Protein AF-A0A803NX91-F1 (afdb_monomer_lite)

Foldseek 3Di:
DDDDDDPDDDDPDPDPQQFLLALLLCCCLCVQLVVPDDPPDLAAEEEEEEPQVVQSDVLRDDPVSVVVSRHDYYYYLPDDDAQDAVHEYEYEYAQDPVSLVSVCVQQADDRHSYNAYAYEHCFDHDVVSVVVCVVRPRRVVRYPYHYYSLHRWHRAARPDIDNPDPCLCCLQLNDDPCPVSVVVSLLSLLSNVLSSCLSVLAAAFEKEFDQDPDPADPSVSSNSCSRVSSSVSNVVSNVVCVVVPPPRDPDHDYYHYRYACLQDLQVVLAQDQALQSLLVPVAPAPSQKHWDFDQDPVRDGTDIDIDGQGPVQPLSVVRRGPGLVVNLVVLVVVVVCLCVVDPVNVCVVCVDDDDPDDPVVVVVCVVCVVVSVVVVVSSVVSNVSSVSSVVSCVVQVVVVLLLLLVCLQQLVDDPVVLLVCLQPCLVHDLSSNLSSVLSNCSQCVVCCDDPNVVVSCVSNVDDPVSVVVSVSVCSRNPPPPPPPPPDDDDDDPDPDDPRSRNDHFDPDDDPPDSSPRDDRVVVVVVVCVVVVVPDCVRMPTPPDDPDDDPDDDDDDDDDDDDDDDDDDDDDDDDDDDDDDDDDDDDDDDDDDDDDDDDDDDDDDDDDDDDDDDDDDDDPPPVVVVVVVVVVVVVVVVVVVVVVVVVVVVVVPDDDDDDDDDDDDDDDDDDDDDDDDDDDDDDDDDDPPDDDDDPFFQDWDFDFPFFWQEWEAAPVLQWIWIFHQVQKIWIWGHQASNDPDTDIAIDGHPPQWGWHYKYDWNPRFKIKTWTAHPQGIKIWIWGFDDDDDDDDDDDDDDGGHIDTQDMDPCPPGHWGFQDKEWEQQQPDLAPRFIWIWTDTQAQKIWIAGRNPRDTQAIDRNPDGGWQDWYAQRNRFKIWTFGFDQKIWMWGQDADNVNGGPYIGTQAIQHDGPGGWQEKDAALVNQWIWTWGPSQKIWIWGPPDPSVVVDHIDTPDIDGQPDADPVRHRDTWNDWDAFLVRQWIWTDDWQKIWIAGPVPRDTLDIDDRVDPTGWNYKDWRNAFHHYPVGTFTWMWTTGSNNMITITGDGDDDD

InterPro domains:
  IPR001619 Sec1-like protein [PF00995] (45-575)
  IPR001680 WD40 repeat [PF00400] (697-731)
  IPR001680 WD40 repeat [PF00400] (905-940)
  IPR001680 WD40 repeat [PF00400] (1007-1045)
  IPR001680 WD40 repeat [PS50082] (700-741)
  IPR001680 WD40 repeat [PS50082] (908-942)
  IPR001680 WD40 repeat [PS50082] (1006-1045)
  IPR001680 WD40 repeat [SM00320] (693-732)
  IPR001680 WD40 repeat [SM00320] (803-848)
  IPR001680 WD40 repeat [SM00320] (851-890)
  IPR001680 WD40 repeat [SM00320] (901-940)
  IPR001680 WD40 repeat [SM00320] (998-1046)
  IPR015943 WD40/YVTN repeat-like-containing domain superfamily [G3DSA:2.130.10.10] (682-812)
  IPR015943 WD40/YVTN repeat-like-containing domain superfamily [G3DSA:2.130.10.10] (813-949)
  IPR015943 WD40/YVTN repeat-like-containing domain superfamily [G3DSA:2.130.10.10] (953-1048)
  IPR019775 WD40 repeat, conserved site [PS00678] (927-941)
  IPR027482 Sec1-like, domain 2 [G3DSA:3.40.50.1910] (159-544)
  IPR036045 Sec1-like superfamily [SSF56815] (21-549)
  IPR036322 WD40-repeat-containing domain superfamily [SSF50978] (697-1044)
  IPR043127 Sec1-like, domain 3a [G3DSA:3.90.830.10] (272-395)

pLDDT: mean 72.67, std 22.29, range [22.08, 95.31]

Radius of gyration: 39.75 Å; chains: 1; bounding box: 137×109×106 Å

Organism: Cannabis sativa (NCBI:txid3483)

Sequence (1052 aa):
MSFSDSDSSSHGGANEYKIFRQTSRDRLLHEMLGSTKTGDSKAWKVLIMDKVTVKVMSHSCKMADITDQGISLVEDLFRRREPLPSMDAIYFMQPLKENVVMFLSDMSGREPLYRKAFVFFSSPIPKEFVNHIKSDTSVLPRIGALREMNLEYFPIDRQAFITDHERALEDLFGDVENSRKYNACLNTMATRIATVFASLKELPCVRYRAAREDDLSAAEKLRDSIPTKLASAVWNCISNYKSTVPNFPKTETCELLILDRSIDQIAPVIHEWTYDAMCHDLLEMDGNKYVFEVPSKTGGQPEKKEVLLEDHDAIWLELRHAHIADASERLHDKMTNFVSKNKAAQIQQRGRDSSEISTRDLQKMVQALPQYTEQVEKISLHVEIAGKINKIIRDMGLRELGQLEQDLVFGDAGAKDVINFLRTKQNTSPENKLRLLMIYASVYPDKFEGDKASKLMQLAKLSHEDMNVVKNMKLLGGSSTKKISTGGFSLKFDGQKKNQAARKDRSGEEETWQLFRFYPMLEELIENICKRELPKSEYSCMNEPSATTVDQGSKKVTQSSSAQTTQSTAPHSMRSRRTANWAKAGLSDDGNSSAVSRIRRRFRHRLHPLGSKPMDPAIPIAALSLILGAFIVLLFFANYFRNRRADVQSLAKPELQPDPKPRSSKPHQTISKKSHSKPHSHASDKDQNKKHHPLDVNTLKGHGDAVTGLCFSSDGRSLATVCADGMIRVFKMDDASSKSFKFLRINLPAGGHPVAVEFCDDASSVVVASQTMTGCSLYMYGEEKTKSSDGANQQTKPPLPEMKWERHKIHDKNGVLTLSGTAATYGTADGSTIIASCSEGTDIILWHGKSGKIVGNVDTNQLKNTMAAISPNGRFIAAAAFTADVKVWEIVYAKDGSVKEVSRVMQLKGHKSAVTWLCFSPNSEQIITASKDNSIRIWNINVRYHMDEDPKTLKVFPIPLHDSNGVTLHYDRLSVSPDGNILAATHGSTLQWLCVETGKVLDTAEKAHDGDITCISWAPKNISTGDGEASLLATASVDKKVKLWAAPPLSS

Secondary structure (DSSP, 8-state):
-------------TT----HHHHHHHIIIIIIIGGG--TT----EEEEE-HHHHHHHHHH--HHHHHHTTEEEEEETTS----BTTSEEEEEE-S-HHHHHHHHHHHSSSS-SBS-EEEEESSPPPHHHHHHHHH-TTTGGGEEEEEE-----EE-SSS-EE---TTHHHHHHS-TT-HHHHHHHHHHHHHHHHHHHHHHT--EEEEEEPPP-SS--HHHHHHHTHHHHHHHHHHHHHHHHHHHSTT--SS--EEEEE--GGG-SSTTTS---BHHHHHHHHS--BTTEEEEEEPPTTSSSPEEEEEE--TT-HHHHHHTTSBHHHHHHHHHHHHHHHHHH-HHHHHHH-TT---PPPHHHHHHHHHHHHHHHHHHHHHHHHHHHHHHHHHHHHHTTHHHHHHHHHHHHHTSS-HHHHHHHHHH-TTS-HHHHHHHHHHHHHH-GGGGSTHHHHHHHHHHT--HHHHHHHHHHHHHH--------S---------------SS---TTS--S-TT-----HHHHHHHHHHTT---TTTEEETTSPPPP----------------------------------------------------------------------TTHHHHHHHHHHHHHHHHHHHHHHHHHHHHHHHS----PPPPPPPP-PPP-------------------------TTEEEEE---SS-EEEEEE-TTSSEEEEEETTSEEEEEE-SBTT-SS--EEEEEPPTT-EEEEEEE-SSTT-EEEEEEETTEEEEEEEE--------------PPPPPEEEEEEE-TTTTSPEEEEEEEE--STT--SPEEEEEEESSSEEEEEETTTTEEEEEEE--SSSEEEEEE-TTSSEEEEEESSSPEEEEEEEEPTTSSEEEEEEEEEE---SS-EEEEEE-TTSSEEEEEETTSEEEEEE--S-GGGTPPPPEEEEEE---B-TTSPBP--SEEEE-TTSSEEEEEETTEEEEEETTT--EEEEETTSSSS-EEEEEE-SS-EEETTEEE-EEEEEETTS-EEEEEPPPP--

Structure (mmCIF, N/CA/C/O backbone):
data_AF-A0A803NX91-F1
#
_entry.id   AF-A0A803NX91-F1
#
loop_
_atom_site.group_PDB
_atom_site.id
_atom_site.type_symbol
_atom_site.label_atom_id
_atom_site.label_alt_id
_atom_site.label_comp_id
_atom_site.label_asym_id
_atom_site.label_entity_id
_atom_site.label_seq_id
_atom_site.pdbx_PDB_ins_code
_atom_site.Cartn_x
_atom_site.Cartn_y
_atom_site.Cartn_z
_atom_site.occupancy
_atom_site.B_iso_or_equiv
_atom_site.auth_seq_id
_atom_site.auth_comp_id
_atom_site.auth_asym_id
_atom_site.auth_atom_id
_atom_site.pdbx_PDB_model_num
ATOM 1 N N . MET A 1 1 ? 12.594 -27.834 -4.982 1.00 29.41 1 MET A N 1
ATOM 2 C CA . MET A 1 1 ? 12.784 -27.356 -6.371 1.00 29.41 1 MET A CA 1
ATOM 3 C C . MET A 1 1 ? 13.597 -26.078 -6.294 1.00 29.41 1 MET A C 1
ATOM 5 O O . MET A 1 1 ? 13.508 -25.404 -5.277 1.00 29.41 1 MET A O 1
ATOM 9 N N . SER A 1 2 ? 14.457 -25.814 -7.274 1.00 22.25 2 SER A N 1
ATOM 10 C CA . SER A 1 2 ? 15.416 -24.706 -7.227 1.00 22.25 2 SER A CA 1
ATOM 11 C C . SER A 1 2 ? 14.726 -23.357 -7.409 1.00 22.25 2 SER A C 1
ATOM 13 O O . SER A 1 2 ? 14.193 -23.090 -8.484 1.00 22.25 2 SER A O 1
ATOM 15 N N . PHE A 1 3 ? 14.794 -22.505 -6.389 1.00 25.12 3 PHE A N 1
ATOM 16 C CA . PHE A 1 3 ? 14.664 -21.066 -6.583 1.00 25.12 3 PHE A CA 1
ATOM 17 C C . PHE A 1 3 ? 15.932 -20.586 -7.296 1.00 25.12 3 PHE A C 1
ATOM 19 O O . PHE A 1 3 ? 17.034 -20.840 -6.811 1.00 25.12 3 PHE A O 1
ATOM 26 N N . SER A 1 4 ? 15.781 -19.959 -8.461 1.00 23.95 4 SER A N 1
ATOM 27 C CA . SER A 1 4 ? 16.843 -19.174 -9.087 1.00 23.95 4 SER A CA 1
ATOM 28 C C . SER A 1 4 ? 16.454 -17.709 -8.999 1.00 23.95 4 SER A C 1
ATOM 30 O O . SER A 1 4 ? 15.436 -17.318 -9.573 1.00 23.95 4 SER A O 1
ATOM 32 N N . ASP A 1 5 ? 17.263 -16.919 -8.304 1.00 30.50 5 ASP A N 1
ATOM 33 C CA . ASP A 1 5 ? 17.120 -15.470 -8.264 1.00 30.50 5 ASP A CA 1
ATOM 34 C C . ASP A 1 5 ? 17.275 -14.892 -9.677 1.00 30.50 5 ASP A C 1
ATOM 36 O O . ASP A 1 5 ? 18.306 -15.071 -10.331 1.00 30.50 5 ASP A O 1
ATOM 40 N N . SER A 1 6 ? 16.243 -14.203 -10.166 1.00 24.83 6 SER A N 1
ATOM 41 C CA . SER A 1 6 ? 16.300 -13.483 -11.441 1.00 24.83 6 SER A CA 1
ATOM 42 C C . SER A 1 6 ? 15.308 -12.317 -11.492 1.00 24.83 6 SER A C 1
ATOM 44 O O . SER A 1 6 ? 14.574 -12.164 -12.471 1.00 24.83 6 SER A O 1
ATOM 46 N N . ASP A 1 7 ? 15.301 -11.471 -10.459 1.00 28.81 7 ASP A N 1
ATOM 47 C CA . ASP A 1 7 ? 14.599 -10.183 -10.494 1.00 28.81 7 ASP A CA 1
ATOM 48 C C . ASP A 1 7 ? 15.347 -9.198 -11.404 1.00 28.81 7 ASP A C 1
ATOM 50 O O . ASP A 1 7 ? 16.153 -8.370 -10.981 1.00 28.81 7 ASP A O 1
ATOM 54 N N . SER A 1 8 ? 15.079 -9.312 -12.706 1.00 28.81 8 SER A N 1
ATOM 55 C CA . SER A 1 8 ? 15.458 -8.315 -13.706 1.00 28.81 8 SER A CA 1
ATOM 56 C C . SER A 1 8 ? 14.468 -8.308 -14.875 1.00 28.81 8 SER A C 1
ATOM 58 O O . SER A 1 8 ? 14.558 -9.134 -15.778 1.00 28.81 8 SER A O 1
ATOM 60 N N . SER A 1 9 ? 13.499 -7.382 -14.863 1.00 28.05 9 SER A N 1
ATOM 61 C CA . SER A 1 9 ? 13.040 -6.615 -16.047 1.00 28.05 9 SER A CA 1
ATOM 62 C C . SER A 1 9 ? 11.730 -5.842 -15.814 1.00 28.05 9 SER A C 1
ATOM 64 O O . SER A 1 9 ? 10.623 -6.357 -15.956 1.00 28.05 9 SER A O 1
ATOM 66 N N . SER A 1 10 ? 11.882 -4.538 -15.567 1.00 33.12 10 SER A N 1
ATOM 67 C CA . SER A 1 10 ? 11.127 -3.475 -16.253 1.00 33.12 10 SER A CA 1
ATOM 68 C C . SER A 1 10 ? 9.697 -3.803 -16.731 1.00 33.12 10 SER A C 1
ATOM 70 O O . SER A 1 10 ? 9.485 -4.005 -17.927 1.00 33.12 10 SER A O 1
ATOM 72 N N . HIS A 1 11 ? 8.709 -3.752 -15.836 1.00 29.22 11 HIS A N 1
ATOM 73 C CA . HIS A 1 11 ? 7.296 -3.632 -16.213 1.00 29.22 11 HIS A CA 1
ATOM 74 C C . HIS A 1 11 ? 6.673 -2.423 -15.514 1.00 29.22 11 HIS A C 1
ATOM 76 O O . HIS A 1 11 ? 6.247 -2.489 -14.367 1.00 29.22 11 HIS A O 1
ATOM 82 N N . GLY A 1 12 ? 6.634 -1.294 -16.226 1.00 30.38 12 GLY A N 1
ATOM 83 C CA . GLY A 1 12 ? 5.899 -0.106 -15.799 1.00 30.38 12 GLY A CA 1
ATOM 84 C C . GLY A 1 12 ? 4.396 -0.293 -16.000 1.00 30.38 12 GLY A C 1
ATOM 85 O O . GLY A 1 12 ? 3.852 0.191 -16.989 1.00 30.38 12 GLY A O 1
ATOM 86 N N . GLY A 1 13 ? 3.746 -0.999 -15.075 1.00 24.89 13 GLY A N 1
ATOM 87 C CA . GLY A 1 13 ? 2.299 -0.926 -14.861 1.00 24.89 13 GLY A CA 1
ATOM 88 C C . GLY A 1 13 ? 1.963 0.239 -13.926 1.00 24.89 13 GLY A C 1
ATOM 89 O O . GLY A 1 13 ? 2.761 0.584 -13.055 1.00 24.89 13 GLY A O 1
ATOM 90 N N . ALA A 1 14 ? 0.814 0.888 -14.118 1.00 31.52 14 ALA A N 1
ATOM 91 C CA . ALA A 1 14 ? 0.446 2.060 -13.326 1.00 31.52 14 ALA A CA 1
ATOM 92 C C . ALA A 1 14 ? 0.240 1.724 -11.831 1.00 31.52 14 ALA A C 1
ATOM 94 O O . ALA A 1 14 ? -0.374 0.716 -11.496 1.00 31.52 14 ALA A O 1
ATOM 95 N N . ASN A 1 15 ? 0.702 2.625 -10.956 1.00 32.53 15 ASN A N 1
ATOM 96 C CA . ASN A 1 15 ? 0.484 2.646 -9.501 1.00 32.53 15 ASN A CA 1
ATOM 97 C C . ASN A 1 15 ? 1.096 1.524 -8.630 1.00 32.53 15 ASN A C 1
ATOM 99 O O . ASN A 1 15 ? 0.620 1.290 -7.520 1.00 32.53 15 ASN A O 1
ATOM 103 N N . GLU A 1 16 ? 2.242 0.945 -9.006 1.00 40.91 16 GLU A N 1
ATOM 104 C CA . GLU A 1 16 ? 3.169 0.482 -7.959 1.00 40.91 16 GLU A CA 1
ATOM 105 C C . GLU A 1 16 ? 3.895 1.686 -7.331 1.00 40.91 16 GLU A C 1
ATOM 107 O O . GLU A 1 16 ? 4.635 2.408 -8.004 1.00 40.91 16 GLU A O 1
ATOM 112 N N . TYR A 1 17 ? 3.693 1.911 -6.027 1.00 48.94 17 TYR A N 1
ATOM 113 C CA . TYR A 1 17 ? 4.442 2.918 -5.270 1.00 48.94 17 TYR A CA 1
ATOM 114 C C . TYR A 1 17 ? 5.945 2.602 -5.321 1.00 48.94 17 TYR A C 1
ATOM 116 O O . TYR A 1 17 ? 6.381 1.555 -4.838 1.00 48.94 17 TYR A O 1
ATOM 124 N N . LYS A 1 18 ? 6.752 3.521 -5.868 1.00 57.25 18 LYS A N 1
ATOM 125 C CA . LYS A 1 18 ? 8.214 3.377 -5.917 1.00 57.25 18 LYS A CA 1
ATOM 126 C C . LYS A 1 18 ? 8.787 3.332 -4.500 1.00 57.25 18 LYS A C 1
ATOM 128 O O . LYS A 1 18 ? 8.848 4.343 -3.806 1.00 57.25 18 LYS A O 1
ATOM 133 N N . ILE A 1 19 ? 9.254 2.160 -4.089 1.00 81.50 19 ILE A N 1
ATOM 134 C CA . ILE A 1 19 ? 9.899 1.942 -2.793 1.00 81.50 19 ILE A CA 1
ATOM 135 C C . ILE A 1 19 ? 11.223 2.726 -2.760 1.00 81.50 19 ILE A C 1
ATOM 137 O O . ILE A 1 19 ? 12.080 2.528 -3.629 1.00 81.50 19 ILE A O 1
ATOM 141 N N . PHE A 1 20 ? 11.429 3.585 -1.750 1.00 86.06 20 PHE A N 1
ATOM 142 C CA . PHE A 1 20 ? 12.649 4.408 -1.624 1.00 86.06 20 PHE A CA 1
ATOM 143 C C . PHE A 1 20 ? 13.930 3.560 -1.621 1.00 86.06 20 PHE A C 1
ATOM 145 O O . PHE A 1 20 ? 14.893 3.859 -2.334 1.00 86.06 20 PHE A O 1
ATOM 152 N N . ARG A 1 21 ? 13.918 2.461 -0.851 1.00 84.69 21 ARG A N 1
ATOM 153 C CA . ARG A 1 21 ? 15.032 1.509 -0.734 1.00 84.69 21 ARG A CA 1
ATOM 154 C C . ARG A 1 21 ? 15.362 0.834 -2.068 1.00 84.69 21 ARG A C 1
ATOM 156 O O . ARG A 1 21 ? 16.527 0.792 -2.449 1.00 84.69 21 ARG A O 1
ATOM 163 N N . GLN A 1 22 ? 14.349 0.367 -2.802 1.00 85.31 22 GLN A N 1
ATOM 164 C CA . GLN A 1 22 ? 14.527 -0.280 -4.107 1.00 85.31 22 GLN A CA 1
ATOM 165 C C . GLN A 1 22 ? 15.026 0.712 -5.163 1.00 85.31 22 GLN A C 1
ATOM 167 O O . GLN A 1 22 ? 16.005 0.437 -5.845 1.00 85.31 22 GLN A O 1
ATOM 172 N N . THR A 1 23 ? 14.434 1.909 -5.225 1.00 87.38 23 THR A N 1
ATOM 173 C CA . THR A 1 23 ? 14.872 2.964 -6.155 1.00 87.38 23 THR A CA 1
ATOM 174 C C . THR A 1 23 ? 16.330 3.358 -5.900 1.00 87.38 23 THR A C 1
ATOM 176 O O . THR A 1 23 ? 17.111 3.501 -6.840 1.00 87.38 23 THR A O 1
ATOM 179 N N . SER A 1 24 ? 16.729 3.482 -4.629 1.00 88.62 24 SER A N 1
ATOM 180 C CA . SER A 1 24 ? 18.116 3.783 -4.255 1.00 88.62 24 SER A CA 1
ATOM 181 C C . SER A 1 24 ? 19.071 2.648 -4.630 1.00 88.62 24 SER A C 1
ATOM 183 O O . SER A 1 24 ? 20.094 2.889 -5.272 1.00 88.62 24 SER A O 1
ATOM 185 N N . ARG A 1 25 ? 18.706 1.404 -4.294 1.00 89.25 25 ARG A N 1
ATOM 186 C CA . ARG A 1 25 ? 19.434 0.178 -4.650 1.00 89.25 25 ARG A CA 1
ATOM 187 C C . ARG A 1 25 ? 19.669 0.078 -6.155 1.00 89.25 25 ARG A C 1
ATOM 189 O O . ARG A 1 25 ? 20.808 -0.095 -6.578 1.00 89.25 25 ARG A O 1
ATOM 196 N N . ASP A 1 26 ? 18.626 0.230 -6.966 1.00 88.94 26 ASP A N 1
ATOM 197 C CA . ASP A 1 26 ? 18.719 0.051 -8.415 1.00 88.94 26 ASP A CA 1
ATOM 198 C C . ASP A 1 26 ? 19.633 1.095 -9.061 1.00 88.94 26 ASP A C 1
ATOM 200 O O . ASP A 1 26 ? 20.439 0.748 -9.928 1.00 88.94 26 ASP A O 1
ATOM 204 N N . ARG A 1 27 ? 19.589 2.351 -8.594 1.00 89.69 27 ARG A N 1
ATOM 205 C CA . ARG A 1 27 ? 20.515 3.401 -9.043 1.00 89.69 27 ARG A CA 1
ATOM 206 C C . ARG A 1 27 ? 21.953 3.131 -8.593 1.00 89.69 27 ARG A C 1
ATOM 208 O O . ARG A 1 27 ? 22.877 3.255 -9.394 1.00 89.69 27 ARG A O 1
ATOM 215 N N . LEU A 1 28 ? 22.175 2.712 -7.350 1.00 91.44 28 LEU A N 1
ATOM 216 C CA . LEU A 1 28 ? 23.524 2.400 -6.864 1.00 91.44 28 LEU A CA 1
ATOM 217 C C . LEU A 1 28 ? 24.131 1.193 -7.605 1.00 91.44 28 LEU A C 1
ATOM 219 O O . LEU A 1 28 ? 25.271 1.265 -8.061 1.00 91.44 28 LEU A O 1
ATOM 223 N N . LEU A 1 29 ? 23.377 0.110 -7.802 1.00 89.50 29 LEU A N 1
ATOM 224 C CA . LEU A 1 29 ? 23.884 -1.098 -8.460 1.00 89.50 29 LEU A CA 1
ATOM 225 C C . LEU A 1 29 ? 24.022 -0.939 -9.985 1.00 89.50 29 LEU A C 1
ATOM 227 O O . LEU A 1 29 ? 25.050 -1.329 -10.538 1.00 89.50 29 LEU A O 1
ATOM 231 N N . HIS A 1 30 ? 23.043 -0.346 -10.677 1.00 86.88 30 HIS A N 1
ATOM 232 C CA . HIS A 1 30 ? 23.041 -0.282 -12.147 1.00 86.88 30 HIS A CA 1
ATOM 233 C C . HIS A 1 30 ? 23.609 1.033 -12.706 1.00 86.88 30 HIS A C 1
ATOM 235 O O . HIS A 1 30 ? 24.439 1.003 -13.616 1.00 86.88 30 HIS A O 1
ATOM 241 N N . GLU A 1 31 ? 23.196 2.187 -12.172 1.00 86.88 31 GLU A N 1
ATOM 242 C CA . GLU A 1 31 ? 23.585 3.510 -12.692 1.00 86.88 31 GLU A CA 1
ATOM 243 C C . GLU A 1 31 ? 24.994 3.917 -12.229 1.00 86.88 31 GLU A C 1
ATOM 245 O O . GLU A 1 31 ? 25.790 4.383 -13.047 1.00 86.88 31 GLU A O 1
ATOM 250 N N . MET A 1 32 ? 25.342 3.680 -10.958 1.00 90.06 32 MET A N 1
ATOM 251 C CA . MET A 1 32 ? 26.701 3.894 -10.448 1.00 90.06 32 MET A CA 1
ATOM 252 C C . MET A 1 32 ? 27.615 2.713 -10.798 1.00 90.06 32 MET A C 1
ATOM 254 O O . MET A 1 32 ? 28.428 2.825 -11.719 1.00 90.06 32 MET A O 1
ATOM 258 N N . LEU A 1 33 ? 27.477 1.572 -10.110 1.00 87.69 33 LEU A N 1
ATOM 259 C CA . LEU A 1 33 ? 28.439 0.466 -10.211 1.00 87.69 33 LEU A CA 1
ATOM 260 C C . LEU A 1 33 ? 28.448 -0.192 -11.596 1.00 87.69 33 LEU A C 1
ATOM 262 O O . LEU A 1 33 ? 29.521 -0.369 -12.183 1.00 87.69 33 LEU A O 1
ATOM 266 N N . GLY A 1 34 ? 27.268 -0.472 -12.153 1.00 82.81 34 GLY A N 1
ATOM 267 C CA . GLY A 1 34 ? 27.101 -1.026 -13.496 1.00 82.81 34 GLY A CA 1
ATOM 268 C C . GLY A 1 34 ? 27.754 -0.175 -14.589 1.00 82.81 34 GLY A C 1
ATOM 269 O O . GLY A 1 34 ? 28.389 -0.725 -15.486 1.00 82.81 34 GLY A O 1
ATOM 270 N N . SER A 1 35 ? 27.726 1.159 -14.474 1.00 82.19 35 SER A N 1
ATOM 271 C CA . SER A 1 35 ? 28.369 2.049 -15.455 1.00 82.19 35 SER A CA 1
ATOM 272 C C . SER A 1 35 ? 29.903 1.971 -15.488 1.00 82.19 35 SER A C 1
ATOM 274 O O . SER A 1 35 ? 30.515 2.413 -16.459 1.00 82.19 35 SER A O 1
ATOM 276 N N . THR A 1 36 ? 30.535 1.369 -14.473 1.00 80.69 36 THR A N 1
ATOM 277 C CA . THR A 1 36 ? 31.992 1.130 -14.435 1.00 80.69 36 THR A CA 1
ATOM 278 C C . THR A 1 36 ? 32.413 -0.186 -15.107 1.00 80.69 36 THR A C 1
ATOM 280 O O . THR A 1 36 ? 33.601 -0.527 -15.131 1.00 80.69 36 THR A O 1
ATOM 283 N N . LYS A 1 37 ? 31.461 -0.966 -15.640 1.00 74.94 37 LYS A N 1
ATOM 284 C CA . LYS A 1 37 ? 31.723 -2.219 -16.362 1.00 74.94 37 LYS A CA 1
ATOM 285 C C . LYS A 1 37 ? 32.015 -1.934 -17.839 1.00 74.94 37 LYS A C 1
ATOM 287 O O . LYS A 1 37 ? 31.123 -1.925 -18.680 1.00 74.94 37 LYS A O 1
ATOM 292 N N . THR A 1 38 ? 33.289 -1.722 -18.166 1.00 59.12 38 THR A N 1
ATOM 293 C CA . THR A 1 38 ? 33.786 -1.796 -19.552 1.00 59.12 38 THR A CA 1
ATOM 294 C C . THR A 1 38 ? 33.896 -3.258 -20.003 1.00 59.12 38 THR A C 1
ATOM 296 O O . THR A 1 38 ? 34.342 -4.089 -19.215 1.00 59.12 38 THR A O 1
ATOM 299 N N . GLY A 1 39 ? 33.506 -3.550 -21.251 1.00 51.12 39 GLY A N 1
ATOM 300 C CA . GLY A 1 39 ? 33.263 -4.904 -21.783 1.00 51.12 39 GLY A CA 1
ATOM 301 C C . GLY A 1 39 ? 34.321 -5.979 -21.481 1.00 51.12 39 GLY A C 1
ATOM 302 O O . GLY A 1 39 ? 35.516 -5.690 -21.418 1.00 51.12 39 GLY A O 1
ATOM 303 N N . ASP A 1 40 ? 33.835 -7.211 -21.285 1.00 46.25 40 ASP A N 1
ATOM 304 C CA . ASP A 1 40 ? 34.519 -8.489 -20.986 1.00 46.25 40 ASP A CA 1
ATOM 305 C C . ASP A 1 40 ? 35.529 -8.542 -19.825 1.00 46.25 40 ASP A C 1
ATOM 307 O O . ASP A 1 40 ? 35.894 -9.624 -19.358 1.00 46.25 40 ASP A O 1
ATOM 311 N N . SER A 1 41 ? 35.928 -7.406 -19.259 1.00 53.69 41 SER A N 1
ATOM 312 C CA . SER A 1 41 ? 36.819 -7.372 -18.107 1.00 53.69 41 SER A CA 1
ATOM 313 C C . SER A 1 41 ? 36.052 -7.562 -16.794 1.00 53.69 41 SER A C 1
ATOM 315 O O . SER A 1 41 ? 35.553 -6.604 -16.199 1.00 53.69 41 SER A O 1
ATOM 317 N N . LYS A 1 42 ? 36.053 -8.794 -16.262 1.00 61.53 42 LYS A N 1
ATOM 318 C CA . LYS A 1 42 ? 35.771 -9.083 -14.837 1.00 61.53 42 LYS A CA 1
ATOM 319 C C . LYS A 1 42 ? 36.903 -8.581 -13.912 1.00 61.53 42 LYS A C 1
ATOM 321 O O . LYS A 1 42 ? 37.330 -9.287 -13.002 1.00 61.53 42 LYS A O 1
ATOM 326 N N . ALA A 1 43 ? 37.434 -7.383 -14.160 1.00 73.12 43 ALA A N 1
ATOM 327 C CA . ALA A 1 43 ? 38.414 -6.759 -13.283 1.00 73.12 43 ALA A CA 1
ATOM 328 C C . ALA A 1 43 ? 37.726 -6.282 -12.000 1.00 73.12 43 ALA A C 1
ATOM 330 O O . ALA A 1 43 ? 36.854 -5.406 -12.037 1.00 73.12 43 ALA A O 1
ATOM 331 N N . TRP A 1 44 ? 38.148 -6.867 -10.879 1.00 86.12 44 TRP A N 1
ATOM 332 C CA . TRP A 1 44 ? 37.776 -6.431 -9.541 1.00 86.12 44 TRP A CA 1
ATOM 333 C C . TRP A 1 44 ? 38.144 -4.961 -9.320 1.00 86.12 44 TRP A C 1
ATOM 335 O O . TRP A 1 44 ? 39.201 -4.501 -9.758 1.00 86.12 44 TRP A O 1
ATOM 345 N N . LYS A 1 45 ? 37.275 -4.239 -8.611 1.00 90.69 45 LYS A N 1
ATOM 346 C CA . LYS A 1 45 ? 37.472 -2.832 -8.242 1.00 90.69 45 LYS A CA 1
ATOM 347 C C . LYS A 1 45 ? 37.462 -2.639 -6.728 1.00 90.69 45 LYS A C 1
ATOM 349 O O . LYS A 1 45 ? 36.945 -3.481 -5.990 1.00 90.69 45 LYS A O 1
ATOM 354 N N . VAL A 1 46 ? 38.019 -1.515 -6.288 1.00 92.56 46 VAL A N 1
ATOM 355 C CA . VAL A 1 46 ? 37.943 -1.038 -4.898 1.00 92.56 46 VAL A CA 1
ATOM 356 C C . VAL A 1 46 ? 36.872 0.050 -4.819 1.00 92.56 46 VAL A C 1
ATOM 358 O O . VAL A 1 46 ? 36.874 0.958 -5.648 1.00 92.56 46 VAL A O 1
ATOM 361 N N . LEU A 1 47 ? 35.953 -0.040 -3.857 1.00 94.38 47 LEU A N 1
ATOM 362 C CA . LEU A 1 47 ? 34.958 0.997 -3.574 1.00 94.38 47 LEU A CA 1
ATOM 363 C C . LEU A 1 47 ? 35.419 1.820 -2.368 1.00 94.38 47 LEU A C 1
ATOM 365 O O . LEU A 1 47 ? 35.582 1.283 -1.278 1.00 94.38 47 LEU A O 1
ATOM 369 N N . ILE A 1 48 ? 35.610 3.118 -2.564 1.00 95.06 48 ILE A N 1
ATOM 370 C CA . ILE A 1 48 ? 36.084 4.069 -1.558 1.00 95.06 48 ILE A CA 1
ATOM 371 C C . ILE A 1 48 ? 34.928 5.009 -1.234 1.00 95.06 48 ILE A C 1
ATOM 373 O O . ILE A 1 48 ? 34.349 5.616 -2.140 1.00 95.06 48 ILE A O 1
ATOM 377 N N . MET A 1 49 ? 34.586 5.112 0.047 1.00 95.25 49 MET A N 1
ATOM 378 C CA . MET A 1 49 ? 33.448 5.900 0.523 1.00 95.25 49 MET A CA 1
ATOM 379 C C . MET A 1 49 ? 33.817 6.789 1.710 1.00 95.25 49 MET A C 1
ATOM 381 O O . MET A 1 49 ? 34.755 6.507 2.454 1.00 95.25 49 MET A O 1
ATOM 385 N N . ASP A 1 50 ? 33.054 7.863 1.898 1.00 93.44 50 ASP A N 1
ATOM 386 C CA . ASP A 1 50 ? 33.072 8.664 3.124 1.00 93.44 50 ASP A CA 1
ATOM 387 C C . ASP A 1 50 ? 32.011 8.191 4.137 1.00 93.44 50 ASP A C 1
ATOM 389 O O . ASP A 1 50 ? 31.166 7.341 3.850 1.00 93.44 50 ASP A O 1
ATOM 393 N N . LYS A 1 51 ? 32.020 8.765 5.347 1.00 90.44 51 LYS A N 1
ATOM 394 C CA . LYS A 1 51 ? 31.111 8.371 6.439 1.00 90.44 51 LYS A CA 1
ATOM 395 C C . LYS A 1 51 ? 29.618 8.434 6.061 1.00 90.44 51 LYS A C 1
ATOM 397 O O . LYS A 1 51 ? 28.832 7.637 6.571 1.00 90.44 51 LYS A O 1
ATOM 402 N N . VAL A 1 52 ? 29.219 9.371 5.200 1.00 90.06 52 VAL A N 1
ATOM 403 C CA . VAL A 1 52 ? 27.820 9.573 4.789 1.00 90.06 52 VAL A CA 1
ATOM 404 C C . VAL A 1 52 ? 27.433 8.593 3.687 1.00 90.06 52 VAL A C 1
ATOM 406 O O . VAL A 1 52 ? 26.403 7.932 3.774 1.00 90.06 52 VAL A O 1
ATOM 409 N N . THR A 1 53 ? 28.276 8.442 2.676 1.00 92.19 53 THR A N 1
ATOM 410 C CA . THR A 1 53 ? 28.056 7.524 1.553 1.00 92.19 53 THR A CA 1
ATOM 411 C C . THR A 1 53 ? 28.124 6.054 1.965 1.00 92.19 53 THR A C 1
ATOM 413 O O . THR A 1 53 ? 27.326 5.264 1.461 1.00 92.19 53 THR A O 1
ATOM 416 N N . VAL A 1 54 ? 28.943 5.695 2.967 1.00 92.12 54 VAL A N 1
ATOM 417 C CA . VAL A 1 54 ? 28.868 4.387 3.651 1.00 92.12 54 VAL A CA 1
ATOM 418 C C . VAL A 1 54 ? 27.458 4.140 4.196 1.00 92.12 54 VAL A C 1
ATOM 420 O O . VAL A 1 54 ? 26.878 3.096 3.902 1.00 92.12 54 VAL A O 1
ATOM 423 N N . LYS A 1 55 ? 26.879 5.101 4.940 1.00 89.31 55 LYS A N 1
ATOM 424 C CA . LYS A 1 55 ? 25.502 4.995 5.456 1.00 89.31 55 LYS A CA 1
ATOM 425 C C . LYS A 1 55 ? 24.484 4.881 4.308 1.00 89.31 55 LYS A C 1
ATOM 427 O O . LYS A 1 55 ? 23.609 4.024 4.366 1.00 89.31 55 LYS A O 1
ATOM 432 N N . VAL A 1 56 ? 24.591 5.690 3.249 1.00 90.38 56 VAL A N 1
ATOM 433 C CA . VAL A 1 56 ? 23.683 5.619 2.079 1.00 90.38 56 VAL A CA 1
ATOM 434 C C . VAL A 1 56 ? 23.708 4.223 1.438 1.00 90.38 56 VAL A C 1
ATOM 436 O O . VAL A 1 56 ? 22.657 3.644 1.139 1.00 90.38 56 VAL A O 1
ATOM 439 N N . MET A 1 57 ? 24.907 3.660 1.262 1.00 89.56 57 MET A N 1
ATOM 440 C CA . MET A 1 57 ? 25.088 2.340 0.667 1.00 89.56 57 MET A CA 1
ATOM 441 C C . MET A 1 57 ? 24.569 1.223 1.583 1.00 89.56 57 MET A C 1
ATOM 443 O O . MET A 1 57 ? 23.896 0.319 1.092 1.00 89.56 57 MET A O 1
ATOM 447 N N . SER A 1 58 ? 24.808 1.300 2.900 1.00 88.06 58 SER A N 1
ATOM 448 C CA . SER A 1 58 ? 24.409 0.255 3.857 1.00 88.06 58 SER A CA 1
ATOM 449 C C . SER A 1 58 ? 22.894 0.122 4.028 1.00 88.06 58 SER A C 1
ATOM 451 O O . SER A 1 58 ? 22.401 -0.985 4.221 1.00 88.06 58 SER A O 1
ATOM 453 N N . HIS A 1 59 ? 22.141 1.223 3.930 1.00 84.94 59 HIS A N 1
ATOM 454 C CA . HIS A 1 59 ? 20.675 1.175 3.985 1.00 84.94 59 HIS A CA 1
ATOM 455 C C . HIS A 1 59 ? 20.078 0.563 2.701 1.00 84.94 59 HIS A C 1
ATOM 457 O O . HIS A 1 59 ? 19.050 -0.114 2.743 1.00 84.94 59 HIS A O 1
ATOM 463 N N . SER A 1 60 ? 20.736 0.750 1.552 1.00 86.19 60 SER A N 1
ATOM 464 C CA . SER A 1 60 ? 20.207 0.361 0.234 1.00 86.19 60 SER A CA 1
ATOM 465 C C . SER A 1 60 ? 20.638 -1.039 -0.234 1.00 86.19 60 SER A C 1
ATOM 467 O O . SER A 1 60 ? 19.866 -1.733 -0.899 1.00 86.19 60 SER A O 1
ATOM 469 N N . CYS A 1 61 ? 21.862 -1.464 0.091 1.00 87.00 61 CYS A N 1
ATOM 470 C CA . CYS A 1 61 ? 22.533 -2.619 -0.516 1.00 87.00 61 CYS A CA 1
ATOM 471 C C . CYS A 1 61 ? 23.219 -3.502 0.540 1.00 87.00 61 CYS A C 1
ATOM 473 O O . CYS A 1 61 ? 23.884 -3.001 1.446 1.00 87.00 61 CYS A O 1
ATOM 475 N N . LYS A 1 62 ? 23.131 -4.828 0.388 1.00 86.50 62 LYS A N 1
ATOM 476 C CA . LYS A 1 62 ? 23.897 -5.802 1.181 1.00 86.50 62 LYS A CA 1
ATOM 477 C C . LYS A 1 62 ? 25.279 -5.997 0.561 1.00 86.50 62 LYS A C 1
ATOM 479 O O . LYS A 1 62 ? 25.472 -5.785 -0.633 1.00 86.50 62 LYS A O 1
ATOM 484 N N . MET A 1 63 ? 26.236 -6.487 1.352 1.00 85.69 63 MET A N 1
ATOM 485 C CA . MET A 1 63 ? 27.600 -6.735 0.862 1.00 85.69 63 MET A CA 1
ATOM 486 C C . MET A 1 63 ? 27.639 -7.711 -0.328 1.00 85.69 63 MET A C 1
ATOM 488 O O . MET A 1 63 ? 28.417 -7.491 -1.248 1.00 85.69 63 MET A O 1
ATOM 492 N N . ALA A 1 64 ? 26.761 -8.724 -0.352 1.00 86.50 64 ALA A N 1
ATOM 493 C CA . ALA A 1 64 ? 26.628 -9.656 -1.477 1.00 86.50 64 ALA A CA 1
ATOM 494 C C . ALA A 1 64 ? 26.334 -8.927 -2.804 1.00 86.50 64 ALA A C 1
ATOM 496 O O . ALA A 1 64 ? 27.061 -9.098 -3.781 1.00 86.50 64 ALA A O 1
ATOM 497 N N . ASP A 1 65 ? 25.358 -8.012 -2.797 1.00 87.69 65 ASP A N 1
ATOM 498 C CA . ASP A 1 65 ? 24.973 -7.225 -3.976 1.00 87.69 65 ASP A CA 1
ATOM 499 C C . ASP A 1 65 ? 26.138 -6.370 -4.503 1.00 87.69 65 ASP A C 1
ATOM 501 O O . ASP A 1 65 ? 26.295 -6.166 -5.706 1.00 87.69 65 ASP A O 1
ATOM 505 N N . ILE A 1 66 ? 26.962 -5.856 -3.584 1.00 89.81 66 ILE A N 1
ATOM 506 C CA . ILE A 1 66 ? 28.142 -5.036 -3.876 1.00 89.81 66 ILE A CA 1
ATOM 507 C C . ILE A 1 66 ? 29.237 -5.903 -4.516 1.00 89.81 66 ILE A C 1
ATOM 509 O O . ILE A 1 66 ? 29.814 -5.514 -5.537 1.00 89.81 66 ILE A O 1
ATOM 513 N N . THR A 1 67 ? 29.489 -7.096 -3.968 1.00 89.00 67 THR A N 1
ATOM 514 C CA . THR A 1 67 ? 30.472 -8.040 -4.519 1.00 89.00 67 THR A CA 1
ATOM 515 C C . THR A 1 67 ? 30.063 -8.581 -5.890 1.00 89.00 67 THR A C 1
ATOM 517 O O . THR A 1 67 ? 30.909 -8.662 -6.782 1.00 89.00 67 THR A O 1
ATOM 520 N N . ASP A 1 68 ? 28.771 -8.829 -6.124 1.00 86.81 68 ASP A N 1
ATOM 521 C CA . ASP A 1 68 ? 28.244 -9.303 -7.413 1.00 86.81 68 ASP A CA 1
ATOM 522 C C . ASP A 1 68 ? 28.398 -8.262 -8.542 1.00 86.81 68 ASP A C 1
ATOM 524 O O . ASP A 1 68 ? 28.503 -8.600 -9.728 1.00 86.81 68 ASP A O 1
ATOM 528 N N . GLN A 1 69 ? 28.501 -6.972 -8.198 1.00 84.62 69 GLN A N 1
ATOM 529 C CA . GLN A 1 69 ? 28.842 -5.922 -9.164 1.00 84.62 69 GLN A CA 1
ATOM 530 C C . GLN A 1 69 ? 30.346 -5.840 -9.498 1.00 84.62 69 GLN A C 1
ATOM 532 O O . GLN A 1 69 ? 30.726 -5.049 -10.366 1.00 84.62 69 GLN A O 1
ATOM 537 N N . GLY A 1 70 ? 31.194 -6.692 -8.911 1.00 85.44 70 GLY A N 1
ATOM 538 C CA . GLY A 1 70 ? 32.630 -6.767 -9.203 1.00 85.44 70 GLY A CA 1
ATOM 539 C C . GLY A 1 70 ? 33.505 -5.896 -8.299 1.00 85.44 70 GLY A C 1
ATOM 540 O O . GLY A 1 70 ? 34.595 -5.486 -8.705 1.00 85.44 70 GLY A O 1
ATOM 541 N N . ILE A 1 71 ? 33.049 -5.598 -7.082 1.00 89.88 71 ILE A N 1
ATOM 542 C CA . ILE A 1 71 ? 33.860 -4.951 -6.042 1.00 89.88 71 ILE A CA 1
ATOM 543 C C . ILE A 1 71 ? 34.469 -6.028 -5.146 1.00 89.88 71 ILE A C 1
ATOM 545 O O . ILE A 1 71 ? 33.757 -6.899 -4.660 1.00 89.88 71 ILE A O 1
ATOM 549 N N . SER A 1 72 ? 35.780 -5.957 -4.911 1.00 88.56 72 SER A N 1
ATOM 550 C CA . SER A 1 72 ? 36.476 -6.894 -4.015 1.00 88.56 72 SER A CA 1
ATOM 551 C C . SER A 1 72 ? 36.725 -6.325 -2.621 1.00 88.56 72 SER A C 1
ATOM 553 O O . SER A 1 72 ? 36.956 -7.096 -1.692 1.00 88.56 72 SER A O 1
ATOM 555 N N . LEU A 1 73 ? 36.750 -4.999 -2.475 1.00 90.75 73 LEU A N 1
ATOM 556 C CA . LEU A 1 73 ? 37.113 -4.328 -1.231 1.00 90.75 73 LEU A CA 1
ATOM 557 C C . LEU A 1 73 ? 36.335 -3.020 -1.088 1.00 90.75 73 LEU A C 1
ATOM 559 O O . LEU A 1 73 ? 36.155 -2.294 -2.068 1.00 90.75 73 LEU A O 1
ATOM 563 N N . VAL A 1 74 ? 35.900 -2.734 0.138 1.00 92.88 74 VAL A N 1
ATOM 564 C CA . VAL A 1 74 ? 35.248 -1.481 0.523 1.00 92.88 74 VAL A CA 1
ATOM 565 C C . VAL A 1 74 ? 36.137 -0.776 1.545 1.00 92.88 74 VAL A C 1
ATOM 567 O O . VAL A 1 74 ? 36.439 -1.353 2.589 1.00 92.88 74 VAL A O 1
ATOM 570 N N . GLU A 1 75 ? 36.558 0.453 1.251 1.00 92.50 75 GLU A N 1
ATOM 571 C CA . GLU A 1 75 ? 37.475 1.236 2.084 1.00 92.50 75 GLU A CA 1
ATOM 572 C C . GLU A 1 75 ? 36.907 2.616 2.461 1.00 92.50 75 GLU A C 1
ATOM 574 O O . GLU A 1 75 ? 36.076 3.197 1.762 1.00 92.50 75 GLU A O 1
ATOM 579 N N . ASP A 1 76 ? 37.392 3.148 3.583 1.00 92.44 76 ASP A N 1
ATOM 580 C CA . ASP A 1 76 ? 37.074 4.482 4.106 1.00 92.44 76 ASP A CA 1
ATOM 581 C C . ASP A 1 76 ? 38.092 5.506 3.576 1.00 92.44 76 ASP A C 1
ATOM 583 O O . ASP A 1 76 ? 39.302 5.341 3.762 1.00 92.44 76 ASP A O 1
ATOM 587 N N . LEU A 1 77 ? 37.597 6.571 2.939 1.00 92.69 77 LEU A N 1
ATOM 588 C CA . LEU A 1 77 ? 38.385 7.649 2.332 1.00 92.69 77 LEU A CA 1
ATOM 589 C C . LEU A 1 77 ? 39.403 8.272 3.305 1.00 92.69 77 LEU A C 1
ATOM 591 O O . LEU A 1 77 ? 40.510 8.627 2.894 1.00 92.69 77 LEU A O 1
ATOM 595 N N . PHE A 1 78 ? 39.059 8.377 4.592 1.00 91.06 78 PHE A N 1
ATOM 596 C CA . PHE A 1 78 ? 39.905 9.013 5.609 1.00 91.06 78 PHE A CA 1
ATOM 597 C C . PHE A 1 78 ? 40.908 8.058 6.269 1.00 91.06 78 PHE A C 1
ATOM 599 O O . PHE A 1 78 ? 41.786 8.503 7.016 1.00 91.06 78 PHE A O 1
ATOM 606 N N . ARG A 1 79 ? 40.823 6.749 6.004 1.00 89.06 79 ARG A N 1
ATOM 607 C CA . ARG A 1 79 ? 41.815 5.779 6.484 1.00 89.06 79 ARG A CA 1
ATOM 608 C C . ARG A 1 79 ? 43.010 5.710 5.540 1.00 89.06 79 ARG A C 1
ATOM 610 O O . ARG A 1 79 ? 42.897 5.918 4.333 1.00 89.06 79 ARG A O 1
ATOM 617 N N . ARG A 1 80 ? 44.174 5.378 6.108 1.00 84.75 80 ARG A N 1
ATOM 618 C CA . ARG A 1 80 ? 45.357 5.000 5.325 1.00 84.75 80 ARG A CA 1
ATOM 619 C C . ARG A 1 80 ? 45.103 3.637 4.688 1.00 84.75 80 ARG A C 1
ATOM 621 O O . ARG A 1 80 ? 44.725 2.707 5.397 1.00 84.75 80 ARG A O 1
ATOM 628 N N . ARG A 1 81 ? 45.310 3.561 3.378 1.00 87.62 81 ARG A N 1
ATOM 629 C CA . ARG A 1 81 ? 44.988 2.424 2.508 1.00 87.62 81 ARG A CA 1
ATOM 630 C C . ARG A 1 81 ? 46.261 1.914 1.833 1.00 87.62 81 ARG A C 1
ATOM 632 O O . ARG A 1 81 ? 47.245 2.652 1.737 1.00 87.62 81 ARG A O 1
ATOM 639 N N . GLU A 1 82 ? 46.266 0.654 1.416 1.00 85.38 82 GLU A N 1
ATOM 640 C CA . GLU A 1 82 ? 47.411 0.066 0.712 1.00 85.38 82 GLU A CA 1
ATOM 641 C C . GLU A 1 82 ? 47.373 0.447 -0.781 1.00 85.38 82 GLU A C 1
ATOM 643 O O . GLU A 1 82 ? 46.296 0.459 -1.380 1.00 85.38 82 GLU A O 1
ATOM 648 N N . PRO A 1 83 ? 48.514 0.782 -1.414 1.00 85.88 83 PRO A N 1
ATOM 649 C CA . PRO A 1 83 ? 48.536 1.133 -2.829 1.00 85.88 83 PRO A CA 1
ATOM 650 C C . PRO A 1 83 ? 48.304 -0.111 -3.700 1.00 85.88 83 PRO A C 1
ATOM 652 O O . PRO A 1 83 ? 49.105 -1.046 -3.709 1.00 85.88 83 PRO A O 1
ATOM 655 N N . LEU A 1 84 ? 47.229 -0.088 -4.489 1.00 89.44 84 LEU A N 1
ATOM 656 C CA . LEU A 1 84 ? 46.805 -1.137 -5.420 1.00 89.44 84 LEU A CA 1
ATOM 657 C C . LEU A 1 84 ? 46.795 -0.604 -6.873 1.00 89.44 84 LEU A C 1
ATOM 659 O O . LEU A 1 84 ? 45.742 -0.564 -7.519 1.00 89.44 84 LEU A O 1
ATOM 663 N N . PRO A 1 85 ? 47.958 -0.220 -7.445 1.00 85.19 85 PRO A N 1
ATOM 664 C CA . PRO A 1 85 ? 48.052 0.465 -8.742 1.00 85.19 85 PRO A CA 1
ATOM 665 C C . PRO A 1 85 ? 47.653 -0.398 -9.954 1.00 85.19 85 PRO A C 1
ATOM 667 O O . PRO A 1 85 ? 47.623 0.096 -11.081 1.00 85.19 85 PRO A O 1
ATOM 670 N N . SER A 1 86 ? 47.358 -1.685 -9.751 1.00 86.25 86 SER A N 1
ATOM 671 C CA . SER A 1 86 ? 46.800 -2.593 -10.759 1.00 86.25 86 SER A CA 1
ATOM 672 C C . SER A 1 86 ? 45.269 -2.540 -10.849 1.00 86.25 86 SER A C 1
ATOM 674 O O . SER A 1 86 ? 44.718 -2.909 -11.888 1.00 86.25 86 SER A O 1
ATOM 676 N N . MET A 1 87 ? 44.585 -2.083 -9.794 1.00 89.12 87 MET A N 1
ATOM 677 C CA . MET A 1 87 ? 43.124 -2.054 -9.695 1.00 89.12 87 MET A CA 1
ATOM 678 C C . MET A 1 87 ? 42.558 -0.677 -10.058 1.00 89.12 87 MET A C 1
ATOM 680 O O . MET A 1 87 ? 43.197 0.356 -9.851 1.00 89.12 87 MET A O 1
ATOM 684 N N . ASP A 1 88 ? 41.333 -0.661 -10.583 1.00 90.81 88 ASP A N 1
ATOM 685 C CA . ASP A 1 88 ? 40.563 0.571 -10.756 1.00 90.81 88 ASP A CA 1
ATOM 686 C C . ASP A 1 88 ? 39.732 0.842 -9.483 1.00 90.81 88 ASP A C 1
ATOM 688 O O . ASP A 1 88 ? 39.185 -0.085 -8.877 1.00 90.81 88 ASP A O 1
ATOM 692 N N . ALA A 1 89 ? 39.617 2.111 -9.092 1.00 92.31 89 ALA A N 1
ATOM 693 C CA . ALA A 1 89 ? 38.890 2.548 -7.902 1.00 92.31 89 ALA A CA 1
ATOM 694 C C . ALA A 1 89 ? 37.599 3.298 -8.255 1.00 92.31 89 ALA A C 1
ATOM 696 O O . ALA A 1 89 ? 37.550 4.081 -9.207 1.00 92.31 89 ALA A O 1
ATOM 697 N N . ILE A 1 90 ? 36.559 3.084 -7.454 1.00 94.44 90 ILE A N 1
ATOM 698 C CA . ILE A 1 90 ? 35.295 3.818 -7.481 1.00 94.44 90 ILE A CA 1
ATOM 699 C C . ILE A 1 90 ? 35.249 4.680 -6.224 1.00 94.44 90 ILE A C 1
ATOM 701 O O . ILE A 1 90 ? 35.239 4.143 -5.124 1.00 94.44 90 ILE A O 1
ATOM 705 N N . TYR A 1 91 ? 35.197 5.998 -6.380 1.00 94.81 91 TYR A N 1
ATOM 706 C CA . TYR A 1 91 ? 34.968 6.936 -5.286 1.00 94.81 91 TYR A CA 1
ATOM 707 C C . TYR A 1 91 ? 33.491 7.314 -5.283 1.00 94.81 91 TYR A C 1
ATOM 709 O O . TYR A 1 91 ? 33.017 7.899 -6.257 1.00 94.81 91 TYR A O 1
ATOM 717 N N . PHE A 1 92 ? 32.775 7.013 -4.204 1.00 95.25 92 PHE A N 1
ATOM 718 C CA . PHE A 1 92 ? 31.438 7.548 -3.949 1.00 95.25 92 PHE A CA 1
ATOM 719 C C . PHE A 1 92 ? 31.527 8.430 -2.703 1.00 95.25 92 PHE A C 1
ATOM 721 O O . PHE A 1 92 ? 31.803 7.924 -1.624 1.00 95.25 92 PHE A O 1
ATOM 728 N N . MET A 1 93 ? 31.391 9.752 -2.850 1.00 94.50 93 MET A N 1
ATOM 729 C CA . MET A 1 93 ? 31.664 10.697 -1.754 1.00 94.50 93 MET A CA 1
ATOM 730 C C . MET A 1 93 ? 30.835 11.983 -1.845 1.00 94.50 93 MET A C 1
ATOM 732 O O . MET A 1 93 ? 30.388 12.379 -2.922 1.00 94.50 93 MET A O 1
ATOM 736 N N . GLN A 1 94 ? 30.658 12.682 -0.726 1.00 92.56 94 GLN A N 1
ATOM 737 C CA . GLN A 1 94 ? 30.067 14.019 -0.703 1.00 92.56 94 GLN A CA 1
ATOM 738 C C . GLN A 1 94 ? 30.988 15.050 -1.385 1.00 92.56 94 GLN A C 1
ATOM 740 O O . GLN A 1 94 ? 32.219 14.924 -1.309 1.00 92.56 94 GLN A O 1
ATOM 745 N N . PRO A 1 95 ? 30.439 16.111 -2.008 1.00 90.69 95 PRO A N 1
ATOM 746 C CA . PRO A 1 95 ? 31.206 17.211 -2.594 1.00 90.69 95 PRO A CA 1
ATOM 747 C C . PRO A 1 95 ? 31.745 18.165 -1.508 1.00 90.69 95 PRO A C 1
ATOM 749 O O . PRO A 1 95 ? 31.439 19.355 -1.488 1.00 90.69 95 PRO A O 1
ATOM 752 N N . LEU A 1 96 ? 32.554 17.642 -0.583 1.00 90.12 96 LEU A N 1
ATOM 753 C CA . LEU A 1 96 ? 33.233 18.405 0.467 1.00 90.12 96 LEU A CA 1
ATOM 754 C C . LEU A 1 96 ? 34.678 18.720 0.071 1.00 90.12 96 LEU A C 1
ATOM 756 O O . LEU A 1 96 ? 35.358 17.912 -0.564 1.00 90.12 96 LEU A O 1
ATOM 760 N N . LYS A 1 97 ? 35.184 19.878 0.515 1.00 89.69 97 LYS A N 1
ATOM 761 C CA . LYS A 1 97 ? 36.573 20.298 0.265 1.00 89.69 97 LYS A CA 1
ATOM 762 C C . LYS A 1 97 ? 37.588 19.262 0.765 1.00 89.69 97 LYS A C 1
ATOM 764 O O . LYS A 1 97 ? 38.569 18.998 0.080 1.00 89.69 97 LYS A O 1
ATOM 769 N N . GLU A 1 98 ? 37.337 18.681 1.935 1.00 92.06 98 GLU A N 1
ATOM 770 C CA . GLU A 1 98 ? 38.183 17.655 2.559 1.00 92.06 98 GLU A CA 1
ATOM 771 C C . GLU A 1 98 ? 38.226 16.378 1.709 1.00 92.06 98 GLU A C 1
ATOM 773 O O . GLU A 1 98 ? 39.310 15.934 1.338 1.00 92.06 98 GLU A O 1
ATOM 778 N N . ASN A 1 99 ? 37.062 15.866 1.293 1.00 93.31 99 ASN A N 1
ATOM 779 C CA . ASN A 1 99 ? 36.952 14.700 0.412 1.00 93.31 99 ASN A CA 1
ATOM 780 C C . ASN A 1 99 ? 37.707 14.896 -0.912 1.00 93.31 99 ASN A C 1
ATOM 782 O O . ASN A 1 99 ? 38.444 14.016 -1.349 1.00 93.31 99 ASN A O 1
ATOM 786 N N . VAL A 1 100 ? 37.556 16.067 -1.546 1.00 91.12 100 VAL A N 1
ATOM 787 C CA . VAL A 1 100 ? 38.243 16.391 -2.808 1.00 91.12 100 VAL A CA 1
ATOM 788 C C . VAL A 1 100 ? 39.761 16.472 -2.616 1.00 91.12 100 VAL A C 1
ATOM 790 O O . VAL A 1 100 ? 40.498 16.003 -3.478 1.00 91.12 100 VAL A O 1
ATOM 793 N N . VAL A 1 101 ? 40.245 17.011 -1.491 1.00 91.62 101 VAL A N 1
ATOM 794 C CA . VAL A 1 101 ? 41.684 17.030 -1.172 1.00 91.62 101 VAL A CA 1
ATOM 795 C C . VAL A 1 101 ? 42.227 15.616 -0.939 1.00 91.62 101 VAL A C 1
ATOM 797 O O . VAL A 1 101 ? 43.294 15.301 -1.460 1.00 91.62 101 VAL A O 1
ATOM 800 N N . MET A 1 102 ? 41.494 14.748 -0.232 1.00 91.00 102 MET A N 1
ATOM 801 C CA . MET A 1 102 ? 41.886 13.342 -0.048 1.00 91.00 102 MET A CA 1
ATOM 802 C C . MET A 1 102 ? 41.947 12.593 -1.388 1.00 91.00 102 MET A C 1
ATOM 804 O O . MET A 1 102 ? 42.961 11.975 -1.695 1.00 91.00 102 MET A O 1
ATOM 808 N N . PHE A 1 103 ? 40.923 12.734 -2.235 1.00 92.00 103 PHE A N 1
ATOM 809 C CA . PHE A 1 103 ? 40.901 12.160 -3.585 1.00 92.00 103 PHE A CA 1
ATOM 810 C C . PHE A 1 103 ? 42.090 12.618 -4.451 1.00 92.00 103 PHE A C 1
ATOM 812 O O . PHE A 1 103 ? 42.736 11.802 -5.113 1.00 92.00 103 PHE A O 1
ATOM 819 N N . LEU A 1 104 ? 42.410 13.918 -4.442 1.00 90.44 104 LEU A N 1
ATOM 820 C CA . LEU A 1 104 ? 43.576 14.436 -5.161 1.00 90.44 104 LEU A CA 1
ATOM 821 C C . LEU A 1 104 ? 44.887 13.898 -4.560 1.00 90.44 104 LEU A C 1
ATOM 823 O O . LEU A 1 104 ? 45.799 13.566 -5.314 1.00 90.44 104 LEU A O 1
ATOM 827 N N . SER A 1 105 ? 44.982 13.725 -3.237 1.00 89.06 105 SER A N 1
ATOM 828 C CA . SER A 1 105 ? 46.157 13.115 -2.593 1.00 89.06 105 SER A CA 1
ATOM 829 C C . SER A 1 105 ? 46.357 11.640 -2.957 1.00 89.06 105 SER A C 1
ATOM 831 O O . SER A 1 105 ? 47.500 11.194 -2.988 1.00 89.06 105 SER A O 1
ATOM 833 N N . ASP A 1 106 ? 45.288 10.887 -3.231 1.00 89.88 106 ASP A N 1
ATOM 834 C CA . ASP A 1 106 ? 45.382 9.469 -3.610 1.00 89.88 106 ASP A CA 1
ATOM 835 C C . ASP A 1 106 ? 45.862 9.274 -5.063 1.00 89.88 106 ASP A C 1
ATOM 837 O O . ASP A 1 106 ? 46.475 8.256 -5.403 1.00 89.88 106 ASP A O 1
ATOM 841 N N . MET A 1 107 ? 45.533 10.230 -5.941 1.00 88.12 107 MET A N 1
ATOM 842 C CA . MET A 1 107 ? 45.681 10.098 -7.399 1.00 88.12 107 MET A CA 1
ATOM 843 C C . MET A 1 107 ? 46.768 10.994 -8.015 1.00 88.12 107 MET A C 1
ATOM 845 O O . MET A 1 107 ? 47.143 10.783 -9.175 1.00 88.12 107 MET A O 1
ATOM 849 N N . SER A 1 108 ? 47.251 12.004 -7.287 1.00 85.75 108 SER A N 1
ATOM 850 C CA . SER A 1 108 ? 48.302 12.917 -7.749 1.00 85.75 108 SER A CA 1
ATOM 851 C C . SER A 1 108 ? 49.700 12.293 -7.664 1.00 85.75 108 SER A C 1
ATOM 853 O O . SER A 1 108 ? 49.964 11.351 -6.921 1.00 85.75 108 SER A O 1
ATOM 855 N N . GLY A 1 109 ? 50.628 12.825 -8.461 1.00 78.56 109 GLY A N 1
ATOM 856 C CA . GLY A 1 109 ? 52.025 12.387 -8.456 1.00 78.56 109 GLY A CA 1
ATOM 857 C C . GLY A 1 109 ? 52.327 11.185 -9.362 1.00 78.56 109 GLY A C 1
ATOM 858 O O . GLY A 1 109 ? 51.602 10.884 -10.318 1.00 78.56 109 GLY A O 1
ATOM 859 N N . ARG A 1 110 ? 53.486 10.555 -9.117 1.00 72.94 110 ARG A N 1
ATOM 860 C CA . ARG A 1 110 ? 54.055 9.496 -9.975 1.00 72.94 110 ARG A CA 1
ATOM 861 C C . ARG A 1 110 ? 53.535 8.101 -9.624 1.00 72.94 110 ARG A C 1
ATOM 863 O O . ARG A 1 110 ? 53.235 7.338 -10.538 1.00 72.94 110 ARG A O 1
ATOM 870 N N . GLU A 1 111 ? 53.388 7.814 -8.335 1.00 78.88 111 GLU A N 1
ATOM 871 C CA . GLU A 1 111 ? 52.907 6.543 -7.784 1.00 78.88 111 GLU A CA 1
ATOM 872 C C . GLU A 1 111 ? 51.507 6.759 -7.178 1.00 78.88 111 GLU A C 1
ATOM 874 O O . GLU A 1 111 ? 51.408 7.128 -6.010 1.00 78.88 111 GLU A O 1
ATOM 879 N N . PRO A 1 112 ? 50.421 6.618 -7.963 1.00 85.12 112 PRO A N 1
ATOM 880 C CA . PRO A 1 112 ? 49.062 6.720 -7.436 1.00 85.12 112 PRO A CA 1
ATOM 881 C C . PRO A 1 112 ? 48.713 5.473 -6.615 1.00 85.12 112 PRO A C 1
ATOM 883 O O . PRO A 1 112 ? 49.264 4.393 -6.850 1.00 85.12 112 PRO A O 1
ATOM 886 N N . LEU A 1 113 ? 47.711 5.576 -5.741 1.00 88.25 113 LEU A N 1
ATOM 887 C CA . LEU A 1 113 ? 47.176 4.398 -5.051 1.00 88.25 113 LEU A CA 1
ATOM 888 C C . LEU A 1 113 ? 46.440 3.444 -6.006 1.00 88.25 113 LEU A C 1
ATOM 890 O O . LEU A 1 113 ? 46.424 2.245 -5.755 1.00 88.25 113 LEU A O 1
ATOM 894 N N . TYR A 1 114 ? 45.852 3.942 -7.100 1.00 91.00 114 TYR A N 1
ATOM 895 C CA . TYR A 1 114 ? 45.011 3.149 -8.007 1.00 91.00 114 TYR A CA 1
ATOM 896 C C . TYR A 1 114 ? 45.249 3.506 -9.484 1.00 91.00 114 TYR A C 1
ATOM 898 O O . TYR A 1 114 ? 45.739 4.588 -9.819 1.00 91.00 114 TYR A O 1
ATOM 906 N N . ARG A 1 115 ? 44.880 2.597 -10.394 1.00 87.88 115 ARG A N 1
ATOM 907 C CA . ARG A 1 115 ? 45.145 2.718 -11.839 1.00 87.88 115 ARG A CA 1
ATOM 908 C C . ARG A 1 115 ? 44.307 3.808 -12.514 1.00 87.88 115 ARG A C 1
ATOM 910 O O . ARG A 1 115 ? 44.834 4.628 -13.269 1.00 87.88 115 ARG A O 1
ATOM 917 N N . LYS A 1 116 ? 42.999 3.799 -12.247 1.00 89.56 116 LYS A N 1
ATOM 918 C CA . LYS A 1 116 ? 42.000 4.783 -12.690 1.00 89.56 116 LYS A CA 1
ATOM 919 C C . LYS A 1 116 ? 41.000 5.044 -11.571 1.00 89.56 116 LYS A C 1
ATOM 921 O O . LYS A 1 116 ? 40.740 4.150 -10.769 1.00 89.56 116 LYS A O 1
ATOM 926 N N . ALA A 1 117 ? 40.403 6.232 -11.568 1.00 91.75 117 ALA A N 1
ATOM 927 C CA . ALA A 1 117 ? 39.345 6.610 -10.637 1.00 91.75 117 ALA A CA 1
ATOM 928 C C . ALA A 1 117 ? 38.021 6.893 -11.363 1.00 91.75 117 ALA A C 1
ATOM 930 O O . ALA A 1 117 ? 37.971 7.702 -12.291 1.00 91.75 117 ALA A O 1
ATOM 931 N N . PHE A 1 118 ? 36.939 6.266 -10.914 1.00 93.56 118 PHE A N 1
ATOM 932 C CA . PHE A 1 118 ? 35.566 6.606 -11.282 1.00 93.56 118 PHE A CA 1
ATOM 933 C C . PHE A 1 118 ? 34.940 7.365 -10.110 1.00 93.56 118 PHE A C 1
ATOM 935 O O . PHE A 1 118 ? 34.748 6.783 -9.048 1.00 93.56 118 PHE A O 1
ATOM 942 N N . VAL A 1 119 ? 34.672 8.659 -10.275 1.00 93.62 119 VAL A N 1
ATOM 943 C CA . VAL A 1 119 ? 34.239 9.544 -9.185 1.00 93.62 119 VAL A CA 1
ATOM 944 C C . VAL A 1 119 ? 32.754 9.871 -9.320 1.00 93.62 119 VAL A C 1
ATOM 946 O O . VAL A 1 119 ? 32.308 10.412 -10.336 1.00 93.62 119 VAL A O 1
ATOM 949 N N . PHE A 1 120 ? 32.003 9.560 -8.270 1.00 94.69 120 PHE A N 1
ATOM 950 C CA . PHE A 1 120 ? 30.569 9.766 -8.144 1.00 94.69 120 PHE A CA 1
ATOM 951 C C . PHE A 1 120 ? 30.288 10.630 -6.909 1.00 94.69 120 PHE A C 1
ATOM 953 O O . PHE A 1 120 ? 30.624 10.251 -5.787 1.00 94.69 120 PHE A O 1
ATOM 960 N N . PHE A 1 121 ? 29.664 11.790 -7.103 1.00 94.12 121 PHE A N 1
ATOM 961 C CA . PHE A 1 121 ? 29.262 12.669 -6.004 1.00 94.12 121 PHE A CA 1
ATOM 962 C C . PHE A 1 121 ? 27.837 12.365 -5.529 1.00 94.12 121 PHE A C 1
ATOM 964 O O . PHE A 1 121 ? 26.945 12.154 -6.354 1.00 94.12 121 PHE A O 1
ATOM 971 N N . SER A 1 122 ? 27.604 12.358 -4.212 1.00 91.06 122 SER A N 1
ATOM 972 C CA . SER A 1 122 ? 26.263 12.147 -3.630 1.00 91.06 122 SER A CA 1
ATOM 973 C C . SER A 1 122 ? 25.283 13.271 -3.974 1.00 91.06 122 SER A C 1
ATOM 975 O O . SER A 1 122 ? 24.112 13.009 -4.237 1.00 91.06 122 SER A O 1
ATOM 977 N N . SER A 1 123 ? 25.759 14.512 -4.015 1.00 88.81 123 SER A N 1
ATOM 978 C CA . SER A 1 123 ? 24.983 15.735 -4.248 1.00 88.81 123 SER A CA 1
ATOM 979 C C . SER A 1 123 ? 25.683 16.650 -5.276 1.00 88.81 123 SER A C 1
ATOM 981 O O . SER A 1 123 ? 26.843 16.389 -5.618 1.00 88.81 123 SER A O 1
ATOM 983 N N . PRO A 1 124 ? 25.004 17.687 -5.815 1.00 87.00 124 PRO A N 1
ATOM 984 C CA . PRO A 1 124 ? 25.547 18.518 -6.893 1.00 87.00 124 PRO A CA 1
ATOM 985 C C . PRO A 1 124 ? 26.870 19.195 -6.527 1.00 87.00 124 PRO A C 1
ATOM 987 O O . PRO A 1 124 ? 26.995 19.767 -5.442 1.00 87.00 124 PRO A O 1
ATOM 990 N N . ILE A 1 125 ? 27.856 19.177 -7.430 1.00 87.69 125 ILE A N 1
ATOM 991 C CA . ILE A 1 125 ? 29.195 19.697 -7.131 1.00 87.69 125 ILE A CA 1
ATOM 992 C C . ILE A 1 125 ? 29.309 21.214 -7.399 1.00 87.69 125 ILE A C 1
ATOM 994 O O . ILE A 1 125 ? 29.095 21.679 -8.524 1.00 87.69 125 ILE A O 1
ATOM 998 N N . PRO A 1 126 ? 29.738 22.025 -6.409 1.00 87.12 126 PRO A N 1
ATOM 999 C CA . PRO A 1 126 ? 30.103 23.418 -6.639 1.00 87.12 126 PRO A CA 1
ATOM 1000 C C . PRO A 1 126 ? 31.198 23.572 -7.704 1.00 87.12 126 PRO A C 1
ATOM 1002 O O . PRO A 1 126 ? 32.226 22.888 -7.679 1.00 87.12 126 PRO A O 1
ATOM 1005 N N . LYS A 1 127 ? 31.027 24.546 -8.609 1.00 87.00 127 LYS A N 1
ATOM 1006 C CA . LYS A 1 127 ? 31.966 24.823 -9.719 1.00 87.00 127 LYS A CA 1
ATOM 1007 C C . LYS A 1 127 ? 33.411 25.060 -9.253 1.00 87.00 127 LYS A C 1
ATOM 1009 O O . LYS A 1 127 ? 34.345 24.767 -9.994 1.00 87.00 127 LYS A O 1
ATOM 1014 N N . GLU A 1 128 ? 33.597 25.549 -8.028 1.00 89.44 128 GLU A N 1
ATOM 1015 C CA . GLU A 1 128 ? 34.906 25.740 -7.393 1.00 89.44 128 GLU A CA 1
ATOM 1016 C C . GLU A 1 128 ? 35.697 24.430 -7.270 1.00 89.44 128 GLU A C 1
ATOM 1018 O O . GLU A 1 128 ? 36.869 24.381 -7.642 1.00 89.44 128 GLU A O 1
ATOM 1023 N N . PHE A 1 129 ? 35.057 23.343 -6.828 1.00 89.25 129 PHE A N 1
ATOM 1024 C CA . PHE A 1 129 ? 35.718 22.045 -6.671 1.00 89.25 129 PHE A CA 1
ATOM 1025 C C . PHE A 1 129 ? 36.002 21.379 -8.021 1.00 89.25 129 PHE A C 1
ATOM 1027 O O . PHE A 1 129 ? 37.063 20.781 -8.194 1.00 89.25 129 PHE A O 1
ATOM 1034 N N . VAL A 1 130 ? 35.129 21.566 -9.018 1.00 88.38 130 VAL A N 1
ATOM 1035 C CA . VAL A 1 130 ? 35.402 21.145 -10.406 1.00 88.38 130 VAL A CA 1
ATOM 1036 C C . VAL A 1 130 ? 36.635 21.865 -10.964 1.00 88.38 130 VAL A C 1
ATOM 1038 O O . VAL A 1 130 ? 37.472 21.243 -11.616 1.00 88.38 130 VAL A O 1
ATOM 1041 N N . ASN A 1 131 ? 36.780 23.165 -10.695 1.00 88.94 131 ASN A N 1
ATOM 1042 C CA . ASN A 1 131 ? 37.953 23.936 -11.112 1.00 88.94 131 ASN A CA 1
ATOM 1043 C C . ASN A 1 131 ? 39.226 23.510 -10.363 1.00 88.94 131 ASN A C 1
ATOM 1045 O O . ASN A 1 131 ? 40.291 23.462 -10.973 1.00 88.94 131 ASN A O 1
ATOM 1049 N N . HIS A 1 132 ? 39.119 23.140 -9.083 1.00 87.94 132 HIS A N 1
ATOM 1050 C CA . HIS A 1 132 ? 40.236 22.594 -8.310 1.00 87.94 132 HIS A CA 1
ATOM 1051 C C . HIS A 1 132 ? 40.729 21.261 -8.899 1.00 87.94 132 HIS A C 1
ATOM 1053 O O . HIS A 1 132 ? 41.909 21.143 -9.218 1.00 87.94 132 HIS A O 1
ATOM 1059 N N . ILE A 1 133 ? 39.827 20.312 -9.183 1.00 88.19 133 ILE A N 1
ATOM 1060 C CA . ILE A 1 133 ? 40.174 19.032 -9.835 1.00 88.19 133 ILE A CA 1
ATOM 1061 C C . ILE A 1 133 ? 40.792 19.258 -11.228 1.00 88.19 133 ILE A C 1
ATOM 1063 O O . ILE A 1 133 ? 41.729 18.564 -11.610 1.00 88.19 133 ILE A O 1
ATOM 1067 N N . LYS A 1 134 ? 40.319 20.261 -11.981 1.00 88.19 134 LYS A N 1
ATOM 1068 C CA . LYS A 1 134 ? 40.903 20.644 -13.281 1.00 88.19 134 LYS A CA 1
ATOM 1069 C C . LYS A 1 134 ? 42.301 21.258 -13.190 1.00 88.19 134 LYS A C 1
ATOM 1071 O O . LYS A 1 134 ? 43.005 21.248 -14.196 1.00 88.19 134 LYS A O 1
ATOM 1076 N N . SER A 1 135 ? 42.690 21.815 -12.042 1.00 87.31 135 SER A N 1
ATOM 1077 C CA . SER A 1 135 ? 44.022 22.408 -11.872 1.00 87.31 135 SER A CA 1
ATOM 1078 C C . SER A 1 135 ? 45.130 21.349 -11.773 1.00 87.31 135 SER A C 1
ATOM 1080 O O . SER A 1 135 ? 46.259 21.606 -12.193 1.00 87.31 135 SER A O 1
ATOM 1082 N N . ASP A 1 136 ? 44.792 20.134 -11.327 1.00 83.94 136 ASP A N 1
ATOM 1083 C CA . ASP A 1 136 ? 45.720 19.010 -11.200 1.00 83.94 136 ASP A CA 1
ATOM 1084 C C . ASP A 1 136 ? 45.866 18.215 -12.509 1.00 83.94 136 ASP A C 1
ATOM 1086 O O . ASP A 1 136 ? 45.195 17.211 -12.775 1.00 83.94 136 ASP A O 1
ATOM 1090 N N . THR A 1 137 ? 46.821 18.641 -13.337 1.00 82.50 137 THR A N 1
ATOM 1091 C CA . THR A 1 137 ? 47.127 18.014 -14.638 1.00 82.50 137 THR A CA 1
ATOM 1092 C C . THR A 1 137 ? 47.517 16.535 -14.540 1.00 82.50 137 THR A C 1
ATOM 1094 O O . THR A 1 137 ? 47.321 15.791 -15.500 1.00 82.50 137 THR A O 1
ATOM 1097 N N . SER A 1 138 ? 48.029 16.085 -13.387 1.00 83.56 138 SER A N 1
ATOM 1098 C CA . SER A 1 138 ? 48.423 14.686 -13.154 1.00 83.56 138 SER A CA 1
ATOM 1099 C C . SER A 1 138 ? 47.245 13.727 -12.923 1.00 83.56 138 SER A C 1
ATOM 1101 O O . SER A 1 138 ? 47.390 12.522 -13.147 1.00 83.56 138 SER A O 1
ATOM 1103 N N . VAL A 1 139 ? 46.083 14.247 -12.510 1.00 86.38 139 VAL A N 1
ATOM 1104 C CA . VAL A 1 139 ? 44.900 13.448 -12.145 1.00 86.38 139 VAL A CA 1
ATOM 1105 C C . VAL A 1 139 ? 43.937 13.302 -13.324 1.00 86.38 139 VAL A C 1
ATOM 1107 O O . VAL A 1 139 ? 43.390 12.221 -13.531 1.00 86.38 139 VAL A O 1
ATOM 1110 N N . LEU A 1 140 ? 43.787 14.342 -14.154 1.00 85.31 140 LEU A N 1
ATOM 1111 C CA . LEU A 1 140 ? 42.897 14.356 -15.326 1.00 85.31 140 LEU A CA 1
ATOM 1112 C C . LEU A 1 140 ? 42.953 13.098 -16.226 1.00 85.31 140 LEU A C 1
ATOM 1114 O O . LEU A 1 140 ? 41.887 12.539 -16.483 1.00 85.31 140 LEU A O 1
ATOM 1118 N N . PRO A 1 141 ? 44.120 12.584 -16.679 1.00 86.56 141 PRO A N 1
ATOM 1119 C CA . PRO A 1 141 ? 44.165 11.385 -17.530 1.00 86.56 141 PRO A CA 1
ATOM 1120 C C . PRO A 1 141 ? 43.811 10.079 -16.794 1.00 86.56 141 PRO A C 1
ATOM 1122 O O . PRO A 1 141 ? 43.644 9.040 -17.434 1.00 86.56 141 PRO A O 1
ATOM 1125 N N . ARG A 1 142 ? 43.714 10.107 -15.457 1.00 87.62 142 ARG A N 1
ATOM 1126 C CA . ARG A 1 142 ? 43.383 8.952 -14.606 1.00 87.62 142 ARG A CA 1
ATOM 1127 C C . ARG A 1 142 ? 41.888 8.875 -14.261 1.00 87.62 142 ARG A C 1
ATOM 1129 O O . ARG A 1 142 ? 41.443 7.838 -13.766 1.00 87.62 142 ARG A O 1
ATOM 1136 N N . ILE A 1 143 ? 41.107 9.931 -14.514 1.00 90.25 143 ILE A N 1
ATOM 1137 C CA . ILE A 1 143 ? 39.658 9.957 -14.257 1.00 90.25 143 ILE A CA 1
ATOM 1138 C C . ILE A 1 143 ? 38.925 9.209 -15.381 1.00 90.25 143 ILE A C 1
ATOM 1140 O O . ILE A 1 143 ? 38.936 9.629 -16.535 1.00 90.25 143 ILE A O 1
ATOM 1144 N N . GLY A 1 144 ? 38.274 8.094 -15.043 1.00 84.31 144 GLY A N 1
ATOM 1145 C CA . GLY A 1 144 ? 37.448 7.303 -15.962 1.00 84.31 144 GLY A CA 1
ATOM 1146 C C . GLY A 1 144 ? 36.008 7.811 -16.084 1.00 84.31 144 GLY A C 1
ATOM 1147 O O . GLY A 1 144 ? 35.413 7.720 -17.155 1.00 84.31 144 GLY A O 1
ATOM 1148 N N . ALA A 1 145 ? 35.455 8.371 -15.005 1.00 89.06 145 ALA A N 1
ATOM 1149 C CA . ALA A 1 145 ? 34.168 9.064 -14.998 1.00 89.06 145 ALA A CA 1
ATOM 1150 C C . ALA A 1 145 ? 34.127 10.107 -13.873 1.00 89.06 145 ALA A C 1
ATOM 1152 O O . ALA A 1 145 ? 34.762 9.922 -12.836 1.00 89.06 145 ALA A O 1
ATOM 1153 N N . LEU A 1 146 ? 33.348 11.169 -14.081 1.00 90.44 146 LEU A N 1
ATOM 1154 C CA . LEU A 1 146 ? 33.015 12.186 -13.085 1.00 90.44 146 LEU A CA 1
ATOM 1155 C C . LEU A 1 146 ? 31.507 12.449 -13.202 1.00 90.44 146 LEU A C 1
ATOM 1157 O O . LEU A 1 146 ? 31.066 12.969 -14.229 1.00 90.44 146 LEU A O 1
ATOM 1161 N N . ARG A 1 147 ? 30.708 12.011 -12.224 1.00 89.44 147 ARG A N 1
ATOM 1162 C CA . ARG A 1 147 ? 29.234 12.062 -12.279 1.00 89.44 147 ARG A CA 1
ATOM 1163 C C . ARG A 1 147 ? 28.623 12.495 -10.947 1.00 89.44 147 ARG A C 1
ATOM 1165 O O . ARG A 1 147 ? 29.209 12.286 -9.891 1.00 89.44 147 ARG A O 1
ATOM 1172 N N . GLU A 1 148 ? 27.424 13.058 -11.009 1.00 89.88 148 GLU A N 1
ATOM 1173 C CA . GLU A 1 148 ? 26.578 13.347 -9.846 1.00 89.88 148 GLU A CA 1
ATOM 1174 C C . GLU A 1 148 ? 25.487 12.276 -9.761 1.00 89.88 148 GLU A C 1
ATOM 1176 O O . GLU A 1 148 ? 24.781 12.040 -10.741 1.00 89.88 148 GLU A O 1
ATOM 1181 N N . MET A 1 149 ? 25.336 11.628 -8.605 1.00 88.88 149 MET A N 1
ATOM 1182 C CA . MET A 1 149 ? 24.272 10.646 -8.378 1.00 88.88 149 MET A CA 1
ATOM 1183 C C . MET A 1 149 ? 22.991 11.290 -7.846 1.00 88.88 149 MET A C 1
ATOM 1185 O O . MET A 1 149 ? 21.914 10.744 -8.079 1.00 88.88 149 MET A O 1
ATOM 1189 N N . ASN A 1 150 ? 23.068 12.440 -7.167 1.00 89.81 150 ASN A N 1
ATOM 1190 C CA . ASN A 1 150 ? 21.919 13.101 -6.534 1.00 89.81 150 ASN A CA 1
ATOM 1191 C C . ASN A 1 150 ? 21.113 12.109 -5.675 1.00 89.81 150 ASN A C 1
ATOM 1193 O O . ASN A 1 150 ? 19.940 11.835 -5.930 1.00 89.81 150 ASN A O 1
ATOM 1197 N N . LEU A 1 151 ? 21.802 11.510 -4.703 1.00 88.56 151 LEU A N 1
ATOM 1198 C CA . LEU A 1 151 ? 21.313 10.481 -3.793 1.00 88.56 151 LEU A CA 1
ATOM 1199 C C . LEU A 1 151 ? 22.050 10.649 -2.452 1.00 88.56 151 LEU A C 1
ATOM 1201 O O . LEU A 1 151 ? 23.137 10.110 -2.246 1.00 88.56 151 LEU A O 1
ATOM 1205 N N . GLU A 1 152 ? 21.473 11.458 -1.562 1.00 88.44 152 GLU A N 1
ATOM 1206 C CA . GLU A 1 152 ? 22.020 11.757 -0.233 1.00 88.44 152 GLU A CA 1
ATOM 1207 C C . GLU A 1 152 ? 20.915 11.734 0.840 1.00 88.44 152 GLU A C 1
ATOM 1209 O O . GLU A 1 152 ? 20.700 12.686 1.587 1.00 88.44 152 GLU A O 1
ATOM 1214 N N . TYR A 1 153 ? 20.183 10.625 0.898 1.00 90.81 153 TYR A N 1
ATOM 1215 C CA . TYR A 1 153 ? 19.179 10.339 1.923 1.00 90.81 153 TYR A CA 1
ATOM 1216 C C . TYR A 1 153 ? 19.266 8.870 2.348 1.00 90.81 153 TYR A C 1
ATOM 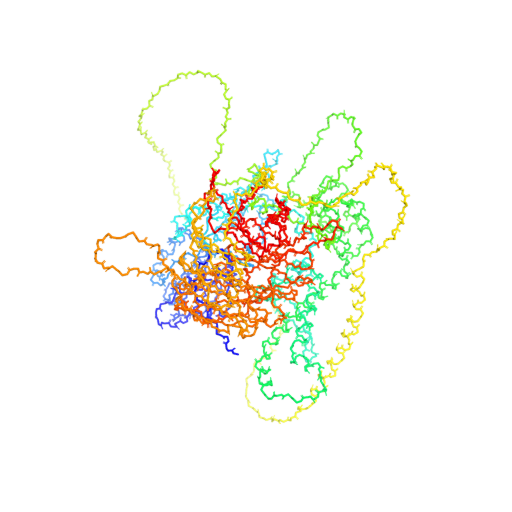1218 O O . TYR A 1 153 ? 19.882 8.053 1.660 1.00 90.81 153 TYR A O 1
ATOM 1226 N N . PHE A 1 154 ? 18.656 8.540 3.485 1.00 89.44 154 PHE A N 1
ATOM 1227 C CA . PHE A 1 154 ? 18.770 7.222 4.110 1.00 89.44 154 PHE A CA 1
ATOM 1228 C C . PHE A 1 154 ? 17.379 6.591 4.193 1.00 89.44 154 PHE A C 1
ATOM 1230 O O . PHE A 1 154 ? 16.587 7.032 5.027 1.00 89.44 154 PHE A O 1
ATOM 1237 N N . PRO A 1 155 ? 17.031 5.627 3.322 1.00 86.88 155 PRO A N 1
ATOM 1238 C CA . PRO A 1 155 ? 15.759 4.920 3.424 1.00 86.88 155 PRO A CA 1
ATOM 1239 C C . PRO A 1 155 ? 15.774 4.007 4.659 1.00 86.88 155 PRO A C 1
ATOM 1241 O O . PRO A 1 155 ? 16.657 3.158 4.766 1.00 86.88 155 PRO A O 1
ATOM 1244 N N . ILE A 1 156 ? 14.813 4.175 5.573 1.00 80.69 156 ILE A N 1
ATOM 1245 C CA . ILE A 1 156 ? 14.599 3.236 6.692 1.00 80.69 156 ILE A CA 1
ATOM 1246 C C . ILE A 1 156 ? 13.709 2.094 6.195 1.00 80.69 156 ILE A C 1
ATOM 1248 O O . ILE A 1 156 ? 14.117 0.937 6.130 1.00 80.69 156 ILE A O 1
ATOM 1252 N N . ASP A 1 157 ? 12.506 2.476 5.767 1.00 75.19 157 ASP A N 1
ATOM 1253 C CA . ASP A 1 157 ? 11.422 1.603 5.336 1.00 75.19 157 ASP A CA 1
ATOM 1254 C C . ASP A 1 157 ? 11.077 1.866 3.869 1.00 75.19 157 ASP A C 1
ATOM 1256 O O . ASP A 1 157 ? 11.576 2.789 3.217 1.00 75.19 157 ASP A O 1
ATOM 1260 N N . ARG A 1 158 ? 10.104 1.109 3.359 1.00 78.44 158 ARG A N 1
ATOM 1261 C CA . ARG A 1 158 ? 9.506 1.332 2.035 1.00 78.44 158 ARG A CA 1
ATOM 1262 C C . ARG A 1 158 ? 9.018 2.763 1.786 1.00 78.44 158 ARG A C 1
ATOM 1264 O O . ARG A 1 158 ? 9.051 3.199 0.637 1.00 78.44 158 ARG A O 1
ATOM 1271 N N . GLN A 1 159 ? 8.571 3.459 2.836 1.00 84.12 159 GLN A N 1
ATOM 1272 C CA . GLN A 1 159 ? 7.906 4.770 2.776 1.00 84.12 159 GLN A CA 1
ATOM 1273 C C . GLN A 1 159 ? 8.567 5.861 3.645 1.00 84.12 159 GLN A C 1
ATOM 1275 O O . GLN A 1 159 ? 8.118 7.003 3.606 1.00 84.12 159 GLN A O 1
ATOM 1280 N N . ALA A 1 160 ? 9.631 5.550 4.396 1.00 86.69 160 ALA A N 1
ATOM 1281 C CA . ALA A 1 160 ? 10.274 6.487 5.323 1.00 86.69 160 ALA A CA 1
ATOM 1282 C C . ALA A 1 160 ? 11.763 6.686 5.007 1.00 86.69 160 ALA A C 1
ATOM 1284 O O . ALA A 1 160 ? 12.480 5.733 4.694 1.00 86.69 160 ALA A O 1
ATOM 1285 N N . PHE A 1 161 ? 12.243 7.926 5.135 1.00 90.25 161 PHE A N 1
ATOM 1286 C CA . PHE A 1 161 ? 13.655 8.274 4.993 1.00 90.25 161 PHE A CA 1
ATOM 1287 C C . PHE A 1 161 ? 14.102 9.285 6.056 1.00 90.25 161 PHE A C 1
ATOM 1289 O O . PHE A 1 161 ? 13.311 10.099 6.529 1.00 90.25 161 PHE A O 1
ATOM 1296 N N . ILE A 1 162 ? 15.394 9.269 6.390 1.00 89.56 162 ILE A N 1
ATOM 1297 C CA . ILE A 1 162 ? 16.055 10.270 7.242 1.00 89.56 162 ILE A CA 1
ATOM 1298 C C . ILE A 1 162 ? 16.989 11.124 6.376 1.00 89.56 162 ILE A C 1
ATOM 1300 O O . ILE A 1 162 ? 17.466 10.695 5.323 1.00 89.56 162 ILE A O 1
ATOM 1304 N N . THR A 1 163 ? 17.307 12.327 6.851 1.00 83.62 163 THR A N 1
ATOM 1305 C CA . THR A 1 163 ? 18.375 13.193 6.326 1.00 83.62 163 THR A CA 1
ATOM 1306 C C . THR A 1 163 ? 19.626 13.229 7.223 1.00 83.62 163 THR A C 1
ATOM 1308 O O . THR A 1 163 ? 20.408 14.167 7.096 1.00 83.62 163 THR A O 1
ATOM 1311 N N . ASP A 1 164 ? 19.810 12.256 8.130 1.00 79.25 164 ASP A N 1
ATOM 1312 C CA . ASP A 1 164 ? 20.963 12.048 9.042 1.00 79.25 164 ASP A CA 1
ATOM 1313 C C . ASP A 1 164 ? 21.605 13.338 9.587 1.00 79.25 164 ASP A C 1
ATOM 1315 O O . ASP A 1 164 ? 22.730 13.707 9.230 1.00 79.25 164 ASP A O 1
ATOM 1319 N N . HIS A 1 165 ? 20.857 14.067 10.417 1.00 79.06 165 HIS A N 1
ATOM 1320 C CA . HIS A 1 165 ? 21.342 15.281 11.071 1.00 79.06 165 HIS A CA 1
ATOM 1321 C C . HIS A 1 165 ? 20.884 15.317 12.535 1.00 79.06 165 HIS A C 1
ATOM 1323 O O . HIS A 1 165 ? 19.963 16.039 12.902 1.00 79.06 165 HIS A O 1
ATOM 1329 N N . GLU A 1 166 ? 21.533 14.498 13.367 1.00 75.50 166 GLU A N 1
ATOM 1330 C CA . GLU A 1 166 ? 21.203 14.261 14.786 1.00 75.50 166 GLU A CA 1
ATOM 1331 C C . GLU A 1 166 ? 21.026 15.557 15.605 1.00 75.50 166 GLU A C 1
ATOM 1333 O O . GLU A 1 166 ? 20.178 15.624 16.489 1.00 75.50 166 GLU A O 1
ATOM 1338 N N . ARG A 1 167 ? 21.780 16.618 15.280 1.00 82.06 167 ARG A N 1
ATOM 1339 C CA . ARG A 1 167 ? 21.730 17.919 15.976 1.00 82.06 167 ARG A CA 1
ATOM 1340 C C . ARG A 1 167 ? 20.787 18.949 15.352 1.00 82.06 167 ARG A C 1
ATOM 1342 O O . ARG A 1 167 ? 20.760 20.087 15.808 1.00 82.06 167 ARG A O 1
ATOM 1349 N N . ALA A 1 168 ? 19.971 18.575 14.361 1.00 82.69 168 ALA A N 1
ATOM 1350 C CA . ALA A 1 168 ? 19.036 19.499 13.709 1.00 82.69 168 ALA A CA 1
ATOM 1351 C C . ALA A 1 168 ? 18.119 20.225 14.706 1.00 82.69 168 ALA A C 1
ATOM 1353 O O . ALA A 1 168 ? 17.862 21.413 14.546 1.00 82.69 168 ALA A O 1
ATOM 1354 N N . LEU A 1 169 ? 17.650 19.535 15.752 1.00 83.56 169 LEU A N 1
ATOM 1355 C CA . LEU A 1 169 ? 16.781 20.138 16.765 1.00 83.56 169 LEU A CA 1
ATOM 1356 C C . LEU A 1 169 ? 17.512 21.227 17.574 1.00 83.56 169 LEU A C 1
ATOM 1358 O O . LEU A 1 169 ? 16.953 22.297 17.804 1.00 83.56 169 LEU A O 1
ATOM 1362 N N . GLU A 1 170 ? 18.774 20.979 17.942 1.00 82.38 170 GLU A N 1
ATOM 1363 C CA . GLU A 1 170 ? 19.647 21.920 18.658 1.00 82.38 170 GLU A CA 1
ATOM 1364 C C . GLU A 1 170 ? 20.012 23.125 17.770 1.00 82.38 170 GLU A C 1
ATOM 1366 O O . GLU A 1 170 ? 19.775 24.268 18.155 1.00 82.38 170 GLU A O 1
ATOM 1371 N N . ASP A 1 171 ? 20.518 22.879 16.556 1.00 82.44 171 ASP A N 1
ATOM 1372 C CA . ASP A 1 171 ? 21.000 23.923 15.639 1.00 82.44 171 ASP A CA 1
ATOM 1373 C C . ASP A 1 171 ? 19.871 24.785 15.022 1.00 82.44 171 ASP A C 1
ATOM 1375 O O . ASP A 1 171 ? 20.144 25.890 14.541 1.00 82.44 171 ASP A O 1
ATOM 1379 N N . LEU A 1 172 ? 18.614 24.311 15.017 1.00 79.56 172 LEU A N 1
ATOM 1380 C CA . LEU A 1 172 ? 17.455 25.053 14.491 1.00 79.56 172 LEU A CA 1
ATOM 1381 C C . LEU A 1 172 ? 16.601 25.733 15.573 1.00 79.56 172 LEU A C 1
ATOM 1383 O O . LEU A 1 172 ? 16.144 26.855 15.350 1.00 79.56 172 LEU A O 1
ATOM 1387 N N . PHE A 1 173 ? 16.365 25.078 16.718 1.00 78.38 173 PHE A N 1
ATOM 1388 C CA . PHE A 1 173 ? 15.457 25.577 17.766 1.00 78.38 173 PHE A CA 1
ATOM 1389 C C . PHE A 1 173 ? 16.168 26.054 19.044 1.00 78.38 173 PHE A C 1
ATOM 1391 O O . PHE A 1 173 ? 15.519 26.679 19.885 1.00 78.38 173 PHE A O 1
ATOM 1398 N N . GLY A 1 174 ? 17.479 25.822 19.178 1.00 73.88 174 GLY A N 1
ATOM 1399 C CA . GLY A 1 174 ? 18.304 26.313 20.286 1.00 73.88 174 GLY A CA 1
ATOM 1400 C C . GLY A 1 174 ? 18.498 27.836 20.307 1.00 73.88 174 GLY A C 1
ATOM 1401 O O . GLY A 1 174 ? 17.717 28.601 19.727 1.00 73.88 174 GLY A O 1
ATOM 1402 N N . ASP A 1 175 ? 19.534 28.296 21.014 1.00 64.56 175 ASP A N 1
ATOM 1403 C CA . ASP A 1 175 ? 19.828 29.727 21.134 1.00 64.56 175 ASP A CA 1
ATOM 1404 C C . ASP A 1 175 ? 20.516 30.310 19.890 1.00 64.56 175 ASP A C 1
ATOM 1406 O O . ASP A 1 175 ? 21.404 29.725 19.267 1.00 64.56 175 ASP A O 1
ATOM 1410 N N . VAL A 1 176 ? 20.062 31.507 19.518 1.00 59.47 176 VAL A N 1
ATOM 1411 C CA . VAL A 1 176 ? 20.114 32.056 18.149 1.00 59.47 176 VAL A CA 1
ATOM 1412 C C . VAL A 1 176 ? 21.499 32.602 17.738 1.00 59.47 176 VAL A C 1
ATOM 1414 O O . VAL A 1 176 ? 21.685 33.114 16.635 1.00 59.47 176 VAL A O 1
ATOM 1417 N N . GLU A 1 177 ? 22.520 32.466 18.584 1.00 56.53 177 GLU A N 1
ATOM 1418 C CA . GLU A 1 177 ? 23.826 33.118 18.398 1.00 56.53 177 GLU A CA 1
ATOM 1419 C C . GLU A 1 177 ? 24.630 32.595 17.185 1.00 56.53 177 GLU A C 1
ATOM 1421 O O . GLU A 1 177 ? 25.466 33.309 16.629 1.00 56.53 177 GLU A O 1
ATOM 1426 N N . ASN A 1 178 ? 24.360 31.372 16.707 1.00 64.81 178 ASN A N 1
ATOM 1427 C CA . ASN A 1 178 ? 25.158 30.694 15.673 1.00 64.81 178 ASN A CA 1
ATOM 1428 C C . ASN A 1 178 ? 24.505 30.650 14.273 1.00 64.81 178 ASN A C 1
ATOM 1430 O O . ASN A 1 178 ? 24.413 29.593 13.646 1.00 64.81 178 ASN A O 1
ATOM 1434 N N . SER A 1 179 ? 24.153 31.814 13.714 1.00 70.06 179 SER A N 1
ATOM 1435 C CA . SER A 1 179 ? 23.571 31.956 12.357 1.00 70.06 179 SER A CA 1
ATOM 1436 C C . SER A 1 179 ? 24.308 31.172 11.244 1.00 70.06 179 SER A C 1
ATOM 1438 O O . SER A 1 179 ? 23.682 30.667 10.311 1.00 70.06 179 SER A O 1
ATOM 1440 N N . ARG A 1 180 ? 25.635 30.988 11.337 1.00 77.38 180 ARG A N 1
ATOM 1441 C CA . ARG A 1 180 ? 26.394 30.164 10.371 1.00 77.38 180 ARG A CA 1
ATOM 1442 C C . ARG A 1 180 ? 26.036 28.673 10.429 1.00 77.38 180 ARG A C 1
ATOM 1444 O O . ARG A 1 180 ? 25.908 28.063 9.372 1.00 77.38 180 ARG A O 1
ATOM 1451 N N . LYS A 1 181 ? 25.862 28.101 11.628 1.00 79.00 181 LYS A N 1
ATOM 1452 C CA . LYS A 1 181 ? 25.465 26.692 11.802 1.00 79.00 181 LYS A CA 1
ATOM 1453 C C . LYS A 1 181 ? 24.030 26.473 11.335 1.00 79.00 181 LYS A C 1
ATOM 1455 O O . LYS A 1 181 ? 23.798 25.592 10.520 1.00 79.00 181 LYS A O 1
ATOM 1460 N N . TYR A 1 182 ? 23.118 27.353 11.750 1.00 82.44 182 TYR A N 1
ATOM 1461 C CA . TYR A 1 182 ? 21.714 27.365 11.329 1.00 82.44 182 TYR A CA 1
ATOM 1462 C C . TYR A 1 182 ? 21.562 27.306 9.797 1.00 82.44 182 TYR A C 1
ATOM 1464 O O . TYR A 1 182 ? 20.898 26.418 9.263 1.00 82.44 182 TYR A O 1
ATOM 1472 N N . ASN A 1 183 ? 22.244 28.196 9.063 1.00 82.94 183 ASN A N 1
ATOM 1473 C CA . ASN A 1 183 ? 22.180 28.206 7.597 1.00 82.94 183 ASN A CA 1
ATOM 1474 C C . ASN A 1 183 ? 22.864 26.982 6.957 1.00 82.94 183 ASN A C 1
ATOM 1476 O O . ASN A 1 183 ? 22.396 26.491 5.932 1.00 82.94 183 ASN A O 1
ATOM 1480 N N . ALA A 1 184 ? 23.950 26.463 7.541 1.00 83.75 184 ALA A N 1
ATOM 1481 C CA . ALA A 1 184 ? 24.600 25.242 7.057 1.00 83.75 184 ALA A CA 1
ATOM 1482 C C . ALA A 1 184 ? 23.717 23.993 7.250 1.00 83.75 184 ALA A C 1
ATOM 1484 O O . ALA A 1 184 ? 23.599 23.182 6.330 1.00 83.75 184 ALA A O 1
ATOM 1485 N N . CYS A 1 185 ? 23.052 23.876 8.404 1.00 86.31 185 CYS A N 1
ATOM 1486 C CA . CYS A 1 185 ? 22.059 22.846 8.710 1.00 86.31 185 CYS A CA 1
ATOM 1487 C C . CYS A 1 185 ? 20.898 22.887 7.700 1.00 86.31 185 CYS A C 1
ATOM 1489 O O . CYS A 1 185 ? 20.674 21.904 6.990 1.00 86.31 185 CYS A O 1
ATOM 1491 N N . LEU A 1 186 ? 20.250 24.050 7.529 1.00 86.31 186 LEU A N 1
ATOM 1492 C CA . LEU A 1 186 ? 19.160 24.231 6.559 1.00 86.31 186 LEU A CA 1
ATOM 1493 C C . LEU A 1 186 ? 19.568 23.872 5.125 1.00 86.31 186 LEU A C 1
ATOM 1495 O O . LEU A 1 186 ? 18.843 23.142 4.454 1.00 86.31 186 LEU A O 1
ATOM 1499 N N . ASN A 1 187 ? 20.730 24.337 4.654 1.00 87.50 187 ASN A N 1
ATOM 1500 C CA . ASN A 1 187 ? 21.205 24.026 3.302 1.00 87.50 187 ASN A CA 1
ATOM 1501 C C . ASN A 1 187 ? 21.510 22.530 3.123 1.00 87.50 187 ASN A C 1
ATOM 1503 O O . ASN A 1 187 ? 21.233 21.970 2.060 1.00 87.50 187 ASN A O 1
ATOM 1507 N N . THR A 1 188 ? 22.035 21.868 4.158 1.00 87.56 188 THR A N 1
ATOM 1508 C CA . THR A 1 188 ? 22.280 20.418 4.145 1.00 87.56 188 THR A CA 1
ATOM 1509 C C . THR A 1 188 ? 20.957 19.657 4.064 1.00 87.56 188 THR A C 1
ATOM 1511 O O . THR A 1 188 ? 20.783 18.830 3.171 1.00 87.56 188 THR A O 1
ATOM 1514 N N . MET A 1 189 ? 19.984 19.988 4.920 1.00 89.56 189 MET A N 1
ATOM 1515 C CA . MET A 1 189 ? 18.643 19.392 4.886 1.00 89.56 189 MET A CA 1
ATOM 1516 C C . MET A 1 189 ? 17.952 19.613 3.536 1.00 89.56 189 MET A C 1
ATOM 1518 O O . MET A 1 189 ? 17.460 18.657 2.942 1.00 89.56 189 MET A O 1
ATOM 1522 N N . ALA A 1 190 ? 17.969 20.843 3.014 1.00 90.69 190 ALA A N 1
ATOM 1523 C CA . ALA A 1 190 ? 17.363 21.181 1.729 1.00 90.69 190 ALA A CA 1
ATOM 1524 C C . ALA A 1 190 ? 17.980 20.394 0.565 1.00 90.69 190 ALA A C 1
ATOM 1526 O O . ALA A 1 190 ? 17.252 19.859 -0.271 1.00 90.69 190 ALA A O 1
ATOM 1527 N N . THR A 1 191 ? 19.311 20.262 0.544 1.00 89.38 191 THR A N 1
ATOM 1528 C CA . THR A 1 191 ? 20.029 19.477 -0.471 1.00 89.38 191 THR A CA 1
ATOM 1529 C C . THR A 1 191 ? 19.630 18.004 -0.401 1.00 89.38 191 THR A C 1
ATOM 1531 O O . THR A 1 191 ? 19.272 17.421 -1.424 1.00 89.38 191 THR A O 1
ATOM 1534 N N . ARG A 1 192 ? 19.618 17.415 0.804 1.00 90.81 192 ARG A N 1
ATOM 1535 C CA . ARG A 1 192 ? 19.249 16.008 1.025 1.00 90.81 192 ARG A CA 1
ATOM 1536 C C . ARG A 1 192 ? 17.802 15.727 0.616 1.00 90.81 192 ARG A C 1
ATOM 1538 O O . ARG A 1 192 ? 17.584 14.835 -0.200 1.00 90.81 192 ARG A O 1
ATOM 1545 N N . ILE A 1 193 ? 16.843 16.547 1.059 1.00 91.88 193 ILE A N 1
ATOM 1546 C CA . ILE A 1 193 ? 15.428 16.469 0.642 1.00 91.88 193 ILE A CA 1
ATOM 1547 C C . ILE A 1 193 ? 15.303 16.583 -0.884 1.00 91.88 193 ILE A C 1
ATOM 1549 O O . ILE A 1 193 ? 14.623 15.776 -1.511 1.00 91.88 193 ILE A O 1
ATOM 1553 N N . ALA A 1 194 ? 16.001 17.530 -1.515 1.00 90.38 194 ALA A N 1
ATOM 1554 C CA . ALA A 1 194 ? 15.957 17.683 -2.965 1.00 90.38 194 ALA A CA 1
ATOM 1555 C C . ALA A 1 194 ? 16.542 16.460 -3.708 1.00 90.38 194 ALA A C 1
ATOM 1557 O O . ALA A 1 194 ? 16.045 16.112 -4.781 1.00 90.38 194 ALA A O 1
ATOM 1558 N N . THR A 1 195 ? 17.546 15.763 -3.149 1.00 90.38 195 THR A N 1
ATOM 1559 C CA . THR A 1 195 ? 18.057 14.510 -3.745 1.00 90.38 195 THR A CA 1
ATOM 1560 C C . THR A 1 195 ? 17.028 13.374 -3.750 1.00 90.38 195 THR A C 1
ATOM 1562 O O . THR A 1 195 ? 17.048 12.550 -4.663 1.00 90.38 195 THR A O 1
ATOM 1565 N N . VAL A 1 196 ? 16.067 13.361 -2.816 1.00 90.56 196 VAL A N 1
ATOM 1566 C CA . VAL A 1 196 ? 14.954 12.392 -2.822 1.00 90.56 196 VAL A CA 1
ATOM 1567 C C . VAL A 1 196 ? 14.150 12.528 -4.117 1.00 90.56 196 VAL A C 1
ATOM 1569 O O . VAL A 1 196 ? 14.038 11.568 -4.882 1.00 90.56 196 VAL A O 1
ATOM 1572 N N . PHE A 1 197 ? 13.692 13.742 -4.430 1.00 88.50 197 PHE A N 1
ATOM 1573 C CA . PHE A 1 197 ? 12.924 14.044 -5.644 1.00 88.50 197 PHE A CA 1
ATOM 1574 C C . PHE A 1 197 ? 13.725 13.830 -6.934 1.00 88.50 197 PHE A C 1
ATOM 1576 O O . PHE A 1 197 ? 13.193 13.299 -7.911 1.00 88.50 197 PHE A O 1
ATOM 1583 N N . ALA A 1 198 ? 15.024 14.151 -6.925 1.00 87.25 198 ALA A N 1
ATOM 1584 C CA . ALA A 1 198 ? 15.923 13.829 -8.034 1.00 87.25 198 ALA A CA 1
ATOM 1585 C C . ALA A 1 198 ? 16.029 12.310 -8.278 1.00 87.25 198 ALA A C 1
ATOM 1587 O O . ALA A 1 198 ? 16.048 11.875 -9.430 1.00 87.25 198 ALA A O 1
ATOM 1588 N N . SER A 1 199 ? 16.053 11.499 -7.212 1.00 87.44 199 SER A N 1
ATOM 1589 C CA . SER A 1 199 ? 16.147 10.037 -7.311 1.00 87.44 199 SER A CA 1
ATOM 1590 C C . SER A 1 199 ? 14.852 9.366 -7.784 1.00 87.44 199 SER A C 1
ATOM 1592 O O . SER A 1 199 ? 14.916 8.466 -8.621 1.00 87.44 199 SER A O 1
ATOM 1594 N N . LEU A 1 200 ? 13.687 9.835 -7.315 1.00 85.69 200 LEU A N 1
ATOM 1595 C CA . LEU A 1 200 ? 12.369 9.351 -7.750 1.00 85.69 200 LEU A CA 1
ATOM 1596 C C . LEU A 1 200 ? 11.992 9.841 -9.159 1.00 85.69 200 LEU A C 1
ATOM 1598 O O . LEU A 1 200 ? 11.152 9.219 -9.818 1.00 85.69 200 LEU A O 1
ATOM 1602 N N . LYS A 1 201 ? 12.627 10.932 -9.617 1.00 85.56 201 LYS A N 1
ATOM 1603 C CA . LYS A 1 201 ? 12.299 11.704 -10.828 1.00 85.56 201 LYS A CA 1
ATOM 1604 C C . LYS A 1 201 ? 10.880 12.270 -10.773 1.00 85.56 201 LYS A C 1
ATOM 1606 O O . LYS A 1 201 ? 10.082 12.060 -11.681 1.00 85.56 201 LYS A O 1
ATOM 1611 N N . GLU A 1 202 ? 10.583 12.978 -9.688 1.00 86.12 202 GLU A N 1
ATOM 1612 C CA . GLU A 1 202 ? 9.267 13.558 -9.395 1.00 86.12 202 GLU A CA 1
ATOM 1613 C C . GLU A 1 202 ? 9.386 15.045 -9.043 1.00 86.12 202 GLU A C 1
ATOM 1615 O O . GLU A 1 202 ? 10.378 15.470 -8.450 1.00 86.12 202 GLU A O 1
ATOM 1620 N N . LEU A 1 203 ? 8.379 15.841 -9.415 1.00 85.81 203 LEU A N 1
ATOM 1621 C CA . LEU A 1 203 ? 8.327 17.285 -9.178 1.00 85.81 203 LEU A CA 1
ATOM 1622 C C . LEU A 1 203 ? 7.178 17.618 -8.204 1.00 85.81 203 LEU A C 1
ATOM 1624 O O . LEU A 1 203 ? 6.016 17.505 -8.601 1.00 85.81 203 LEU A O 1
ATOM 1628 N N . PRO A 1 204 ? 7.468 18.051 -6.962 1.00 88.00 204 PRO A N 1
ATOM 1629 C CA . PRO A 1 204 ? 6.430 18.378 -5.986 1.00 88.00 204 PRO A CA 1
ATOM 1630 C C . PRO A 1 204 ? 5.877 19.816 -6.107 1.00 88.00 204 PRO A C 1
ATOM 1632 O O . PRO A 1 204 ? 6.639 20.746 -6.389 1.00 88.00 204 PRO A O 1
ATOM 1635 N N . CYS A 1 205 ? 4.594 20.036 -5.770 1.00 84.56 205 CYS A N 1
ATOM 1636 C CA . CYS A 1 205 ? 4.159 21.321 -5.181 1.00 84.56 205 CYS A CA 1
ATOM 1637 C C . CYS A 1 205 ? 4.644 21.365 -3.733 1.00 84.56 205 CYS A C 1
ATOM 1639 O O . CYS A 1 205 ? 4.310 20.496 -2.926 1.00 84.56 205 CYS A O 1
ATOM 1641 N N . VAL A 1 206 ? 5.471 22.364 -3.417 1.00 86.62 206 VAL A N 1
ATOM 1642 C CA . VAL A 1 206 ? 6.037 22.544 -2.078 1.00 86.62 206 VAL A CA 1
ATOM 1643 C C . VAL A 1 206 ? 5.073 23.383 -1.248 1.00 86.62 206 VAL A C 1
ATOM 1645 O O . VAL A 1 206 ? 5.045 24.609 -1.372 1.00 86.62 206 VAL A O 1
ATOM 1648 N N . ARG A 1 207 ? 4.291 22.709 -0.401 1.00 84.81 207 ARG A N 1
ATOM 1649 C CA . ARG A 1 207 ? 3.463 23.306 0.648 1.00 84.81 207 ARG A CA 1
ATOM 1650 C C . ARG A 1 207 ? 4.266 23.447 1.938 1.00 84.81 207 ARG A C 1
ATOM 1652 O O . ARG A 1 207 ? 5.044 22.564 2.293 1.00 84.81 207 ARG A O 1
ATOM 1659 N N . TYR A 1 208 ? 4.050 24.524 2.678 1.00 85.69 208 TYR A N 1
ATOM 1660 C CA . TYR A 1 208 ? 4.675 24.744 3.984 1.00 85.69 208 TYR A CA 1
ATOM 1661 C C . TYR A 1 208 ? 3.721 25.496 4.912 1.00 85.69 208 TYR A C 1
ATOM 1663 O O . TYR A 1 208 ? 2.850 26.229 4.439 1.00 85.69 208 TYR A O 1
ATOM 1671 N N . ARG A 1 209 ? 3.878 25.323 6.230 1.00 79.69 209 ARG A N 1
ATOM 1672 C CA . ARG A 1 209 ? 3.107 26.108 7.204 1.00 79.69 209 ARG A CA 1
ATOM 1673 C C . ARG A 1 209 ? 3.509 27.581 7.124 1.00 79.69 209 ARG A C 1
ATOM 1675 O O . ARG A 1 209 ? 4.691 27.902 7.252 1.00 79.69 209 ARG A O 1
ATOM 1682 N N . ALA A 1 210 ? 2.538 28.463 6.921 1.00 73.44 210 ALA A N 1
ATOM 1683 C CA . ALA A 1 210 ? 2.751 29.902 6.952 1.00 73.44 210 ALA A CA 1
ATOM 1684 C C . ALA A 1 210 ? 3.120 30.363 8.374 1.00 73.44 210 ALA A C 1
ATOM 1686 O O . ALA A 1 210 ? 2.605 29.839 9.364 1.00 73.44 210 ALA A O 1
ATOM 1687 N N . ALA A 1 211 ? 4.009 31.354 8.471 1.00 66.00 211 ALA A N 1
ATOM 1688 C CA . ALA A 1 211 ? 4.339 31.974 9.749 1.00 66.00 211 ALA A CA 1
ATOM 1689 C C . ALA A 1 211 ? 3.162 32.832 10.240 1.00 66.00 211 ALA A C 1
ATOM 1691 O O . ALA A 1 211 ? 2.492 33.496 9.447 1.00 66.00 211 ALA A O 1
ATOM 1692 N N . ARG A 1 212 ? 2.919 32.835 11.548 1.00 63.81 212 ARG A N 1
ATOM 1693 C CA . ARG A 1 212 ? 1.829 33.581 12.184 1.00 63.81 212 ARG A CA 1
ATOM 1694 C C . ARG A 1 212 ? 2.233 35.047 12.332 1.00 63.81 212 ARG A C 1
ATOM 1696 O O . ARG A 1 212 ? 3.263 35.349 12.928 1.00 63.81 212 ARG A O 1
ATOM 1703 N N . GLU A 1 213 ? 1.402 35.966 11.843 1.00 53.38 213 GLU A N 1
ATOM 1704 C CA . GLU A 1 213 ? 1.682 37.415 11.868 1.00 53.38 213 GLU A CA 1
ATOM 1705 C C . GLU A 1 213 ? 1.480 38.087 13.249 1.00 53.38 213 GLU A C 1
ATOM 1707 O O . GLU A 1 213 ? 1.531 39.310 13.358 1.00 53.38 213 GLU A O 1
ATOM 1712 N N . ASP A 1 214 ? 1.279 37.305 14.315 1.00 50.41 214 ASP A N 1
ATOM 1713 C CA . ASP A 1 214 ? 1.085 37.801 15.684 1.00 50.41 214 ASP A CA 1
ATOM 1714 C C . ASP A 1 214 ? 2.372 38.453 16.272 1.00 50.41 214 ASP A C 1
ATOM 1716 O O . ASP A 1 214 ? 3.495 38.246 15.794 1.00 50.41 214 ASP A O 1
ATOM 1720 N N . ASP A 1 215 ? 2.218 39.239 17.350 1.00 43.19 215 ASP A N 1
ATOM 1721 C CA . ASP A 1 215 ? 3.271 40.012 18.048 1.00 43.19 215 ASP A CA 1
ATOM 1722 C C . ASP A 1 215 ? 4.322 39.147 18.792 1.00 43.19 215 ASP A C 1
ATOM 1724 O O . ASP A 1 215 ? 4.507 39.213 20.008 1.00 43.19 215 ASP A O 1
ATOM 1728 N N . LEU A 1 216 ? 5.048 38.322 18.040 1.00 57.62 216 LEU A N 1
ATOM 1729 C CA . LEU A 1 216 ? 6.107 37.436 18.520 1.00 57.62 216 LEU A CA 1
ATOM 1730 C C . LEU A 1 216 ? 7.477 38.135 18.583 1.00 57.62 216 LEU A C 1
ATOM 1732 O O . LEU A 1 216 ? 7.764 39.063 17.811 1.00 57.62 216 LEU A O 1
ATOM 1736 N N . SER A 1 217 ? 8.350 37.661 19.479 1.00 60.59 217 SER A N 1
ATOM 1737 C CA . SER A 1 217 ? 9.727 38.157 19.609 1.00 60.59 217 SER A CA 1
ATOM 1738 C C . SER A 1 217 ? 10.586 37.825 18.378 1.00 60.59 217 SER A C 1
ATOM 1740 O O . SER A 1 217 ? 10.261 36.941 17.587 1.00 60.59 217 SER A O 1
ATOM 1742 N N . ALA A 1 218 ? 11.727 38.504 18.207 1.00 59.00 218 ALA A N 1
ATOM 1743 C CA . ALA A 1 218 ? 12.607 38.284 17.051 1.00 59.00 218 ALA A CA 1
ATOM 1744 C C . ALA A 1 218 ? 13.133 36.833 16.942 1.00 59.00 218 ALA A C 1
ATOM 1746 O O . ALA A 1 218 ? 13.312 36.327 15.835 1.00 59.00 218 ALA A O 1
ATOM 1747 N N . ALA A 1 219 ? 13.338 36.152 18.077 1.00 58.25 219 ALA A N 1
ATOM 1748 C CA . ALA A 1 219 ? 13.741 34.746 18.115 1.00 58.25 219 ALA A CA 1
ATOM 1749 C C . ALA A 1 219 ? 12.581 33.797 17.761 1.00 58.25 219 ALA A C 1
ATOM 1751 O O . ALA A 1 219 ? 12.776 32.838 17.018 1.00 58.25 219 ALA A O 1
ATOM 1752 N N . GLU A 1 220 ? 11.363 34.080 18.229 1.00 62.31 220 GLU A N 1
ATOM 1753 C CA . GLU A 1 220 ? 10.166 33.302 17.880 1.00 62.31 220 GLU A CA 1
ATOM 1754 C C . GLU A 1 220 ? 9.796 33.469 16.400 1.00 62.31 220 GLU A C 1
ATOM 1756 O O . GLU A 1 220 ? 9.563 32.475 15.720 1.00 62.31 220 GLU A O 1
ATOM 1761 N N . LYS A 1 221 ? 9.868 34.693 15.857 1.00 65.88 221 LYS A N 1
ATOM 1762 C CA . LYS A 1 221 ? 9.691 34.967 14.418 1.00 65.88 221 LYS A CA 1
ATOM 1763 C C . LYS A 1 221 ? 10.730 34.243 13.560 1.00 65.88 221 LYS A C 1
ATOM 1765 O O . LYS A 1 221 ? 10.408 33.759 12.477 1.00 65.88 221 LYS A O 1
ATOM 1770 N N . LEU A 1 222 ? 11.971 34.115 14.039 1.00 65.88 222 LEU A N 1
ATOM 1771 C CA . LEU A 1 222 ? 12.986 33.315 13.353 1.00 65.88 222 LEU A CA 1
ATOM 1772 C C . LEU A 1 222 ? 12.622 31.821 13.337 1.00 65.88 222 LEU A C 1
ATOM 1774 O O . LEU A 1 222 ? 12.760 31.194 12.285 1.00 65.88 222 LEU A O 1
ATOM 1778 N N . ARG A 1 223 ? 12.145 31.274 14.462 1.00 70.25 223 ARG A N 1
ATOM 1779 C CA . ARG A 1 223 ? 11.744 29.863 14.595 1.00 70.25 223 ARG A CA 1
ATOM 1780 C C . ARG A 1 223 ? 10.516 29.529 13.743 1.00 70.25 223 ARG A C 1
ATOM 1782 O O . ARG A 1 223 ? 10.572 28.590 12.958 1.00 70.25 223 ARG A O 1
ATOM 1789 N N . ASP A 1 224 ? 9.470 30.348 13.786 1.00 70.88 224 ASP A N 1
ATOM 1790 C CA . ASP A 1 224 ? 8.258 30.147 12.972 1.00 70.88 224 ASP A CA 1
ATOM 1791 C C . ASP A 1 224 ? 8.524 30.348 11.460 1.00 70.88 224 ASP A C 1
ATOM 1793 O O . ASP A 1 224 ? 7.830 29.797 10.613 1.00 70.88 224 ASP A O 1
ATOM 1797 N N . SER A 1 225 ? 9.606 31.053 11.089 1.00 76.19 225 SER A N 1
ATOM 1798 C CA . SER A 1 225 ? 10.068 31.157 9.691 1.00 76.19 225 SER A CA 1
ATOM 1799 C C . SER A 1 225 ? 10.846 29.937 9.161 1.00 76.19 225 SER A C 1
ATOM 1801 O O . SER A 1 225 ? 11.200 29.922 7.977 1.00 76.19 225 SER A O 1
ATOM 1803 N N . ILE A 1 226 ? 11.148 28.926 9.994 1.00 82.38 226 ILE A N 1
ATOM 1804 C CA . ILE A 1 226 ? 11.948 27.752 9.591 1.00 82.38 226 ILE A CA 1
ATOM 1805 C C . ILE A 1 226 ? 11.305 26.986 8.415 1.00 82.38 226 ILE A C 1
ATOM 1807 O O . ILE A 1 226 ? 12.021 26.777 7.428 1.00 82.38 226 ILE A O 1
ATOM 1811 N N . PRO A 1 227 ? 10.001 26.619 8.429 1.00 84.62 227 PRO A N 1
ATOM 1812 C CA . PRO A 1 227 ? 9.360 25.930 7.304 1.00 84.62 227 PRO A CA 1
ATOM 1813 C C . PRO A 1 227 ? 9.442 26.720 5.997 1.00 84.62 227 PRO A C 1
ATOM 1815 O O . PRO A 1 227 ? 9.822 26.162 4.972 1.00 84.62 227 PRO A O 1
ATOM 1818 N N . THR A 1 228 ? 9.184 28.031 6.040 1.00 85.00 228 THR A N 1
ATOM 1819 C CA . THR A 1 228 ? 9.266 28.934 4.878 1.00 85.00 228 THR A CA 1
ATOM 1820 C C . THR A 1 228 ? 10.674 28.975 4.280 1.00 85.00 228 THR A C 1
ATOM 1822 O O . THR A 1 228 ? 10.857 28.871 3.064 1.00 85.00 228 THR A O 1
ATOM 1825 N N . LYS A 1 229 ? 11.706 29.092 5.127 1.00 85.88 229 LYS A N 1
ATOM 1826 C CA . LYS A 1 229 ? 13.106 29.091 4.677 1.00 85.88 229 LYS A CA 1
ATOM 1827 C C . LYS A 1 229 ? 13.506 27.747 4.084 1.00 85.88 229 LYS A C 1
ATOM 1829 O O . LYS A 1 229 ? 14.087 27.729 3.000 1.00 85.88 229 LYS A O 1
ATOM 1834 N N . LEU A 1 230 ? 13.152 26.640 4.737 1.00 88.56 230 LEU A N 1
ATOM 1835 C CA . LEU A 1 230 ? 13.429 25.299 4.225 1.00 88.56 230 LEU A CA 1
ATOM 1836 C C . LEU A 1 230 ? 12.708 25.050 2.889 1.00 88.56 230 LEU A C 1
ATOM 1838 O O . LEU A 1 230 ? 13.338 24.571 1.950 1.00 88.56 230 LEU A O 1
ATOM 1842 N N . ALA A 1 231 ? 11.442 25.458 2.763 1.00 88.12 231 ALA A N 1
ATOM 1843 C CA . ALA A 1 231 ? 10.668 25.371 1.525 1.00 88.12 231 ALA A CA 1
ATOM 1844 C C . ALA A 1 231 ? 11.319 26.143 0.372 1.00 88.12 231 ALA A C 1
ATOM 1846 O O . ALA A 1 231 ? 11.518 25.579 -0.704 1.00 88.12 231 ALA A O 1
ATOM 1847 N N . SER A 1 232 ? 11.728 27.396 0.602 1.00 87.56 232 SER A N 1
ATOM 1848 C CA . SER A 1 232 ? 12.440 28.181 -0.417 1.00 87.56 232 SER A CA 1
ATOM 1849 C C . SER A 1 232 ? 13.780 27.552 -0.826 1.00 87.56 232 SER A C 1
ATOM 1851 O O . SER A 1 232 ? 14.088 27.490 -2.016 1.00 87.56 232 SER A O 1
ATOM 1853 N N . ALA A 1 233 ? 14.556 27.016 0.123 1.00 88.00 233 ALA A N 1
ATOM 1854 C CA . ALA A 1 233 ? 15.825 26.349 -0.164 1.00 88.00 233 ALA A CA 1
ATOM 1855 C C . ALA A 1 233 ? 15.625 25.056 -0.978 1.00 88.00 233 ALA A C 1
ATOM 1857 O O . ALA A 1 233 ? 16.283 24.866 -2.002 1.00 88.00 233 ALA A O 1
ATOM 1858 N N . VAL A 1 234 ? 14.667 24.209 -0.582 1.00 90.19 234 VAL A N 1
ATOM 1859 C CA . VAL A 1 234 ? 14.286 22.988 -1.314 1.00 90.19 234 VAL A CA 1
ATOM 1860 C C . VAL A 1 234 ? 13.797 23.327 -2.725 1.00 90.19 234 VAL A C 1
ATOM 1862 O O . VAL A 1 234 ? 14.248 22.712 -3.691 1.00 90.19 234 VAL A O 1
ATOM 1865 N N . TRP A 1 235 ? 12.937 24.338 -2.877 1.00 88.00 235 TRP A N 1
ATOM 1866 C CA . TRP A 1 235 ? 12.426 24.762 -4.183 1.00 88.00 235 TRP A CA 1
ATOM 1867 C C . TRP A 1 235 ? 13.522 25.299 -5.110 1.00 88.00 235 TRP A C 1
ATOM 1869 O O . TRP A 1 235 ? 13.517 24.992 -6.305 1.00 88.00 235 TRP A O 1
ATOM 1879 N N . ASN A 1 236 ? 14.502 26.034 -4.575 1.00 87.94 236 ASN A N 1
ATOM 1880 C CA . ASN A 1 236 ? 15.671 26.483 -5.334 1.00 87.94 236 ASN A CA 1
ATOM 1881 C C . ASN A 1 236 ? 16.509 25.291 -5.833 1.00 87.94 236 ASN A C 1
ATOM 1883 O O . ASN A 1 236 ? 16.885 25.249 -7.007 1.00 87.94 236 ASN A O 1
ATOM 1887 N N . CYS A 1 237 ? 16.750 24.284 -4.985 1.00 86.19 237 CYS A N 1
ATOM 1888 C CA . CYS A 1 237 ? 17.443 23.054 -5.381 1.00 86.19 237 CYS A CA 1
ATOM 1889 C C . CYS A 1 237 ? 16.672 22.272 -6.463 1.00 86.19 237 CYS A C 1
ATOM 1891 O O . CYS A 1 237 ? 17.250 21.914 -7.488 1.00 86.19 237 CYS A O 1
ATOM 1893 N N . ILE A 1 238 ? 15.364 22.059 -6.283 1.00 86.69 238 ILE A N 1
ATOM 1894 C CA . ILE A 1 238 ? 14.513 21.333 -7.245 1.00 86.69 238 ILE A CA 1
ATOM 1895 C C . ILE A 1 238 ? 14.396 22.090 -8.576 1.00 86.69 238 ILE A C 1
ATOM 1897 O O . ILE A 1 238 ? 14.430 21.479 -9.645 1.00 86.69 238 ILE A O 1
ATOM 1901 N N . SER A 1 239 ? 14.328 23.422 -8.543 1.00 84.69 239 SER A N 1
ATOM 1902 C CA . SER A 1 239 ? 14.292 24.248 -9.755 1.00 84.69 239 SER A CA 1
ATOM 1903 C C . SER A 1 239 ? 15.566 24.109 -10.594 1.00 84.69 239 SER A C 1
ATOM 1905 O O . SER A 1 239 ? 15.473 24.064 -11.819 1.00 84.69 239 SER A O 1
ATOM 1907 N N . ASN A 1 240 ? 16.734 23.929 -9.965 1.00 83.94 240 ASN A N 1
ATOM 1908 C CA . ASN A 1 240 ? 17.982 23.633 -10.677 1.00 83.94 240 ASN A CA 1
ATOM 1909 C C . ASN A 1 240 ? 17.980 22.234 -11.326 1.00 83.94 240 ASN A C 1
ATOM 1911 O O . ASN A 1 240 ? 18.595 22.042 -12.380 1.00 83.94 240 ASN A O 1
ATOM 1915 N N . TYR A 1 241 ? 17.271 21.247 -10.763 1.00 82.25 241 TYR A N 1
ATOM 1916 C CA . TYR A 1 241 ? 17.156 19.922 -11.389 1.00 82.25 241 TYR A CA 1
ATOM 1917 C C . TYR A 1 241 ? 16.324 19.937 -12.676 1.00 82.25 241 TYR A C 1
ATOM 1919 O O . TYR A 1 241 ? 16.656 19.185 -13.592 1.00 82.25 241 TYR A O 1
ATOM 1927 N N . LYS A 1 242 ? 15.352 20.855 -12.819 1.00 78.88 242 LYS A N 1
ATOM 1928 C CA . LYS A 1 242 ? 14.560 21.030 -14.059 1.00 78.88 242 LYS A CA 1
ATOM 1929 C C . LYS A 1 242 ? 15.422 21.304 -15.303 1.00 78.88 242 LYS A C 1
ATOM 1931 O O . LYS A 1 242 ? 14.999 20.978 -16.409 1.00 78.88 242 LYS A O 1
ATOM 1936 N N . SER A 1 243 ? 16.607 21.900 -15.138 1.00 77.38 243 SER A N 1
ATOM 1937 C CA . SER A 1 243 ? 17.572 22.143 -16.223 1.00 77.38 243 SER A CA 1
ATOM 1938 C C . SER A 1 243 ? 18.740 21.152 -16.265 1.00 77.38 243 SER A C 1
ATOM 1940 O O . SER A 1 243 ? 19.411 21.064 -17.288 1.00 77.38 243 SER A O 1
ATOM 1942 N N . THR A 1 244 ? 19.016 20.448 -15.163 1.00 73.56 244 THR A N 1
ATOM 1943 C CA . THR A 1 244 ? 20.253 19.661 -14.989 1.00 73.56 244 THR A CA 1
ATOM 1944 C C . THR A 1 244 ? 20.037 18.156 -15.168 1.00 73.56 244 THR A C 1
ATOM 1946 O O . THR A 1 244 ? 20.932 17.466 -15.651 1.00 73.56 244 THR A O 1
ATOM 1949 N N . VAL A 1 245 ? 18.861 17.627 -14.809 1.00 74.94 245 VAL A N 1
ATOM 1950 C CA . VAL A 1 245 ? 18.590 16.179 -14.816 1.00 74.94 245 VAL A CA 1
ATOM 1951 C C . VAL A 1 245 ? 17.840 15.771 -16.096 1.00 74.94 245 VAL A C 1
ATOM 1953 O O . VAL A 1 245 ? 16.763 16.308 -16.369 1.00 74.94 245 VAL A O 1
ATOM 1956 N N . PRO A 1 246 ? 18.350 14.807 -16.890 1.00 66.88 246 PRO A N 1
ATOM 1957 C CA . PRO A 1 246 ? 17.653 14.329 -18.081 1.00 66.88 246 PRO A CA 1
ATOM 1958 C C . PRO A 1 246 ? 16.371 13.566 -17.715 1.00 66.88 246 PRO A C 1
ATOM 1960 O O . PRO A 1 246 ? 16.351 12.760 -16.783 1.00 66.88 246 PRO A O 1
ATOM 1963 N N . ASN A 1 247 ? 15.310 13.788 -18.496 1.00 70.31 247 ASN A N 1
ATOM 1964 C CA . ASN A 1 247 ? 13.970 13.209 -18.316 1.00 70.31 247 ASN A CA 1
ATOM 1965 C C . ASN A 1 247 ? 13.292 13.541 -16.967 1.00 70.31 247 ASN A C 1
ATOM 1967 O O . ASN A 1 247 ? 12.480 12.757 -16.478 1.00 70.31 247 ASN A O 1
ATOM 1971 N N . PHE A 1 248 ? 13.598 14.695 -16.365 1.00 77.06 248 PHE A N 1
ATOM 1972 C CA . PHE A 1 248 ? 12.880 15.185 -15.183 1.00 77.06 248 PHE A CA 1
ATOM 1973 C C . PHE A 1 248 ? 11.496 15.775 -15.556 1.00 77.06 248 PHE A C 1
ATOM 1975 O O . PHE A 1 248 ? 11.394 16.445 -16.593 1.00 77.06 248 PHE A O 1
ATOM 1982 N N . PRO A 1 249 ? 10.426 15.563 -14.757 1.00 78.25 249 PRO A N 1
ATOM 1983 C CA . PRO A 1 249 ? 9.096 16.098 -15.059 1.00 78.25 249 PRO A CA 1
ATOM 1984 C C . PRO A 1 249 ? 9.055 17.630 -15.126 1.00 78.25 249 PRO A C 1
ATOM 1986 O O . PRO A 1 249 ? 9.679 18.329 -14.328 1.00 78.25 249 PRO A O 1
ATOM 1989 N N . LYS A 1 250 ? 8.275 18.157 -16.077 1.00 73.06 250 LYS A N 1
ATOM 1990 C CA . LYS A 1 250 ? 7.996 19.601 -16.206 1.00 73.06 250 LYS A CA 1
ATOM 1991 C C . LYS A 1 250 ? 6.702 20.026 -15.507 1.00 73.06 250 LYS A C 1
ATOM 1993 O O . LYS A 1 250 ? 6.566 21.193 -15.155 1.00 73.06 250 LYS A O 1
ATOM 1998 N N . THR A 1 251 ? 5.775 19.090 -15.332 1.00 75.50 251 THR A N 1
ATOM 1999 C CA . THR A 1 251 ? 4.509 19.241 -14.607 1.00 75.50 251 THR A CA 1
ATOM 2000 C C . THR A 1 251 ? 4.640 18.669 -13.202 1.00 75.50 251 THR A C 1
ATOM 2002 O O . THR A 1 251 ? 5.447 17.770 -12.973 1.00 75.50 251 THR A O 1
ATOM 2005 N N . GLU A 1 252 ? 3.840 19.177 -12.272 1.00 78.44 252 GLU A N 1
ATOM 2006 C CA . GLU A 1 252 ? 3.773 18.670 -10.900 1.00 78.44 252 GLU A CA 1
ATOM 2007 C C . GLU A 1 252 ? 3.231 17.233 -10.883 1.00 78.44 252 GLU A C 1
ATOM 2009 O O . GLU A 1 252 ? 2.287 16.911 -11.606 1.00 78.44 252 GLU A O 1
ATOM 2014 N N . THR A 1 253 ? 3.859 16.362 -10.092 1.00 79.12 253 THR A N 1
ATOM 2015 C CA . THR A 1 253 ? 3.525 14.929 -9.995 1.00 79.12 253 THR A CA 1
ATOM 2016 C C . THR A 1 253 ? 3.138 14.494 -8.585 1.00 79.12 253 THR A C 1
ATOM 2018 O O . THR A 1 253 ? 2.483 13.469 -8.429 1.00 79.12 253 THR A O 1
ATOM 2021 N N . CYS A 1 254 ? 3.554 15.238 -7.560 1.00 84.75 254 CYS A N 1
ATOM 2022 C CA . CYS A 1 254 ? 3.311 14.921 -6.154 1.00 84.75 254 CYS A CA 1
ATOM 2023 C C . CYS A 1 254 ? 3.172 16.201 -5.311 1.00 84.75 254 CYS A C 1
ATOM 2025 O O . CYS A 1 254 ? 3.381 17.313 -5.800 1.00 84.75 254 CYS A O 1
ATOM 2027 N N . GLU A 1 255 ? 2.817 16.055 -4.036 1.00 85.75 255 GLU A N 1
ATOM 2028 C CA . GLU A 1 255 ? 2.813 17.154 -3.068 1.00 85.75 255 GLU A CA 1
ATOM 2029 C C . GLU A 1 255 ? 3.880 16.908 -1.993 1.00 85.75 255 GLU A C 1
ATOM 2031 O O . GLU A 1 255 ? 4.051 15.785 -1.522 1.00 85.75 255 GLU A O 1
ATOM 2036 N N . LEU A 1 256 ? 4.600 17.961 -1.603 1.00 90.19 256 LEU A N 1
ATOM 2037 C CA . LEU A 1 256 ? 5.536 17.960 -0.479 1.00 90.19 256 LEU A CA 1
ATOM 2038 C C . LEU A 1 256 ? 5.007 18.919 0.583 1.00 90.19 256 LEU A C 1
ATOM 2040 O O . LEU A 1 256 ? 4.989 20.124 0.350 1.00 90.19 256 LEU A O 1
ATOM 2044 N N . LEU A 1 257 ? 4.635 18.401 1.753 1.00 90.19 257 LEU A N 1
ATOM 2045 C CA . LEU A 1 257 ? 4.293 19.211 2.921 1.00 90.19 257 LEU A CA 1
ATOM 2046 C C . LEU A 1 257 ? 5.509 19.335 3.849 1.00 90.19 257 LEU A C 1
ATOM 2048 O O . LEU A 1 257 ? 6.022 18.334 4.345 1.00 90.19 257 LEU A O 1
ATOM 2052 N N . ILE A 1 258 ? 5.955 20.565 4.109 1.00 90.00 258 ILE A N 1
ATOM 2053 C CA . ILE A 1 258 ? 7.015 20.869 5.077 1.00 90.00 258 ILE A CA 1
ATOM 2054 C C . ILE A 1 258 ? 6.378 21.360 6.379 1.00 90.00 258 ILE A C 1
ATOM 2056 O O . ILE A 1 258 ? 5.720 22.403 6.412 1.00 90.00 258 ILE A O 1
ATOM 2060 N N . LEU A 1 259 ? 6.613 20.602 7.451 1.00 87.25 259 LEU A N 1
ATOM 2061 C CA . LEU A 1 259 ? 6.126 20.858 8.805 1.00 87.25 259 LEU A CA 1
ATOM 2062 C C . LEU A 1 259 ? 7.285 21.061 9.782 1.00 87.25 259 LEU A C 1
ATOM 2064 O O . LEU A 1 259 ? 8.377 20.520 9.606 1.00 87.25 259 LEU A O 1
ATOM 2068 N N . ASP A 1 260 ? 7.015 21.801 10.849 1.00 85.62 260 ASP A N 1
ATOM 2069 C CA . ASP A 1 260 ? 7.849 21.900 12.038 1.00 85.62 260 ASP A CA 1
ATOM 2070 C C . ASP A 1 260 ? 7.297 21.026 13.179 1.00 85.62 260 ASP A C 1
ATOM 2072 O O . ASP A 1 260 ? 6.121 20.670 13.209 1.00 85.62 260 ASP A O 1
ATOM 2076 N N . ARG A 1 261 ? 8.137 20.688 14.167 1.00 84.94 261 ARG A N 1
ATOM 2077 C CA . ARG A 1 261 ? 7.732 19.817 15.290 1.00 84.94 261 ARG A CA 1
ATOM 2078 C C . ARG A 1 261 ? 6.654 20.443 16.189 1.00 84.94 261 ARG A C 1
ATOM 2080 O O . ARG A 1 261 ? 6.012 19.711 16.938 1.00 84.94 261 ARG A O 1
ATOM 2087 N N . SER A 1 262 ? 6.429 21.760 16.112 1.00 79.00 262 SER A N 1
ATOM 2088 C CA . SER A 1 262 ? 5.452 22.460 16.958 1.00 79.00 262 SER A CA 1
ATOM 2089 C C . SER A 1 262 ? 4.000 22.037 16.703 1.00 79.00 262 SER A C 1
ATOM 2091 O O . SER A 1 262 ? 3.187 22.157 17.619 1.00 79.00 262 SER A O 1
ATOM 2093 N N . ILE A 1 263 ? 3.695 21.487 15.515 1.00 81.31 263 ILE A N 1
ATOM 2094 C CA . ILE A 1 263 ? 2.363 20.977 15.144 1.00 81.31 263 ILE A CA 1
ATOM 2095 C C . ILE A 1 263 ? 1.871 19.859 16.075 1.00 81.31 263 ILE A C 1
ATOM 2097 O O . ILE A 1 263 ? 0.679 19.762 16.360 1.00 81.31 263 ILE A O 1
ATOM 2101 N N . ASP A 1 264 ? 2.786 19.022 16.570 1.00 85.06 264 ASP A N 1
ATOM 2102 C CA . ASP A 1 264 ? 2.468 17.937 17.492 1.00 85.06 264 ASP A CA 1
ATOM 2103 C C . ASP A 1 264 ? 3.655 17.662 18.424 1.00 85.06 264 ASP A C 1
ATOM 2105 O O . ASP A 1 264 ? 4.632 17.002 18.058 1.00 85.06 264 ASP A O 1
ATOM 2109 N N . GLN A 1 265 ? 3.561 18.184 19.644 1.00 84.31 265 GLN A N 1
ATOM 2110 C CA . GLN A 1 265 ? 4.532 17.973 20.723 1.00 84.31 265 GLN A CA 1
ATOM 2111 C C . GLN A 1 265 ? 4.258 16.698 21.536 1.00 84.31 265 GLN A C 1
ATOM 2113 O O . GLN A 1 265 ? 5.100 16.306 22.339 1.00 84.31 265 GLN A O 1
ATOM 2118 N N . ILE A 1 266 ? 3.093 16.066 21.352 1.00 86.69 266 ILE A N 1
ATOM 2119 C CA . ILE A 1 266 ? 2.606 14.960 22.188 1.00 86.69 266 ILE A CA 1
ATOM 2120 C C . ILE A 1 266 ? 2.992 13.616 21.565 1.00 86.69 266 ILE A C 1
ATOM 2122 O O . ILE A 1 266 ? 3.494 12.744 22.270 1.00 86.69 266 ILE A O 1
ATOM 2126 N N . ALA A 1 267 ? 2.838 13.473 20.244 1.00 88.38 267 ALA A N 1
ATOM 2127 C CA . ALA A 1 267 ? 3.127 12.230 19.522 1.00 88.38 267 ALA A CA 1
ATOM 2128 C C . ALA A 1 267 ? 4.541 11.631 19.750 1.00 88.38 267 ALA A C 1
ATOM 2130 O O . ALA A 1 267 ? 4.640 10.412 19.782 1.00 88.38 267 ALA A O 1
ATOM 2131 N N . PRO A 1 268 ? 5.637 12.404 19.940 1.00 88.88 268 PRO A N 1
ATOM 2132 C CA . PRO A 1 268 ? 6.959 11.830 20.240 1.00 88.88 268 PRO A CA 1
ATOM 2133 C C . PRO A 1 268 ? 7.154 11.398 21.700 1.00 88.88 268 PRO A C 1
ATOM 2135 O O . PRO A 1 268 ? 8.228 10.915 22.044 1.00 88.88 268 PRO A O 1
ATOM 2138 N N . VAL A 1 269 ? 6.190 11.692 22.578 1.00 89.38 269 VAL A N 1
ATOM 2139 C CA . VAL A 1 269 ? 6.344 11.633 24.042 1.00 89.38 269 VAL A CA 1
ATOM 2140 C C . VAL A 1 269 ? 5.364 10.647 24.679 1.00 89.38 269 VAL A C 1
ATOM 2142 O O . VAL A 1 269 ? 5.684 10.061 25.712 1.00 89.38 269 VAL A O 1
ATOM 2145 N N . ILE A 1 270 ? 4.185 10.447 24.089 1.00 89.75 270 ILE A N 1
ATOM 2146 C CA . ILE A 1 270 ? 3.198 9.459 24.545 1.00 89.75 270 ILE A CA 1
ATOM 2147 C C . ILE A 1 270 ? 3.711 8.021 24.358 1.00 89.75 270 ILE A C 1
ATOM 2149 O O . ILE A 1 270 ? 4.526 7.765 23.473 1.00 89.75 270 ILE A O 1
ATOM 2153 N N . HIS A 1 271 ? 3.290 7.081 25.208 1.00 90.44 271 HIS A N 1
ATOM 2154 C CA . HIS A 1 271 ? 3.543 5.656 24.967 1.00 90.44 271 HIS A CA 1
ATOM 2155 C C . HIS A 1 271 ? 2.599 5.128 23.879 1.00 90.44 271 HIS A C 1
ATOM 2157 O O . HIS A 1 271 ? 1.383 5.062 24.077 1.00 90.44 271 HIS A O 1
ATOM 2163 N N . GLU A 1 272 ? 3.172 4.711 22.752 1.00 89.69 272 GLU A N 1
ATOM 2164 C CA . GLU A 1 272 ? 2.450 4.067 21.654 1.00 89.69 272 GLU A CA 1
ATOM 2165 C C . GLU A 1 272 ? 2.374 2.549 21.826 1.00 89.69 272 GLU A C 1
ATOM 2167 O O . GLU A 1 272 ? 3.330 1.924 22.272 1.00 89.69 272 GLU A O 1
ATOM 2172 N N . TRP A 1 273 ? 1.245 1.940 21.449 1.00 89.88 273 TRP A N 1
ATOM 2173 C CA . TRP A 1 273 ? 0.952 0.519 21.729 1.00 89.88 273 TRP A CA 1
ATOM 2174 C C . TRP A 1 273 ? 1.082 -0.413 20.510 1.00 89.88 273 TRP A C 1
ATOM 2176 O O . TRP A 1 273 ? 0.735 -1.599 20.581 1.00 89.88 273 TRP A O 1
ATOM 2186 N N . THR A 1 274 ? 1.608 0.098 19.394 1.00 90.56 274 THR A N 1
ATOM 2187 C CA . THR A 1 274 ? 2.002 -0.718 18.234 1.00 90.56 274 THR A CA 1
ATOM 2188 C C . THR A 1 274 ? 3.301 -1.479 18.512 1.00 90.56 274 THR A C 1
ATOM 2190 O O . THR A 1 274 ? 4.133 -1.048 19.312 1.00 90.56 274 THR A O 1
ATOM 2193 N N . TYR A 1 275 ? 3.476 -2.640 17.874 1.00 91.06 275 TYR A N 1
ATOM 2194 C CA . TYR A 1 275 ? 4.610 -3.533 18.127 1.00 91.06 275 TYR A CA 1
ATOM 2195 C C . TYR A 1 275 ? 5.970 -2.851 17.906 1.00 91.06 275 TYR A C 1
ATOM 2197 O O . TYR A 1 275 ? 6.864 -2.990 18.736 1.00 91.06 275 TYR A O 1
ATOM 2205 N N . ASP A 1 276 ? 6.114 -2.094 16.818 1.00 89.69 276 ASP A N 1
ATOM 2206 C CA . ASP A 1 276 ? 7.355 -1.409 16.439 1.00 89.69 276 ASP A CA 1
ATOM 2207 C C . ASP A 1 276 ? 7.701 -0.238 17.366 1.00 89.69 276 ASP A C 1
ATOM 2209 O O . ASP A 1 276 ? 8.817 -0.159 17.885 1.00 89.69 276 ASP A O 1
ATOM 2213 N N . ALA A 1 277 ? 6.718 0.618 17.665 1.00 89.62 277 ALA A N 1
ATOM 2214 C CA . ALA A 1 277 ? 6.912 1.721 18.600 1.00 89.62 277 ALA A CA 1
ATOM 2215 C C . ALA A 1 277 ? 7.278 1.204 20.002 1.00 89.62 277 ALA A C 1
ATOM 2217 O O . ALA A 1 277 ? 8.243 1.681 20.591 1.00 89.62 277 ALA A O 1
ATOM 2218 N N . MET A 1 278 ? 6.602 0.155 20.491 1.00 90.00 278 MET A N 1
ATOM 2219 C CA . MET A 1 278 ? 6.959 -0.515 21.751 1.00 90.00 278 MET A CA 1
ATOM 2220 C C . MET A 1 278 ? 8.360 -1.144 21.729 1.00 90.00 278 MET A C 1
ATOM 2222 O O . MET A 1 278 ? 9.013 -1.184 22.772 1.00 90.00 278 MET A O 1
ATOM 2226 N N . CYS A 1 279 ? 8.837 -1.644 20.581 1.00 90.44 279 CYS A N 1
ATOM 2227 C CA . CYS A 1 279 ? 10.212 -2.137 20.460 1.00 90.44 279 CYS A CA 1
ATOM 2228 C C . CYS A 1 279 ? 11.222 -0.998 20.631 1.00 90.44 279 CYS A C 1
ATOM 2230 O O . CYS A 1 279 ? 12.159 -1.146 21.407 1.00 90.44 279 CYS A O 1
ATOM 2232 N N . HIS A 1 280 ? 11.027 0.129 19.945 1.00 88.69 280 HIS A N 1
ATOM 2233 C CA . HIS A 1 280 ? 11.943 1.271 20.005 1.00 88.69 280 HIS A CA 1
ATOM 2234 C C . HIS A 1 280 ? 11.858 2.076 21.316 1.00 88.69 280 HIS A C 1
ATOM 2236 O O . HIS A 1 280 ? 12.843 2.698 21.699 1.00 88.69 280 HIS A O 1
ATOM 2242 N N . ASP A 1 281 ? 10.711 2.065 22.003 1.00 89.44 281 ASP A N 1
ATOM 2243 C CA . ASP A 1 281 ? 10.504 2.771 23.277 1.00 89.44 281 ASP A CA 1
ATOM 2244 C C . ASP A 1 281 ? 11.027 1.964 24.484 1.00 89.44 281 ASP A C 1
ATOM 2246 O O . ASP A 1 281 ? 11.674 2.503 25.379 1.00 89.44 281 ASP A O 1
ATOM 2250 N N . LEU A 1 282 ? 10.778 0.646 24.517 1.00 88.75 282 LEU A N 1
ATOM 2251 C CA . LEU A 1 282 ? 11.061 -0.189 25.696 1.00 88.75 282 LEU A CA 1
ATOM 2252 C C . LEU A 1 282 ? 12.321 -1.055 25.594 1.00 88.75 282 LEU A C 1
ATOM 2254 O O . LEU A 1 282 ? 12.683 -1.702 26.579 1.00 88.75 282 LEU A O 1
ATOM 2258 N N . LEU A 1 283 ? 12.972 -1.131 24.431 1.00 86.62 283 LEU A N 1
ATOM 2259 C CA . LEU A 1 283 ? 14.185 -1.928 24.237 1.00 86.62 283 LEU A CA 1
ATOM 2260 C C . LEU A 1 283 ? 15.350 -1.027 23.829 1.00 86.62 283 LEU A C 1
ATOM 2262 O O . LEU A 1 283 ? 15.208 -0.145 22.991 1.00 86.62 283 LEU A O 1
ATOM 2266 N N . GLU A 1 284 ? 16.531 -1.310 24.377 1.00 81.12 284 GLU A N 1
ATOM 2267 C CA . GLU A 1 284 ? 17.785 -0.660 23.989 1.00 81.12 284 GLU A CA 1
ATOM 2268 C C . GLU A 1 284 ? 18.187 -1.095 22.564 1.00 81.12 284 GLU A C 1
ATOM 2270 O O . GLU A 1 284 ? 18.951 -2.046 22.380 1.00 81.12 284 GLU A O 1
ATOM 2275 N N . MET A 1 285 ? 17.627 -0.433 21.546 1.00 80.94 285 MET A N 1
ATOM 2276 C CA . MET A 1 285 ? 17.944 -0.661 20.132 1.00 80.94 285 MET A CA 1
ATOM 2277 C C . MET A 1 285 ? 18.828 0.462 19.575 1.00 80.94 285 MET A C 1
ATOM 2279 O O . MET A 1 285 ? 18.580 1.643 19.812 1.00 80.94 285 MET A O 1
ATOM 2283 N N . ASP A 1 286 ? 19.856 0.095 18.807 1.00 73.56 286 ASP A N 1
ATOM 2284 C CA . ASP A 1 286 ? 20.730 1.044 18.102 1.00 73.56 286 ASP A CA 1
ATOM 2285 C C . ASP A 1 286 ? 20.232 1.186 16.655 1.00 73.56 286 ASP A C 1
ATOM 2287 O O . ASP A 1 286 ? 20.595 0.414 15.760 1.00 73.56 286 ASP A O 1
ATOM 2291 N N . GLY A 1 287 ? 19.265 2.087 16.461 1.00 75.25 287 GLY A N 1
ATOM 2292 C CA . GLY A 1 287 ? 18.400 2.073 15.278 1.00 75.25 287 GLY A CA 1
ATOM 2293 C C . GLY A 1 287 ? 17.664 0.733 15.173 1.00 75.25 287 GLY A C 1
ATOM 2294 O O . GLY A 1 287 ? 17.133 0.227 16.155 1.00 75.25 287 GLY A O 1
ATOM 2295 N N . ASN A 1 288 ? 17.703 0.102 13.999 1.00 77.50 288 ASN A N 1
ATOM 2296 C CA . ASN A 1 288 ? 17.069 -1.199 13.753 1.00 77.50 288 ASN A CA 1
ATOM 2297 C C . ASN A 1 288 ? 17.846 -2.403 14.338 1.00 77.50 288 ASN A C 1
ATOM 2299 O O . ASN A 1 288 ? 17.480 -3.556 14.085 1.00 77.50 288 ASN A O 1
ATOM 2303 N N . LYS A 1 289 ? 18.955 -2.175 15.056 1.00 84.19 289 LYS A N 1
ATOM 2304 C CA . LYS A 1 289 ? 19.798 -3.238 15.615 1.00 84.19 289 LYS A CA 1
ATOM 2305 C C . LYS A 1 289 ? 19.332 -3.624 17.016 1.00 84.19 289 LYS A C 1
ATOM 2307 O O . LYS A 1 289 ? 19.506 -2.867 17.970 1.00 84.19 289 LYS A O 1
ATOM 2312 N N . TYR A 1 290 ? 18.845 -4.854 17.143 1.00 85.19 290 TYR A N 1
ATOM 2313 C CA . TYR A 1 290 ? 18.493 -5.473 18.415 1.00 85.19 290 TYR A CA 1
ATOM 2314 C C . TYR A 1 290 ? 19.571 -6.470 18.862 1.00 85.19 290 TYR A C 1
ATOM 2316 O O . TYR A 1 290 ? 20.035 -7.303 18.079 1.00 85.19 290 TYR A O 1
ATOM 2324 N N . VAL A 1 291 ? 19.968 -6.412 20.135 1.00 83.62 291 VAL A N 1
ATOM 2325 C CA . VAL A 1 291 ? 20.936 -7.344 20.735 1.00 83.62 291 VAL A CA 1
ATOM 2326 C C . VAL A 1 291 ? 20.243 -8.155 21.824 1.00 83.62 291 VAL A C 1
ATOM 2328 O O . VAL A 1 291 ? 19.670 -7.595 22.757 1.00 83.62 291 VAL A O 1
ATOM 2331 N N . PHE A 1 292 ? 20.310 -9.484 21.730 1.00 80.50 292 PHE A N 1
ATOM 2332 C CA . PHE A 1 292 ? 19.695 -10.378 22.710 1.00 80.50 292 PHE A CA 1
ATOM 2333 C C . PHE A 1 292 ? 20.621 -11.502 23.167 1.00 80.50 292 PHE A C 1
ATOM 2335 O O . PHE A 1 292 ? 21.573 -11.880 22.488 1.00 80.50 292 PHE A O 1
ATOM 2342 N N . GLU A 1 293 ? 20.353 -12.003 24.369 1.00 79.12 293 GLU A N 1
ATOM 2343 C CA . GLU A 1 293 ? 21.183 -12.979 25.069 1.00 79.12 293 GLU A CA 1
ATOM 2344 C C . GLU A 1 293 ? 20.627 -14.390 24.864 1.00 79.12 293 GLU A C 1
ATOM 2346 O O . GLU A 1 293 ? 19.618 -14.776 25.451 1.00 79.12 293 GLU A O 1
ATOM 2351 N N . VAL A 1 294 ? 21.309 -15.169 24.024 1.00 73.38 294 VAL A N 1
ATOM 2352 C CA . VAL A 1 294 ? 20.980 -16.565 23.730 1.00 73.38 294 VAL A CA 1
ATOM 2353 C C . VAL A 1 294 ? 21.687 -17.475 24.743 1.00 73.38 294 VAL A C 1
ATOM 2355 O O . VAL A 1 294 ? 22.903 -17.362 24.918 1.00 73.38 294 VAL A O 1
ATOM 2358 N N . PRO A 1 295 ? 20.992 -18.425 25.397 1.00 68.94 295 PRO A N 1
ATOM 2359 C CA . PRO A 1 295 ? 21.645 -19.422 26.243 1.00 68.94 295 PRO A CA 1
ATOM 2360 C C . PRO A 1 295 ? 22.663 -20.250 25.442 1.00 68.94 295 PRO A C 1
ATOM 2362 O O . PRO A 1 295 ? 22.307 -20.874 24.439 1.00 68.94 295 PRO A O 1
ATOM 2365 N N . SER A 1 296 ? 23.928 -20.273 25.876 1.00 64.88 296 SER A N 1
ATOM 2366 C CA . SER A 1 296 ? 24.983 -20.982 25.142 1.00 64.88 296 SER A CA 1
ATOM 2367 C C . SER A 1 296 ? 24.738 -22.497 25.134 1.00 64.88 296 SER A C 1
ATOM 2369 O O . SER A 1 296 ? 24.497 -23.119 26.173 1.00 64.88 296 SER A O 1
ATOM 2371 N N . LYS A 1 297 ? 24.850 -23.113 23.948 1.00 63.09 297 LYS A N 1
ATOM 2372 C CA . LYS A 1 297 ? 24.583 -24.548 23.711 1.00 63.09 297 LYS A CA 1
ATOM 2373 C C . LYS A 1 297 ? 25.515 -25.489 24.491 1.00 63.09 297 LYS A C 1
ATOM 2375 O O . LYS A 1 297 ? 25.236 -26.682 24.578 1.00 63.09 297 LYS A O 1
ATOM 2380 N N . THR A 1 298 ? 26.611 -24.969 25.042 1.00 60.00 298 THR A N 1
ATOM 2381 C CA . THR A 1 298 ? 27.634 -25.706 25.803 1.00 60.00 298 THR A CA 1
ATOM 2382 C C . THR A 1 298 ? 27.673 -25.338 27.292 1.00 60.00 298 THR A C 1
ATOM 2384 O O . THR A 1 298 ? 28.608 -25.727 27.987 1.00 60.00 298 THR A O 1
ATOM 2387 N N . GLY A 1 299 ? 26.663 -24.625 27.809 1.00 50.41 299 GLY A N 1
ATOM 2388 C CA . GLY A 1 299 ? 26.565 -24.284 29.237 1.00 50.41 299 GLY A CA 1
ATOM 2389 C C . GLY A 1 299 ? 27.499 -23.157 29.695 1.00 50.41 299 GLY A C 1
ATOM 2390 O O . GLY A 1 299 ? 27.775 -23.038 30.887 1.00 50.41 299 GLY A O 1
ATOM 2391 N N . GLY A 1 300 ? 28.005 -22.349 28.758 1.00 68.69 300 GLY A N 1
ATOM 2392 C CA . GLY A 1 300 ? 28.764 -21.132 29.049 1.00 68.69 300 GLY A CA 1
ATOM 2393 C C . GLY A 1 300 ? 27.885 -19.935 29.437 1.00 68.69 300 GLY A C 1
ATOM 2394 O O . GLY A 1 300 ? 26.665 -20.042 29.565 1.00 68.69 300 GLY A O 1
ATOM 2395 N N . GLN A 1 301 ? 28.524 -18.769 29.584 1.00 61.66 301 GLN A N 1
ATOM 2396 C CA . GLN A 1 301 ? 27.835 -17.471 29.657 1.00 61.66 301 GLN A CA 1
ATOM 2397 C C . GLN A 1 301 ? 26.918 -17.278 28.429 1.00 61.66 301 GLN A C 1
ATOM 2399 O O . GLN A 1 301 ? 27.247 -17.797 27.359 1.00 61.66 301 GLN A O 1
ATOM 2404 N N . PRO A 1 302 ? 25.788 -16.555 28.550 1.00 73.69 302 PRO A N 1
ATOM 2405 C CA . PRO A 1 302 ? 24.901 -16.309 27.418 1.00 73.69 302 PRO A CA 1
ATOM 2406 C C . PRO A 1 302 ? 25.629 -15.571 26.286 1.00 73.69 302 PRO A C 1
ATOM 2408 O O . PRO A 1 302 ? 26.370 -14.613 26.509 1.00 73.69 302 PRO A O 1
ATOM 2411 N N . GLU A 1 303 ? 25.406 -16.025 25.057 1.00 77.31 303 GLU A N 1
ATOM 2412 C CA . GLU A 1 303 ? 25.980 -15.441 23.848 1.00 77.31 303 GLU A CA 1
ATOM 2413 C C . GLU A 1 303 ? 25.099 -14.281 23.378 1.00 77.31 303 GLU A C 1
ATOM 2415 O O . GLU A 1 303 ? 23.898 -14.448 23.162 1.00 77.31 303 GLU A O 1
ATOM 2420 N N . LYS A 1 304 ? 25.686 -13.093 23.194 1.00 80.44 304 LYS A N 1
ATOM 2421 C CA . LYS A 1 304 ? 24.967 -11.945 22.628 1.00 80.44 304 LYS A CA 1
ATOM 2422 C C . LYS A 1 304 ? 24.864 -12.108 21.114 1.00 80.44 304 LYS A C 1
ATOM 2424 O O . LYS A 1 304 ? 25.870 -11.998 20.416 1.00 80.44 304 LYS A O 1
ATOM 2429 N N . LYS A 1 305 ? 23.655 -12.371 20.614 1.00 81.75 305 LYS A N 1
ATOM 2430 C CA . LYS A 1 305 ? 23.343 -12.394 19.182 1.00 81.75 305 LYS A CA 1
ATOM 2431 C C . LYS A 1 305 ? 22.784 -11.032 18.781 1.00 81.75 305 LYS A C 1
ATOM 2433 O O . LYS A 1 305 ? 21.855 -10.520 19.402 1.00 81.75 305 LYS A O 1
ATOM 2438 N N . GLU A 1 306 ? 23.364 -10.455 17.739 1.00 82.62 306 GLU A N 1
ATOM 2439 C CA . GLU A 1 306 ? 22.893 -9.214 17.128 1.00 82.62 306 GLU A CA 1
ATOM 2440 C C . GLU A 1 306 ? 21.988 -9.558 15.938 1.00 82.62 306 GLU A C 1
ATOM 2442 O O . GLU A 1 306 ? 22.338 -10.418 15.126 1.00 82.62 306 GLU A O 1
ATOM 2447 N N . VAL A 1 307 ? 20.827 -8.910 15.832 1.00 84.44 307 VAL A N 1
ATOM 2448 C CA . VAL A 1 307 ? 19.896 -9.059 14.705 1.00 84.44 307 VAL A CA 1
ATOM 2449 C C . VAL A 1 307 ? 19.410 -7.685 14.250 1.00 84.44 307 VAL A C 1
ATOM 2451 O O . VAL A 1 307 ? 19.232 -6.775 15.055 1.00 84.44 307 VAL A O 1
ATOM 2454 N N . LEU A 1 308 ? 19.209 -7.543 12.941 1.00 82.69 308 LEU A N 1
ATOM 2455 C CA . LEU A 1 308 ? 18.637 -6.356 12.316 1.00 82.69 308 LEU A CA 1
ATOM 2456 C C . LEU A 1 308 ? 17.153 -6.603 12.030 1.00 82.69 308 LEU A C 1
ATOM 2458 O O . LEU A 1 308 ? 16.812 -7.568 11.343 1.00 82.69 308 LEU A O 1
ATOM 2462 N N . LEU A 1 309 ? 16.285 -5.738 12.552 1.00 83.56 309 LEU A N 1
ATOM 2463 C CA . LEU A 1 309 ? 14.849 -5.757 12.285 1.00 83.56 309 LEU A CA 1
ATOM 2464 C C . LEU A 1 309 ? 14.575 -4.928 11.019 1.00 83.56 309 LEU A C 1
ATOM 2466 O O . LEU A 1 309 ? 14.618 -3.700 11.034 1.00 83.56 309 LEU A O 1
ATOM 2470 N N . GLU A 1 310 ? 14.351 -5.603 9.892 1.00 77.88 310 GLU A N 1
ATOM 2471 C CA . GLU A 1 310 ? 14.175 -4.974 8.577 1.00 77.88 310 GLU A CA 1
ATOM 2472 C C . GLU A 1 310 ? 12.948 -5.512 7.827 1.00 77.88 310 GLU A C 1
ATOM 2474 O O . GLU A 1 310 ? 12.502 -6.631 8.067 1.00 77.88 310 GLU A O 1
ATOM 2479 N N . ASP A 1 311 ? 12.513 -4.783 6.790 1.00 74.38 311 ASP A N 1
ATOM 2480 C CA . ASP A 1 311 ? 11.547 -5.203 5.752 1.00 74.38 311 ASP A CA 1
ATOM 2481 C C . ASP A 1 311 ? 11.820 -6.586 5.095 1.00 74.38 311 ASP A C 1
ATOM 2483 O O . ASP A 1 311 ? 10.964 -7.093 4.366 1.00 74.38 311 ASP A O 1
ATOM 2487 N N . HIS A 1 312 ? 13.008 -7.175 5.293 1.00 74.69 312 HIS A N 1
ATOM 2488 C CA . HIS A 1 312 ? 13.359 -8.533 4.851 1.00 74.69 312 HIS A CA 1
ATOM 2489 C C . HIS A 1 312 ? 12.782 -9.640 5.751 1.00 74.69 312 HIS A C 1
ATOM 2491 O O . HIS A 1 312 ? 12.733 -10.798 5.330 1.00 74.69 312 HIS A O 1
ATOM 2497 N N . ASP A 1 313 ? 12.387 -9.320 6.984 1.00 84.88 313 ASP A N 1
ATOM 2498 C CA . ASP A 1 313 ? 11.680 -10.254 7.851 1.00 84.88 313 ASP A CA 1
ATOM 2499 C C . ASP A 1 313 ? 10.167 -10.113 7.638 1.00 84.88 313 ASP A C 1
ATOM 2501 O O . ASP A 1 313 ? 9.550 -9.097 7.964 1.00 84.88 313 ASP A O 1
ATOM 2505 N N . ALA A 1 314 ? 9.559 -11.156 7.072 1.00 83.25 314 ALA A N 1
ATOM 2506 C CA . ALA A 1 314 ? 8.123 -11.206 6.817 1.00 83.25 314 ALA A CA 1
ATOM 2507 C C . ALA A 1 314 ? 7.284 -11.151 8.108 1.00 83.25 314 ALA A C 1
ATOM 2509 O O . ALA A 1 314 ? 6.137 -10.713 8.076 1.00 83.25 314 ALA A O 1
ATOM 2510 N N . ILE A 1 315 ? 7.840 -11.582 9.247 1.00 88.19 315 ILE A N 1
ATOM 2511 C CA . ILE A 1 315 ? 7.159 -11.536 10.543 1.00 88.19 315 ILE A CA 1
ATOM 2512 C C . ILE A 1 315 ? 7.160 -10.102 11.069 1.00 88.19 315 ILE A C 1
ATOM 2514 O O . ILE A 1 315 ? 6.108 -9.606 11.464 1.00 88.19 315 ILE A O 1
ATOM 2518 N N . TRP A 1 316 ? 8.303 -9.415 11.002 1.00 88.56 316 TRP A N 1
ATOM 2519 C CA . TRP A 1 316 ? 8.396 -7.992 11.333 1.00 88.56 316 TRP A CA 1
ATOM 2520 C C . TRP A 1 316 ? 7.436 -7.151 10.487 1.00 88.56 316 TRP A C 1
ATOM 2522 O O . TRP A 1 316 ? 6.648 -6.387 11.039 1.00 88.56 316 TRP A O 1
ATOM 2532 N N . LEU A 1 317 ? 7.437 -7.346 9.164 1.00 86.38 317 LEU A N 1
ATOM 2533 C CA . LEU A 1 317 ? 6.601 -6.587 8.230 1.00 86.38 317 LEU A CA 1
ATOM 2534 C C . LEU A 1 317 ? 5.094 -6.704 8.525 1.00 86.38 317 LEU A C 1
ATOM 2536 O O . LEU A 1 317 ? 4.367 -5.726 8.373 1.00 86.38 317 LEU A O 1
ATOM 2540 N N . GLU A 1 318 ? 4.624 -7.883 8.938 1.00 86.50 318 GLU A N 1
ATOM 2541 C CA . GLU A 1 318 ? 3.215 -8.104 9.286 1.00 86.50 318 GLU A CA 1
ATOM 2542 C C . GLU A 1 318 ? 2.853 -7.546 10.670 1.00 86.50 318 GLU A C 1
ATOM 2544 O O . GLU A 1 318 ? 1.747 -7.045 10.865 1.00 86.50 318 GLU A O 1
ATOM 2549 N N . LEU A 1 319 ? 3.769 -7.645 11.639 1.00 88.69 319 LEU A N 1
ATOM 2550 C CA . LEU A 1 319 ? 3.476 -7.334 13.039 1.00 88.69 319 LEU A CA 1
ATOM 2551 C C . LEU A 1 319 ? 3.777 -5.890 13.437 1.00 88.69 319 LEU A C 1
ATOM 2553 O O . LEU A 1 319 ? 3.145 -5.409 14.371 1.00 88.69 319 LEU A O 1
ATOM 2557 N N . ARG A 1 320 ? 4.698 -5.190 12.757 1.00 88.19 320 ARG A N 1
ATOM 2558 C CA . ARG A 1 320 ? 5.213 -3.871 13.177 1.00 88.19 320 ARG A CA 1
ATOM 2559 C C . ARG A 1 320 ? 4.121 -2.843 13.506 1.00 88.19 320 ARG A C 1
ATOM 2561 O O . ARG A 1 320 ? 4.233 -2.123 14.495 1.00 88.19 320 ARG A O 1
ATOM 2568 N N . HIS A 1 321 ? 3.034 -2.827 12.735 1.00 88.38 321 HIS A N 1
ATOM 2569 C CA . HIS A 1 321 ? 1.911 -1.897 12.914 1.00 88.38 321 HIS A CA 1
ATOM 2570 C C . HIS A 1 321 ? 0.721 -2.493 13.688 1.00 88.38 321 HIS A C 1
ATOM 2572 O O . HIS A 1 321 ? -0.262 -1.796 13.920 1.00 88.38 321 HIS A O 1
ATOM 2578 N N . ALA A 1 322 ? 0.781 -3.765 14.092 1.00 88.00 322 ALA A N 1
ATOM 2579 C CA . ALA A 1 322 ? -0.257 -4.378 14.914 1.00 88.00 322 ALA A CA 1
ATOM 2580 C C . ALA A 1 322 ? -0.126 -3.935 16.381 1.00 88.00 322 ALA A C 1
ATOM 2582 O O . ALA A 1 322 ? 0.977 -3.710 16.887 1.00 88.00 322 ALA A O 1
ATOM 2583 N N . HIS A 1 323 ? -1.255 -3.853 17.086 1.00 89.19 323 HIS A N 1
ATOM 2584 C CA . HIS A 1 323 ? -1.275 -3.625 18.530 1.00 89.19 323 HIS A CA 1
ATOM 2585 C C . HIS A 1 323 ? -0.574 -4.785 19.264 1.00 89.19 323 HIS A C 1
ATOM 2587 O O . HIS A 1 323 ? -0.769 -5.949 18.912 1.00 89.19 323 HIS A O 1
ATOM 2593 N N . ILE A 1 324 ? 0.213 -4.496 20.307 1.00 87.69 324 ILE A N 1
ATOM 2594 C CA . ILE A 1 324 ? 1.065 -5.483 21.006 1.00 87.69 324 ILE A CA 1
ATOM 2595 C C . ILE A 1 324 ? 0.314 -6.740 21.498 1.00 87.69 324 ILE A C 1
ATOM 2597 O O . ILE A 1 324 ? 0.890 -7.832 21.532 1.00 87.69 324 ILE A O 1
ATOM 2601 N N . ALA A 1 325 ? -0.973 -6.617 21.844 1.00 85.44 325 ALA A N 1
ATOM 2602 C CA . ALA A 1 325 ? -1.809 -7.753 22.242 1.00 85.44 325 ALA A CA 1
ATOM 2603 C C . ALA A 1 325 ? -2.128 -8.689 21.058 1.00 85.44 325 ALA A C 1
ATOM 2605 O O . ALA A 1 325 ? -1.866 -9.887 21.144 1.00 85.44 325 ALA A O 1
ATOM 2606 N N . ASP A 1 326 ? -2.602 -8.129 19.942 1.00 87.12 326 ASP A N 1
ATOM 2607 C CA . ASP A 1 326 ? -2.889 -8.850 18.692 1.00 87.12 326 ASP A CA 1
ATOM 2608 C C . ASP A 1 326 ? -1.600 -9.457 18.108 1.00 87.12 326 ASP A C 1
ATOM 2610 O O . ASP A 1 326 ? -1.543 -10.640 17.785 1.00 87.12 326 ASP A O 1
ATOM 2614 N N . ALA A 1 327 ? -0.493 -8.704 18.113 1.00 88.50 327 ALA A N 1
ATOM 2615 C CA . ALA A 1 327 ? 0.813 -9.220 17.706 1.00 88.50 327 ALA A CA 1
ATOM 2616 C C . ALA A 1 327 ? 1.258 -10.442 18.537 1.00 88.50 327 ALA A C 1
ATOM 2618 O O . ALA A 1 327 ? 1.805 -11.401 17.989 1.00 88.50 327 ALA A O 1
ATOM 2619 N N . SER A 1 328 ? 0.987 -10.444 19.848 1.00 87.38 328 SER A N 1
ATOM 2620 C CA . SER A 1 328 ? 1.294 -11.577 20.733 1.00 87.38 328 SER A CA 1
ATOM 2621 C C . SER A 1 328 ? 0.419 -12.807 20.439 1.00 87.38 328 SER A C 1
ATOM 2623 O O . SER A 1 328 ? 0.918 -13.934 20.487 1.00 87.38 328 SER A O 1
ATOM 2625 N N . GLU A 1 329 ? -0.860 -12.607 20.107 1.00 87.06 329 GLU A N 1
ATOM 2626 C CA . GLU A 1 329 ? -1.792 -13.674 19.716 1.00 87.06 329 GLU A CA 1
ATOM 2627 C C . GLU A 1 329 ? -1.420 -14.264 18.347 1.00 87.06 329 GLU A C 1
ATOM 2629 O O . GLU A 1 329 ? -1.200 -15.472 18.236 1.00 87.06 329 GLU A O 1
ATOM 2634 N N . ARG A 1 330 ? -1.187 -13.421 17.332 1.00 88.25 330 ARG A N 1
ATOM 2635 C CA . ARG A 1 330 ? -0.717 -13.850 16.002 1.00 88.25 330 ARG A CA 1
ATOM 2636 C C . ARG A 1 330 ? 0.610 -14.600 16.055 1.00 88.25 330 ARG A C 1
ATOM 2638 O O . ARG A 1 330 ? 0.780 -15.574 15.325 1.00 88.25 330 ARG A O 1
ATOM 2645 N N . LEU A 1 331 ? 1.554 -14.194 16.910 1.00 88.00 331 LEU A N 1
ATOM 2646 C CA . LEU A 1 331 ? 2.807 -14.934 17.119 1.00 88.00 331 LEU A CA 1
ATOM 2647 C C . LEU A 1 331 ? 2.562 -16.323 17.721 1.00 88.00 331 LEU A C 1
ATOM 2649 O O . LEU A 1 331 ? 3.180 -17.298 17.283 1.00 88.00 331 LEU A O 1
ATOM 2653 N N . HIS A 1 332 ? 1.651 -16.432 18.692 1.00 82.81 332 HIS A N 1
ATOM 2654 C CA . HIS A 1 332 ? 1.274 -17.713 19.285 1.00 82.81 332 HIS A CA 1
ATOM 2655 C C . HIS A 1 332 ? 0.609 -18.642 18.260 1.00 82.81 332 HIS A C 1
ATOM 2657 O O . HIS A 1 332 ? 0.991 -19.812 18.140 1.00 82.81 332 HIS A O 1
ATOM 2663 N N . ASP A 1 333 ? -0.320 -18.109 17.471 1.00 86.00 333 ASP A N 1
ATOM 2664 C CA . ASP A 1 333 ? -1.007 -18.844 16.415 1.00 86.00 333 ASP A CA 1
ATOM 2665 C C . ASP A 1 333 ? -0.059 -19.232 15.285 1.00 86.00 333 ASP A C 1
ATOM 2667 O O . ASP A 1 333 ? -0.111 -20.368 14.817 1.00 86.00 333 ASP A O 1
ATOM 2671 N N . LYS A 1 334 ? 0.861 -18.355 14.867 1.00 85.12 334 LYS A N 1
ATOM 2672 C CA . LYS A 1 334 ? 1.903 -18.690 13.886 1.00 85.12 334 LYS A CA 1
ATOM 2673 C C . LYS A 1 334 ? 2.802 -19.811 14.381 1.00 85.12 334 LYS A C 1
ATOM 2675 O O . LYS A 1 334 ? 3.003 -20.772 13.643 1.00 85.12 334 LYS A O 1
ATOM 2680 N N . MET A 1 335 ? 3.285 -19.745 15.622 1.00 80.44 335 MET A N 1
ATOM 2681 C CA . MET A 1 335 ? 4.112 -20.808 16.200 1.00 80.44 335 MET A CA 1
ATOM 2682 C C . MET A 1 335 ? 3.343 -22.139 16.279 1.00 80.44 335 MET A C 1
ATOM 2684 O O . MET A 1 335 ? 3.854 -23.184 15.877 1.00 80.44 335 MET A O 1
ATOM 2688 N N . THR A 1 336 ? 2.081 -22.107 16.711 1.00 79.50 336 THR A N 1
ATOM 2689 C CA . THR A 1 336 ? 1.227 -23.302 16.833 1.00 79.50 336 THR A CA 1
ATOM 2690 C C . THR A 1 336 ? 0.860 -23.897 15.469 1.00 79.50 336 THR A C 1
ATOM 2692 O O . THR A 1 336 ? 0.934 -25.114 15.270 1.00 79.50 336 THR A O 1
ATOM 2695 N N . ASN A 1 337 ? 0.526 -23.058 14.486 1.00 81.38 337 ASN A N 1
ATOM 2696 C CA . ASN A 1 337 ? 0.284 -23.464 13.101 1.00 81.38 337 ASN A CA 1
ATOM 2697 C C . ASN A 1 337 ? 1.551 -24.013 12.435 1.00 81.38 337 ASN A C 1
ATOM 2699 O O . ASN A 1 337 ? 1.481 -24.998 11.706 1.00 81.38 337 ASN A O 1
ATOM 2703 N N . PHE A 1 338 ? 2.715 -23.421 12.699 1.00 74.94 338 PHE A N 1
ATOM 2704 C CA . PHE A 1 338 ? 3.991 -23.886 12.164 1.00 74.94 338 PHE A CA 1
ATOM 2705 C C . PHE A 1 338 ? 4.364 -25.271 12.715 1.00 74.94 338 PHE A C 1
ATOM 2707 O O . PHE A 1 338 ? 4.691 -26.175 11.944 1.00 74.94 338 PHE A O 1
ATOM 2714 N N . VAL A 1 339 ? 4.236 -25.473 14.032 1.00 69.19 339 VAL A N 1
ATOM 2715 C CA . VAL A 1 339 ? 4.483 -26.770 14.688 1.00 69.19 339 VAL A CA 1
ATOM 2716 C C . VAL A 1 339 ? 3.474 -27.837 14.246 1.00 69.19 339 VAL A C 1
ATOM 2718 O O . VAL A 1 339 ? 3.850 -28.994 14.060 1.00 69.19 339 VAL A O 1
ATOM 2721 N N . SER A 1 340 ? 2.202 -27.479 14.044 1.00 69.69 340 SER A N 1
ATOM 2722 C CA . SER A 1 340 ? 1.164 -28.443 13.649 1.00 69.69 340 SER A CA 1
ATOM 2723 C C . SER A 1 340 ? 1.184 -28.803 12.160 1.00 69.69 340 SER A C 1
ATOM 2725 O O . SER A 1 340 ? 0.988 -29.976 11.841 1.00 69.69 340 SER A O 1
ATOM 2727 N N . LYS A 1 341 ? 1.462 -27.860 11.249 1.00 67.75 341 LYS A N 1
ATOM 2728 C CA . LYS A 1 341 ? 1.534 -28.124 9.798 1.00 67.75 341 LYS A CA 1
ATOM 2729 C C . LYS A 1 341 ? 2.790 -28.910 9.401 1.00 67.75 341 LYS A C 1
ATOM 2731 O O . LYS A 1 341 ? 2.732 -29.734 8.488 1.00 67.75 341 LYS A O 1
ATOM 2736 N N . ASN A 1 342 ? 3.916 -28.706 10.090 1.00 65.75 342 ASN A N 1
ATOM 2737 C CA . ASN A 1 342 ? 5.190 -29.332 9.735 1.00 65.75 342 ASN A CA 1
ATOM 2738 C C . ASN A 1 342 ? 5.438 -30.643 10.498 1.00 65.75 342 ASN A C 1
ATOM 2740 O O . ASN A 1 342 ? 5.845 -30.641 11.659 1.00 65.75 342 ASN A O 1
ATOM 2744 N N . LYS A 1 343 ? 5.310 -31.785 9.803 1.00 57.78 343 LYS A N 1
ATOM 2745 C CA . LYS A 1 343 ? 5.632 -33.125 10.345 1.00 57.78 343 LYS A CA 1
ATOM 2746 C C . LYS A 1 343 ? 7.029 -33.199 10.989 1.00 57.78 343 LYS A C 1
ATOM 2748 O O . LYS A 1 343 ? 7.191 -33.866 12.003 1.00 57.78 343 LYS A O 1
ATOM 2753 N N . ALA A 1 344 ? 8.017 -32.479 10.450 1.00 51.78 344 ALA A N 1
ATOM 2754 C CA . ALA A 1 344 ? 9.371 -32.407 11.010 1.00 51.78 344 ALA A CA 1
ATOM 2755 C C . ALA A 1 344 ? 9.412 -31.806 12.433 1.00 51.78 344 ALA A C 1
ATOM 2757 O O . ALA A 1 344 ? 10.120 -32.322 13.298 1.00 51.78 344 ALA A O 1
ATOM 2758 N N . ALA A 1 345 ? 8.605 -30.771 12.703 1.00 52.69 345 ALA A N 1
ATOM 2759 C CA . ALA A 1 345 ? 8.483 -30.162 14.029 1.00 52.69 345 ALA A CA 1
ATOM 2760 C C . ALA A 1 345 ? 7.737 -31.085 15.008 1.00 52.69 345 ALA A C 1
ATOM 2762 O O . ALA A 1 345 ? 8.156 -31.248 16.155 1.00 52.69 345 ALA A O 1
ATOM 2763 N N . GLN A 1 346 ? 6.680 -31.763 14.538 1.00 53.88 346 GLN A N 1
ATOM 2764 C CA . GLN A 1 346 ? 5.982 -32.777 15.336 1.00 53.88 346 GLN A CA 1
ATOM 2765 C C . GLN A 1 346 ? 6.913 -33.924 15.759 1.00 53.88 346 GLN A C 1
ATOM 2767 O O . GLN A 1 346 ? 6.805 -34.401 16.885 1.00 53.88 346 GLN A O 1
ATOM 2772 N N . ILE A 1 347 ? 7.842 -34.351 14.896 1.00 53.25 347 ILE A N 1
ATOM 2773 C CA . ILE A 1 347 ? 8.800 -35.431 15.191 1.00 53.25 347 ILE A CA 1
ATOM 2774 C C . ILE A 1 347 ? 9.861 -34.988 16.213 1.00 53.25 347 ILE A C 1
ATOM 2776 O O . ILE A 1 347 ? 10.211 -35.778 17.087 1.00 53.25 347 ILE A O 1
ATOM 2780 N N . GLN A 1 348 ? 10.317 -33.728 16.186 1.00 53.50 348 GLN A N 1
ATOM 2781 C CA . GLN A 1 348 ? 11.228 -33.203 17.220 1.00 53.50 348 GLN A CA 1
ATOM 2782 C C . GLN A 1 348 ? 10.595 -33.167 18.624 1.00 53.50 348 GLN A C 1
ATOM 2784 O O . GLN A 1 348 ? 11.319 -33.302 19.608 1.00 53.50 348 GLN A O 1
ATOM 2789 N N . GLN A 1 349 ? 9.265 -33.036 18.740 1.00 49.28 349 GLN A N 1
ATOM 2790 C CA . GLN A 1 349 ? 8.566 -33.166 20.029 1.00 49.28 349 GLN A CA 1
ATOM 2791 C C . GLN A 1 349 ? 8.131 -34.608 20.351 1.00 49.28 349 GLN A C 1
ATOM 2793 O O . GLN A 1 349 ? 8.170 -35.018 21.511 1.00 49.28 349 GLN A O 1
ATOM 2798 N N . ARG A 1 350 ? 7.749 -35.416 19.351 1.00 44.31 350 ARG A N 1
ATOM 2799 C CA . ARG A 1 350 ? 7.373 -36.832 19.517 1.00 44.31 350 ARG A CA 1
ATOM 2800 C C . ARG A 1 350 ? 8.592 -37.755 19.548 1.00 44.31 350 ARG A C 1
ATOM 2802 O O . ARG A 1 350 ? 8.719 -38.666 18.733 1.00 44.31 350 ARG A O 1
ATOM 2809 N N . GLY A 1 351 ? 9.447 -37.590 20.551 1.00 44.56 351 GLY A N 1
ATOM 2810 C CA . GLY A 1 351 ? 10.620 -38.443 20.776 1.00 44.56 351 GLY A CA 1
ATOM 2811 C C . GLY A 1 351 ? 10.330 -39.894 21.203 1.00 44.56 351 GLY A C 1
ATOM 2812 O O . GLY A 1 351 ? 11.101 -40.424 22.003 1.00 44.56 351 GLY A O 1
ATOM 2813 N N . ARG A 1 352 ? 9.228 -40.539 20.762 1.00 44.75 352 ARG A N 1
ATOM 2814 C CA . ARG A 1 352 ? 8.943 -41.941 21.143 1.00 44.75 352 ARG A CA 1
ATOM 2815 C C . ARG A 1 352 ? 8.045 -42.821 20.259 1.00 44.75 352 ARG A C 1
ATOM 2817 O O . ARG A 1 352 ? 8.169 -44.035 20.391 1.00 44.75 352 ARG A O 1
ATOM 2824 N N . ASP A 1 353 ? 7.211 -42.290 19.362 1.00 37.34 353 ASP A N 1
ATOM 2825 C CA . ASP A 1 353 ? 6.280 -43.134 18.582 1.00 37.34 353 ASP A CA 1
ATOM 2826 C C . ASP A 1 353 ? 6.798 -43.437 17.170 1.00 37.34 353 ASP A C 1
ATOM 2828 O O . ASP A 1 353 ? 6.611 -42.675 16.219 1.00 37.34 353 ASP A O 1
ATOM 2832 N N . SER A 1 354 ? 7.445 -44.598 17.050 1.00 41.12 354 SER A N 1
ATOM 2833 C CA . SER A 1 354 ? 7.964 -45.149 15.798 1.00 41.12 354 SER A CA 1
ATOM 2834 C C . SER A 1 354 ? 6.835 -45.612 14.871 1.00 41.12 354 SER A C 1
ATOM 2836 O O . SER A 1 354 ? 6.393 -46.757 14.937 1.00 41.12 354 SER A O 1
ATOM 2838 N N . SER A 1 355 ? 6.413 -44.736 13.960 1.00 47.03 355 SER A N 1
ATOM 2839 C CA . SER A 1 355 ? 5.728 -45.121 12.719 1.00 47.03 355 SER A CA 1
ATOM 2840 C C . SER A 1 355 ? 6.694 -44.921 11.550 1.00 47.03 355 SER A C 1
ATOM 2842 O O . SER A 1 355 ? 7.406 -43.919 11.501 1.00 47.03 355 SER A O 1
ATOM 2844 N N . GLU A 1 356 ? 6.787 -45.908 10.658 1.00 51.75 356 GLU A N 1
ATOM 2845 C CA . GLU A 1 356 ? 7.860 -45.989 9.661 1.00 51.75 356 GLU A CA 1
ATOM 2846 C C . GLU A 1 356 ? 7.828 -44.807 8.679 1.00 51.75 356 GLU A C 1
ATOM 2848 O O . GLU A 1 356 ? 6.881 -44.619 7.913 1.00 51.75 356 GLU A O 1
ATOM 2853 N N . ILE A 1 357 ? 8.885 -43.991 8.700 1.00 59.34 357 ILE A N 1
ATOM 2854 C CA . ILE A 1 357 ? 9.008 -42.810 7.842 1.00 59.34 357 ILE A CA 1
ATOM 2855 C C . ILE A 1 357 ? 9.537 -43.237 6.470 1.00 59.34 357 ILE A C 1
ATOM 2857 O O . ILE A 1 357 ? 10.633 -43.784 6.349 1.00 59.34 357 ILE A O 1
ATOM 2861 N N . SER A 1 358 ? 8.779 -42.917 5.420 1.00 64.75 358 SER A N 1
ATOM 2862 C CA . SER A 1 358 ? 9.180 -43.109 4.023 1.00 64.75 358 SER A CA 1
ATOM 2863 C C . SER A 1 358 ? 10.532 -42.449 3.723 1.00 64.75 358 SER A C 1
ATOM 2865 O O . SER A 1 358 ? 10.747 -41.267 4.002 1.00 64.75 358 SER A O 1
ATOM 2867 N N . THR A 1 359 ? 11.434 -43.184 3.068 1.00 63.47 359 THR A N 1
ATOM 2868 C CA . THR A 1 359 ? 12.774 -42.697 2.684 1.00 63.47 359 THR A CA 1
ATOM 2869 C C . THR A 1 359 ? 12.726 -41.455 1.785 1.00 63.47 359 THR A C 1
ATOM 2871 O O . THR A 1 359 ? 13.607 -40.598 1.862 1.00 63.47 359 THR A O 1
ATOM 2874 N N . ARG A 1 360 ? 11.663 -41.302 0.982 1.00 66.94 360 ARG A N 1
ATOM 2875 C CA . ARG A 1 360 ? 11.420 -40.109 0.149 1.00 66.94 360 ARG A CA 1
ATOM 2876 C C . ARG A 1 360 ? 11.017 -38.885 0.974 1.00 66.94 360 ARG A C 1
ATOM 2878 O O . ARG A 1 360 ? 11.381 -37.767 0.614 1.00 66.94 360 ARG A O 1
ATOM 2885 N N . ASP A 1 361 ? 10.298 -39.088 2.075 1.00 56.41 361 ASP A N 1
ATOM 2886 C CA . ASP A 1 361 ? 9.890 -38.002 2.971 1.00 56.41 361 ASP A CA 1
ATOM 2887 C C . ASP A 1 361 ? 11.069 -37.549 3.841 1.00 56.41 361 ASP A C 1
ATOM 2889 O O . ASP A 1 361 ? 11.275 -36.350 4.015 1.00 56.41 361 ASP A O 1
ATOM 2893 N N . LEU A 1 362 ? 11.923 -38.488 4.267 1.00 55.97 362 LEU A N 1
ATOM 2894 C CA . LEU A 1 362 ? 13.230 -38.205 4.873 1.00 55.97 362 LEU A CA 1
ATOM 2895 C C . LEU A 1 362 ? 14.115 -37.334 3.966 1.00 55.97 362 LEU A C 1
ATOM 2897 O O . LEU A 1 362 ? 14.657 -36.329 4.423 1.00 55.97 362 LEU A O 1
ATOM 2901 N N . GLN A 1 363 ? 14.223 -37.660 2.673 1.00 62.59 363 GLN A N 1
ATOM 2902 C CA . GLN A 1 363 ? 15.036 -36.878 1.734 1.00 62.59 363 GLN A CA 1
ATOM 2903 C C . GLN A 1 363 ? 14.499 -35.448 1.540 1.00 62.59 363 GLN A C 1
ATOM 2905 O O . GLN A 1 363 ? 15.277 -34.493 1.552 1.00 62.59 363 GLN A O 1
ATOM 2910 N N . LYS A 1 364 ? 13.174 -35.279 1.420 1.00 61.72 364 LYS A N 1
ATOM 2911 C CA . LYS A 1 364 ? 12.535 -33.951 1.367 1.00 61.72 364 LYS A CA 1
ATOM 2912 C C . LYS A 1 364 ? 12.731 -33.165 2.668 1.00 61.72 364 LYS A C 1
ATOM 2914 O O . LYS A 1 364 ? 12.981 -31.964 2.618 1.00 61.72 364 LYS A O 1
ATOM 2919 N N . MET A 1 365 ? 12.670 -33.835 3.820 1.00 59.06 365 MET A N 1
ATOM 2920 C CA . MET A 1 365 ? 12.885 -33.225 5.135 1.00 59.06 365 MET A CA 1
ATOM 2921 C C . MET A 1 365 ? 14.325 -32.721 5.312 1.00 59.06 365 MET A C 1
ATOM 2923 O O . MET A 1 365 ? 14.520 -31.602 5.779 1.00 59.06 365 MET A O 1
ATOM 2927 N N . VAL A 1 366 ? 15.330 -33.493 4.879 1.00 61.38 366 VAL A N 1
ATOM 2928 C CA . VAL A 1 366 ? 16.746 -33.070 4.901 1.00 61.38 366 VAL A CA 1
ATOM 2929 C C . VAL A 1 366 ? 16.997 -31.861 3.995 1.00 61.38 366 VAL A C 1
ATOM 2931 O O . VAL A 1 366 ? 17.760 -30.975 4.367 1.00 61.38 366 VAL A O 1
ATOM 2934 N N . GLN A 1 367 ? 16.322 -31.772 2.845 1.00 66.44 367 GLN A N 1
ATOM 2935 C CA . GLN A 1 367 ? 16.433 -30.611 1.952 1.00 66.44 367 GLN A CA 1
ATOM 2936 C C . GLN A 1 367 ? 15.741 -29.349 2.498 1.00 66.44 367 GLN A C 1
ATOM 2938 O O . GLN A 1 367 ? 16.221 -28.247 2.250 1.00 66.44 367 GLN A O 1
ATOM 2943 N N . ALA A 1 368 ? 14.644 -29.490 3.250 1.00 67.56 368 ALA A N 1
ATOM 2944 C CA . ALA A 1 368 ? 13.905 -28.363 3.831 1.00 67.56 368 ALA A CA 1
ATOM 2945 C C . ALA A 1 368 ? 14.475 -27.860 5.177 1.00 67.56 368 ALA A C 1
ATOM 2947 O O . ALA A 1 368 ? 14.162 -26.749 5.604 1.00 67.56 368 ALA A O 1
ATOM 2948 N N . LEU A 1 369 ? 15.310 -28.662 5.848 1.00 70.06 369 LEU A N 1
ATOM 2949 C CA . LEU A 1 369 ? 15.832 -28.390 7.194 1.00 70.06 369 LEU A CA 1
ATOM 2950 C C . LEU A 1 369 ? 16.525 -27.016 7.369 1.00 70.06 369 LEU A C 1
ATOM 2952 O O . LEU A 1 369 ? 16.237 -26.370 8.376 1.00 70.06 369 LEU A O 1
ATOM 2956 N N . PRO A 1 370 ? 17.361 -26.516 6.432 1.00 73.88 370 PRO A N 1
ATOM 2957 C CA . PRO A 1 370 ? 17.994 -25.198 6.569 1.00 73.88 370 PRO A CA 1
ATOM 2958 C C . PRO A 1 370 ? 16.997 -24.026 6.520 1.00 73.88 370 PRO A C 1
ATOM 2960 O O . PRO A 1 370 ? 17.062 -23.113 7.344 1.00 73.88 370 PRO A O 1
ATOM 2963 N N . GLN A 1 371 ? 16.028 -24.081 5.600 1.00 70.62 371 GLN A N 1
ATOM 2964 C CA . GLN A 1 371 ? 14.968 -23.069 5.476 1.00 70.62 371 GLN A CA 1
ATOM 2965 C C . GLN A 1 371 ? 14.037 -23.094 6.699 1.00 70.62 371 GLN A C 1
ATOM 2967 O O . GLN A 1 371 ? 13.648 -22.050 7.219 1.00 70.62 371 GLN A O 1
ATOM 2972 N N . TYR A 1 372 ? 13.746 -24.295 7.213 1.00 72.62 372 TYR A N 1
ATOM 2973 C CA . TYR A 1 372 ? 13.034 -24.493 8.474 1.00 72.62 372 TYR A CA 1
ATOM 2974 C C . TYR A 1 372 ? 13.763 -23.840 9.657 1.00 72.62 372 TYR A C 1
ATOM 2976 O O . TYR A 1 372 ? 13.124 -23.135 10.436 1.00 72.62 372 TYR A O 1
ATOM 2984 N N . THR A 1 373 ? 15.084 -24.030 9.793 1.00 75.81 373 THR A N 1
ATOM 2985 C CA . THR A 1 373 ? 15.837 -23.421 10.902 1.00 75.81 373 THR A CA 1
ATOM 2986 C C . THR A 1 373 ? 15.793 -21.896 10.858 1.00 75.81 373 THR A C 1
ATOM 2988 O O . THR A 1 373 ? 15.583 -21.281 11.898 1.00 75.81 373 THR A O 1
ATOM 2991 N N . GLU A 1 374 ? 15.883 -21.285 9.673 1.00 80.50 374 GLU A N 1
ATOM 2992 C CA . GLU A 1 374 ? 15.770 -19.828 9.531 1.00 80.50 374 GLU A CA 1
ATOM 2993 C C . GLU A 1 374 ? 14.376 -19.313 9.937 1.00 80.50 374 GLU A C 1
ATOM 2995 O O . GLU A 1 374 ? 14.265 -18.345 10.689 1.00 80.50 374 GLU A O 1
ATOM 3000 N N . GLN A 1 375 ? 13.302 -19.982 9.500 1.00 80.94 375 GLN A N 1
ATOM 3001 C CA . GLN A 1 375 ? 11.930 -19.601 9.864 1.00 80.94 375 GLN A CA 1
ATOM 3002 C C . GLN A 1 375 ? 11.659 -19.751 11.370 1.00 80.94 375 GLN A C 1
ATOM 3004 O O . GLN A 1 375 ? 11.046 -18.868 11.972 1.00 80.94 375 GLN A O 1
ATOM 3009 N N . VAL A 1 376 ? 12.149 -20.824 12.002 1.00 80.62 376 VAL A N 1
ATOM 3010 C CA . VAL A 1 376 ? 12.039 -21.016 13.459 1.00 80.62 376 VAL A CA 1
ATOM 3011 C C . VAL A 1 376 ? 12.820 -19.953 14.222 1.00 80.62 376 VAL A C 1
ATOM 3013 O O . VAL A 1 376 ? 12.306 -19.439 15.215 1.00 80.62 376 VAL A O 1
ATOM 3016 N N . GLU A 1 377 ? 14.031 -19.597 13.783 1.00 81.62 377 GLU A N 1
ATOM 3017 C CA . GLU A 1 377 ? 14.821 -18.548 14.433 1.00 81.62 377 GLU A CA 1
ATOM 3018 C C . GLU A 1 377 ? 14.104 -17.189 14.400 1.00 81.62 377 GLU A C 1
ATOM 3020 O O . GLU A 1 377 ? 14.040 -16.528 15.436 1.00 81.62 377 GLU A O 1
ATOM 3025 N N . LYS A 1 378 ? 13.478 -16.815 13.273 1.00 85.75 378 LYS A N 1
ATOM 3026 C CA . LYS A 1 378 ? 12.694 -15.570 13.156 1.00 85.75 378 LYS A CA 1
ATOM 3027 C C . LYS A 1 378 ? 11.435 -15.574 14.034 1.00 85.75 378 LYS A C 1
ATOM 3029 O O . LYS A 1 378 ? 11.213 -14.625 14.783 1.00 85.75 378 LYS A O 1
ATOM 3034 N N . ILE A 1 379 ? 10.636 -16.651 14.031 1.00 86.25 379 ILE A N 1
ATOM 3035 C CA . ILE A 1 379 ? 9.452 -16.746 14.917 1.00 86.25 379 ILE A CA 1
ATOM 3036 C C . ILE A 1 379 ? 9.884 -16.666 16.390 1.00 86.25 379 ILE A C 1
ATOM 3038 O O . ILE A 1 379 ? 9.284 -15.932 17.175 1.00 86.25 379 ILE A O 1
ATOM 3042 N N . SER A 1 380 ? 10.943 -17.390 16.763 1.00 84.75 380 SER A N 1
ATOM 3043 C CA . SER A 1 380 ? 11.435 -17.444 18.147 1.00 84.75 380 SER A CA 1
ATOM 3044 C C . SER A 1 380 ? 11.952 -16.087 18.630 1.00 84.75 380 SER A C 1
ATOM 3046 O O . SER A 1 380 ? 11.667 -15.702 19.762 1.00 84.75 380 SER A O 1
ATOM 3048 N N . LEU A 1 381 ? 12.645 -15.340 17.762 1.00 87.62 381 LEU A N 1
ATOM 3049 C CA . LEU A 1 381 ? 13.095 -13.971 18.022 1.00 87.62 381 LEU A CA 1
ATOM 3050 C C . LEU A 1 381 ? 11.922 -13.051 18.385 1.00 87.62 381 LEU A C 1
ATOM 3052 O O . LEU A 1 381 ? 11.943 -12.414 19.436 1.00 87.62 381 LEU A O 1
ATOM 3056 N N . HIS A 1 382 ? 10.877 -13.005 17.554 1.00 89.19 382 HIS A N 1
ATOM 3057 C CA . HIS A 1 382 ? 9.724 -12.137 17.810 1.00 89.19 382 HIS A CA 1
ATOM 3058 C C . HIS A 1 382 ? 8.930 -12.561 19.056 1.00 89.19 382 HIS A C 1
ATOM 3060 O O . HIS A 1 382 ? 8.461 -11.705 19.805 1.00 89.19 382 HIS A O 1
ATOM 3066 N N . VAL A 1 383 ? 8.844 -13.864 19.349 1.00 87.44 383 VAL A N 1
ATOM 3067 C CA . VAL A 1 383 ? 8.261 -14.365 20.608 1.00 87.44 383 VAL A CA 1
ATOM 3068 C C . VAL A 1 383 ? 9.083 -13.928 21.830 1.00 87.44 383 VAL A C 1
ATOM 3070 O O . VAL A 1 383 ? 8.501 -13.559 22.852 1.00 87.44 383 VAL A O 1
ATOM 3073 N N . GLU A 1 384 ? 10.417 -13.918 21.747 1.00 85.81 384 GLU A N 1
ATOM 3074 C CA . GLU A 1 384 ? 11.280 -13.427 22.829 1.00 85.81 384 GLU A CA 1
ATOM 3075 C C . GLU A 1 384 ? 11.135 -11.910 23.034 1.00 85.81 384 GLU A C 1
ATOM 3077 O O . GLU A 1 384 ? 10.971 -11.458 24.171 1.00 85.81 384 GLU A O 1
ATOM 3082 N N . ILE A 1 385 ? 11.130 -11.133 21.945 1.00 89.06 385 ILE A N 1
ATOM 3083 C CA . ILE A 1 385 ? 10.924 -9.676 21.956 1.00 89.06 385 ILE A CA 1
ATOM 3084 C C . ILE A 1 385 ? 9.570 -9.333 22.596 1.00 89.06 385 ILE A C 1
ATOM 3086 O O . ILE A 1 385 ? 9.527 -8.613 23.597 1.00 89.06 385 ILE A O 1
ATOM 3090 N N . ALA A 1 386 ? 8.475 -9.925 22.106 1.00 88.69 386 ALA A N 1
ATOM 3091 C CA . ALA A 1 386 ? 7.143 -9.757 22.686 1.00 88.69 386 ALA A CA 1
ATOM 3092 C C . ALA A 1 386 ? 7.099 -10.194 24.162 1.00 88.69 386 ALA A C 1
ATOM 3094 O O . ALA A 1 386 ? 6.442 -9.556 24.987 1.00 88.69 386 ALA A O 1
ATOM 3095 N N . GLY A 1 387 ? 7.823 -11.257 24.529 1.00 86.75 387 GLY A N 1
ATOM 3096 C CA . GLY A 1 387 ? 7.957 -11.729 25.908 1.00 86.75 387 GLY A CA 1
ATOM 3097 C C . GLY A 1 387 ? 8.646 -10.723 26.837 1.00 86.75 387 GLY A C 1
ATOM 3098 O O . GLY A 1 387 ? 8.184 -10.522 27.966 1.00 86.75 387 GLY A O 1
ATOM 3099 N N . LYS A 1 388 ? 9.712 -10.061 26.364 1.00 88.81 388 LYS A N 1
ATOM 3100 C CA . LYS A 1 388 ? 10.440 -9.006 27.090 1.00 88.81 388 LYS A CA 1
ATOM 3101 C C . LYS A 1 388 ? 9.614 -7.731 27.227 1.00 88.81 388 LYS A C 1
ATOM 3103 O O . LYS A 1 388 ? 9.453 -7.263 28.351 1.00 88.81 388 LYS A O 1
ATOM 3108 N N . ILE A 1 389 ? 9.009 -7.242 26.144 1.00 90.06 389 ILE A N 1
ATOM 3109 C CA . ILE A 1 389 ? 8.096 -6.083 26.156 1.00 90.06 389 ILE A CA 1
ATOM 3110 C C . ILE A 1 389 ? 6.972 -6.307 27.176 1.00 90.06 389 ILE A C 1
ATOM 3112 O O . ILE A 1 389 ? 6.802 -5.532 28.118 1.00 90.06 389 ILE A O 1
ATOM 3116 N N . ASN A 1 390 ? 6.281 -7.448 27.091 1.00 89.25 390 ASN A N 1
ATOM 3117 C CA . ASN A 1 390 ? 5.238 -7.810 28.051 1.00 89.25 390 ASN A CA 1
ATOM 3118 C C . ASN A 1 390 ? 5.757 -7.971 29.489 1.00 89.25 390 ASN A C 1
ATOM 3120 O O . ASN A 1 390 ? 4.954 -7.956 30.422 1.00 89.25 390 ASN A O 1
ATOM 3124 N N . LYS A 1 391 ? 7.056 -8.201 29.718 1.00 89.81 391 LYS A N 1
ATOM 3125 C CA . LYS A 1 391 ? 7.646 -8.191 31.064 1.00 89.81 391 LYS A CA 1
ATOM 3126 C C . LYS A 1 391 ? 7.818 -6.758 31.565 1.00 89.81 391 LYS A C 1
ATOM 3128 O O . LYS A 1 391 ? 7.285 -6.449 32.624 1.00 89.81 391 LYS A O 1
ATOM 3133 N N . ILE A 1 392 ? 8.444 -5.893 30.772 1.00 88.88 392 ILE A N 1
ATOM 3134 C CA . ILE A 1 392 ? 8.671 -4.476 31.096 1.00 88.88 392 ILE A CA 1
ATOM 3135 C C . ILE A 1 392 ? 7.342 -3.762 31.401 1.00 88.88 392 ILE A C 1
ATOM 3137 O O . ILE A 1 392 ? 7.217 -3.125 32.446 1.00 88.88 392 ILE A O 1
ATOM 3141 N N . ILE A 1 393 ? 6.306 -3.973 30.577 1.00 88.81 393 ILE A N 1
ATOM 3142 C CA . ILE A 1 393 ? 4.963 -3.393 30.777 1.00 88.81 393 ILE A CA 1
ATOM 3143 C C . ILE A 1 393 ? 4.368 -3.747 32.154 1.00 88.81 393 ILE A C 1
ATOM 3145 O O . ILE A 1 393 ? 3.735 -2.895 32.783 1.00 88.81 393 ILE A O 1
ATOM 3149 N N . ARG A 1 394 ? 4.568 -4.984 32.643 1.00 87.62 394 ARG A N 1
ATOM 3150 C CA . ARG A 1 394 ? 4.102 -5.404 33.979 1.00 87.62 394 ARG A CA 1
ATOM 3151 C C . ARG A 1 394 ? 4.984 -4.848 35.090 1.00 87.62 394 ARG A C 1
ATOM 3153 O O . ARG A 1 394 ? 4.453 -4.306 36.053 1.00 87.62 394 ARG A O 1
ATOM 3160 N N . ASP A 1 395 ? 6.300 -4.983 34.951 1.00 87.31 395 ASP A N 1
ATOM 3161 C CA . ASP A 1 395 ? 7.269 -4.653 36.000 1.00 87.31 395 ASP A CA 1
ATOM 3162 C C . ASP A 1 395 ? 7.291 -3.135 36.292 1.00 87.31 395 ASP A C 1
ATOM 3164 O O . ASP A 1 395 ? 7.414 -2.729 37.446 1.00 87.31 395 ASP A O 1
ATOM 3168 N N . MET A 1 396 ? 7.093 -2.295 35.267 1.00 83.62 396 MET A N 1
ATOM 3169 C CA . MET A 1 396 ? 6.984 -0.831 35.391 1.00 83.62 396 MET A CA 1
ATOM 3170 C C . MET A 1 396 ? 5.534 -0.318 35.519 1.00 83.62 396 MET A C 1
ATOM 3172 O O . MET A 1 396 ? 5.322 0.860 35.807 1.00 83.62 396 MET A O 1
ATOM 3176 N N . GLY A 1 397 ? 4.523 -1.171 35.320 1.00 83.50 397 GLY A N 1
ATOM 3177 C CA . GLY A 1 397 ? 3.107 -0.807 35.459 1.00 83.50 397 GLY A CA 1
ATOM 3178 C C . GLY A 1 397 ? 2.576 0.162 34.391 1.00 83.50 397 GLY A C 1
ATOM 3179 O O . GLY A 1 397 ? 1.710 0.985 34.702 1.00 83.50 397 GLY A O 1
ATOM 3180 N N . LEU A 1 398 ? 3.069 0.066 33.148 1.00 86.88 398 LEU A N 1
ATOM 3181 C CA . LEU A 1 398 ? 2.772 1.012 32.055 1.00 86.88 398 LEU A CA 1
ATOM 3182 C C . LEU A 1 398 ? 1.282 1.132 31.714 1.00 86.88 398 LEU A C 1
ATOM 3184 O O . LEU A 1 398 ? 0.869 2.174 31.223 1.00 86.88 398 LEU A O 1
ATOM 3188 N N . ARG A 1 399 ? 0.460 0.111 31.988 1.00 85.56 399 ARG A N 1
ATOM 3189 C CA . ARG A 1 399 ? -0.976 0.124 31.652 1.00 85.56 399 ARG A CA 1
ATOM 3190 C C . ARG A 1 399 ? -1.733 1.293 32.296 1.00 85.56 399 ARG A C 1
ATOM 3192 O O . ARG A 1 399 ? -2.538 1.935 31.636 1.00 85.56 399 ARG A O 1
ATOM 3199 N N . GLU A 1 400 ? -1.470 1.575 33.572 1.00 85.19 400 GLU A N 1
ATOM 3200 C CA . GLU A 1 400 ? -2.112 2.694 34.282 1.00 85.19 400 GLU A CA 1
ATOM 3201 C C . GLU A 1 400 ? -1.546 4.053 33.857 1.00 85.19 400 GLU A C 1
ATOM 3203 O O . GLU A 1 400 ? -2.275 5.040 33.827 1.00 85.19 400 GLU A O 1
ATOM 3208 N N . LEU A 1 401 ? -0.252 4.104 33.522 1.00 88.19 401 LEU A N 1
ATOM 3209 C CA . LEU A 1 401 ? 0.389 5.317 33.021 1.00 88.19 401 LEU A CA 1
ATOM 3210 C C . LEU A 1 401 ? -0.145 5.681 31.631 1.00 88.19 401 LEU A C 1
ATOM 3212 O O . LEU A 1 401 ? -0.575 6.809 31.436 1.00 88.19 401 LEU A O 1
ATOM 3216 N N . GLY A 1 402 ? -0.174 4.722 30.703 1.00 87.00 402 GLY A N 1
ATOM 3217 C CA . GLY A 1 402 ? -0.688 4.915 29.349 1.00 87.00 402 GLY A CA 1
ATOM 3218 C C . GLY A 1 402 ? -2.155 5.339 29.343 1.00 87.00 402 GLY A C 1
ATOM 3219 O O . GLY A 1 402 ? -2.512 6.240 28.595 1.00 87.00 402 GLY A O 1
ATOM 3220 N N . GLN A 1 403 ? -2.992 4.784 30.230 1.00 86.62 403 GLN A N 1
ATOM 3221 C CA . GLN A 1 403 ? -4.370 5.264 30.384 1.00 86.62 403 GLN A CA 1
ATOM 3222 C C . GLN A 1 403 ? -4.404 6.739 30.814 1.00 86.62 403 GLN A C 1
ATOM 3224 O O . GLN A 1 403 ? -5.086 7.536 30.181 1.00 86.62 403 GLN A O 1
ATOM 3229 N N . LEU A 1 404 ? -3.618 7.123 31.828 1.00 87.88 404 LEU A N 1
ATOM 3230 C CA . LEU A 1 404 ? -3.540 8.513 32.288 1.00 87.88 404 LEU A CA 1
ATOM 3231 C C . LEU A 1 404 ? -2.980 9.463 31.214 1.00 87.88 404 LEU A C 1
ATOM 3233 O O . LEU A 1 404 ? -3.431 10.601 31.119 1.00 87.88 404 LEU A O 1
ATOM 3237 N N . GLU A 1 405 ? -2.017 9.021 30.401 1.00 88.75 405 GLU A N 1
ATOM 3238 C CA . GLU A 1 405 ? -1.503 9.787 29.259 1.00 88.75 405 GLU A CA 1
ATOM 3239 C C . GLU A 1 405 ? -2.601 10.035 28.214 1.00 88.75 405 GLU A C 1
ATOM 3241 O O . GLU A 1 405 ? -2.789 11.178 27.801 1.00 88.75 405 GLU A O 1
ATOM 3246 N N . GLN A 1 406 ? -3.374 9.006 27.848 1.00 86.19 406 GLN A N 1
ATOM 3247 C CA . GLN A 1 406 ? -4.517 9.132 26.935 1.00 86.19 406 GLN A CA 1
ATOM 3248 C C . GLN A 1 406 ? -5.586 10.073 27.523 1.00 86.19 406 GLN A C 1
ATOM 3250 O O . GLN A 1 406 ? -5.951 11.067 26.895 1.00 86.19 406 GLN A O 1
ATOM 3255 N N . ASP A 1 407 ? -6.021 9.834 28.764 1.00 85.56 407 ASP A N 1
ATOM 3256 C CA . ASP A 1 407 ? -7.049 10.632 29.448 1.00 85.56 407 ASP A CA 1
ATOM 3257 C C . ASP A 1 407 ? -6.659 12.120 29.568 1.00 85.56 407 ASP A C 1
ATOM 3259 O O . ASP A 1 407 ? -7.520 13.001 29.545 1.00 85.56 407 ASP A O 1
ATOM 3263 N N . LEU A 1 408 ? -5.362 12.438 29.673 1.00 84.44 408 LEU A N 1
ATOM 3264 C CA . LEU A 1 408 ? -4.869 13.820 29.670 1.00 84.44 408 LEU A CA 1
ATOM 3265 C C . LEU A 1 408 ? -4.978 14.500 28.302 1.00 84.44 408 LEU A C 1
ATOM 3267 O O . LEU A 1 408 ? -5.252 15.699 28.254 1.00 84.44 408 LEU A O 1
ATOM 3271 N N . VAL A 1 409 ? -4.758 13.770 27.206 1.00 84.19 409 VAL A N 1
ATOM 3272 C CA . VAL A 1 409 ? -4.817 14.318 25.839 1.00 84.19 409 VAL A CA 1
ATOM 3273 C C . VAL A 1 409 ? -6.264 14.586 25.412 1.00 84.19 409 VAL A C 1
ATOM 3275 O O . VAL A 1 409 ? -6.552 15.647 24.846 1.00 84.19 409 VAL A O 1
ATOM 3278 N N . PHE A 1 410 ? -7.177 13.668 25.740 1.00 82.19 410 PHE A N 1
ATOM 3279 C CA . PHE A 1 410 ? -8.616 13.806 25.479 1.00 82.19 410 PHE A CA 1
ATOM 3280 C C . PHE A 1 410 ? -9.343 14.688 26.513 1.00 82.19 410 PHE A C 1
ATOM 3282 O O . PHE A 1 410 ? -10.454 15.152 26.272 1.00 82.19 410 PHE A O 1
ATOM 3289 N N . GLY A 1 411 ? -8.686 15.036 27.626 1.00 77.31 411 GLY A N 1
ATOM 3290 C CA . GLY A 1 411 ? -9.215 15.969 28.628 1.00 77.31 411 GLY A CA 1
ATOM 3291 C C . GLY A 1 411 ? -10.188 15.341 29.634 1.00 77.31 411 GLY A C 1
ATOM 3292 O O . GLY A 1 411 ? -10.870 16.079 30.351 1.00 77.31 411 GLY A O 1
ATOM 3293 N N . ASP A 1 412 ? -10.222 14.009 29.704 1.00 76.25 412 ASP A N 1
ATOM 3294 C CA . ASP A 1 412 ? -10.935 13.216 30.710 1.00 76.25 412 ASP A CA 1
ATOM 3295 C C . ASP A 1 412 ? -10.275 13.350 32.096 1.00 76.25 412 ASP A C 1
ATOM 3297 O O . ASP A 1 412 ? -10.959 13.475 33.116 1.00 76.25 412 ASP A O 1
ATOM 3301 N N . ALA A 1 413 ? -8.936 13.390 32.134 1.00 77.19 413 ALA A N 1
ATOM 3302 C CA . ALA A 1 413 ? -8.136 13.545 33.348 1.00 77.19 413 ALA A CA 1
ATOM 3303 C C . ALA A 1 413 ? -7.607 14.976 33.544 1.00 77.19 413 ALA A C 1
ATOM 3305 O O . ALA A 1 413 ? -7.366 15.744 32.607 1.00 77.19 413 ALA A O 1
ATOM 3306 N N . GLY A 1 414 ? -7.377 15.345 34.808 1.00 77.25 414 GLY A N 1
ATOM 3307 C CA . GLY A 1 414 ? -6.881 16.662 35.187 1.00 77.25 414 GLY A CA 1
ATOM 3308 C C . GLY A 1 414 ? -5.642 16.636 36.079 1.00 77.25 414 GLY A C 1
ATOM 3309 O O . GLY A 1 414 ? -5.083 15.606 36.447 1.00 77.25 414 GLY A O 1
ATOM 3310 N N . ALA A 1 415 ? -5.232 17.831 36.514 1.00 76.00 415 ALA A N 1
ATOM 3311 C CA . ALA A 1 415 ? -4.078 18.012 37.399 1.00 76.00 415 ALA A CA 1
ATOM 3312 C C . ALA A 1 415 ? -4.178 17.227 38.724 1.00 76.00 415 ALA A C 1
ATOM 3314 O O . ALA A 1 415 ? -3.158 16.916 39.332 1.00 76.00 415 ALA A O 1
ATOM 3315 N N . LYS A 1 416 ? -5.397 16.916 39.190 1.00 81.25 416 LYS A N 1
ATOM 3316 C CA . LYS A 1 416 ? -5.618 16.123 40.409 1.00 81.25 416 LYS A CA 1
ATOM 3317 C C . LYS A 1 416 ? -5.117 14.693 40.244 1.00 81.25 416 LYS A C 1
ATOM 3319 O O . LYS A 1 416 ? -4.491 14.170 41.161 1.00 81.25 416 LYS A O 1
ATOM 3324 N N . ASP A 1 417 ? -5.362 14.107 39.083 1.00 82.44 417 ASP A N 1
ATOM 3325 C CA . ASP A 1 417 ? -5.114 12.699 38.789 1.00 82.44 417 ASP A CA 1
ATOM 3326 C C . ASP A 1 417 ? -3.615 12.477 38.559 1.00 82.44 417 ASP A C 1
ATOM 3328 O O . ASP A 1 417 ? -3.027 11.572 39.147 1.00 82.44 417 ASP A O 1
ATOM 3332 N N . VAL A 1 418 ? -2.953 13.428 37.887 1.00 82.44 418 VAL A N 1
ATOM 3333 C CA . VAL A 1 418 ? -1.482 13.521 37.808 1.00 82.44 418 VAL A CA 1
ATOM 3334 C C . VAL A 1 418 ? -0.844 13.646 39.196 1.00 82.44 418 VAL A C 1
ATOM 3336 O O . VAL A 1 418 ? 0.081 12.905 39.522 1.00 82.44 418 VAL A O 1
ATOM 3339 N N . ILE A 1 419 ? -1.344 14.543 40.056 1.00 82.38 419 ILE A N 1
ATOM 3340 C CA . ILE A 1 419 ? -0.831 14.693 41.432 1.00 82.38 419 ILE A CA 1
ATOM 3341 C C . ILE A 1 419 ? -1.061 13.414 42.254 1.00 82.38 419 ILE A C 1
ATOM 3343 O O . ILE A 1 419 ? -0.205 13.043 43.061 1.00 82.38 419 ILE A O 1
ATOM 3347 N N . ASN A 1 420 ? -2.191 12.730 42.057 1.00 84.94 420 ASN A N 1
ATOM 3348 C CA . ASN A 1 420 ? -2.504 11.474 42.732 1.00 84.94 420 ASN A CA 1
ATOM 3349 C C . ASN A 1 420 ? -1.574 10.336 42.278 1.00 84.94 420 ASN A C 1
ATOM 3351 O O . ASN A 1 420 ? -1.039 9.610 43.119 1.00 84.94 420 ASN A O 1
ATOM 3355 N N . PHE A 1 421 ? -1.311 10.234 40.973 1.00 84.88 421 PHE A N 1
ATOM 3356 C CA . PHE A 1 421 ? -0.377 9.275 40.386 1.00 84.88 421 PHE A CA 1
ATOM 3357 C C . PHE A 1 421 ? 1.051 9.496 40.903 1.00 84.88 421 PHE A C 1
ATOM 3359 O O . PHE A 1 421 ? 1.651 8.577 41.461 1.00 84.88 421 PHE A O 1
ATOM 3366 N N . LEU A 1 422 ? 1.562 10.733 40.827 1.00 83.06 422 LEU A N 1
ATOM 3367 C CA . LEU A 1 422 ? 2.901 11.095 41.317 1.00 83.06 422 LEU A CA 1
ATOM 3368 C C . LEU A 1 422 ? 3.072 10.835 42.824 1.00 83.06 422 LEU A C 1
ATOM 3370 O O . LEU A 1 422 ? 4.148 10.430 43.264 1.00 83.06 422 LEU A O 1
ATOM 3374 N N . ARG A 1 423 ? 2.012 11.028 43.623 1.00 82.38 423 ARG A N 1
ATOM 3375 C CA . ARG A 1 423 ? 2.021 10.728 45.063 1.00 82.38 423 ARG A CA 1
ATOM 3376 C C . ARG A 1 423 ? 2.032 9.225 45.345 1.00 82.38 423 ARG A C 1
ATOM 3378 O O . ARG A 1 423 ? 2.767 8.792 46.232 1.00 82.38 423 ARG A O 1
ATOM 3385 N N . THR A 1 424 ? 1.207 8.467 44.625 1.00 81.00 424 THR A N 1
ATOM 3386 C CA . THR A 1 424 ? 0.952 7.040 44.876 1.00 81.00 424 THR A CA 1
ATOM 3387 C C . THR A 1 424 ? 2.065 6.148 44.321 1.00 81.00 424 THR A C 1
ATOM 3389 O O . THR A 1 424 ? 2.497 5.219 44.998 1.00 81.00 424 THR A O 1
ATOM 3392 N N . LYS A 1 425 ? 2.592 6.447 43.125 1.00 77.56 425 LYS A N 1
ATOM 3393 C CA . LYS A 1 425 ? 3.604 5.630 42.433 1.00 77.56 425 LYS A CA 1
ATOM 3394 C C . LYS A 1 425 ? 4.985 6.290 42.393 1.00 77.56 425 LYS A C 1
ATOM 3396 O O . LYS A 1 425 ? 5.550 6.560 41.330 1.00 77.56 425 LYS A O 1
ATOM 3401 N N . GLN A 1 426 ? 5.579 6.500 43.570 1.00 73.06 426 GLN A N 1
ATOM 3402 C CA . GLN A 1 426 ? 6.917 7.107 43.677 1.00 73.06 426 GLN A CA 1
ATOM 3403 C C . GLN A 1 426 ? 8.037 6.266 43.039 1.00 73.06 426 GLN A C 1
ATOM 3405 O O . GLN A 1 426 ? 9.026 6.847 42.593 1.00 73.06 426 GLN A O 1
ATOM 3410 N N . ASN A 1 427 ? 7.865 4.944 42.932 1.00 73.38 427 ASN A N 1
ATOM 3411 C CA . ASN A 1 427 ? 8.862 4.011 42.381 1.00 73.38 427 ASN A CA 1
ATOM 3412 C C . ASN A 1 427 ? 8.958 4.014 40.839 1.00 73.38 427 ASN A C 1
ATOM 3414 O O . ASN A 1 427 ? 9.809 3.325 40.290 1.00 73.38 427 ASN A O 1
ATOM 3418 N N . THR A 1 428 ? 8.102 4.766 40.137 1.00 78.44 428 THR A N 1
ATOM 3419 C CA . THR A 1 428 ? 8.134 4.883 38.664 1.00 78.44 428 THR A CA 1
ATOM 3420 C C . THR A 1 428 ? 9.435 5.548 38.188 1.00 78.44 428 THR A C 1
ATOM 3422 O O . THR A 1 428 ? 9.952 6.433 38.884 1.00 78.44 428 THR A O 1
ATOM 3425 N N . SER A 1 429 ? 9.941 5.169 37.007 1.00 82.62 429 SER A N 1
ATOM 3426 C CA . SER A 1 429 ? 11.141 5.766 36.396 1.00 82.62 429 SER A CA 1
ATOM 3427 C C . SER A 1 429 ? 11.029 7.300 36.277 1.00 82.62 429 SER A C 1
ATOM 3429 O O . SER A 1 429 ? 9.921 7.835 36.134 1.00 82.62 429 SER A O 1
ATOM 3431 N N . PRO A 1 430 ? 12.153 8.041 36.372 1.00 84.69 430 PRO A N 1
ATOM 3432 C CA . PRO A 1 430 ? 12.145 9.495 36.209 1.00 84.69 430 PRO A CA 1
ATOM 3433 C C . PRO A 1 430 ? 11.695 9.903 34.799 1.00 84.69 430 PRO A C 1
ATOM 3435 O O . PRO A 1 430 ? 10.910 10.835 34.668 1.00 84.69 430 PRO A O 1
ATOM 3438 N N . GLU A 1 431 ? 12.091 9.148 33.774 1.00 85.75 431 GLU A N 1
ATOM 3439 C CA . GLU A 1 431 ? 11.718 9.360 32.369 1.00 85.75 431 GLU A CA 1
ATOM 3440 C C . GLU A 1 431 ? 10.199 9.313 32.159 1.00 85.75 431 GLU A C 1
ATOM 3442 O O . GLU A 1 431 ? 9.626 10.237 31.590 1.00 85.75 431 GLU A O 1
ATOM 3447 N N . ASN A 1 432 ? 9.507 8.311 32.707 1.00 88.88 432 ASN A N 1
ATOM 3448 C CA . ASN A 1 432 ? 8.051 8.197 32.572 1.00 88.88 432 ASN A CA 1
ATOM 3449 C C . ASN A 1 432 ? 7.313 9.325 33.314 1.00 88.88 432 ASN A C 1
ATOM 3451 O O . ASN A 1 432 ? 6.293 9.825 32.841 1.00 88.88 432 ASN A O 1
ATOM 3455 N N . LYS A 1 433 ? 7.842 9.781 34.459 1.00 87.38 433 LYS A N 1
ATOM 3456 C CA . LYS A 1 433 ? 7.326 10.977 35.153 1.00 87.38 433 LYS A CA 1
ATOM 3457 C C . LYS A 1 433 ? 7.565 12.248 34.333 1.00 87.38 433 LYS A C 1
ATOM 3459 O O . LYS A 1 433 ? 6.710 13.132 34.330 1.00 87.38 433 LYS A O 1
ATOM 3464 N N . LEU A 1 434 ? 8.708 12.345 33.652 1.00 87.94 434 LEU A N 1
ATOM 3465 C CA . LEU A 1 434 ? 9.059 13.468 32.789 1.00 87.94 434 LEU A CA 1
ATOM 3466 C C . LEU A 1 434 ? 8.157 13.515 31.545 1.00 87.94 434 LEU A C 1
ATOM 3468 O O . LEU A 1 434 ? 7.573 14.565 31.290 1.00 87.94 434 LEU A O 1
ATOM 3472 N N . ARG A 1 435 ? 7.941 12.384 30.856 1.00 89.62 435 ARG A N 1
ATOM 3473 C CA . ARG A 1 435 ? 6.987 12.241 29.734 1.00 89.62 435 ARG A CA 1
ATOM 3474 C C . ARG A 1 435 ? 5.585 12.707 30.126 1.00 89.62 435 ARG A C 1
ATOM 3476 O O . ARG A 1 435 ? 5.030 13.596 29.483 1.00 89.62 435 ARG A O 1
ATOM 3483 N N . LEU A 1 436 ? 5.062 12.212 31.252 1.00 87.94 436 LEU A N 1
ATOM 3484 C CA . LEU A 1 436 ? 3.757 12.619 31.785 1.00 87.94 436 LEU A CA 1
ATOM 3485 C C . LEU A 1 436 ? 3.671 14.136 32.050 1.00 87.94 436 LEU A C 1
ATOM 3487 O O . LEU A 1 436 ? 2.657 14.769 31.749 1.00 87.94 436 LEU A O 1
ATOM 3491 N N . LEU A 1 437 ? 4.737 14.745 32.586 1.00 85.50 437 LEU A N 1
ATOM 3492 C CA . LEU A 1 437 ? 4.802 16.194 32.815 1.00 85.50 437 LEU A CA 1
ATOM 3493 C C . LEU A 1 437 ? 4.956 17.004 31.518 1.00 85.50 437 LEU A C 1
ATOM 3495 O O . LEU A 1 437 ? 4.401 18.097 31.440 1.00 85.50 437 LEU A O 1
ATOM 3499 N N . MET A 1 438 ? 5.653 16.487 30.503 1.00 86.31 438 MET A N 1
ATOM 3500 C CA . MET A 1 438 ? 5.760 17.105 29.174 1.00 86.31 438 MET A CA 1
ATOM 3501 C C . MET A 1 438 ? 4.408 17.107 28.447 1.00 86.31 438 MET A C 1
ATOM 3503 O O . MET A 1 438 ? 4.009 18.141 27.906 1.00 86.31 438 MET A O 1
ATOM 3507 N N . ILE A 1 439 ? 3.664 15.995 28.499 1.00 87.19 439 ILE A N 1
ATOM 3508 C CA . ILE A 1 439 ? 2.291 15.902 27.973 1.00 87.19 439 ILE A CA 1
ATOM 3509 C C . ILE A 1 439 ? 1.387 16.895 28.719 1.00 87.19 439 ILE A C 1
ATOM 3511 O O . ILE A 1 439 ? 0.735 17.729 28.092 1.00 87.19 439 ILE A O 1
ATOM 3515 N N . TYR A 1 440 ? 1.419 16.900 30.057 1.00 84.81 440 TYR A N 1
ATOM 3516 C CA . TYR A 1 440 ? 0.644 17.845 30.868 1.00 84.81 440 TYR A CA 1
ATOM 3517 C C . TYR A 1 440 ? 0.986 19.320 30.574 1.00 84.81 440 TYR A C 1
ATOM 3519 O O . TYR A 1 440 ? 0.084 20.156 30.513 1.00 84.81 440 TYR A O 1
ATOM 3527 N N . ALA A 1 441 ? 2.265 19.653 30.363 1.00 81.38 441 ALA A N 1
ATOM 3528 C CA . ALA A 1 441 ? 2.703 21.004 30.009 1.00 81.38 441 ALA A CA 1
ATOM 3529 C C . ALA A 1 441 ? 2.268 21.418 28.591 1.00 81.38 441 ALA A C 1
ATOM 3531 O O . ALA A 1 441 ? 1.938 22.585 28.383 1.00 81.38 441 ALA A O 1
ATOM 3532 N N . SER A 1 442 ? 2.215 20.472 27.647 1.00 80.12 442 SER A N 1
ATOM 3533 C CA . SER A 1 442 ? 1.744 20.706 26.273 1.00 80.12 442 SER A CA 1
ATOM 3534 C C . SER A 1 442 ? 0.224 20.904 26.204 1.00 80.12 442 SER A C 1
ATOM 3536 O O . SER A 1 442 ? -0.249 21.737 25.436 1.00 80.12 442 SER A O 1
ATOM 3538 N N . VAL A 1 443 ? -0.550 20.184 27.029 1.00 79.31 443 VAL A N 1
ATOM 3539 C CA . VAL A 1 443 ? -2.020 20.323 27.102 1.00 79.31 443 VAL A CA 1
ATOM 3540 C C . VAL A 1 443 ? -2.445 21.548 27.929 1.00 79.31 443 VAL A C 1
ATOM 3542 O O . VAL A 1 443 ? -3.420 22.218 27.591 1.00 79.31 443 VAL A O 1
ATOM 3545 N N . TYR A 1 444 ? -1.724 21.876 29.008 1.00 77.62 444 TYR A N 1
ATOM 3546 C CA . TYR A 1 444 ? -2.083 22.964 29.927 1.00 77.62 444 TYR A CA 1
ATOM 3547 C C . TYR A 1 444 ? -0.937 23.966 30.186 1.00 77.62 444 TYR A C 1
ATOM 3549 O O . TYR A 1 444 ? -0.522 24.126 31.344 1.00 77.62 444 TYR A O 1
ATOM 3557 N N . PRO A 1 445 ? -0.467 24.709 29.163 1.00 69.94 445 PRO A N 1
ATOM 3558 C CA . PRO A 1 445 ? 0.650 25.650 29.299 1.00 69.94 445 PRO A CA 1
ATOM 3559 C C . PRO A 1 445 ? 0.416 26.696 30.403 1.00 69.94 445 PRO A C 1
ATOM 3561 O O . PRO A 1 445 ? 1.280 26.889 31.261 1.00 69.94 445 PRO A O 1
ATOM 3564 N N . ASP A 1 446 ? -0.788 27.277 30.473 1.00 67.38 446 ASP A N 1
ATOM 3565 C CA . ASP A 1 446 ? -1.176 28.288 31.475 1.00 67.38 446 ASP A CA 1
ATOM 3566 C C . ASP A 1 446 ? -1.118 27.772 32.927 1.00 67.38 446 ASP A C 1
ATOM 3568 O O . ASP A 1 446 ? -0.958 28.538 33.880 1.00 67.38 446 ASP A O 1
ATOM 3572 N N . LYS A 1 447 ? -1.280 26.456 33.134 1.00 66.50 447 LYS A N 1
ATOM 3573 C CA . LYS A 1 447 ? -1.257 25.835 34.473 1.00 66.50 447 LYS A CA 1
ATOM 3574 C C . LYS A 1 447 ? 0.159 25.468 34.920 1.00 66.50 447 LYS A C 1
ATOM 3576 O O . LYS A 1 447 ? 0.335 25.123 36.090 1.00 66.50 447 LYS A O 1
ATOM 3581 N N . PHE A 1 448 ? 1.138 25.543 34.017 1.00 65.75 448 PHE A N 1
ATOM 3582 C CA . PHE A 1 448 ? 2.542 25.204 34.253 1.00 65.75 448 PHE A CA 1
ATOM 3583 C C . PHE A 1 448 ? 3.426 26.445 34.504 1.00 65.75 448 PHE A C 1
ATOM 3585 O O . PHE A 1 448 ? 4.652 26.366 34.469 1.00 65.75 448 PHE A O 1
ATOM 3592 N N . GLU A 1 449 ? 2.827 27.607 34.777 1.00 62.97 449 GLU A N 1
ATOM 3593 C CA . GLU A 1 449 ? 3.569 28.839 35.069 1.00 62.97 449 GLU A CA 1
ATOM 3594 C C . GLU A 1 449 ? 3.751 29.091 36.579 1.00 62.97 449 GLU A C 1
ATOM 3596 O O . GLU A 1 449 ? 2.866 28.832 37.403 1.00 62.97 449 GLU A O 1
ATOM 3601 N N . GLY A 1 450 ? 4.926 29.619 36.945 1.00 66.25 450 GLY A N 1
ATOM 3602 C CA . GLY A 1 450 ? 5.287 29.992 38.317 1.00 66.25 450 GLY A CA 1
ATOM 3603 C C . GLY A 1 450 ? 5.403 28.818 39.301 1.00 66.25 450 GLY A C 1
ATOM 3604 O O . GLY A 1 450 ? 5.650 27.671 38.928 1.00 66.25 450 GLY A O 1
ATOM 3605 N N . ASP A 1 451 ? 5.201 29.110 40.590 1.00 63.56 451 ASP A N 1
ATOM 3606 C CA . ASP A 1 451 ? 5.429 28.191 41.721 1.00 63.56 451 ASP A CA 1
ATOM 3607 C C . ASP A 1 451 ? 4.700 26.842 41.638 1.00 63.56 451 ASP A C 1
ATOM 3609 O O . ASP A 1 451 ? 5.064 25.896 42.340 1.00 63.56 451 ASP A O 1
ATOM 3613 N N . LYS A 1 452 ? 3.635 26.739 40.834 1.00 69.38 452 LYS A N 1
ATOM 3614 C CA . LYS A 1 452 ? 2.857 25.501 40.682 1.00 69.38 452 LYS A CA 1
ATOM 3615 C C . LYS A 1 452 ? 3.660 24.416 39.969 1.00 69.38 452 LYS A C 1
ATOM 3617 O O . LYS A 1 452 ? 3.615 23.270 40.412 1.00 69.38 452 LYS A O 1
ATOM 3622 N N . ALA A 1 453 ? 4.430 24.778 38.940 1.00 69.19 453 ALA A N 1
ATOM 3623 C CA . ALA A 1 453 ? 5.338 23.852 38.270 1.00 69.19 453 ALA A CA 1
ATOM 3624 C C . ALA A 1 453 ? 6.430 23.379 39.239 1.00 69.19 453 ALA A C 1
ATOM 3626 O O . ALA A 1 453 ? 6.576 22.179 39.455 1.00 69.19 453 ALA A O 1
ATOM 3627 N N . SER A 1 454 ? 7.097 24.305 39.937 1.00 71.38 454 SER A N 1
ATOM 3628 C CA . SER A 1 454 ? 8.118 23.979 40.945 1.00 71.38 454 SER A CA 1
ATOM 3629 C C . SER A 1 454 ? 7.600 23.016 42.025 1.00 71.38 454 SER A C 1
ATOM 3631 O O . SER A 1 454 ? 8.301 22.082 42.408 1.00 71.38 454 SER A O 1
ATOM 3633 N N . LYS A 1 455 ? 6.348 23.182 42.480 1.00 76.12 455 LYS A N 1
ATOM 3634 C CA . LYS A 1 455 ? 5.701 22.283 43.456 1.00 76.12 455 LYS A CA 1
ATOM 3635 C C . LYS A 1 455 ? 5.364 20.906 42.868 1.00 76.12 455 LYS A C 1
ATOM 3637 O O . LYS A 1 455 ? 5.610 19.901 43.529 1.00 76.12 455 LYS A O 1
ATOM 3642 N N . LEU A 1 456 ? 4.852 20.834 41.635 1.00 75.25 456 LEU A N 1
ATOM 3643 C CA . LEU A 1 456 ? 4.643 19.567 40.912 1.00 75.25 456 LEU A CA 1
ATOM 3644 C C . LEU A 1 456 ? 5.956 18.787 40.741 1.00 75.25 456 LEU A C 1
ATOM 3646 O O . LEU A 1 456 ? 5.990 17.575 40.941 1.00 75.25 456 LEU A O 1
ATOM 3650 N N . MET A 1 457 ? 7.049 19.488 40.446 1.00 73.56 457 MET A N 1
ATOM 3651 C CA . MET A 1 457 ? 8.372 18.891 40.268 1.00 73.56 457 MET A CA 1
ATOM 3652 C C . MET A 1 457 ? 8.999 18.402 41.578 1.00 73.56 457 MET A C 1
ATOM 3654 O O . MET A 1 457 ? 9.541 17.297 41.620 1.00 73.56 457 MET A O 1
ATOM 3658 N N . GLN A 1 458 ? 8.856 19.163 42.669 1.00 77.25 458 GLN A N 1
ATOM 3659 C CA . GLN A 1 458 ? 9.244 18.712 44.013 1.00 77.25 458 GLN A CA 1
ATOM 3660 C C . GLN A 1 458 ? 8.484 17.443 44.432 1.00 77.25 458 GLN A C 1
ATOM 3662 O O . GLN A 1 458 ? 9.077 16.547 45.030 1.00 77.25 458 GLN A O 1
ATOM 3667 N N . LEU A 1 459 ? 7.197 17.327 44.078 1.00 80.12 459 LEU A N 1
ATOM 3668 C CA . LEU A 1 459 ? 6.410 16.107 44.302 1.00 80.12 459 LEU A CA 1
ATOM 3669 C C . LEU A 1 459 ? 6.894 14.927 43.440 1.00 80.12 459 LEU A C 1
ATOM 3671 O O . LEU A 1 459 ? 6.908 13.797 43.922 1.00 80.12 459 LEU A O 1
ATOM 3675 N N . ALA A 1 460 ? 7.317 15.179 42.197 1.00 75.38 460 ALA A N 1
ATOM 3676 C CA . ALA A 1 460 ? 7.835 14.154 41.287 1.00 75.38 460 ALA A CA 1
ATOM 3677 C C . ALA A 1 460 ? 9.256 13.655 41.636 1.00 75.38 460 ALA A C 1
ATOM 3679 O O . ALA A 1 460 ? 9.641 12.576 41.181 1.00 75.38 460 ALA A O 1
ATOM 3680 N N . LYS A 1 461 ? 10.011 14.409 42.456 1.00 79.69 461 LYS A N 1
ATOM 3681 C CA . LYS A 1 461 ? 11.432 14.175 42.800 1.00 79.69 461 LYS A CA 1
ATOM 3682 C C . LYS A 1 461 ? 12.368 14.151 41.577 1.00 79.69 461 LYS A C 1
ATOM 3684 O O . LYS A 1 461 ? 13.305 13.359 41.535 1.00 79.69 461 LYS A O 1
ATOM 3689 N N . LEU A 1 462 ? 12.097 15.000 40.586 1.00 80.06 462 LEU A N 1
ATOM 3690 C CA . LEU A 1 462 ? 12.933 15.144 39.387 1.00 80.06 462 LEU A CA 1
ATOM 3691 C C . LEU A 1 462 ? 14.096 16.122 39.608 1.00 80.06 462 LEU A C 1
ATOM 3693 O O . LEU A 1 462 ? 14.065 16.949 40.524 1.00 80.06 462 LEU A O 1
ATOM 3697 N N . SER A 1 463 ? 15.124 16.017 38.768 1.00 80.88 463 SER A N 1
ATOM 3698 C CA . SER A 1 463 ? 16.317 16.861 38.819 1.00 80.88 463 SER A CA 1
ATOM 3699 C C . SER A 1 463 ? 16.071 18.265 38.247 1.00 80.88 463 SER A C 1
ATOM 3701 O O . SER A 1 463 ? 15.050 18.565 37.621 1.00 80.88 463 SER A O 1
ATOM 3703 N N . HIS A 1 464 ? 17.046 19.156 38.440 1.00 77.06 464 HIS A N 1
ATOM 3704 C CA . HIS A 1 464 ? 17.030 20.483 37.821 1.00 77.06 464 HIS A CA 1
ATOM 3705 C C . HIS A 1 464 ? 17.383 20.434 36.316 1.00 77.06 464 HIS A C 1
ATOM 3707 O O . HIS A 1 464 ? 17.112 21.395 35.596 1.00 77.06 464 HIS A O 1
ATOM 3713 N N . GLU A 1 465 ? 17.943 19.326 35.822 1.00 79.12 465 GLU A N 1
ATOM 3714 C CA . GLU A 1 465 ? 18.199 19.100 34.393 1.00 79.12 465 GLU A CA 1
ATOM 3715 C C . GLU A 1 465 ? 16.903 18.691 33.678 1.00 79.12 465 GLU A C 1
ATOM 3717 O O . GLU A 1 465 ? 16.542 19.304 32.673 1.00 79.12 465 GLU A O 1
ATOM 3722 N N . ASP A 1 466 ? 16.111 17.798 34.283 1.00 80.44 466 ASP A N 1
ATOM 3723 C CA . ASP A 1 466 ? 14.757 17.439 33.821 1.00 80.44 466 ASP A CA 1
ATOM 3724 C C . ASP A 1 466 ? 13.843 18.676 33.713 1.00 80.44 466 ASP A C 1
ATOM 3726 O O . ASP A 1 466 ? 13.019 18.796 32.804 1.00 80.44 466 ASP A O 1
ATOM 3730 N N . MET A 1 467 ? 14.017 19.656 34.611 1.00 74.69 467 MET A N 1
ATOM 3731 C CA . MET A 1 467 ? 13.304 20.936 34.531 1.00 74.69 467 MET A CA 1
ATOM 3732 C C . MET A 1 467 ? 13.644 21.724 33.268 1.00 74.69 467 MET A C 1
ATOM 3734 O O . MET A 1 467 ? 12.771 22.396 32.713 1.00 74.69 467 MET A O 1
ATOM 3738 N N . ASN A 1 468 ? 14.897 21.670 32.821 1.00 81.12 468 ASN A N 1
ATOM 3739 C CA . ASN A 1 468 ? 15.302 22.349 31.601 1.00 81.12 468 ASN A CA 1
ATOM 3740 C C . ASN A 1 468 ? 14.666 21.671 30.381 1.00 81.12 468 ASN A C 1
ATOM 3742 O O . ASN A 1 468 ? 14.247 22.385 29.480 1.00 81.12 468 ASN A O 1
ATOM 3746 N N . VAL A 1 469 ? 14.458 20.347 30.384 1.00 82.94 469 VAL A N 1
ATOM 3747 C CA . VAL A 1 469 ? 13.721 19.643 29.313 1.00 82.94 469 VAL A CA 1
ATOM 3748 C C . VAL A 1 469 ? 12.290 20.179 29.173 1.00 82.94 469 VAL A C 1
ATOM 3750 O O . VAL A 1 469 ? 11.909 20.632 28.093 1.00 82.94 469 VAL A O 1
ATOM 3753 N N . VAL A 1 470 ? 11.509 20.229 30.262 1.00 79.19 470 VAL A N 1
ATOM 3754 C CA . VAL A 1 470 ? 10.115 20.729 30.201 1.00 79.19 470 VAL A CA 1
ATOM 3755 C C . VAL A 1 470 ? 10.053 22.223 29.854 1.00 79.19 470 VAL A C 1
ATOM 3757 O O . VAL A 1 470 ? 9.138 22.662 29.161 1.00 79.19 470 VAL A O 1
ATOM 3760 N N . LYS A 1 471 ? 11.039 23.024 30.280 1.00 78.50 471 LYS A N 1
ATOM 3761 C CA . LYS A 1 471 ? 11.152 24.433 29.860 1.00 78.50 471 LYS A CA 1
ATOM 3762 C C . LYS A 1 471 ? 11.504 24.564 28.377 1.00 78.50 471 LYS A C 1
ATOM 3764 O O . LYS A 1 471 ? 10.918 25.404 27.698 1.00 78.50 471 LYS A O 1
ATOM 3769 N N . ASN A 1 472 ? 12.401 23.722 27.867 1.00 83.06 472 ASN A N 1
ATOM 3770 C CA . ASN A 1 472 ? 12.852 23.743 26.477 1.00 83.06 472 ASN A CA 1
ATOM 3771 C C . ASN A 1 472 ? 11.749 23.328 25.493 1.00 83.06 472 ASN A C 1
ATOM 3773 O O . ASN A 1 472 ? 11.760 23.802 24.361 1.00 83.06 472 ASN A O 1
ATOM 3777 N N . MET A 1 473 ? 10.735 22.563 25.919 1.00 77.25 473 MET A N 1
ATOM 3778 C CA . MET A 1 473 ? 9.528 22.324 25.109 1.00 77.25 473 MET A CA 1
ATOM 3779 C C . MET A 1 473 ? 8.842 23.632 24.668 1.00 77.25 473 MET A C 1
ATOM 3781 O O . MET A 1 473 ? 8.351 23.716 23.542 1.00 77.25 473 MET A O 1
ATOM 3785 N N . LYS A 1 474 ? 8.895 24.707 25.477 1.00 72.62 474 LYS A N 1
ATOM 3786 C CA . LYS A 1 474 ? 8.377 26.031 25.072 1.00 72.62 474 LYS A CA 1
ATOM 3787 C C . LYS A 1 474 ? 9.121 26.630 23.866 1.00 72.62 474 LYS A C 1
ATOM 3789 O O . LYS A 1 474 ? 8.529 27.414 23.129 1.00 72.62 474 LYS A O 1
ATOM 3794 N N . LEU A 1 475 ? 10.386 26.256 23.635 1.00 73.44 475 LEU A N 1
ATOM 3795 C CA . LEU A 1 475 ? 11.175 26.711 22.478 1.00 73.44 475 LEU A CA 1
ATOM 3796 C C . LEU A 1 475 ? 10.660 26.119 21.158 1.00 73.44 475 LEU A C 1
ATOM 3798 O O . LEU A 1 475 ? 10.838 26.742 20.113 1.00 73.44 475 LEU A O 1
ATOM 3802 N N . LEU A 1 476 ? 10.009 24.949 21.215 1.00 72.31 476 LEU A N 1
ATOM 3803 C CA . LEU A 1 476 ? 9.348 24.321 20.071 1.00 72.31 476 LEU A CA 1
ATOM 3804 C C . LEU A 1 476 ? 7.961 24.923 19.824 1.00 72.31 476 LEU A C 1
ATOM 3806 O O . LEU A 1 476 ? 7.617 25.182 18.681 1.00 72.31 476 LEU A O 1
ATOM 3810 N N . GLY A 1 477 ? 7.163 25.138 20.875 1.00 60.06 477 GLY A N 1
ATOM 3811 C CA . GLY A 1 477 ? 5.754 25.535 20.736 1.00 60.06 477 GLY A CA 1
ATOM 3812 C C . GLY A 1 477 ? 5.486 27.009 20.413 1.00 60.06 477 GLY A C 1
ATOM 3813 O O . GLY A 1 477 ? 4.423 27.321 19.879 1.00 60.06 477 GLY A O 1
ATOM 3814 N N . GLY A 1 478 ? 6.416 27.908 20.752 1.00 51.97 478 GLY A N 1
ATOM 3815 C CA . GLY A 1 478 ? 6.154 29.351 20.788 1.00 51.97 478 GLY A CA 1
ATOM 3816 C C . GLY A 1 478 ? 5.232 29.747 21.952 1.00 51.97 478 GLY A C 1
ATOM 3817 O O . GLY A 1 478 ? 4.434 28.948 22.449 1.00 51.97 478 GLY A O 1
ATOM 3818 N N . SER A 1 479 ? 5.338 30.986 22.436 1.00 44.94 479 SER A N 1
ATOM 3819 C CA . SER A 1 479 ? 4.499 31.443 23.546 1.00 44.94 479 SER A CA 1
ATOM 3820 C C . SER A 1 479 ? 3.062 31.710 23.083 1.00 44.94 479 SER A C 1
ATOM 3822 O O . SER A 1 479 ? 2.743 32.802 22.612 1.00 44.94 479 SER A O 1
ATOM 3824 N N . SER A 1 480 ? 2.146 30.752 23.277 1.00 41.03 480 SER A N 1
ATOM 3825 C CA . SER A 1 480 ? 0.705 30.934 23.031 1.00 41.03 480 SER A CA 1
ATOM 3826 C C . SER A 1 480 ? 0.024 31.817 24.093 1.00 41.03 480 SER A C 1
ATOM 3828 O O . SER A 1 480 ? -1.047 31.488 24.605 1.00 41.03 480 SER A O 1
ATOM 3830 N N . THR A 1 481 ? 0.628 32.955 24.440 1.00 37.06 481 THR A N 1
ATOM 3831 C CA . THR A 1 481 ? 0.091 33.929 25.395 1.00 37.06 481 THR A CA 1
ATOM 3832 C C . THR A 1 481 ? -1.077 34.710 24.799 1.00 37.06 481 THR A C 1
ATOM 3834 O O . THR A 1 481 ? -0.991 35.917 24.570 1.00 37.06 481 THR A O 1
ATOM 3837 N N . LYS A 1 482 ? -2.233 34.049 24.658 1.00 34.84 482 LYS A N 1
ATOM 3838 C CA . LYS A 1 482 ? -3.531 34.735 24.674 1.00 34.84 482 LYS A CA 1
ATOM 3839 C C . LYS A 1 482 ? -3.787 35.275 26.082 1.00 34.84 482 LYS A C 1
ATOM 3841 O O . LYS A 1 482 ? -4.635 34.777 26.818 1.00 34.84 482 LYS A O 1
ATOM 3846 N N . LYS A 1 483 ? -3.056 36.334 26.448 1.00 30.64 483 LYS A N 1
ATOM 3847 C CA . LYS A 1 483 ? -3.423 37.208 27.563 1.00 30.64 483 LYS A CA 1
ATOM 3848 C C . LYS A 1 483 ? -4.793 37.793 27.243 1.00 30.64 483 LYS A C 1
ATOM 3850 O O . LYS A 1 483 ? -4.896 38.765 26.502 1.00 30.64 483 LYS A O 1
ATOM 3855 N N . ILE A 1 484 ? -5.841 37.197 27.809 1.00 31.22 484 ILE A N 1
ATOM 3856 C CA . ILE A 1 484 ? -7.151 37.836 27.886 1.00 31.22 484 ILE A CA 1
ATOM 3857 C C . ILE A 1 484 ? -6.942 39.092 28.729 1.00 31.22 484 ILE A C 1
ATOM 3859 O O . ILE A 1 484 ? -6.730 39.016 29.941 1.00 31.22 484 ILE A O 1
ATOM 3863 N N . SER A 1 485 ? -6.915 40.243 28.062 1.00 29.59 485 SER A N 1
ATOM 3864 C CA . SER A 1 485 ? -6.786 41.535 28.714 1.00 29.59 485 SER A CA 1
ATOM 3865 C C . SER A 1 485 ? -7.960 41.730 29.669 1.00 29.59 485 SER A C 1
ATOM 3867 O O . SER A 1 485 ? -9.124 41.524 29.330 1.00 29.59 485 SER A O 1
ATOM 3869 N N . THR A 1 486 ? -7.646 42.110 30.903 1.00 35.97 486 THR A N 1
ATOM 3870 C CA . THR A 1 486 ? -8.635 42.413 31.935 1.00 35.97 486 THR A CA 1
ATOM 3871 C C . THR A 1 486 ? -9.486 43.612 31.517 1.00 35.97 486 THR A C 1
ATOM 3873 O O . THR A 1 486 ? -9.055 44.755 31.662 1.00 35.97 486 THR A O 1
ATOM 3876 N N . GLY A 1 487 ? -10.697 43.358 31.022 1.00 29.36 487 GLY A N 1
ATOM 3877 C CA . GLY A 1 487 ? -11.661 44.398 30.668 1.00 29.36 487 GLY A CA 1
ATOM 3878 C C . GLY A 1 487 ? -13.005 43.817 30.228 1.00 29.36 487 GLY A C 1
ATOM 3879 O O . GLY A 1 487 ? -13.095 43.204 29.172 1.00 29.36 487 GLY A O 1
ATOM 3880 N N . GLY A 1 488 ? -14.054 44.037 31.026 1.00 28.02 488 GLY A N 1
ATOM 3881 C CA . GLY A 1 488 ? -15.432 43.656 30.687 1.00 28.02 488 GLY A CA 1
ATOM 3882 C C . GLY A 1 488 ? -16.039 42.618 31.630 1.00 28.02 488 GLY A C 1
ATOM 3883 O O . GLY A 1 488 ? -15.898 41.413 31.439 1.00 28.02 488 GLY A O 1
ATOM 3884 N N . PHE A 1 489 ? -16.779 43.092 32.632 1.00 32.75 489 PHE A N 1
ATOM 3885 C CA . PHE A 1 489 ? -17.610 42.246 33.489 1.00 32.75 489 PHE A CA 1
ATOM 3886 C C . PHE A 1 489 ? -18.813 41.748 32.665 1.00 32.75 489 PHE A C 1
ATOM 3888 O O . PHE A 1 489 ? -19.701 42.534 32.339 1.00 32.75 489 PHE A O 1
ATOM 3895 N N . SER A 1 490 ? -18.852 40.461 32.302 1.00 27.78 490 SER A N 1
ATOM 3896 C CA . SER A 1 490 ? -20.004 39.858 31.614 1.00 27.78 490 SER A CA 1
ATOM 3897 C C . SER A 1 490 ? -20.604 38.747 32.467 1.00 27.78 490 SER A C 1
ATOM 3899 O O . SER A 1 490 ? -20.070 37.642 32.558 1.00 27.78 490 SER A O 1
ATOM 3901 N N . LEU A 1 491 ? -21.729 39.055 33.113 1.00 32.25 491 LEU A N 1
ATOM 3902 C CA . LEU A 1 491 ? -22.526 38.082 33.851 1.00 32.25 491 LEU A CA 1
ATOM 3903 C C . LEU A 1 491 ? -23.301 37.203 32.862 1.00 32.25 491 LEU A C 1
ATOM 3905 O O . LEU A 1 491 ? -24.418 37.533 32.467 1.00 32.25 491 LEU A O 1
ATOM 3909 N N . LYS A 1 492 ? -22.719 36.062 32.489 1.00 30.25 492 LYS A N 1
ATOM 3910 C CA . LYS A 1 492 ? -23.459 34.942 31.900 1.00 30.25 492 LYS A CA 1
ATOM 3911 C C . LYS A 1 492 ? -23.215 33.684 32.720 1.00 30.25 492 LYS A C 1
ATOM 3913 O O . LYS A 1 492 ? -22.130 33.111 32.694 1.00 30.25 492 LYS A O 1
ATOM 3918 N N . PHE A 1 493 ? -24.249 33.274 33.451 1.00 32.31 493 PHE A N 1
ATOM 3919 C CA . PHE A 1 493 ? -24.359 31.920 33.977 1.00 32.31 493 PHE A CA 1
ATOM 3920 C C . PHE A 1 493 ? -24.523 30.972 32.788 1.00 32.31 493 PHE A C 1
ATOM 3922 O O . PHE A 1 493 ? -25.617 30.862 32.243 1.00 32.31 493 PHE A O 1
ATOM 3929 N N . ASP A 1 494 ? -23.447 30.296 32.397 1.00 25.81 494 ASP A N 1
ATOM 3930 C CA . ASP A 1 494 ? -23.545 29.101 31.567 1.00 25.81 494 ASP A CA 1
ATOM 3931 C C . ASP A 1 494 ? -22.664 27.998 32.163 1.00 25.81 494 ASP A C 1
ATOM 3933 O O . ASP A 1 494 ? -21.459 28.157 32.367 1.00 25.81 494 ASP A O 1
ATOM 3937 N N . GLY A 1 495 ? -23.317 26.911 32.565 1.00 29.66 495 GLY A N 1
ATOM 3938 C CA . GLY A 1 495 ? -22.812 25.927 33.522 1.00 29.66 495 GLY A CA 1
ATOM 3939 C C . GLY A 1 495 ? -21.954 24.823 32.917 1.00 29.66 495 GLY A C 1
ATOM 3940 O O . GLY A 1 495 ? -21.863 23.753 33.514 1.00 29.66 495 GLY A O 1
ATOM 3941 N N . GLN A 1 496 ? -21.337 25.043 31.753 1.00 27.95 496 GLN A N 1
ATOM 3942 C CA . GLN A 1 496 ? -20.450 24.062 31.132 1.00 27.95 496 GLN A CA 1
ATOM 3943 C C . GLN A 1 496 ? -18.988 24.502 31.198 1.00 27.95 496 GLN A C 1
ATOM 3945 O O . GLN A 1 496 ? -18.543 25.421 30.510 1.00 27.95 496 GLN A O 1
ATOM 3950 N N . LYS A 1 497 ? -18.206 23.774 32.003 1.00 32.31 497 LYS A N 1
ATOM 3951 C CA . LYS A 1 497 ? -16.747 23.778 31.882 1.00 32.31 497 LYS A CA 1
ATOM 3952 C C . LYS A 1 497 ? -16.408 23.273 30.481 1.00 32.31 497 LYS A C 1
ATOM 3954 O O . LYS A 1 497 ? -16.556 22.084 30.218 1.00 32.31 497 LYS A O 1
ATOM 3959 N N . LYS A 1 498 ? -15.926 24.148 29.596 1.00 35.81 498 LYS A N 1
ATOM 3960 C CA . LYS A 1 498 ? -15.233 23.693 28.387 1.00 35.81 498 LYS A CA 1
ATOM 3961 C C . LYS A 1 498 ? -13.977 22.943 28.824 1.00 35.81 498 LYS A C 1
ATOM 3963 O O . LYS A 1 498 ? -12.999 23.577 29.219 1.00 35.81 498 LYS A O 1
ATOM 3968 N N . ASN A 1 499 ? -14.012 21.614 28.758 1.00 39.97 499 ASN A N 1
ATOM 3969 C CA . ASN A 1 499 ? -12.796 20.814 28.796 1.00 39.97 499 ASN A CA 1
ATOM 3970 C C . ASN A 1 499 ? -11.934 21.249 27.604 1.00 39.97 499 ASN A C 1
ATOM 3972 O O . ASN A 1 499 ? -12.356 21.159 26.451 1.00 39.97 499 ASN A O 1
ATOM 3976 N N . GLN A 1 500 ? -10.746 21.783 27.887 1.00 49.50 500 GLN A N 1
ATOM 3977 C CA . GLN A 1 500 ? -9.716 22.005 26.875 1.00 49.50 500 GLN A CA 1
ATOM 3978 C C . GLN A 1 500 ? -9.062 20.653 26.580 1.00 49.50 500 GLN A C 1
ATOM 3980 O O . GLN A 1 500 ? -8.012 20.341 27.132 1.00 49.50 500 GLN A O 1
ATOM 3985 N N . ALA A 1 501 ? -9.728 19.845 25.758 1.00 56.84 501 ALA A N 1
ATOM 3986 C CA . ALA A 1 501 ? -9.137 18.661 25.151 1.00 56.84 501 ALA A CA 1
ATOM 398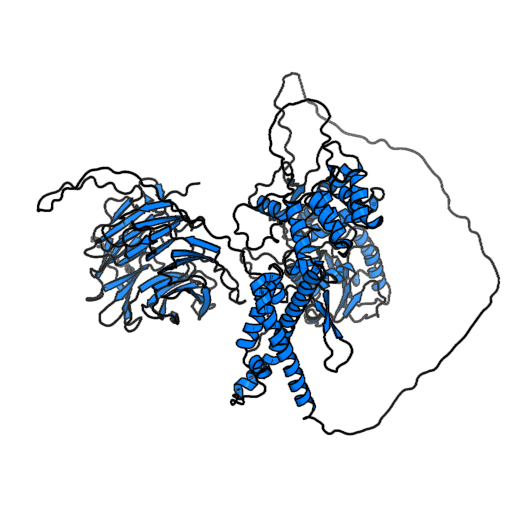7 C C . ALA A 1 501 ? -8.160 19.091 24.043 1.00 56.84 501 ALA A C 1
ATOM 3989 O O . ALA A 1 501 ? -8.451 20.027 23.291 1.00 56.84 501 ALA A O 1
ATOM 3990 N N . ALA A 1 502 ? -7.007 18.426 23.938 1.00 59.09 502 ALA A N 1
ATOM 3991 C CA . ALA A 1 502 ? -6.023 18.687 22.880 1.00 59.09 502 ALA A CA 1
ATOM 3992 C C . ALA A 1 502 ? -6.326 17.912 21.580 1.00 59.09 502 ALA A C 1
ATOM 3994 O O . ALA A 1 502 ? -5.773 18.222 20.520 1.00 59.09 502 ALA A O 1
ATOM 3995 N N . ARG A 1 503 ? -7.209 16.912 21.660 1.00 69.56 503 ARG A N 1
ATOM 3996 C CA . ARG A 1 503 ? -7.753 16.119 20.548 1.00 69.56 503 ARG A CA 1
ATOM 3997 C C . ARG A 1 503 ? -9.281 16.054 20.655 1.00 69.56 503 ARG A C 1
ATOM 3999 O O . ARG A 1 503 ? -9.853 16.469 21.661 1.00 69.56 503 ARG A O 1
ATOM 4006 N N . LYS A 1 504 ? -9.938 15.563 19.606 1.00 66.81 504 LYS A N 1
ATOM 4007 C CA . LYS A 1 504 ? -11.363 15.204 19.604 1.00 66.81 504 LYS A CA 1
ATOM 4008 C C . LYS A 1 504 ? -11.467 13.724 19.262 1.00 66.81 504 LYS A C 1
ATOM 4010 O O . LYS A 1 504 ? -10.695 13.258 18.433 1.00 66.81 504 LYS A O 1
ATOM 4015 N N . ASP A 1 505 ? -12.419 13.011 19.846 1.00 61.97 505 ASP A N 1
ATOM 4016 C CA . ASP A 1 505 ? -12.646 11.612 19.481 1.00 61.97 505 ASP A CA 1
ATOM 4017 C C . ASP A 1 505 ? -13.138 11.490 18.030 1.00 61.97 505 ASP A C 1
ATOM 4019 O O . ASP A 1 505 ? -13.938 12.304 17.549 1.00 61.97 505 ASP A O 1
ATOM 4023 N N . ARG A 1 506 ? -12.660 10.459 17.326 1.00 61.28 506 ARG A N 1
ATOM 4024 C CA . ARG A 1 506 ? -13.107 10.119 15.971 1.00 61.28 506 ARG A CA 1
ATOM 4025 C C . ARG A 1 506 ? -14.454 9.399 16.043 1.00 61.28 506 ARG A C 1
ATOM 4027 O O . ARG A 1 506 ? -14.559 8.290 16.554 1.00 61.28 506 ARG A O 1
ATOM 4034 N N . SER A 1 507 ? -15.501 10.009 15.495 1.00 42.16 507 SER A N 1
ATOM 4035 C CA . SER A 1 507 ? -16.831 9.398 15.443 1.00 42.16 507 SER A CA 1
ATOM 4036 C C . SER A 1 507 ? -16.934 8.361 14.315 1.00 42.16 507 SER A C 1
ATOM 4038 O O . SER A 1 507 ? -17.151 8.749 13.166 1.00 42.16 507 SER A O 1
ATOM 4040 N N . GLY A 1 508 ? -16.844 7.062 14.626 1.00 46.03 508 GLY A N 1
ATOM 4041 C CA . GLY A 1 508 ? -17.258 6.016 13.675 1.00 46.03 508 GLY A CA 1
ATOM 4042 C C . GLY A 1 508 ? -16.582 4.646 13.752 1.00 46.03 508 GLY A C 1
ATOM 4043 O O . GLY A 1 508 ? -17.077 3.730 13.102 1.00 46.03 508 GLY A O 1
ATOM 4044 N N . GLU A 1 509 ? -15.501 4.475 14.515 1.00 45.12 509 GLU A N 1
ATOM 4045 C CA . GLU A 1 509 ? -14.815 3.178 14.646 1.00 45.12 509 GLU A CA 1
ATOM 4046 C C . GLU A 1 509 ? -15.192 2.485 15.965 1.00 45.12 509 GLU A C 1
ATOM 4048 O O . GLU A 1 509 ? -15.261 3.123 17.014 1.00 45.12 509 GLU A O 1
ATOM 4053 N N . GLU A 1 510 ? -15.471 1.177 15.921 1.00 41.97 510 GLU A N 1
ATOM 4054 C CA . GLU A 1 510 ? -15.762 0.394 17.128 1.00 41.97 510 GLU A CA 1
ATOM 4055 C C . GLU A 1 510 ? -14.487 0.254 17.978 1.00 41.97 510 GLU A C 1
ATOM 4057 O O . GLU A 1 510 ? -13.514 -0.380 17.564 1.00 41.97 510 GLU A O 1
ATOM 4062 N N . GLU A 1 511 ? -14.496 0.851 19.175 1.00 51.72 511 GLU A N 1
ATOM 4063 C CA . GLU A 1 511 ? -13.358 0.893 20.101 1.00 51.72 511 GLU A CA 1
ATOM 4064 C C . GLU A 1 511 ? -12.928 -0.510 20.566 1.00 51.72 511 GLU A C 1
ATOM 4066 O O . GLU A 1 511 ? -13.376 -1.030 21.589 1.00 51.72 511 GLU A O 1
ATOM 4071 N N . THR A 1 512 ? -12.004 -1.130 19.834 1.00 54.50 512 THR A N 1
ATOM 4072 C CA . THR A 1 512 ? -11.437 -2.433 20.217 1.00 54.50 512 THR A CA 1
ATOM 4073 C C . THR A 1 512 ? -10.437 -2.333 21.373 1.00 54.50 512 THR A C 1
ATOM 4075 O O . THR A 1 512 ? -10.268 -3.311 22.103 1.00 54.50 512 THR A O 1
ATOM 4078 N N . TRP A 1 513 ? -9.803 -1.169 21.595 1.00 57.28 513 TRP A N 1
ATOM 4079 C CA . TRP A 1 513 ? -8.775 -0.982 22.630 1.00 57.28 513 TRP A CA 1
ATOM 4080 C C . TRP A 1 513 ? -8.786 0.430 23.252 1.00 57.28 513 TRP A C 1
ATOM 4082 O O . TRP A 1 513 ? -8.388 1.402 22.619 1.00 57.28 513 TRP A O 1
ATOM 4092 N N . GLN A 1 514 ? -9.124 0.539 24.543 1.00 60.56 514 GLN A N 1
ATOM 4093 C CA . GLN A 1 514 ? -9.185 1.818 25.291 1.00 60.56 514 GLN A CA 1
ATOM 4094 C C . GLN A 1 514 ? -7.855 2.603 25.358 1.00 60.56 514 GLN A C 1
ATOM 4096 O O . GLN A 1 514 ? -7.855 3.820 25.551 1.00 60.56 514 GLN A O 1
ATOM 4101 N N . LEU A 1 515 ? -6.725 1.903 25.207 1.00 63.47 515 LEU A N 1
ATOM 4102 C CA . LEU A 1 515 ? -5.368 2.467 25.230 1.00 63.47 515 LEU A CA 1
ATOM 4103 C C . LEU A 1 515 ? -4.890 2.959 23.853 1.00 63.47 515 LEU A C 1
ATOM 4105 O O . LEU A 1 515 ? -3.818 3.550 23.766 1.00 63.47 515 LEU A O 1
ATOM 4109 N N . PHE A 1 516 ? -5.675 2.733 22.796 1.00 71.56 516 PHE A N 1
ATOM 4110 C CA . PHE A 1 516 ? -5.354 3.076 21.410 1.00 71.56 516 PHE A CA 1
ATOM 4111 C C . PHE A 1 516 ? -6.379 4.083 20.852 1.00 71.56 516 PHE A C 1
ATOM 4113 O O . PHE A 1 516 ? -7.009 3.851 19.826 1.00 71.56 516 PHE A O 1
ATOM 4120 N N . ARG A 1 517 ? -6.588 5.190 21.583 1.00 77.06 517 ARG A N 1
ATOM 4121 C CA . ARG A 1 517 ? -7.418 6.330 21.139 1.00 77.06 517 ARG A CA 1
ATOM 4122 C C . ARG A 1 517 ? -6.601 7.408 20.420 1.00 77.06 517 ARG A C 1
ATOM 4124 O O . ARG A 1 517 ? -7.122 8.095 19.546 1.00 77.06 517 ARG A O 1
ATOM 4131 N N . PHE A 1 518 ? -5.340 7.597 20.814 1.00 80.75 518 PHE A N 1
ATOM 4132 C CA . PHE A 1 518 ? -4.470 8.634 20.261 1.00 80.75 518 PHE A CA 1
ATOM 4133 C C . PHE A 1 518 ? -4.209 8.438 18.763 1.00 80.75 518 PHE A C 1
ATOM 4135 O O . PHE A 1 518 ? -3.893 7.342 18.314 1.00 80.75 518 PHE A O 1
ATOM 4142 N N . TYR A 1 519 ? -4.272 9.543 18.020 1.00 81.62 519 TYR A N 1
ATOM 4143 C CA . TYR A 1 519 ? -3.837 9.636 16.632 1.00 81.62 519 TYR A CA 1
ATOM 4144 C C . TYR A 1 519 ? -2.933 10.881 16.460 1.00 81.62 519 TYR A C 1
ATOM 4146 O O . TYR A 1 519 ? -3.221 11.943 17.039 1.00 81.62 519 TYR A O 1
ATOM 4154 N N . PRO A 1 520 ? -1.827 10.800 15.693 1.00 86.38 520 PRO A N 1
ATOM 4155 C CA . PRO A 1 520 ? -0.983 11.960 15.400 1.00 86.38 520 PRO A CA 1
ATOM 4156 C C . PRO A 1 520 ? -1.701 12.978 14.501 1.00 86.38 520 PRO A C 1
ATOM 4158 O O . PRO A 1 520 ? -2.351 12.594 13.530 1.00 86.38 520 PRO A O 1
ATOM 4161 N N . MET A 1 521 ? -1.486 14.288 14.706 1.00 82.88 521 MET A N 1
ATOM 4162 C CA . MET A 1 521 ? -2.062 15.319 13.804 1.00 82.88 521 MET A CA 1
ATOM 4163 C C . MET A 1 521 ? -1.604 15.180 12.347 1.00 82.88 521 MET A C 1
ATOM 4165 O O . MET A 1 521 ? -2.258 15.678 11.434 1.00 82.88 521 MET A O 1
ATOM 4169 N N . LEU A 1 522 ? -0.465 14.520 12.122 1.00 86.06 522 LEU A N 1
ATOM 4170 C CA . LEU A 1 522 ? 0.049 14.248 10.785 1.00 86.06 522 LEU A CA 1
ATOM 4171 C C . LEU A 1 522 ? -0.939 13.418 9.950 1.00 86.06 522 LEU A C 1
ATOM 4173 O O . LEU A 1 522 ? -1.026 13.632 8.747 1.00 86.06 522 LEU A O 1
ATOM 4177 N N . GLU A 1 523 ? -1.699 12.520 10.578 1.00 86.12 523 GLU A N 1
ATOM 4178 C CA . GLU A 1 523 ? -2.696 11.693 9.898 1.00 86.12 523 GLU A CA 1
ATOM 4179 C C . GLU A 1 523 ? -3.860 12.545 9.367 1.00 86.12 523 GLU A C 1
ATOM 4181 O O . GLU A 1 523 ? -4.176 12.479 8.182 1.00 86.12 523 GLU A O 1
ATOM 4186 N N . GLU A 1 524 ? -4.404 13.443 10.197 1.00 83.88 524 GLU A N 1
ATOM 4187 C CA . GLU A 1 524 ? -5.440 14.407 9.796 1.00 83.88 524 GLU A CA 1
ATOM 4188 C C . GLU A 1 524 ? -4.950 15.331 8.664 1.00 83.88 524 GLU A C 1
ATOM 4190 O O . GLU A 1 524 ? -5.673 15.591 7.702 1.00 83.88 524 GLU A O 1
ATOM 4195 N N . LEU A 1 525 ? -3.695 15.793 8.722 1.00 84.50 525 LEU A N 1
ATOM 4196 C CA . LEU A 1 525 ? -3.104 16.612 7.657 1.00 84.50 525 LEU A CA 1
ATOM 4197 C C . LEU A 1 525 ? -2.934 15.838 6.339 1.00 84.50 525 LEU A C 1
ATOM 4199 O O . LEU A 1 525 ? -3.161 16.410 5.272 1.00 84.50 525 LEU A O 1
ATOM 4203 N N . ILE A 1 526 ? -2.571 14.552 6.397 1.00 87.12 526 ILE A N 1
ATOM 4204 C CA . ILE A 1 526 ? -2.481 13.677 5.219 1.00 87.12 526 ILE A CA 1
ATOM 4205 C C . ILE A 1 526 ? -3.877 13.422 4.638 1.00 87.12 526 ILE A C 1
ATOM 4207 O O . ILE A 1 526 ? -4.065 13.599 3.434 1.00 87.12 526 ILE A O 1
ATOM 4211 N N . GLU A 1 527 ? -4.872 13.095 5.468 1.00 85.31 527 GLU A N 1
ATOM 4212 C CA . GLU A 1 527 ? -6.267 12.953 5.036 1.00 85.31 527 GLU A CA 1
ATOM 4213 C C . GLU A 1 527 ? -6.777 14.220 4.334 1.00 85.31 527 GLU A C 1
ATOM 4215 O O . GLU A 1 527 ? -7.359 14.138 3.251 1.00 85.31 527 GLU A O 1
ATOM 4220 N N . ASN A 1 528 ? -6.527 15.396 4.915 1.00 84.06 528 ASN A N 1
ATOM 4221 C CA . ASN A 1 528 ? -6.959 16.681 4.363 1.00 84.06 528 ASN A CA 1
ATOM 4222 C C . ASN A 1 528 ? -6.227 17.039 3.058 1.00 84.06 528 ASN A C 1
ATOM 4224 O O . ASN A 1 528 ? -6.806 17.700 2.194 1.00 84.06 528 ASN A O 1
ATOM 4228 N N . ILE A 1 529 ? -4.987 16.575 2.862 1.00 83.75 529 ILE A N 1
ATOM 4229 C CA . ILE A 1 529 ? -4.286 16.656 1.569 1.00 83.75 529 ILE A CA 1
ATOM 4230 C C . ILE A 1 529 ? -4.930 15.721 0.541 1.00 83.75 529 ILE A C 1
ATOM 4232 O O . ILE A 1 529 ? -5.234 16.163 -0.568 1.00 83.75 529 ILE A O 1
ATOM 4236 N N . CYS A 1 530 ? -5.212 14.466 0.902 1.00 83.25 530 CYS A N 1
ATOM 4237 C CA . CYS A 1 530 ? -5.882 13.509 0.017 1.00 83.25 530 CYS A CA 1
ATOM 4238 C C . CYS A 1 530 ? -7.279 13.992 -0.415 1.00 83.25 530 CYS A C 1
ATOM 4240 O O . CYS A 1 530 ? -7.633 13.859 -1.586 1.00 83.25 530 CYS A O 1
ATOM 4242 N N . LYS A 1 531 ? -8.036 14.617 0.497 1.00 82.56 531 LYS A N 1
ATOM 4243 C CA . LYS A 1 531 ? -9.344 15.250 0.233 1.00 82.56 531 LYS A CA 1
ATOM 4244 C C . LYS A 1 531 ? -9.235 16.615 -0.470 1.00 82.56 531 LYS A C 1
ATOM 4246 O O . LYS A 1 531 ? -10.228 17.115 -0.987 1.00 82.56 531 LYS A O 1
ATOM 4251 N N . ARG A 1 532 ? -8.032 17.208 -0.533 1.00 77.12 532 ARG A N 1
ATOM 4252 C CA . ARG A 1 532 ? -7.731 18.580 -1.008 1.00 77.12 532 ARG A CA 1
ATOM 4253 C C . ARG A 1 532 ? -8.408 19.709 -0.214 1.00 77.12 532 ARG A C 1
ATOM 4255 O O . ARG A 1 532 ? -8.546 20.822 -0.717 1.00 77.12 532 ARG A O 1
ATOM 4262 N N . GLU A 1 533 ? -8.758 19.448 1.040 1.00 77.44 533 GLU A N 1
ATOM 4263 C CA . GLU A 1 533 ? -9.445 20.375 1.954 1.00 77.44 533 GLU A CA 1
ATOM 4264 C C . GLU A 1 533 ? -8.476 21.194 2.834 1.00 77.44 533 GLU A C 1
ATOM 4266 O O . GLU A 1 533 ? -8.905 21.992 3.668 1.00 77.44 533 GLU A O 1
ATOM 4271 N N . LEU A 1 534 ? -7.157 21.030 2.652 1.00 76.12 534 LEU A N 1
ATOM 4272 C CA . LEU A 1 534 ? -6.136 21.704 3.460 1.00 76.12 534 LEU A CA 1
ATOM 4273 C C . LEU A 1 534 ? -6.254 23.252 3.393 1.00 76.12 534 LEU A C 1
ATOM 4275 O O . LEU A 1 534 ? -6.194 23.814 2.291 1.00 76.12 534 LEU A O 1
ATOM 4279 N N . PRO A 1 535 ? -6.343 23.972 4.534 1.00 73.38 535 PRO A N 1
ATOM 4280 C CA . PRO A 1 535 ? -6.526 25.425 4.549 1.00 73.38 535 PRO A CA 1
ATOM 4281 C C . PRO A 1 535 ? -5.368 26.196 3.892 1.00 73.38 535 PRO A C 1
ATOM 4283 O O . PRO A 1 535 ? -4.280 26.318 4.457 1.00 73.38 535 PRO A O 1
ATOM 4286 N N . LYS A 1 536 ? -5.622 26.811 2.727 1.00 71.31 536 LYS A N 1
ATOM 4287 C CA . LYS A 1 536 ? -4.632 27.627 1.990 1.00 71.31 536 LYS A CA 1
ATOM 4288 C C . LYS A 1 536 ? -4.069 28.821 2.779 1.00 71.31 536 LYS A C 1
ATOM 4290 O O . LYS A 1 536 ? -2.986 29.301 2.458 1.00 71.31 536 LYS A O 1
ATOM 4295 N N . SER A 1 537 ? -4.793 29.306 3.790 1.00 66.88 537 SER A N 1
ATOM 4296 C CA . SER A 1 537 ? -4.359 30.394 4.681 1.00 66.88 537 SER A CA 1
ATOM 4297 C C . SER A 1 537 ? -3.318 29.963 5.716 1.00 66.88 537 SER A C 1
ATOM 4299 O O . SER A 1 537 ? -2.560 30.798 6.190 1.00 66.88 537 SER A O 1
ATOM 4301 N N . GLU A 1 538 ? -3.294 28.680 6.084 1.00 69.75 538 GLU A N 1
ATOM 4302 C CA . GLU A 1 538 ? -2.345 28.115 7.054 1.00 69.75 538 GLU A CA 1
ATOM 4303 C C . GLU A 1 538 ? -1.204 27.363 6.351 1.00 69.75 538 GLU A C 1
ATOM 4305 O O . GLU A 1 538 ? -0.079 27.338 6.848 1.00 69.75 538 GLU A O 1
ATOM 4310 N N . TYR A 1 539 ? -1.466 26.821 5.156 1.00 78.56 539 TYR A N 1
ATOM 4311 C CA . TYR A 1 539 ? -0.509 26.066 4.347 1.00 78.56 539 TYR A CA 1
ATOM 4312 C C . TYR A 1 539 ? -0.415 26.623 2.919 1.00 78.56 539 TYR A C 1
ATOM 4314 O O . TYR A 1 539 ? -1.206 26.277 2.037 1.00 78.56 539 TYR A O 1
ATOM 4322 N N . SER A 1 540 ? 0.580 27.477 2.675 1.00 76.19 540 SER A N 1
ATOM 4323 C CA . SER A 1 540 ? 0.849 28.078 1.359 1.00 76.19 540 SER A CA 1
ATOM 4324 C C . SER A 1 540 ? 1.651 27.124 0.458 1.00 76.19 540 SER A C 1
ATOM 4326 O O . SER A 1 540 ? 2.544 26.440 0.954 1.00 76.19 540 SER A O 1
ATOM 4328 N N . CYS A 1 541 ? 1.388 27.088 -0.861 1.00 75.19 541 CYS A N 1
ATOM 4329 C CA . CYS A 1 541 ? 2.280 26.434 -1.840 1.00 75.19 541 CYS A CA 1
ATOM 4330 C C . CYS A 1 541 ? 3.167 27.477 -2.534 1.00 75.19 541 CYS A C 1
ATOM 4332 O O . CYS A 1 541 ? 2.679 28.519 -2.963 1.00 75.19 541 CYS A O 1
ATOM 4334 N N . MET A 1 542 ? 4.454 27.164 -2.705 1.00 70.81 542 MET A N 1
ATOM 4335 C CA . MET A 1 542 ? 5.437 28.009 -3.409 1.00 70.81 542 MET A CA 1
ATOM 4336 C C . MET A 1 542 ? 5.154 28.188 -4.914 1.00 70.81 542 MET A C 1
ATOM 4338 O O . MET A 1 542 ? 5.795 29.016 -5.561 1.00 70.81 542 MET A O 1
ATOM 4342 N N . ASN A 1 543 ? 4.241 27.391 -5.481 1.00 61.62 543 ASN A N 1
ATOM 4343 C CA . ASN A 1 543 ? 4.025 27.292 -6.925 1.00 61.62 543 ASN A CA 1
ATOM 4344 C C . ASN A 1 543 ? 2.843 28.149 -7.421 1.00 61.62 543 ASN A C 1
ATOM 4346 O O . ASN A 1 543 ? 2.777 28.450 -8.612 1.00 61.62 543 ASN A O 1
ATOM 4350 N N . GLU A 1 544 ? 1.930 28.567 -6.535 1.00 55.69 544 GLU A N 1
ATOM 4351 C CA . GLU A 1 544 ? 0.877 29.526 -6.889 1.00 55.69 544 GLU A CA 1
ATOM 4352 C C . GLU A 1 544 ? 1.461 30.954 -6.854 1.00 55.69 544 GLU A C 1
ATOM 4354 O O . GLU A 1 544 ? 2.073 31.333 -5.853 1.00 55.69 544 GLU A O 1
ATOM 4359 N N . PRO A 1 545 ? 1.303 31.775 -7.912 1.00 41.44 545 PRO A N 1
ATOM 4360 C CA . PRO A 1 545 ? 1.744 33.165 -7.872 1.00 41.44 545 PRO A CA 1
ATOM 4361 C C . PRO A 1 545 ? 0.938 33.929 -6.817 1.00 41.44 545 PRO A C 1
ATOM 4363 O O . PRO A 1 545 ? -0.291 33.843 -6.790 1.00 41.44 545 PRO A O 1
ATOM 4366 N N . SER A 1 546 ? 1.631 34.685 -5.962 1.00 33.72 546 SER A N 1
ATOM 4367 C CA . SER A 1 546 ? 1.040 35.405 -4.831 1.00 33.72 546 SER A CA 1
ATOM 4368 C C . SER A 1 546 ? -0.168 36.233 -5.272 1.00 33.72 546 SER A C 1
ATOM 4370 O O . SER A 1 546 ? -0.033 37.130 -6.110 1.00 33.72 546 SER A O 1
ATOM 4372 N N . ALA A 1 547 ? -1.341 35.945 -4.703 1.00 28.44 547 ALA A N 1
ATOM 4373 C CA . ALA A 1 547 ? -2.570 36.648 -5.045 1.00 28.44 547 ALA A CA 1
ATOM 4374 C C . ALA A 1 547 ? -2.401 38.153 -4.798 1.00 28.44 547 ALA A C 1
ATOM 4376 O O . ALA A 1 547 ? -2.182 38.600 -3.672 1.00 28.44 547 ALA A O 1
ATOM 4377 N N . THR A 1 548 ? -2.488 38.939 -5.871 1.00 26.16 548 THR A N 1
ATOM 4378 C CA . THR A 1 548 ? -2.453 40.398 -5.787 1.00 26.16 548 THR A CA 1
ATOM 4379 C C . THR A 1 548 ? -3.693 40.867 -5.032 1.00 26.16 548 THR A C 1
ATOM 4381 O O . THR A 1 548 ? -4.802 40.416 -5.323 1.00 26.16 548 THR A O 1
ATOM 4384 N N . THR A 1 549 ? -3.518 41.760 -4.060 1.00 26.64 549 THR A N 1
ATOM 4385 C CA . THR A 1 549 ? -4.610 42.296 -3.243 1.00 26.64 549 THR A CA 1
ATOM 4386 C C . THR A 1 549 ? -5.688 42.941 -4.116 1.00 26.64 549 THR A C 1
ATOM 4388 O O . THR A 1 549 ? -5.452 43.948 -4.783 1.00 26.64 549 THR A O 1
ATOM 4391 N N . VAL A 1 550 ? -6.892 42.362 -4.101 1.00 26.48 550 VAL A N 1
ATOM 4392 C CA . VAL A 1 550 ? -8.076 42.933 -4.755 1.00 26.48 550 VAL A CA 1
ATOM 4393 C C . VAL A 1 550 ? -8.611 44.059 -3.876 1.00 26.48 550 VAL A C 1
ATOM 4395 O O . VAL A 1 550 ? -9.437 43.834 -2.995 1.00 26.48 550 VAL A O 1
ATOM 4398 N N . ASP A 1 551 ? -8.117 45.272 -4.107 1.00 25.92 551 ASP A N 1
ATOM 4399 C CA . ASP A 1 551 ? -8.545 46.457 -3.367 1.00 25.92 551 ASP A CA 1
ATOM 4400 C C . ASP A 1 551 ? -9.708 47.159 -4.095 1.00 25.92 551 ASP A C 1
ATOM 4402 O O . ASP A 1 551 ? -9.541 47.766 -5.160 1.00 25.92 551 ASP A O 1
ATOM 4406 N N . GLN A 1 552 ? -10.927 47.043 -3.554 1.00 26.59 552 GLN A N 1
ATOM 4407 C CA . GLN A 1 552 ? -12.132 47.644 -4.140 1.00 26.59 552 GLN A CA 1
ATOM 4408 C C . GLN A 1 552 ? -12.271 49.136 -3.786 1.00 26.59 552 GLN A C 1
ATOM 4410 O O . GLN A 1 552 ? -13.127 49.543 -3.009 1.00 26.59 552 GLN A O 1
ATOM 4415 N N . GLY A 1 553 ? -11.467 49.952 -4.468 1.00 23.98 553 GLY A N 1
ATOM 4416 C CA . GLY A 1 553 ? -11.869 51.238 -5.049 1.00 23.98 553 GLY A CA 1
ATOM 4417 C C . GLY A 1 553 ? -12.387 52.370 -4.146 1.00 23.98 553 GLY A C 1
ATOM 4418 O O . GLY A 1 553 ? -13.558 52.422 -3.776 1.00 23.98 553 GLY A O 1
ATOM 4419 N N . SER A 1 554 ? -11.603 53.455 -4.057 1.00 23.95 554 SER A N 1
ATOM 4420 C CA . SER A 1 554 ? -12.183 54.803 -3.956 1.00 23.95 554 SER A CA 1
ATOM 4421 C C . SER A 1 554 ? -11.426 55.865 -4.776 1.00 23.95 554 SER A C 1
ATOM 4423 O O . SER A 1 554 ? -10.208 55.984 -4.766 1.00 23.95 554 SER A O 1
ATOM 4425 N N . LYS A 1 555 ? -12.216 56.616 -5.546 1.00 25.25 555 LYS A N 1
ATOM 4426 C CA . LYS A 1 555 ? -11.896 57.672 -6.526 1.00 25.25 555 LYS A CA 1
ATOM 4427 C C . LYS A 1 555 ? -10.758 58.648 -6.142 1.00 25.25 555 LYS A C 1
ATOM 4429 O O . LYS A 1 555 ? -10.903 59.350 -5.143 1.00 25.25 555 LYS A O 1
ATOM 4434 N N . LYS A 1 556 ? -9.838 58.928 -7.086 1.00 24.20 556 LYS A N 1
ATOM 4435 C CA . LYS A 1 556 ? -9.759 60.217 -7.838 1.00 24.20 556 LYS A CA 1
ATOM 4436 C C . LYS A 1 556 ? -8.589 60.286 -8.850 1.00 24.20 556 LYS A C 1
ATOM 4438 O O . LYS A 1 556 ? -7.468 59.945 -8.517 1.00 24.20 556 LYS A O 1
ATOM 4443 N N . VAL A 1 557 ? -8.905 60.776 -10.061 1.00 24.25 557 VAL A N 1
ATOM 4444 C CA . VAL A 1 557 ? -8.202 61.796 -10.898 1.00 24.25 557 VAL A CA 1
ATOM 4445 C C . VAL A 1 557 ? -6.713 62.046 -10.540 1.00 24.25 557 VAL A C 1
ATOM 4447 O O . VAL A 1 557 ? -6.423 62.429 -9.413 1.00 24.25 557 VAL A O 1
ATOM 4450 N N . THR A 1 558 ? -5.721 61.950 -11.445 1.00 24.50 558 THR A N 1
ATOM 4451 C CA . THR A 1 558 ? -5.472 62.884 -12.578 1.00 24.50 558 THR A CA 1
ATOM 4452 C C . THR A 1 558 ? -4.423 62.335 -13.591 1.00 24.50 558 THR A C 1
ATOM 4454 O O . THR A 1 558 ? -3.700 61.400 -13.277 1.00 24.50 558 THR A O 1
ATOM 4457 N N . GLN A 1 559 ? -4.381 62.940 -14.791 1.00 24.66 559 GLN A N 1
ATOM 4458 C CA . GLN A 1 559 ? -3.348 63.020 -15.871 1.00 24.66 559 GLN A CA 1
ATOM 4459 C C . GLN A 1 559 ? -1.864 62.684 -15.516 1.00 24.66 559 GLN A C 1
ATOM 4461 O O . GLN A 1 559 ? -1.475 62.869 -14.372 1.00 24.66 559 GLN A O 1
ATOM 4466 N N . SER A 1 560 ? -0.930 62.329 -16.427 1.00 22.80 560 SER A N 1
ATOM 4467 C CA . SER A 1 560 ? -0.932 62.020 -17.885 1.00 22.80 560 SER A CA 1
ATOM 4468 C C . SER A 1 560 ? 0.463 61.531 -18.381 1.00 22.80 560 SER A C 1
ATOM 4470 O O . SER A 1 560 ? 1.459 61.694 -17.689 1.00 22.80 560 SER A O 1
ATOM 4472 N N . SER A 1 561 ? 0.532 61.042 -19.635 1.00 23.39 561 SER A N 1
ATOM 4473 C CA . SER A 1 561 ? 1.630 61.236 -20.630 1.00 23.39 561 SER A CA 1
ATOM 4474 C C . SER A 1 561 ? 3.101 60.804 -20.366 1.00 23.39 561 SER A C 1
ATOM 4476 O O . SER A 1 561 ? 3.880 61.532 -19.764 1.00 23.39 561 SER A O 1
ATOM 4478 N N . SER A 1 562 ? 3.502 59.699 -21.016 1.00 23.97 562 SER A N 1
ATOM 4479 C CA . SER A 1 562 ? 4.648 59.535 -21.959 1.00 23.97 562 SER A CA 1
ATOM 4480 C C . SER A 1 562 ? 5.988 60.314 -21.833 1.00 23.97 562 SER A C 1
ATOM 4482 O O . SER A 1 562 ? 6.018 61.516 -22.084 1.00 23.97 562 SER A O 1
ATOM 4484 N N . ALA A 1 563 ? 7.110 59.573 -21.735 1.00 24.66 563 ALA A N 1
ATOM 4485 C CA . ALA A 1 563 ? 8.388 59.710 -22.493 1.00 24.66 563 ALA A CA 1
ATOM 4486 C C . ALA A 1 563 ? 9.275 58.467 -22.173 1.00 24.66 563 ALA A C 1
ATOM 4488 O O . ALA A 1 563 ? 9.232 58.005 -21.039 1.00 24.66 563 ALA A O 1
ATOM 4489 N N . GLN A 1 564 ? 9.941 57.708 -23.060 1.00 23.95 564 GLN A N 1
ATOM 4490 C CA . GLN A 1 564 ? 10.930 57.953 -24.136 1.00 23.95 564 GLN A CA 1
ATOM 4491 C C . GLN A 1 564 ? 12.372 58.297 -23.668 1.00 23.95 564 GLN A C 1
ATOM 4493 O O . GLN A 1 564 ? 12.614 59.427 -23.267 1.00 23.95 564 GLN A O 1
ATOM 4498 N N . THR A 1 565 ? 13.328 57.360 -23.887 1.00 22.58 565 THR A N 1
ATOM 4499 C CA . THR A 1 565 ? 14.807 57.558 -24.095 1.00 22.58 565 THR A CA 1
ATOM 4500 C C . THR A 1 565 ? 15.642 58.197 -22.938 1.00 22.58 565 THR A C 1
ATOM 4502 O O . THR A 1 565 ? 15.083 58.887 -22.107 1.00 22.58 565 THR A O 1
ATOM 4505 N N . THR A 1 566 ? 16.966 58.027 -22.717 1.00 22.08 566 THR A N 1
ATOM 4506 C CA . THR A 1 566 ? 18.116 57.364 -23.402 1.00 22.08 566 THR A CA 1
ATOM 4507 C C . THR A 1 566 ? 19.337 57.211 -22.445 1.00 22.08 566 THR A C 1
ATOM 4509 O O . THR A 1 566 ? 19.480 58.006 -21.531 1.00 22.08 566 THR A O 1
ATOM 4512 N N . GLN A 1 567 ? 20.248 56.261 -22.739 1.00 23.59 567 GLN A N 1
ATOM 4513 C CA . GLN A 1 567 ? 21.736 56.264 -22.575 1.00 23.59 567 GLN A CA 1
ATOM 4514 C C . GLN A 1 567 ? 22.493 56.795 -21.318 1.00 23.59 567 GLN A C 1
ATOM 4516 O O . GLN A 1 567 ? 22.411 57.965 -20.969 1.00 23.59 567 GLN A O 1
ATOM 4521 N N . SER A 1 568 ? 23.518 56.005 -20.919 1.00 22.84 568 SER A N 1
ATOM 4522 C CA . SER A 1 568 ? 24.829 56.419 -20.328 1.00 22.84 568 SER A CA 1
ATOM 4523 C C . SER A 1 568 ? 24.816 57.024 -18.899 1.00 22.84 568 SER A C 1
ATOM 4525 O O . SER A 1 568 ? 23.779 57.461 -18.430 1.00 22.84 568 SER A O 1
ATOM 4527 N N . THR A 1 569 ? 25.885 57.062 -18.084 1.00 23.16 569 THR A N 1
ATOM 4528 C CA . THR A 1 569 ? 27.294 56.600 -18.179 1.00 23.16 569 THR A CA 1
ATOM 4529 C C . THR A 1 569 ? 27.819 56.292 -16.759 1.00 23.16 569 THR A C 1
ATOM 4531 O O . THR A 1 569 ? 27.265 56.793 -15.784 1.00 23.16 569 THR A O 1
ATOM 4534 N N . ALA A 1 570 ? 28.916 55.541 -16.612 1.00 29.84 570 ALA A N 1
ATOM 4535 C CA . ALA A 1 570 ? 29.620 55.412 -15.326 1.00 29.84 570 ALA A CA 1
ATOM 4536 C C . ALA A 1 570 ? 30.560 56.608 -15.047 1.00 29.84 570 ALA A C 1
ATOM 4538 O O . ALA A 1 570 ? 31.106 57.170 -15.998 1.00 29.84 570 ALA A O 1
ATOM 4539 N N . PRO A 1 571 ? 30.859 56.923 -13.772 1.00 27.23 571 PRO A N 1
ATOM 4540 C CA . PRO A 1 571 ? 32.077 57.634 -13.394 1.00 27.23 571 PRO A CA 1
ATOM 4541 C C . PRO A 1 571 ? 33.074 56.737 -12.631 1.00 27.23 571 PRO A C 1
ATOM 4543 O O . PRO A 1 571 ? 32.709 55.853 -11.858 1.00 27.23 571 PRO A O 1
ATOM 4546 N N . HIS A 1 572 ? 34.362 56.997 -12.851 1.00 24.89 572 HIS A N 1
ATOM 4547 C CA . HIS A 1 572 ? 35.510 56.295 -12.265 1.00 24.89 572 HIS A CA 1
ATOM 4548 C C . HIS A 1 572 ? 36.242 57.175 -11.226 1.00 24.89 572 HIS A C 1
ATOM 4550 O O . HIS A 1 572 ? 36.038 58.387 -11.170 1.00 24.89 572 HIS A O 1
ATOM 4556 N N . SER A 1 573 ? 37.252 56.573 -10.574 1.00 28.09 573 SER A N 1
ATOM 4557 C CA . SER A 1 573 ? 38.415 57.236 -9.938 1.00 28.09 573 SER A CA 1
ATOM 4558 C C . SER A 1 573 ? 38.225 57.727 -8.477 1.00 28.09 573 SER A C 1
ATOM 4560 O O . SER A 1 573 ? 37.110 58.012 -8.066 1.00 28.09 573 SER A O 1
ATOM 4562 N N . MET A 1 574 ? 39.261 57.818 -7.622 1.00 27.28 574 MET A N 1
ATOM 4563 C CA . MET A 1 574 ? 40.683 57.454 -7.796 1.00 27.28 574 MET A CA 1
ATOM 4564 C C . MET A 1 574 ? 41.434 57.285 -6.453 1.00 27.28 574 MET A C 1
ATOM 4566 O O . MET A 1 574 ? 41.062 57.905 -5.466 1.00 27.28 574 MET A O 1
ATOM 4570 N N . ARG A 1 575 ? 42.599 56.604 -6.511 1.00 24.84 575 ARG A N 1
ATOM 4571 C CA . ARG A 1 575 ? 43.747 56.622 -5.557 1.00 24.84 575 ARG A CA 1
ATOM 4572 C C . ARG A 1 575 ? 43.555 56.030 -4.137 1.00 24.84 575 ARG A C 1
ATOM 4574 O O . ARG A 1 575 ? 42.518 56.197 -3.528 1.00 24.84 575 ARG A O 1
ATOM 4581 N N . SER A 1 576 ? 44.568 55.414 -3.503 1.00 27.73 576 SER A N 1
ATOM 4582 C CA . SER A 1 576 ? 45.822 54.776 -3.987 1.00 27.73 576 SER A CA 1
ATOM 4583 C C . SER A 1 576 ? 46.625 54.125 -2.843 1.00 27.73 576 SER A C 1
ATOM 4585 O O . SER A 1 576 ? 46.608 54.687 -1.761 1.00 27.73 576 SER A O 1
ATOM 4587 N N . ARG A 1 577 ? 47.438 53.091 -3.165 1.00 26.86 577 ARG A N 1
ATOM 4588 C CA . ARG A 1 577 ? 48.831 52.789 -2.695 1.00 26.86 577 ARG A CA 1
ATOM 4589 C C . ARG A 1 577 ? 49.159 52.941 -1.179 1.00 26.86 577 ARG A C 1
ATOM 4591 O O . ARG A 1 577 ? 48.943 53.993 -0.608 1.00 26.86 577 ARG A O 1
ATOM 4598 N N . ARG A 1 578 ? 49.891 52.025 -0.519 1.00 26.83 578 ARG A N 1
ATOM 4599 C CA . ARG A 1 578 ? 51.098 51.284 -0.973 1.00 26.83 578 ARG A CA 1
ATOM 4600 C C . ARG A 1 578 ? 51.472 50.149 0.023 1.00 26.83 578 ARG A C 1
ATOM 4602 O O . ARG A 1 578 ? 51.199 50.295 1.201 1.00 26.83 578 ARG A O 1
ATOM 4609 N N . THR A 1 579 ? 52.114 49.086 -0.491 1.00 25.22 579 THR A N 1
ATOM 4610 C CA . THR A 1 579 ? 53.225 48.225 0.044 1.00 25.22 579 THR A CA 1
ATOM 4611 C C . THR A 1 579 ? 53.655 48.316 1.534 1.00 25.22 579 THR A C 1
ATOM 4613 O O . THR A 1 579 ? 53.663 49.405 2.086 1.00 25.22 579 THR A O 1
ATOM 4616 N N . ALA A 1 580 ? 54.220 47.285 2.191 1.00 24.16 580 ALA A N 1
ATOM 4617 C CA . ALA A 1 580 ? 55.191 46.295 1.679 1.00 24.16 580 ALA A CA 1
ATOM 4618 C C . ALA A 1 580 ? 55.317 44.998 2.529 1.00 24.16 580 ALA A C 1
ATOM 4620 O O . ALA A 1 580 ? 54.741 44.884 3.604 1.00 24.16 580 ALA A O 1
ATOM 4621 N N . ASN A 1 581 ? 56.124 44.051 2.031 1.00 25.83 581 ASN A N 1
ATOM 4622 C CA . ASN A 1 581 ? 56.497 42.776 2.664 1.00 25.83 581 ASN A CA 1
ATOM 4623 C C . ASN A 1 581 ? 57.767 42.871 3.544 1.00 25.83 581 ASN A C 1
ATOM 4625 O O . ASN A 1 581 ? 58.608 43.736 3.321 1.00 25.83 581 ASN A O 1
ATOM 4629 N N . TRP A 1 582 ? 57.939 41.839 4.386 1.00 28.44 582 TRP A N 1
ATOM 4630 C CA . TRP A 1 582 ? 59.183 41.321 5.001 1.00 28.44 582 TRP A CA 1
ATOM 4631 C C . TRP A 1 582 ? 59.882 42.071 6.153 1.00 28.44 582 TRP A C 1
ATOM 4633 O O . TRP A 1 582 ? 60.515 43.105 5.969 1.00 28.44 582 TRP A O 1
ATOM 4643 N N . ALA A 1 583 ? 59.991 41.355 7.280 1.00 24.41 583 ALA A N 1
ATOM 4644 C CA . ALA A 1 583 ? 61.227 41.219 8.057 1.00 24.41 583 ALA A CA 1
ATOM 4645 C C . ALA A 1 583 ? 61.322 39.790 8.644 1.00 24.41 583 ALA A C 1
ATOM 4647 O O . ALA A 1 583 ? 60.306 39.208 9.021 1.00 24.41 583 ALA A O 1
ATOM 4648 N N . LYS A 1 584 ? 62.533 39.216 8.698 1.00 31.22 584 LYS A N 1
ATOM 4649 C CA . LYS A 1 584 ? 62.856 37.941 9.373 1.00 31.22 584 LYS A CA 1
ATOM 4650 C C . LYS A 1 584 ? 63.512 38.213 10.731 1.00 31.22 584 LYS A C 1
ATOM 4652 O O . LYS A 1 584 ? 64.381 39.074 10.802 1.00 31.22 584 LYS A O 1
ATOM 4657 N N . ALA A 1 585 ? 63.227 37.362 11.713 1.00 25.34 585 ALA A N 1
ATOM 4658 C CA . ALA A 1 585 ? 64.120 36.920 12.795 1.00 25.34 585 ALA A CA 1
ATOM 4659 C C . ALA A 1 585 ? 63.489 35.650 13.411 1.00 25.34 585 ALA A C 1
ATOM 4661 O O . ALA A 1 585 ? 62.268 35.528 13.377 1.00 25.34 585 ALA A O 1
ATOM 4662 N N . GLY A 1 586 ? 64.197 34.657 13.949 1.00 24.58 586 GLY A N 1
ATOM 4663 C CA . GLY A 1 586 ? 65.637 34.389 14.045 1.00 24.58 586 GLY A CA 1
ATOM 4664 C C . GLY A 1 586 ? 65.836 33.097 14.866 1.00 24.58 586 GLY A C 1
ATOM 4665 O O . GLY A 1 586 ? 64.975 32.771 15.678 1.00 24.58 586 GLY A O 1
ATOM 4666 N N . LEU A 1 587 ? 66.917 32.344 14.633 1.00 26.91 587 LEU A N 1
ATOM 4667 C CA . LEU A 1 587 ? 67.376 31.283 15.553 1.00 26.91 587 LEU A CA 1
ATOM 4668 C C . LEU A 1 587 ? 68.127 31.954 16.740 1.00 26.91 587 LEU A C 1
ATOM 4670 O O . LEU A 1 587 ? 68.373 33.156 16.656 1.00 26.91 587 LEU A O 1
ATOM 4674 N N . SER A 1 588 ? 68.552 31.325 17.839 1.00 25.31 588 SER A N 1
ATOM 4675 C CA . SER A 1 588 ? 68.528 29.932 18.342 1.00 25.31 588 SER A CA 1
ATOM 4676 C C . SER A 1 588 ? 68.343 29.984 19.899 1.00 25.31 588 SER A C 1
ATOM 4678 O O . SER A 1 588 ? 67.746 30.957 20.354 1.00 25.31 588 SER A O 1
ATOM 4680 N N . ASP A 1 589 ? 68.714 29.063 20.807 1.00 24.28 589 ASP A N 1
ATOM 4681 C CA . ASP A 1 589 ? 69.444 27.776 20.782 1.00 24.28 589 ASP A CA 1
ATOM 4682 C C . ASP A 1 589 ? 69.161 26.932 22.058 1.00 24.28 589 ASP A C 1
ATOM 4684 O O . ASP A 1 589 ? 68.388 27.363 22.910 1.00 24.28 589 ASP A O 1
ATOM 4688 N N . ASP A 1 590 ? 69.855 25.790 22.191 1.00 25.14 590 ASP A N 1
ATOM 4689 C CA . ASP A 1 590 ? 70.203 25.064 23.435 1.00 25.14 590 ASP A CA 1
ATOM 4690 C C . ASP A 1 590 ? 69.115 24.447 24.351 1.00 25.14 590 ASP A C 1
ATOM 4692 O O . ASP A 1 590 ? 68.086 25.027 24.683 1.00 25.14 590 ASP A O 1
ATOM 4696 N N . GLY A 1 591 ? 69.469 23.293 24.944 1.00 22.53 591 GLY A N 1
ATOM 4697 C CA . GLY A 1 591 ? 69.248 23.154 26.393 1.00 22.53 591 GLY A CA 1
ATOM 4698 C C . GLY A 1 591 ? 68.506 21.932 26.946 1.00 22.53 591 GLY A C 1
ATOM 4699 O O . GLY A 1 591 ? 67.489 22.074 27.610 1.00 22.53 591 GLY A O 1
ATOM 4700 N N . ASN A 1 592 ? 69.160 20.772 26.875 1.00 23.23 592 ASN A N 1
ATOM 4701 C CA . ASN A 1 592 ? 69.164 19.741 27.926 1.00 23.23 592 ASN A CA 1
ATOM 4702 C C . ASN A 1 592 ? 67.967 18.770 28.113 1.00 23.23 592 ASN A C 1
ATOM 4704 O O . ASN A 1 592 ? 66.802 19.106 28.295 1.00 23.23 592 ASN A O 1
ATOM 4708 N N . SER A 1 593 ? 68.356 17.500 28.208 1.00 24.86 593 SER A N 1
ATOM 4709 C CA . SER A 1 593 ? 67.569 16.366 28.702 1.00 24.86 593 SER A CA 1
ATOM 4710 C C . SER A 1 593 ? 67.445 16.397 30.241 1.00 24.86 593 SER A C 1
ATOM 4712 O O . SER A 1 593 ? 68.272 16.990 30.925 1.00 24.86 593 SER A O 1
ATOM 4714 N N . SER A 1 594 ? 66.499 15.712 30.886 1.00 27.59 594 SER A N 1
ATOM 4715 C CA . SER A 1 594 ? 66.672 14.286 31.209 1.00 27.59 594 SER A CA 1
ATOM 4716 C C . SER A 1 594 ? 65.599 13.790 32.193 1.00 27.59 594 SER A C 1
ATOM 4718 O O . SER A 1 594 ? 65.171 14.556 33.043 1.00 27.59 594 SER A O 1
ATOM 4720 N N . ALA A 1 595 ? 65.292 12.482 32.114 1.00 25.06 595 ALA A N 1
ATOM 4721 C CA . ALA A 1 595 ? 64.780 11.591 33.179 1.00 25.06 595 ALA A CA 1
ATOM 4722 C C . ALA A 1 595 ? 63.459 11.999 33.904 1.00 25.06 595 ALA A C 1
ATOM 4724 O O . ALA A 1 595 ? 63.088 13.150 34.005 1.00 25.06 595 ALA A O 1
ATOM 4725 N N . VAL A 1 596 ? 62.618 11.104 34.426 1.00 24.61 596 VAL A N 1
ATOM 4726 C CA . VAL A 1 596 ? 62.821 9.805 35.087 1.00 24.61 596 VAL A CA 1
ATOM 4727 C C . VAL A 1 596 ? 61.606 8.920 34.706 1.00 24.61 596 VAL A C 1
ATOM 4729 O O . VAL A 1 596 ? 60.475 9.363 34.817 1.00 24.61 596 VAL A O 1
ATOM 4732 N N . SER A 1 597 ? 61.768 7.747 34.073 1.00 25.53 597 SER A N 1
ATOM 4733 C CA . SER A 1 597 ? 61.974 6.436 34.731 1.00 25.53 597 SER A CA 1
ATOM 4734 C C . SER A 1 597 ? 60.724 5.936 35.514 1.00 25.53 597 SER A C 1
ATOM 4736 O O . SER A 1 597 ? 60.178 6.692 36.298 1.00 25.53 597 SER A O 1
ATOM 4738 N N . ARG A 1 598 ? 60.255 4.673 35.449 1.00 25.25 598 ARG A N 1
ATOM 4739 C CA . ARG A 1 598 ? 60.900 3.402 35.032 1.00 25.25 598 ARG A CA 1
ATOM 4740 C C . ARG A 1 598 ? 59.881 2.221 35.035 1.00 25.25 598 ARG A C 1
ATOM 4742 O O . ARG A 1 598 ? 59.028 2.200 35.906 1.00 25.25 598 ARG A O 1
ATOM 4749 N N . ILE A 1 599 ? 60.175 1.152 34.255 1.00 26.86 599 ILE A N 1
ATOM 4750 C CA . ILE A 1 599 ? 60.071 -0.303 34.636 1.00 26.86 599 ILE A CA 1
ATOM 4751 C C . ILE A 1 599 ? 58.661 -0.956 34.723 1.00 26.86 599 ILE A C 1
ATOM 4753 O O . ILE A 1 599 ? 57.754 -0.336 35.242 1.00 26.86 599 ILE A O 1
ATOM 4757 N N . ARG A 1 600 ? 58.370 -2.228 34.345 1.00 25.08 600 ARG A N 1
ATOM 4758 C CA . ARG A 1 600 ? 58.977 -3.417 33.635 1.00 25.08 600 ARG A CA 1
ATOM 4759 C C . ARG A 1 600 ? 57.803 -4.414 33.353 1.00 25.08 600 ARG A C 1
ATOM 4761 O O . ARG A 1 600 ? 56.742 -4.191 33.907 1.00 25.08 600 ARG A O 1
ATOM 4768 N N . ARG A 1 601 ? 57.851 -5.551 32.621 1.00 24.75 601 ARG A N 1
ATOM 4769 C CA . ARG A 1 601 ? 58.811 -6.373 31.813 1.00 24.75 601 ARG A CA 1
ATOM 4770 C C . ARG A 1 601 ? 57.931 -7.233 30.850 1.00 24.75 601 ARG A C 1
ATOM 4772 O O . ARG A 1 601 ? 56.832 -7.581 31.246 1.00 24.75 601 ARG A O 1
ATOM 4779 N N . ARG A 1 602 ? 58.276 -7.456 29.565 1.00 24.44 602 ARG A N 1
ATOM 4780 C CA . ARG A 1 602 ? 58.916 -8.671 28.949 1.00 24.44 602 ARG A CA 1
ATOM 4781 C C . ARG A 1 602 ? 58.391 -10.039 29.452 1.00 24.44 602 ARG A C 1
ATOM 4783 O O . ARG A 1 602 ? 58.243 -10.178 30.654 1.00 24.44 602 ARG A O 1
ATOM 4790 N N . PHE A 1 603 ? 58.214 -11.111 28.662 1.00 22.16 603 PHE A N 1
ATOM 4791 C CA . PHE A 1 603 ? 58.847 -11.666 27.425 1.00 22.16 603 PHE A CA 1
ATOM 4792 C C . PHE A 1 603 ? 57.763 -12.426 26.589 1.00 22.16 603 PHE A C 1
ATOM 4794 O O . PHE A 1 603 ? 56.702 -12.663 27.143 1.00 22.16 603 PHE A O 1
ATOM 4801 N N . ARG A 1 604 ? 57.907 -12.997 25.373 1.00 23.70 604 ARG A N 1
ATOM 4802 C CA . ARG A 1 604 ? 58.746 -12.932 24.138 1.00 23.70 604 ARG A CA 1
ATOM 4803 C C . ARG A 1 604 ? 58.403 -14.218 23.317 1.00 23.70 604 ARG A C 1
ATOM 4805 O O . ARG A 1 604 ? 58.188 -15.259 23.922 1.00 23.70 604 ARG A O 1
ATOM 4812 N N . HIS A 1 605 ? 58.369 -14.158 21.979 1.00 28.92 605 HIS A N 1
ATOM 4813 C CA . HIS A 1 605 ? 57.988 -15.244 21.030 1.00 28.92 605 HIS A CA 1
ATOM 4814 C C . HIS A 1 605 ? 58.673 -16.629 21.161 1.00 28.92 605 HIS A C 1
ATOM 4816 O O . HIS A 1 605 ? 59.853 -16.685 21.512 1.00 28.92 605 HIS A O 1
ATOM 4822 N N . ARG A 1 606 ? 58.018 -17.680 20.607 1.00 22.61 606 ARG A N 1
ATOM 4823 C CA . ARG A 1 606 ? 58.590 -18.621 19.595 1.00 22.61 606 ARG A CA 1
ATOM 4824 C C . ARG A 1 606 ? 57.521 -19.433 18.818 1.00 22.61 606 ARG A C 1
ATOM 4826 O O . ARG A 1 606 ? 56.372 -19.462 19.238 1.00 22.61 606 ARG A O 1
ATOM 4833 N N . LEU A 1 607 ? 57.904 -20.037 17.679 1.00 27.02 607 LEU A N 1
ATOM 4834 C CA . LEU A 1 607 ? 57.055 -20.816 16.744 1.00 27.02 607 LEU A CA 1
ATOM 4835 C C . LEU A 1 607 ? 57.312 -22.347 16.825 1.00 27.02 607 LEU A C 1
ATOM 4837 O O . LEU A 1 607 ? 58.455 -22.694 17.095 1.00 27.02 607 LEU A O 1
ATOM 4841 N N . HIS A 1 608 ? 56.279 -23.166 16.503 1.00 30.11 608 HIS A N 1
ATOM 4842 C CA . HIS A 1 608 ? 56.201 -24.489 15.788 1.00 30.11 608 HIS A CA 1
ATOM 4843 C C . HIS A 1 608 ? 57.286 -25.608 15.952 1.00 30.11 608 HIS A C 1
ATOM 4845 O O . HIS A 1 608 ? 58.384 -25.301 16.402 1.00 30.11 608 HIS A O 1
ATOM 4851 N N . PRO A 1 609 ? 57.085 -26.890 15.500 1.00 47.50 609 PRO A N 1
ATOM 4852 C CA . PRO A 1 609 ? 55.903 -27.607 14.937 1.00 47.50 609 PRO A CA 1
ATOM 4853 C C . PRO A 1 609 ? 55.652 -29.066 15.485 1.00 47.50 609 PRO A C 1
ATOM 4855 O O . PRO A 1 609 ? 56.382 -29.541 16.343 1.00 47.50 609 PRO A O 1
ATOM 4858 N N . LEU A 1 610 ? 54.685 -29.792 14.873 1.00 26.69 610 LEU A N 1
ATOM 4859 C CA . LEU A 1 610 ? 54.532 -31.276 14.733 1.00 26.69 610 LEU A CA 1
ATOM 4860 C C . LEU A 1 610 ? 54.185 -32.181 15.954 1.00 26.69 610 LEU A C 1
ATOM 4862 O O . LEU A 1 610 ? 54.907 -32.238 16.940 1.00 26.69 610 LEU A O 1
ATOM 4866 N N . GLY A 1 611 ? 53.137 -33.017 15.808 1.00 23.66 611 GLY A N 1
ATOM 4867 C CA . GLY A 1 611 ? 52.783 -34.139 16.709 1.00 23.66 611 GLY A CA 1
ATOM 4868 C C . GLY A 1 611 ? 51.387 -34.739 16.419 1.00 23.66 611 GLY A C 1
ATOM 4869 O O . GLY A 1 611 ? 50.469 -33.995 16.099 1.00 23.66 611 GLY A O 1
ATOM 4870 N N . SER A 1 612 ? 51.214 -36.069 16.471 1.00 26.19 612 SER A N 1
ATOM 4871 C CA . SER A 1 612 ? 50.086 -36.807 15.843 1.00 26.19 612 SER A CA 1
ATOM 4872 C C . SER A 1 612 ? 49.148 -37.596 16.786 1.00 26.19 612 SER A C 1
ATOM 4874 O O . SER A 1 612 ? 49.642 -38.126 17.778 1.00 26.19 612 SER A O 1
ATOM 4876 N N . LYS A 1 613 ? 47.909 -37.882 16.310 1.00 26.80 613 LYS A N 1
ATOM 4877 C CA . LYS A 1 613 ? 46.936 -38.948 16.730 1.00 26.80 613 LYS A CA 1
ATOM 4878 C C . LYS A 1 613 ? 46.164 -38.749 18.063 1.00 26.80 613 LYS A C 1
ATOM 4880 O O . LYS A 1 613 ? 46.648 -37.991 18.897 1.00 26.80 613 LYS A O 1
ATOM 4885 N N . PRO A 1 614 ? 45.033 -39.469 18.315 1.00 31.66 614 PRO A N 1
ATOM 4886 C CA . PRO A 1 614 ? 44.240 -40.384 17.456 1.00 31.66 614 PRO A CA 1
ATOM 4887 C C . PRO A 1 614 ? 42.740 -39.983 17.292 1.00 31.66 614 PRO A C 1
ATOM 4889 O O . PRO A 1 614 ? 42.320 -38.932 17.765 1.00 31.66 614 PRO A O 1
ATOM 4892 N N . MET A 1 615 ? 41.938 -40.831 16.623 1.00 30.11 615 MET A N 1
ATOM 4893 C CA . MET A 1 615 ? 40.456 -40.798 16.621 1.00 30.11 615 MET A CA 1
ATOM 4894 C C . MET A 1 615 ? 39.847 -41.719 17.711 1.00 30.11 615 MET A C 1
ATOM 4896 O O . MET A 1 615 ? 40.592 -42.388 18.426 1.00 30.11 615 MET A O 1
ATOM 4900 N N . ASP A 1 616 ? 38.504 -41.785 17.732 1.00 31.89 616 ASP A N 1
ATOM 4901 C CA . ASP A 1 616 ? 37.604 -42.790 18.353 1.00 31.89 616 ASP A CA 1
ATOM 4902 C C . ASP A 1 616 ? 36.951 -42.376 19.715 1.00 31.89 616 ASP A C 1
ATOM 4904 O O . ASP A 1 616 ? 37.294 -41.330 20.266 1.00 31.89 616 ASP A O 1
ATOM 4908 N N . PRO A 1 617 ? 35.841 -43.012 20.173 1.00 43.22 617 PRO A N 1
ATOM 4909 C CA . PRO A 1 617 ? 34.498 -42.564 19.768 1.00 43.22 617 PRO A CA 1
ATOM 4910 C C . PRO A 1 617 ? 33.461 -42.495 20.921 1.00 43.22 617 PRO A C 1
ATOM 4912 O O . PRO A 1 617 ? 33.307 -43.439 21.692 1.00 43.22 617 PRO A O 1
ATOM 4915 N N . ALA A 1 618 ? 32.653 -41.426 21.009 1.00 31.55 618 ALA A N 1
ATOM 4916 C CA . ALA A 1 618 ? 31.674 -41.266 22.105 1.00 31.55 618 ALA A CA 1
ATOM 4917 C C . ALA A 1 618 ? 30.304 -40.680 21.692 1.00 31.55 618 ALA A C 1
ATOM 4919 O O . ALA A 1 618 ? 29.743 -39.824 22.376 1.00 31.55 618 ALA A O 1
ATOM 4920 N N . ILE A 1 619 ? 29.725 -41.169 20.589 1.00 46.91 619 ILE A N 1
ATOM 4921 C CA . ILE A 1 619 ? 28.334 -40.871 20.198 1.00 46.91 619 ILE A CA 1
ATOM 4922 C C . ILE A 1 619 ? 27.431 -42.030 20.658 1.00 46.91 619 ILE A C 1
ATOM 4924 O O . ILE A 1 619 ? 27.129 -42.929 19.877 1.00 46.91 619 ILE A O 1
ATOM 4928 N N . PRO A 1 620 ? 27.065 -42.071 21.954 1.00 43.78 620 PRO A N 1
ATOM 4929 C CA . PRO A 1 620 ? 25.629 -42.154 22.259 1.00 43.78 620 PRO A CA 1
ATOM 4930 C C . PRO A 1 620 ? 25.164 -41.347 23.493 1.00 43.78 620 PRO A C 1
ATOM 4932 O O . PRO A 1 620 ? 23.973 -41.336 23.791 1.00 43.78 620 PRO A O 1
ATOM 4935 N N . ILE A 1 621 ? 26.054 -40.657 24.220 1.00 42.00 621 ILE A N 1
ATOM 4936 C CA . ILE A 1 621 ? 25.702 -40.030 25.516 1.00 42.00 621 ILE A CA 1
ATOM 4937 C C . ILE A 1 621 ? 25.093 -38.622 25.345 1.00 42.00 621 ILE A C 1
ATOM 4939 O O . ILE A 1 621 ? 24.153 -38.258 26.053 1.00 42.00 621 ILE A O 1
ATOM 4943 N N . ALA A 1 622 ? 25.552 -37.841 24.359 1.00 42.19 622 ALA A N 1
ATOM 4944 C CA . ALA A 1 622 ? 25.061 -36.475 24.128 1.00 42.19 622 ALA A CA 1
ATOM 4945 C C . ALA A 1 622 ? 23.572 -36.408 23.721 1.00 42.19 622 ALA A C 1
ATOM 4947 O O . ALA A 1 622 ? 22.870 -35.467 24.091 1.00 42.19 622 ALA A O 1
ATOM 4948 N N . ALA A 1 623 ? 23.065 -37.421 23.009 1.00 41.94 623 ALA A N 1
ATOM 4949 C CA . ALA A 1 623 ? 21.666 -37.477 22.578 1.00 41.94 623 ALA A CA 1
ATOM 4950 C C . ALA A 1 623 ? 20.689 -37.645 23.760 1.00 41.94 623 ALA A C 1
ATOM 4952 O O . ALA A 1 623 ? 19.637 -37.011 23.790 1.00 41.94 623 ALA A O 1
ATOM 4953 N N . LEU A 1 624 ? 21.059 -38.444 24.766 1.00 37.78 624 LEU A N 1
ATOM 4954 C CA . LEU A 1 624 ? 20.245 -38.677 25.967 1.00 37.78 624 LEU A CA 1
ATOM 4955 C C . LEU A 1 624 ? 20.155 -37.433 26.870 1.00 37.78 624 LEU A C 1
ATOM 4957 O O . LEU A 1 624 ? 19.096 -37.165 27.436 1.00 37.78 624 LEU A O 1
ATOM 4961 N N . SER A 1 625 ? 21.228 -36.639 26.939 1.00 47.94 625 SER A N 1
ATOM 4962 C CA . SER A 1 625 ? 21.249 -35.341 27.634 1.00 47.94 625 SER A CA 1
ATOM 4963 C C . SER A 1 625 ? 20.276 -34.329 27.006 1.00 47.94 625 SER A C 1
ATOM 4965 O O . SER A 1 625 ? 19.462 -33.722 27.705 1.00 47.94 625 SER A O 1
ATOM 4967 N N . LEU A 1 626 ? 20.291 -34.210 25.671 1.00 43.59 626 LEU A N 1
ATOM 4968 C CA . LEU A 1 626 ? 19.408 -33.303 24.927 1.00 43.59 626 LEU A CA 1
ATOM 4969 C C . LEU A 1 626 ? 17.920 -33.650 25.091 1.00 43.59 626 LEU A C 1
ATOM 4971 O O . LEU A 1 626 ? 17.097 -32.749 25.251 1.00 43.59 626 LEU A O 1
ATOM 4975 N N . ILE A 1 627 ? 17.573 -34.942 25.106 1.00 43.34 627 ILE A N 1
ATOM 4976 C CA . ILE A 1 627 ? 16.186 -35.401 25.291 1.00 43.34 627 ILE A CA 1
ATOM 4977 C C . ILE A 1 627 ? 15.668 -35.043 26.693 1.00 43.34 627 ILE A C 1
ATOM 4979 O O . ILE A 1 627 ? 14.538 -34.569 26.827 1.00 43.34 627 ILE A O 1
ATOM 4983 N N . LEU A 1 628 ? 16.486 -35.214 27.738 1.00 39.19 628 LEU A N 1
ATOM 4984 C CA . LEU A 1 628 ? 16.076 -34.914 29.114 1.00 39.19 628 LEU A CA 1
ATOM 4985 C C . LEU A 1 628 ? 15.934 -33.400 29.358 1.00 39.19 628 LEU A C 1
ATOM 4987 O O . LEU A 1 628 ? 14.966 -32.966 29.985 1.00 39.19 628 LEU A O 1
ATOM 4991 N N . GLY A 1 629 ? 16.848 -32.593 28.805 1.00 47.41 629 GLY A N 1
ATOM 4992 C CA . GLY A 1 629 ? 16.765 -31.130 28.851 1.00 47.41 629 GLY A CA 1
ATOM 4993 C C . GLY A 1 629 ? 15.520 -30.590 28.142 1.00 47.41 629 GLY A C 1
ATOM 4994 O O . GLY A 1 629 ? 14.787 -29.781 28.714 1.00 47.41 629 GLY A O 1
ATOM 4995 N N . ALA A 1 630 ? 15.220 -31.098 26.941 1.00 46.22 630 ALA A N 1
ATOM 4996 C CA . ALA A 1 630 ? 14.017 -30.723 26.201 1.00 46.22 630 ALA A CA 1
ATOM 4997 C C . ALA A 1 630 ? 12.730 -31.049 26.978 1.00 46.22 630 ALA A C 1
ATOM 4999 O O . ALA A 1 630 ? 11.816 -30.229 27.005 1.00 46.22 630 ALA A O 1
ATOM 5000 N N . PHE A 1 631 ? 12.663 -32.202 27.655 1.00 41.06 631 PHE A N 1
ATOM 5001 C CA . PHE A 1 631 ? 11.471 -32.632 28.397 1.00 41.06 631 PHE A CA 1
ATOM 5002 C C . PHE A 1 631 ? 11.178 -31.759 29.631 1.00 41.06 631 PHE A C 1
ATOM 5004 O O . PHE A 1 631 ? 10.022 -31.422 29.893 1.00 41.06 631 PHE A O 1
ATOM 5011 N N . ILE A 1 632 ? 12.219 -31.341 30.361 1.00 53.47 632 ILE A N 1
ATOM 5012 C CA . ILE A 1 632 ? 12.091 -30.425 31.508 1.00 53.47 632 ILE A CA 1
ATOM 5013 C C . ILE A 1 632 ? 11.617 -29.044 31.036 1.00 53.47 632 ILE A C 1
ATOM 5015 O O . ILE A 1 632 ? 10.693 -28.477 31.620 1.00 53.47 632 ILE A O 1
ATOM 5019 N N . VAL A 1 633 ? 12.190 -28.534 29.941 1.00 51.00 633 VAL A N 1
ATOM 5020 C CA . VAL A 1 633 ? 11.789 -27.258 29.331 1.00 51.00 633 VAL A CA 1
ATOM 5021 C C . VAL A 1 633 ? 10.337 -27.311 28.832 1.00 51.00 633 VAL A C 1
ATOM 5023 O O . VAL A 1 633 ? 9.570 -26.389 29.106 1.00 51.00 633 VAL A O 1
ATOM 5026 N N . LEU A 1 634 ? 9.912 -28.403 28.186 1.00 48.16 634 LEU A N 1
ATOM 5027 C CA . LEU A 1 634 ? 8.532 -28.584 27.709 1.00 48.16 634 LEU A CA 1
ATOM 5028 C C . LEU A 1 634 ? 7.509 -28.656 28.850 1.00 48.16 634 LEU A C 1
ATOM 5030 O O . LEU A 1 634 ? 6.446 -28.048 28.741 1.00 48.16 634 LEU A O 1
ATOM 5034 N N . LEU A 1 635 ? 7.824 -29.333 29.959 1.00 44.88 635 LEU A N 1
ATOM 5035 C CA . LEU A 1 635 ? 6.968 -29.340 31.154 1.00 44.88 635 LEU A CA 1
ATOM 5036 C C . LEU A 1 635 ? 6.867 -27.950 31.796 1.00 44.88 635 LEU A C 1
ATOM 5038 O O . LEU A 1 635 ? 5.778 -27.542 32.205 1.00 44.88 635 LEU A O 1
ATOM 5042 N N . PHE A 1 636 ? 7.974 -27.202 31.839 1.00 53.53 636 PHE A N 1
ATOM 5043 C CA . PHE A 1 636 ? 7.983 -25.833 32.352 1.00 53.53 636 PHE A CA 1
ATOM 5044 C C . PHE A 1 636 ? 7.124 -24.907 31.477 1.00 53.53 636 PHE A C 1
ATOM 5046 O O . PHE A 1 636 ? 6.268 -24.194 32.000 1.00 53.53 636 PHE A O 1
ATOM 5053 N N . PHE A 1 637 ? 7.264 -24.983 30.148 1.00 45.81 637 PHE A N 1
ATOM 5054 C CA . PHE A 1 637 ? 6.435 -24.220 29.211 1.00 45.81 637 PHE A CA 1
ATOM 5055 C C . PHE A 1 637 ? 4.961 -24.639 29.236 1.00 45.81 637 PHE A C 1
ATOM 5057 O O . PHE A 1 637 ? 4.095 -23.770 29.265 1.00 45.81 637 PHE A O 1
ATOM 5064 N N . ALA A 1 638 ? 4.638 -25.933 29.288 1.00 46.22 638 ALA A N 1
ATOM 5065 C CA . ALA A 1 638 ? 3.251 -26.393 29.359 1.00 46.22 638 ALA A CA 1
ATOM 5066 C C . ALA A 1 638 ? 2.534 -25.862 30.614 1.00 46.22 638 ALA A C 1
ATOM 5068 O O . ALA A 1 638 ? 1.391 -25.409 30.532 1.00 46.22 638 ALA A O 1
ATOM 5069 N N . ASN A 1 639 ? 3.213 -25.850 31.766 1.00 43.75 639 ASN A N 1
ATOM 5070 C CA . ASN A 1 639 ? 2.648 -25.317 33.007 1.00 43.75 639 ASN A CA 1
ATOM 5071 C C . ASN A 1 639 ? 2.582 -23.771 32.993 1.00 43.75 639 ASN A C 1
ATOM 5073 O O . ASN A 1 639 ? 1.596 -23.189 33.445 1.00 43.75 639 ASN A O 1
ATOM 5077 N N . TYR A 1 640 ? 3.578 -23.107 32.392 1.00 55.38 640 TYR A N 1
ATOM 5078 C CA . TYR A 1 640 ? 3.604 -21.656 32.158 1.00 55.38 640 TYR A CA 1
ATOM 5079 C C . TYR A 1 640 ? 2.440 -21.185 31.266 1.00 55.38 640 TYR A C 1
ATOM 5081 O O . TYR A 1 640 ? 1.711 -20.261 31.633 1.00 55.38 640 TYR A O 1
ATOM 5089 N N . PHE A 1 641 ? 2.204 -21.853 30.132 1.00 43.25 641 PHE A N 1
ATOM 5090 C CA . PHE A 1 641 ? 1.088 -21.546 29.233 1.00 43.25 641 PHE A CA 1
ATOM 5091 C C . PHE A 1 641 ? -0.273 -21.903 29.843 1.00 43.25 641 PHE A C 1
ATOM 5093 O O . PHE A 1 641 ? -1.239 -21.170 29.629 1.00 43.25 641 PHE A O 1
ATOM 5100 N N . ARG A 1 642 ? -0.371 -22.970 30.652 1.00 40.25 642 ARG A N 1
ATOM 5101 C CA . ARG A 1 642 ? -1.625 -23.311 31.344 1.00 40.25 642 ARG A CA 1
ATOM 5102 C C . ARG A 1 642 ? -2.041 -22.233 32.345 1.00 40.25 642 ARG A C 1
ATOM 5104 O O . ARG A 1 642 ? -3.221 -21.898 32.389 1.00 40.25 642 ARG A O 1
ATOM 5111 N N . ASN A 1 643 ? -1.090 -21.659 33.084 1.00 45.09 643 ASN A N 1
ATOM 5112 C CA . ASN A 1 643 ? -1.365 -20.529 33.973 1.00 45.09 643 ASN A CA 1
ATOM 5113 C C . ASN A 1 643 ? -1.725 -19.264 33.174 1.00 45.09 643 ASN A C 1
ATOM 5115 O O . ASN A 1 643 ? -2.739 -18.634 33.461 1.00 45.09 643 ASN A O 1
ATOM 5119 N N . ARG A 1 644 ? -0.993 -18.951 32.094 1.00 52.44 644 ARG A N 1
ATOM 5120 C CA . ARG A 1 644 ? -1.300 -17.775 31.258 1.00 52.44 644 ARG A CA 1
ATOM 5121 C C . ARG A 1 644 ? -2.627 -17.844 30.509 1.00 52.44 644 ARG A C 1
ATOM 5123 O O . ARG A 1 644 ? -3.177 -16.799 30.184 1.00 52.44 644 ARG A O 1
ATOM 5130 N N . ARG A 1 645 ? -3.198 -19.029 30.272 1.00 39.84 645 ARG A N 1
ATOM 5131 C CA . ARG A 1 645 ? -4.551 -19.138 29.697 1.00 39.84 645 ARG A CA 1
ATOM 5132 C C . ARG A 1 645 ? -5.630 -18.569 30.633 1.00 39.84 645 ARG A C 1
ATOM 5134 O O . ARG A 1 645 ? -6.645 -18.085 30.143 1.00 39.84 645 ARG A O 1
ATOM 5141 N N . ALA A 1 646 ? -5.394 -18.576 31.949 1.00 41.66 646 ALA A N 1
ATOM 5142 C CA . ALA A 1 646 ? -6.241 -17.883 32.921 1.00 41.66 646 ALA A CA 1
ATOM 5143 C C . ALA A 1 646 ? -6.010 -16.358 32.903 1.00 41.66 646 ALA A C 1
ATOM 5145 O O . ALA A 1 646 ? -6.974 -15.600 32.978 1.00 41.66 646 ALA A O 1
ATOM 5146 N N . ASP A 1 647 ? -4.764 -15.908 32.713 1.00 40.97 647 ASP A N 1
ATOM 5147 C CA . ASP A 1 647 ? -4.423 -14.479 32.590 1.00 40.97 647 ASP A CA 1
ATOM 5148 C C . ASP A 1 647 ? -4.955 -13.847 31.286 1.00 40.97 647 ASP A C 1
ATOM 5150 O O . ASP A 1 647 ? -5.374 -12.695 31.267 1.00 40.97 647 ASP A O 1
ATOM 5154 N N . VAL A 1 648 ? -5.012 -14.600 30.183 1.00 40.62 648 VAL A N 1
ATOM 5155 C CA . VAL A 1 648 ? -5.660 -14.140 28.938 1.00 40.62 648 VAL A CA 1
ATOM 5156 C C . VAL A 1 648 ? -7.186 -14.072 29.106 1.00 40.62 648 VAL A C 1
ATOM 5158 O O . VAL A 1 648 ? -7.826 -13.158 28.593 1.00 40.62 648 VAL A O 1
ATOM 5161 N N . GLN A 1 649 ? -7.785 -14.961 29.907 1.00 33.59 649 GLN A N 1
ATOM 5162 C CA . GLN A 1 649 ? -9.209 -14.871 30.255 1.00 33.59 649 GLN A CA 1
ATOM 5163 C C . GLN A 1 649 ? -9.547 -13.723 31.225 1.00 33.59 649 GLN A C 1
ATOM 5165 O O . GLN A 1 649 ? -10.708 -13.314 31.267 1.00 33.59 649 GLN A O 1
ATOM 5170 N N . SER A 1 650 ? -8.579 -13.178 31.973 1.00 38.41 650 SER A N 1
ATOM 5171 C CA . SER A 1 650 ? -8.777 -11.957 32.773 1.00 38.41 650 SER A CA 1
ATOM 5172 C C . SER A 1 650 ? -8.561 -10.666 31.970 1.00 38.41 650 SER A C 1
ATOM 5174 O O . SER A 1 650 ? -9.056 -9.616 32.370 1.00 38.41 650 SER A O 1
ATOM 5176 N N . LEU A 1 651 ? -7.914 -10.745 30.801 1.00 40.59 651 LEU A N 1
ATOM 5177 C CA . LEU A 1 651 ? -7.830 -9.651 29.824 1.00 40.59 651 LEU A CA 1
ATOM 5178 C C . LEU A 1 651 ? -9.100 -9.501 28.961 1.00 40.59 651 LEU A C 1
ATOM 5180 O O . LEU A 1 651 ? -9.336 -8.419 28.434 1.00 40.59 651 LEU A O 1
ATOM 5184 N N . ALA A 1 652 ? -9.924 -10.549 28.840 1.00 33.44 652 ALA A N 1
ATOM 5185 C CA . ALA A 1 652 ? -11.043 -10.625 27.889 1.00 33.44 652 ALA A CA 1
ATOM 5186 C C . ALA A 1 652 ? -12.458 -10.515 28.510 1.00 33.44 652 ALA A C 1
ATOM 5188 O O . ALA A 1 652 ? -13.439 -10.913 27.879 1.00 33.44 652 ALA A O 1
ATOM 5189 N N . LYS A 1 653 ? -12.598 -10.023 29.751 1.00 25.72 653 LYS A N 1
ATOM 5190 C CA . LYS A 1 653 ? -13.901 -9.904 30.437 1.00 25.72 653 LYS A CA 1
ATOM 5191 C C . LYS A 1 653 ? -14.332 -8.450 30.672 1.00 25.72 653 LYS A C 1
ATOM 5193 O O . LYS A 1 653 ? -13.796 -7.822 31.583 1.00 25.72 653 LYS A O 1
ATOM 5198 N N . PRO A 1 654 ? -15.358 -7.944 29.962 1.00 32.47 654 PRO A N 1
ATOM 5199 C CA . PRO A 1 654 ? -16.154 -6.824 30.451 1.00 32.47 654 PRO A CA 1
ATOM 5200 C C . PRO A 1 654 ? -17.065 -7.286 31.602 1.00 32.47 654 PRO A C 1
ATOM 5202 O O . PRO A 1 654 ? -17.647 -8.374 31.567 1.00 32.47 654 PRO A O 1
ATOM 5205 N N . GLU A 1 655 ? -17.191 -6.458 32.637 1.00 27.11 655 GLU A N 1
ATOM 5206 C CA . GLU A 1 655 ? -18.020 -6.740 33.810 1.00 27.11 655 GLU A CA 1
ATOM 5207 C C . GLU A 1 655 ? -19.480 -6.332 33.542 1.00 27.11 655 GLU A C 1
ATOM 5209 O O . GLU A 1 655 ? -19.845 -5.158 33.588 1.00 27.11 655 GLU A O 1
ATOM 5214 N N . LEU A 1 656 ? -20.321 -7.317 33.212 1.00 27.80 656 LEU A N 1
ATOM 5215 C CA . LEU A 1 656 ? -21.750 -7.130 32.939 1.00 27.80 656 LEU A CA 1
ATOM 5216 C C . LEU A 1 656 ? -22.525 -6.766 34.216 1.00 27.80 656 LEU A C 1
ATOM 5218 O O . LEU A 1 656 ? -22.731 -7.615 35.087 1.00 27.80 656 LEU A O 1
ATOM 5222 N N . GLN A 1 657 ? -23.029 -5.531 34.292 1.00 29.39 657 GLN A N 1
ATOM 5223 C CA . GLN A 1 657 ? -24.092 -5.178 35.239 1.00 29.39 657 GLN A CA 1
ATOM 5224 C C . GLN A 1 657 ? -25.455 -5.724 34.755 1.00 29.39 657 GLN A C 1
ATOM 5226 O O . GLN A 1 657 ? -25.694 -5.777 33.548 1.00 29.39 657 GLN A O 1
ATOM 5231 N N . PRO A 1 658 ? -26.354 -6.152 35.663 1.00 28.67 658 PRO A N 1
ATOM 5232 C CA . PRO A 1 658 ? -27.602 -6.822 35.291 1.00 28.67 658 PRO A CA 1
ATOM 5233 C C . PRO A 1 658 ? -28.740 -5.858 34.908 1.00 28.67 658 PRO A C 1
ATOM 5235 O O . PRO A 1 658 ? -29.063 -4.931 35.653 1.00 28.67 658 PRO A O 1
ATOM 5238 N N . ASP A 1 659 ? -29.424 -6.157 33.799 1.00 29.33 659 ASP A N 1
ATOM 5239 C CA . ASP A 1 659 ? -30.604 -5.425 33.315 1.00 29.33 659 ASP A CA 1
ATOM 5240 C C . ASP A 1 659 ? -31.793 -5.414 34.304 1.00 29.33 659 ASP A C 1
ATOM 5242 O O . ASP A 1 659 ? -32.226 -6.473 34.785 1.00 29.33 659 ASP A O 1
ATOM 5246 N N . PRO A 1 660 ? -32.447 -4.256 34.524 1.00 31.58 660 PRO A N 1
ATOM 5247 C CA . PRO A 1 660 ? -33.775 -4.194 35.123 1.00 31.58 660 PRO A CA 1
ATOM 5248 C C . PRO A 1 660 ? -34.879 -4.484 34.084 1.00 31.58 660 PRO A C 1
ATOM 5250 O O . PRO A 1 660 ? -35.001 -3.829 33.052 1.00 31.58 660 PRO A O 1
ATOM 5253 N N . LYS A 1 661 ? -35.737 -5.466 34.395 1.00 30.20 661 LYS A N 1
ATOM 5254 C CA . LYS A 1 661 ? -36.820 -5.973 33.524 1.00 30.20 661 LYS A CA 1
ATOM 5255 C C . LYS A 1 661 ? -37.824 -4.893 33.059 1.00 30.20 661 LYS A C 1
ATOM 5257 O O . LYS A 1 661 ? -38.189 -4.022 33.852 1.00 30.20 661 LYS A O 1
ATOM 5262 N N . PRO A 1 662 ? -38.389 -5.014 31.839 1.00 30.89 662 PRO A N 1
ATOM 5263 C CA . PRO A 1 662 ? -39.344 -4.046 31.300 1.00 30.89 662 PRO A CA 1
ATOM 5264 C C . PRO A 1 662 ? -40.721 -4.123 31.981 1.00 30.89 662 PRO A C 1
ATOM 5266 O O . PRO A 1 662 ? -41.238 -5.205 32.268 1.00 30.89 662 PRO A O 1
ATOM 5269 N N . ARG A 1 663 ? -41.361 -2.961 32.176 1.00 25.70 663 ARG A N 1
ATOM 5270 C CA . ARG A 1 663 ? -42.781 -2.854 32.556 1.00 25.70 663 ARG A CA 1
ATOM 5271 C C . ARG A 1 663 ? -43.645 -2.536 31.338 1.00 25.70 663 ARG A C 1
ATOM 5273 O O . ARG A 1 663 ? -43.356 -1.622 30.578 1.00 25.70 663 ARG A O 1
ATOM 5280 N N . SER A 1 664 ? -44.740 -3.276 31.198 1.00 26.44 664 SER A N 1
ATOM 5281 C CA . SER A 1 664 ? -45.727 -3.123 30.129 1.00 26.44 664 SER A CA 1
ATOM 5282 C C . SER A 1 664 ? -46.632 -1.899 30.304 1.00 26.44 664 SER A C 1
ATOM 5284 O O . SER A 1 664 ? -47.220 -1.725 31.374 1.00 26.44 664 SER A O 1
ATOM 5286 N N . SER A 1 665 ? -46.910 -1.178 29.219 1.00 27.48 665 SER A N 1
ATOM 5287 C CA . SER A 1 665 ? -48.163 -0.431 29.047 1.00 27.48 665 SER A CA 1
ATOM 5288 C C . SER A 1 665 ? -48.649 -0.544 27.594 1.00 27.48 665 SER A C 1
ATOM 5290 O O . SER A 1 665 ? -47.865 -0.748 26.670 1.00 27.48 665 SER A O 1
ATOM 5292 N N . LYS A 1 666 ? -49.973 -0.547 27.409 1.00 25.75 666 LYS A N 1
ATOM 5293 C CA . LYS A 1 666 ? -50.652 -0.901 26.149 1.00 25.75 666 LYS A CA 1
ATOM 5294 C C . LYS A 1 666 ? -50.982 0.349 25.324 1.00 25.75 666 LYS A C 1
ATOM 5296 O O . LYS A 1 666 ? -51.415 1.333 25.922 1.00 25.75 666 LYS A O 1
ATOM 5301 N N . PRO A 1 667 ? -50.998 0.273 23.983 1.00 27.33 667 PRO A N 1
ATOM 5302 C CA . PRO A 1 667 ? -51.874 1.107 23.167 1.00 27.33 667 PRO A CA 1
ATOM 5303 C C . PRO A 1 667 ? -53.314 0.567 23.220 1.00 27.33 667 PRO A C 1
ATOM 5305 O O . PRO A 1 667 ? -53.544 -0.637 23.076 1.00 27.33 667 PRO A O 1
ATOM 5308 N N . HIS A 1 668 ? -54.300 1.447 23.398 1.00 26.67 668 HIS A N 1
ATOM 5309 C CA . HIS A 1 668 ? -55.705 1.098 23.179 1.00 26.67 668 HIS A CA 1
ATOM 5310 C C . HIS A 1 668 ? -56.027 1.102 21.673 1.00 26.67 668 HIS A C 1
ATOM 5312 O O . HIS A 1 668 ? -55.751 2.075 20.982 1.00 26.67 668 HIS A O 1
ATOM 5318 N N . GLN A 1 669 ? -56.606 -0.008 21.194 1.00 25.20 669 GLN A N 1
ATOM 5319 C CA . GLN A 1 669 ? -57.910 -0.077 20.499 1.00 25.20 669 GLN A CA 1
ATOM 5320 C C . GLN A 1 669 ? -58.460 1.241 19.885 1.00 25.20 669 GLN A C 1
ATOM 5322 O O . GLN A 1 669 ? -58.525 2.245 20.580 1.00 25.20 669 GLN A O 1
ATOM 5327 N N . THR A 1 670 ? -59.008 1.274 18.658 1.00 23.70 670 THR A N 1
ATOM 5328 C CA . THR A 1 670 ? -60.197 0.490 18.233 1.00 23.70 670 THR A CA 1
ATOM 5329 C C . THR A 1 670 ? -60.482 0.531 16.704 1.00 23.70 670 THR A C 1
ATOM 5331 O O . THR A 1 670 ? -60.419 1.599 16.121 1.00 23.70 670 THR A O 1
ATOM 5334 N N . ILE A 1 671 ? -60.986 -0.597 16.143 1.00 24.97 671 ILE A N 1
ATOM 5335 C CA . ILE A 1 671 ? -62.135 -0.723 15.177 1.00 24.97 671 ILE A CA 1
ATOM 5336 C C . ILE A 1 671 ? -61.965 -0.089 13.753 1.00 24.97 671 ILE A C 1
ATOM 5338 O O . ILE A 1 671 ? -61.499 1.026 13.620 1.00 24.97 671 ILE A O 1
ATOM 5342 N N . SER A 1 672 ? -62.308 -0.703 12.599 1.00 24.25 672 SER A N 1
ATOM 5343 C CA . SER A 1 672 ? -63.297 -1.753 12.231 1.00 24.25 672 SER A CA 1
ATOM 5344 C C . SER A 1 672 ? -62.813 -2.612 11.037 1.00 24.25 672 SER A C 1
ATOM 5346 O O . SER A 1 672 ? -62.263 -2.083 10.084 1.00 24.25 672 SER A O 1
ATOM 5348 N N . LYS A 1 673 ? -62.918 -3.950 11.085 1.00 24.48 673 LYS A N 1
ATOM 5349 C CA . LYS A 1 673 ? -63.985 -4.822 10.506 1.00 24.48 673 LYS A CA 1
ATOM 5350 C C . LYS A 1 673 ? -64.035 -5.002 8.964 1.00 24.48 673 LYS A C 1
ATOM 5352 O O . LYS A 1 673 ? -64.703 -4.261 8.260 1.00 24.48 673 LYS A O 1
ATOM 5357 N N . LYS A 1 674 ? -63.455 -6.133 8.529 1.00 26.95 674 LYS A N 1
ATOM 5358 C CA . LYS A 1 674 ? -63.964 -7.165 7.584 1.00 26.95 674 LYS A CA 1
ATOM 5359 C C . LYS A 1 674 ? -65.133 -6.827 6.630 1.00 26.95 674 LYS A C 1
ATOM 5361 O O . LYS A 1 674 ? -66.240 -6.579 7.096 1.00 26.95 674 LYS A O 1
ATOM 5366 N N . SER A 1 675 ? -64.984 -7.229 5.362 1.00 23.36 675 SER A N 1
ATOM 5367 C CA . SER A 1 675 ? -65.869 -8.250 4.750 1.00 23.36 675 SER A CA 1
ATOM 5368 C C . SER A 1 675 ? -65.177 -8.989 3.584 1.00 23.36 675 SER A C 1
ATOM 5370 O O . SER A 1 675 ? -64.218 -8.483 3.008 1.00 23.36 675 SER A O 1
ATOM 5372 N N . HIS A 1 676 ? -65.613 -10.220 3.289 1.00 29.70 676 HIS A N 1
ATOM 5373 C CA . HIS A 1 676 ? -65.125 -11.048 2.173 1.00 29.70 676 HIS A CA 1
ATOM 5374 C C . HIS A 1 676 ? -66.020 -10.893 0.935 1.00 29.70 676 HIS A C 1
ATOM 5376 O O . HIS A 1 676 ? -67.235 -10.820 1.085 1.00 29.70 676 HIS A O 1
ATOM 5382 N N . SER A 1 677 ? -65.456 -11.054 -0.268 1.00 23.44 677 SER A N 1
ATOM 5383 C CA . SER A 1 677 ? -66.061 -11.908 -1.309 1.00 23.44 677 SER A CA 1
ATOM 5384 C C . SER A 1 677 ? -65.078 -12.268 -2.441 1.00 23.44 677 SER A C 1
ATOM 5386 O O . SER A 1 677 ? -64.139 -11.540 -2.750 1.00 23.44 677 SER A O 1
ATOM 5388 N N . LYS A 1 678 ? -65.308 -13.444 -3.028 1.00 26.16 678 LYS A N 1
ATOM 5389 C CA . LYS A 1 678 ? -64.800 -14.005 -4.296 1.00 26.16 678 LYS A CA 1
ATOM 5390 C C . LYS A 1 678 ? -65.965 -14.852 -4.854 1.00 26.16 678 LYS A C 1
ATOM 5392 O O . LYS A 1 678 ? -66.760 -15.317 -4.035 1.00 26.16 678 LYS A O 1
ATOM 5397 N N . PRO A 1 679 ? -65.975 -15.249 -6.137 1.00 54.81 679 PRO A N 1
ATOM 5398 C CA . PRO A 1 679 ? -65.527 -14.564 -7.360 1.00 54.81 679 PRO A CA 1
ATOM 5399 C C . PRO A 1 679 ? -66.675 -14.535 -8.413 1.00 54.81 679 PRO A C 1
ATOM 5401 O O . PRO A 1 679 ? -67.753 -15.029 -8.113 1.00 54.81 679 PRO A O 1
ATOM 5404 N N . HIS A 1 680 ? -66.462 -14.018 -9.638 1.00 25.45 680 HIS A N 1
ATOM 5405 C CA . HIS A 1 680 ? -66.785 -14.724 -10.907 1.00 25.45 680 HIS A CA 1
ATOM 5406 C C . HIS A 1 680 ? -66.520 -13.893 -12.191 1.00 25.45 680 HIS A C 1
ATOM 5408 O O . HIS A 1 680 ? -67.085 -12.829 -12.398 1.00 25.45 680 HIS A O 1
ATOM 5414 N N . SER A 1 681 ? -65.644 -14.448 -13.038 1.00 28.47 681 SER A N 1
ATOM 5415 C CA . SER A 1 681 ? -65.622 -14.510 -14.519 1.00 28.47 681 SER A CA 1
ATOM 5416 C C . SER A 1 681 ? -66.238 -13.441 -15.462 1.00 28.47 681 SER A C 1
ATOM 5418 O O . SER A 1 681 ? -67.440 -13.207 -15.460 1.00 28.47 681 SER A O 1
ATOM 5420 N N . HIS A 1 682 ? -65.402 -13.099 -16.463 1.00 27.41 682 HIS A N 1
ATOM 5421 C CA . HIS A 1 682 ? -65.665 -12.683 -17.863 1.00 27.41 682 HIS A CA 1
ATOM 5422 C C . HIS A 1 682 ? -65.974 -11.213 -18.228 1.00 27.41 682 HIS A C 1
ATOM 5424 O O . HIS A 1 682 ? -67.082 -10.729 -18.039 1.00 27.41 682 HIS A O 1
ATOM 5430 N N . ALA A 1 683 ? -65.011 -10.604 -18.947 1.00 26.64 683 ALA A N 1
ATOM 5431 C CA . ALA A 1 683 ? -65.119 -10.075 -20.327 1.00 26.64 683 ALA A CA 1
ATOM 5432 C C . ALA A 1 683 ? -64.447 -8.696 -20.559 1.00 26.64 683 ALA A C 1
ATOM 5434 O O . ALA A 1 683 ? -64.676 -7.744 -19.824 1.00 26.64 683 ALA A O 1
ATOM 5435 N N . SER A 1 684 ? -63.689 -8.625 -21.665 1.00 28.47 684 SER A N 1
ATOM 5436 C CA . SER A 1 684 ? -63.276 -7.440 -22.453 1.00 28.47 684 SER A CA 1
ATOM 5437 C C . SER A 1 684 ? -62.520 -6.269 -21.794 1.00 28.47 684 SER A C 1
ATOM 5439 O O . SER A 1 684 ? -63.075 -5.480 -21.038 1.00 28.47 684 SER A O 1
ATOM 5441 N N . ASP A 1 685 ? -61.272 -6.110 -22.246 1.00 35.34 685 ASP A N 1
ATOM 5442 C CA . ASP A 1 685 ? -60.567 -4.857 -22.568 1.00 35.34 685 ASP A CA 1
ATOM 5443 C C . ASP A 1 685 ? -60.948 -3.556 -21.841 1.00 35.34 685 ASP A C 1
ATOM 5445 O O . ASP A 1 685 ? -61.864 -2.840 -22.252 1.00 35.34 685 ASP A O 1
ATOM 5449 N N . LYS A 1 686 ? -60.097 -3.168 -20.875 1.00 29.92 686 LYS A N 1
ATOM 5450 C CA . LYS A 1 686 ? -59.673 -1.768 -20.633 1.00 29.92 686 LYS A CA 1
ATOM 5451 C C . LYS A 1 686 ? -58.489 -1.656 -19.653 1.00 29.92 686 LYS A C 1
ATOM 5453 O O . LYS A 1 686 ? -58.518 -0.869 -18.712 1.00 29.92 686 LYS A O 1
ATOM 5458 N N . ASP A 1 687 ? -57.413 -2.418 -19.873 1.00 33.22 687 ASP A N 1
ATOM 5459 C CA . ASP A 1 687 ? -56.196 -2.331 -19.037 1.00 33.22 687 ASP A CA 1
ATOM 5460 C C . ASP A 1 687 ? -55.267 -1.189 -19.528 1.00 33.22 687 ASP A C 1
ATOM 5462 O O . ASP A 1 687 ? -54.183 -1.403 -20.065 1.00 33.22 687 ASP A O 1
ATOM 5466 N N . GLN A 1 688 ? -55.735 0.058 -19.370 1.00 35.09 688 GLN A N 1
ATOM 5467 C CA . GLN A 1 688 ? -54.961 1.301 -19.538 1.00 35.09 688 GLN A CA 1
ATOM 5468 C C . GLN A 1 688 ? -55.052 2.154 -18.260 1.00 35.09 688 GLN A C 1
ATOM 5470 O O . GLN A 1 688 ? -55.723 3.182 -18.254 1.00 35.09 688 GLN A O 1
ATOM 5475 N N . ASN A 1 689 ? -54.432 1.690 -17.164 1.00 33.59 689 ASN A N 1
ATOM 5476 C CA . ASN A 1 689 ? -53.866 2.512 -16.069 1.00 33.59 689 ASN A CA 1
ATOM 5477 C C . ASN A 1 689 ? -53.363 1.643 -14.894 1.00 33.59 689 ASN A C 1
ATOM 5479 O O . ASN A 1 689 ? -53.798 1.784 -13.751 1.00 33.59 689 ASN A O 1
ATOM 5483 N N . LYS A 1 690 ? -52.384 0.768 -15.147 1.00 43.59 690 LYS A N 1
ATOM 5484 C CA . LYS A 1 690 ? -51.448 0.357 -14.088 1.00 43.59 690 LYS A CA 1
ATOM 5485 C C . LYS A 1 690 ? -50.263 1.310 -14.159 1.00 43.59 690 LYS A C 1
ATOM 5487 O O . LYS A 1 690 ? -49.653 1.439 -15.216 1.00 43.59 690 LYS A O 1
ATOM 5492 N N . LYS A 1 691 ? -49.984 2.022 -13.062 1.00 42.12 691 LYS A N 1
ATOM 5493 C CA . LYS A 1 691 ? -48.830 2.925 -12.977 1.00 42.12 691 LYS A CA 1
ATOM 5494 C C . LYS A 1 691 ? -47.562 2.105 -13.213 1.00 42.12 691 LYS A C 1
ATOM 5496 O O . LYS A 1 691 ? -47.259 1.227 -12.410 1.00 42.12 691 LYS A O 1
ATOM 5501 N N . HIS A 1 692 ? -46.853 2.389 -14.299 1.00 62.66 692 HIS A N 1
ATOM 5502 C CA . HIS A 1 692 ? -45.493 1.901 -14.472 1.00 62.66 692 HIS A CA 1
ATOM 5503 C C . HIS A 1 692 ? -44.591 2.554 -13.416 1.00 62.66 692 HIS A C 1
ATOM 5505 O O . HIS A 1 692 ? -44.841 3.683 -12.983 1.00 62.66 692 HIS A O 1
ATOM 5511 N N . HIS A 1 693 ? -43.578 1.817 -12.967 1.00 77.00 693 HIS A N 1
ATOM 5512 C CA . HIS A 1 693 ? -42.536 2.352 -12.094 1.00 77.00 693 HIS A CA 1
ATOM 5513 C C . HIS A 1 693 ? -41.799 3.482 -12.836 1.00 77.00 693 HIS A C 1
ATOM 5515 O O . HIS A 1 693 ? -41.609 3.340 -14.043 1.00 77.00 693 HIS A O 1
ATOM 5521 N N . PRO A 1 694 ? -41.353 4.574 -12.185 1.00 75.94 694 PRO A N 1
ATOM 5522 C CA . PRO A 1 694 ? -40.703 5.693 -12.882 1.00 75.94 694 PRO A CA 1
ATOM 5523 C C . PRO A 1 694 ? -39.453 5.292 -13.686 1.00 75.94 694 PRO A C 1
ATOM 5525 O O . PRO A 1 694 ? -39.118 5.966 -14.651 1.00 75.94 694 PRO A O 1
ATOM 5528 N N . LEU A 1 695 ? -38.796 4.188 -13.313 1.00 84.31 695 LEU A N 1
ATOM 5529 C CA . LEU A 1 695 ? -37.636 3.631 -14.022 1.00 84.31 695 LEU A CA 1
ATOM 5530 C C . LEU A 1 695 ? -37.978 2.573 -15.099 1.00 84.31 695 LEU A C 1
ATOM 5532 O O . LEU A 1 695 ? -37.061 2.115 -15.773 1.00 84.31 695 LEU A O 1
ATOM 5536 N N . ASP A 1 696 ? -39.238 2.138 -15.253 1.00 86.06 696 ASP A N 1
ATOM 5537 C CA . ASP A 1 696 ? -39.660 1.124 -16.248 1.00 86.06 696 ASP A CA 1
ATOM 5538 C C . ASP A 1 696 ? -39.766 1.780 -17.636 1.00 86.06 696 ASP A C 1
ATOM 5540 O O . ASP A 1 696 ? -40.753 2.448 -17.944 1.00 86.06 696 ASP A O 1
ATOM 5544 N N . VAL A 1 697 ? -38.727 1.618 -18.463 1.00 85.06 697 VAL A N 1
ATOM 5545 C CA . VAL A 1 697 ? -38.615 2.260 -19.785 1.00 85.06 697 VAL A CA 1
ATOM 5546 C C . VAL A 1 697 ? -39.495 1.548 -20.805 1.00 85.06 697 VAL A C 1
ATOM 5548 O O . VAL A 1 697 ? -40.183 2.189 -21.601 1.00 85.06 697 VAL A O 1
ATOM 5551 N N . ASN A 1 698 ? -39.441 0.212 -20.836 1.00 86.38 698 ASN A N 1
ATOM 5552 C CA . ASN A 1 698 ? -40.135 -0.580 -21.848 1.00 86.38 698 ASN A CA 1
ATOM 5553 C C . ASN A 1 698 ? -40.239 -2.065 -21.462 1.00 86.38 698 ASN A C 1
ATOM 5555 O O . ASN A 1 698 ? -39.429 -2.602 -20.709 1.00 86.38 698 ASN A O 1
ATOM 5559 N N . THR A 1 699 ? -41.209 -2.770 -22.047 1.00 87.56 699 THR A N 1
ATOM 5560 C CA . THR A 1 699 ? -41.395 -4.218 -21.868 1.00 87.56 699 THR A CA 1
ATOM 5561 C C . THR A 1 699 ? -41.383 -4.929 -23.219 1.00 87.56 699 THR A C 1
ATOM 5563 O O . THR A 1 699 ? -42.317 -4.795 -24.013 1.00 87.56 699 THR A O 1
ATOM 5566 N N . LEU A 1 700 ? -40.364 -5.756 -23.451 1.00 84.62 700 LEU A N 1
ATOM 5567 C CA . LEU A 1 700 ? -40.272 -6.639 -24.609 1.00 84.62 700 LEU A CA 1
ATOM 5568 C C . LEU A 1 700 ? -41.307 -7.766 -24.488 1.00 84.62 700 LEU A C 1
ATOM 5570 O O . LEU A 1 700 ? -41.372 -8.476 -23.482 1.00 84.62 700 LEU A O 1
ATOM 5574 N N . LYS A 1 701 ? -42.114 -7.932 -25.539 1.00 78.50 701 LYS A N 1
ATOM 5575 C CA . LYS A 1 701 ? -43.177 -8.942 -25.650 1.00 78.50 701 LYS A CA 1
ATOM 5576 C C . LYS A 1 701 ? -42.923 -9.814 -26.881 1.00 78.50 701 LYS A C 1
ATOM 5578 O O . LYS A 1 701 ? -42.521 -9.301 -27.923 1.00 78.50 701 LYS A O 1
ATOM 5583 N N . GLY A 1 702 ? -43.199 -11.116 -26.783 1.00 75.94 702 GLY A N 1
ATOM 5584 C CA . GLY A 1 702 ? -43.043 -12.064 -27.901 1.00 75.94 702 GLY A CA 1
ATOM 5585 C C . GLY A 1 702 ? -42.509 -13.452 -27.527 1.00 75.94 702 GLY A C 1
ATOM 5586 O O . GLY A 1 702 ? -42.313 -14.289 -28.416 1.00 75.94 702 GLY A O 1
ATOM 5587 N N . HIS A 1 703 ? -42.253 -13.699 -26.243 1.00 85.69 703 HIS A N 1
ATOM 5588 C CA . HIS A 1 703 ? -41.843 -14.990 -25.688 1.00 85.69 703 HIS A CA 1
ATOM 5589 C C . HIS A 1 703 ? -43.064 -15.892 -25.466 1.00 85.69 703 HIS A C 1
ATOM 5591 O O . HIS A 1 703 ? -44.096 -15.431 -24.981 1.00 85.69 703 HIS A O 1
ATOM 5597 N N . GLY A 1 704 ? -42.978 -17.163 -25.875 1.00 80.81 704 GLY A N 1
ATOM 5598 C CA . GLY A 1 704 ? -44.072 -18.126 -25.704 1.00 80.81 704 GLY A CA 1
ATOM 5599 C C . GLY A 1 704 ? -44.132 -18.702 -24.291 1.00 80.81 704 GLY A C 1
ATOM 5600 O O . GLY A 1 704 ? -45.202 -19.099 -23.820 1.00 80.81 704 GLY A O 1
ATOM 5601 N N . ASP A 1 705 ? -42.995 -18.706 -23.594 1.00 87.31 705 ASP A N 1
ATOM 5602 C CA . ASP A 1 705 ? -42.848 -19.263 -22.257 1.00 87.31 705 ASP A CA 1
ATOM 5603 C C . ASP A 1 705 ? -41.870 -18.478 -21.366 1.00 87.31 705 ASP A C 1
ATOM 5605 O O . ASP A 1 705 ? -41.443 -17.378 -21.727 1.00 87.31 705 ASP A O 1
ATOM 5609 N N . ALA A 1 706 ? -41.554 -19.010 -20.183 1.00 89.12 706 ALA A N 1
ATOM 5610 C CA . ALA A 1 706 ? -40.580 -18.427 -19.262 1.00 89.12 706 ALA A CA 1
ATOM 5611 C C . ALA A 1 706 ? -39.246 -18.106 -19.963 1.00 89.12 706 ALA A C 1
ATOM 5613 O O . ALA A 1 706 ? -38.730 -18.907 -20.749 1.00 89.12 706 ALA A O 1
ATOM 5614 N N . VAL A 1 707 ? -38.678 -16.933 -19.676 1.00 91.94 707 VAL A N 1
ATOM 5615 C CA . VAL A 1 707 ? -37.371 -16.520 -20.204 1.00 91.94 707 VAL A CA 1
ATOM 5616 C C . VAL A 1 707 ? -36.303 -16.965 -19.209 1.00 91.94 707 VAL A C 1
ATOM 5618 O O . VAL A 1 707 ? -36.354 -16.572 -18.048 1.00 91.94 707 VAL A O 1
ATOM 5621 N N . THR A 1 708 ? -35.373 -17.822 -19.626 1.00 89.44 708 THR A N 1
ATOM 5622 C CA . THR A 1 708 ? -34.396 -18.488 -18.744 1.00 89.44 708 THR A CA 1
ATOM 5623 C C . THR A 1 708 ? -33.080 -17.723 -18.628 1.00 89.44 708 THR A C 1
ATOM 5625 O O . THR A 1 708 ? -32.508 -17.667 -17.542 1.00 89.44 708 THR A O 1
ATOM 5628 N N . GLY A 1 709 ? -32.644 -17.065 -19.706 1.00 88.44 709 GLY A N 1
ATOM 5629 C CA . GLY A 1 709 ? -31.413 -16.275 -19.739 1.00 88.44 709 GLY A CA 1
ATOM 5630 C C . GLY A 1 709 ? -31.494 -15.076 -20.684 1.00 88.44 709 GLY A C 1
ATOM 5631 O O . GLY A 1 709 ? -32.271 -15.076 -21.647 1.00 88.44 709 GLY A O 1
ATOM 5632 N N . LEU A 1 710 ? -30.684 -14.053 -20.403 1.00 93.44 710 LEU A N 1
ATOM 5633 C CA . LEU A 1 710 ? -30.545 -12.850 -21.222 1.00 93.44 710 LEU A CA 1
ATOM 5634 C C . LEU A 1 710 ? -29.093 -12.344 -21.201 1.00 93.44 710 LEU A C 1
ATOM 5636 O O . LEU A 1 710 ? -28.426 -12.456 -20.178 1.00 93.44 710 LEU A O 1
ATOM 5640 N N . CYS A 1 711 ? -28.619 -11.776 -22.309 1.00 91.69 711 CYS A N 1
ATOM 5641 C CA . CYS A 1 711 ? -27.277 -11.200 -22.427 1.00 91.69 711 CYS A CA 1
ATOM 5642 C C . CYS A 1 711 ? -27.265 -10.072 -23.474 1.00 91.69 711 CYS A C 1
ATOM 5644 O O . CYS A 1 711 ? -27.893 -10.203 -24.529 1.00 91.69 711 CYS A O 1
ATOM 5646 N N . PHE A 1 712 ? -26.564 -8.970 -23.191 1.00 91.56 712 PHE A N 1
ATOM 5647 C CA . PHE A 1 712 ? -26.315 -7.886 -24.148 1.00 91.56 712 PHE A CA 1
ATOM 5648 C C . PHE A 1 712 ? -25.064 -8.160 -24.994 1.00 91.56 712 PHE A C 1
ATOM 5650 O O . PHE A 1 712 ? -24.090 -8.738 -24.521 1.00 91.56 712 PHE A O 1
ATOM 5657 N N . SER A 1 713 ? -25.063 -7.696 -26.242 1.00 89.31 713 SER A N 1
ATOM 5658 C CA . SER A 1 713 ? -23.865 -7.676 -27.085 1.00 89.31 713 SER A CA 1
ATOM 5659 C C . SER A 1 713 ? -22.834 -6.658 -26.586 1.00 89.31 713 SER A C 1
ATOM 5661 O O . SER A 1 713 ? -23.180 -5.656 -25.959 1.00 89.31 713 SER A O 1
ATOM 5663 N N . SER A 1 714 ? -21.559 -6.865 -26.935 1.00 82.62 714 SER A N 1
ATOM 5664 C CA . SER A 1 714 ? -20.429 -5.979 -26.590 1.00 82.62 714 SER A CA 1
ATOM 5665 C C . SER A 1 714 ? -20.592 -4.526 -27.076 1.00 82.62 714 SER A C 1
ATOM 5667 O O . SER A 1 714 ? -20.020 -3.594 -26.504 1.00 82.62 714 SER A O 1
ATOM 5669 N N . ASP A 1 715 ? -21.395 -4.302 -28.120 1.00 80.25 715 ASP A N 1
ATOM 5670 C CA . ASP A 1 715 ? -21.736 -2.973 -28.631 1.00 80.25 715 ASP A CA 1
ATOM 5671 C C . ASP A 1 715 ? -22.963 -2.328 -27.956 1.00 80.25 715 ASP A C 1
ATOM 5673 O O . ASP A 1 715 ? -23.210 -1.146 -28.186 1.00 80.25 715 ASP A O 1
ATOM 5677 N N . GLY A 1 716 ? -23.702 -3.072 -27.123 1.00 81.56 716 GLY A N 1
ATOM 5678 C CA . GLY A 1 716 ? -24.936 -2.645 -26.456 1.00 81.56 716 GLY A CA 1
ATOM 5679 C C . GLY A 1 716 ? -26.183 -2.590 -27.350 1.00 81.56 716 GLY A C 1
ATOM 5680 O O . GLY A 1 716 ? -27.263 -2.296 -26.847 1.00 81.56 716 GLY A O 1
ATOM 5681 N N . ARG A 1 717 ? -26.072 -2.880 -28.655 1.00 82.50 717 ARG A N 1
ATOM 5682 C CA . ARG A 1 717 ? -27.167 -2.706 -29.635 1.00 82.50 717 ARG A CA 1
ATOM 5683 C C . ARG A 1 717 ? -28.009 -3.950 -29.873 1.00 82.50 717 ARG A C 1
ATOM 5685 O O . ARG A 1 717 ? -29.008 -3.885 -30.588 1.00 82.50 717 ARG A O 1
ATOM 5692 N N . SER A 1 718 ? -27.615 -5.098 -29.336 1.00 88.19 718 SER A N 1
ATOM 5693 C CA . SER A 1 718 ? -28.378 -6.338 -29.443 1.00 88.19 718 SER A CA 1
ATOM 5694 C C . SER A 1 718 ? -28.581 -6.971 -28.073 1.00 88.19 718 SER A C 1
ATOM 5696 O O . SER A 1 718 ? -27.669 -7.033 -27.253 1.00 88.19 718 SER A O 1
ATOM 5698 N N . LEU A 1 719 ? -29.788 -7.480 -27.837 1.00 90.31 719 LEU A N 1
ATOM 5699 C CA . LEU A 1 719 ? -30.138 -8.229 -26.636 1.00 90.31 719 LEU A CA 1
ATOM 5700 C C . LEU A 1 719 ? -30.563 -9.640 -27.044 1.00 90.31 719 LEU A C 1
ATOM 5702 O O . LEU A 1 719 ? -31.604 -9.833 -27.678 1.00 90.31 719 LEU A O 1
ATOM 5706 N N . ALA A 1 720 ? -29.756 -10.632 -26.681 1.00 91.06 720 ALA A N 1
ATOM 5707 C CA . ALA A 1 720 ? -30.113 -12.033 -26.810 1.00 91.06 720 ALA A CA 1
ATOM 5708 C C . ALA A 1 720 ? -30.943 -12.439 -25.591 1.00 91.06 720 ALA A C 1
ATOM 5710 O O . ALA A 1 720 ? -30.564 -12.202 -24.447 1.00 91.06 720 ALA A O 1
ATOM 5711 N N . THR A 1 721 ? -32.087 -13.063 -25.839 1.00 91.69 721 THR A N 1
ATOM 5712 C CA . THR A 1 721 ? -32.958 -13.621 -24.802 1.00 91.69 721 THR A CA 1
ATOM 5713 C C . THR A 1 721 ? -33.315 -15.040 -25.181 1.00 91.69 721 THR A C 1
ATOM 5715 O O . THR A 1 721 ? -33.464 -15.359 -26.366 1.00 91.69 721 THR A O 1
ATOM 5718 N N . VAL A 1 722 ? -33.451 -15.901 -24.185 1.00 90.69 722 VAL A N 1
ATOM 5719 C CA . VAL A 1 722 ? -33.649 -17.325 -24.416 1.00 90.69 722 VAL A CA 1
ATOM 5720 C C . VAL A 1 722 ? -34.763 -17.853 -23.529 1.00 90.69 722 VAL A C 1
ATOM 5722 O O . VAL A 1 722 ? -34.926 -17.425 -22.389 1.00 90.69 722 VAL A O 1
ATOM 5725 N N . CYS A 1 723 ? -35.601 -18.707 -24.108 1.00 89.88 723 CYS A N 1
ATOM 5726 C CA . CYS A 1 723 ? -36.908 -19.054 -23.577 1.00 89.88 723 CYS A CA 1
ATOM 5727 C C . CYS A 1 723 ? -37.092 -20.571 -23.522 1.00 89.88 723 CYS A C 1
ATOM 5729 O O . CYS A 1 723 ? -36.597 -21.301 -24.384 1.00 89.88 723 CYS A O 1
ATOM 5731 N N . ALA A 1 724 ? -37.851 -21.038 -22.529 1.00 86.25 724 ALA A N 1
ATOM 5732 C CA . ALA A 1 724 ? -38.212 -22.444 -22.373 1.00 86.25 724 ALA A CA 1
ATOM 5733 C C . ALA A 1 724 ? -39.013 -23.006 -23.571 1.00 86.25 724 ALA A C 1
ATOM 5735 O O . ALA A 1 724 ? -39.060 -24.219 -23.747 1.00 86.25 724 ALA A O 1
ATOM 5736 N N . ASP A 1 725 ? -39.549 -22.143 -24.449 1.00 83.81 725 ASP A N 1
ATOM 5737 C CA . ASP A 1 725 ? -40.168 -22.527 -25.728 1.00 83.81 725 ASP A CA 1
ATOM 5738 C C . ASP A 1 725 ? -39.185 -23.062 -26.795 1.00 83.81 725 ASP A C 1
ATOM 5740 O O . ASP A 1 725 ? -39.598 -23.371 -27.913 1.00 83.81 725 ASP A O 1
ATOM 5744 N N . GLY A 1 726 ? -37.893 -23.179 -26.465 1.00 83.50 726 GLY A N 1
ATOM 5745 C CA . GLY A 1 726 ? -36.852 -23.705 -27.353 1.00 83.50 726 GLY A CA 1
ATOM 5746 C C . GLY A 1 726 ? -36.347 -22.699 -28.391 1.00 83.50 726 GLY A C 1
ATOM 5747 O O . GLY A 1 726 ? -35.556 -23.068 -29.264 1.00 83.50 726 GLY A O 1
ATOM 5748 N N . MET A 1 727 ? -36.777 -21.433 -28.314 1.00 87.44 727 MET A N 1
ATOM 5749 C CA . MET A 1 727 ? -36.360 -20.379 -29.238 1.00 87.44 727 MET A CA 1
ATOM 5750 C C . MET A 1 727 ? -35.471 -19.336 -28.555 1.00 87.44 727 MET A C 1
ATOM 5752 O O . MET A 1 727 ? -35.793 -18.766 -27.507 1.00 87.44 727 MET A O 1
ATOM 5756 N N . ILE A 1 728 ? -34.380 -19.004 -29.235 1.00 88.50 728 ILE A N 1
ATOM 5757 C CA . ILE A 1 728 ? -33.527 -17.851 -28.948 1.00 88.50 728 ILE A CA 1
ATOM 5758 C C . ILE A 1 728 ? -34.072 -16.664 -29.745 1.00 88.50 728 ILE A C 1
ATOM 5760 O O . ILE A 1 728 ? -34.406 -16.790 -30.928 1.00 88.50 728 ILE A O 1
ATOM 5764 N N . ARG A 1 729 ? -34.164 -15.499 -29.104 1.00 89.25 729 ARG A N 1
ATOM 5765 C CA . ARG A 1 729 ? -34.625 -14.248 -29.713 1.00 89.25 729 ARG A CA 1
ATOM 5766 C C . ARG A 1 729 ? -33.555 -13.181 -29.535 1.00 89.25 729 ARG A C 1
ATOM 5768 O O . ARG A 1 729 ? -33.294 -12.773 -28.405 1.00 89.25 729 ARG A O 1
ATOM 5775 N N . VAL A 1 730 ? -32.963 -12.729 -30.640 1.00 88.88 730 VAL A N 1
ATOM 5776 C CA . VAL A 1 730 ? -31.990 -11.626 -30.653 1.00 88.88 730 VAL A CA 1
ATOM 5777 C C . VAL A 1 730 ? -32.702 -10.357 -31.105 1.00 88.88 730 VAL A C 1
ATOM 5779 O O . VAL A 1 730 ? -33.038 -10.215 -32.282 1.00 88.88 730 VAL A O 1
ATOM 5782 N N . PHE A 1 731 ? -32.973 -9.458 -30.164 1.00 87.69 731 PHE A N 1
ATOM 5783 C CA . PHE A 1 731 ? -33.574 -8.149 -30.409 1.00 87.69 731 PHE A CA 1
ATOM 5784 C C . PHE A 1 731 ? -32.489 -7.166 -30.851 1.00 87.69 731 PHE A C 1
ATOM 5786 O O . PHE A 1 731 ? -31.487 -7.040 -30.154 1.00 87.69 731 PHE A O 1
ATOM 5793 N N . LYS A 1 732 ? -32.686 -6.455 -31.971 1.00 83.00 732 LYS A N 1
ATOM 5794 C CA . LYS A 1 732 ? -31.835 -5.308 -32.342 1.00 83.00 732 LYS A CA 1
ATOM 5795 C C . LYS A 1 732 ? -32.467 -4.030 -31.765 1.00 83.00 732 LYS A C 1
ATOM 5797 O O . LYS A 1 732 ? -33.666 -3.800 -31.946 1.00 83.00 732 LYS A O 1
ATOM 5802 N N . MET A 1 733 ? -31.677 -3.264 -31.019 1.00 78.31 733 MET A N 1
ATOM 5803 C CA . MET A 1 733 ? -32.079 -2.153 -30.154 1.00 78.31 733 MET A CA 1
ATOM 5804 C C . MET A 1 733 ? -31.166 -0.942 -30.391 1.00 78.31 733 MET A C 1
ATOM 5806 O O . MET A 1 733 ? -30.114 -0.820 -29.771 1.00 78.31 733 MET A O 1
ATOM 5810 N N . ASP A 1 734 ? -31.587 -0.032 -31.270 1.00 73.19 734 ASP A N 1
ATOM 5811 C CA . ASP A 1 734 ? -30.921 1.269 -31.452 1.00 73.19 734 ASP A CA 1
ATOM 5812 C C . ASP A 1 734 ? -31.474 2.345 -30.485 1.00 73.19 734 ASP A C 1
ATOM 5814 O O . ASP A 1 734 ? -30.759 3.265 -30.100 1.00 73.19 734 ASP A O 1
ATOM 5818 N N . ASP A 1 735 ? -32.737 2.202 -30.062 1.00 74.19 735 ASP A N 1
ATOM 5819 C CA . ASP A 1 735 ? -33.454 3.068 -29.111 1.00 74.19 735 ASP A CA 1
ATOM 5820 C C . ASP A 1 735 ? -34.320 2.188 -28.192 1.00 74.19 735 ASP A C 1
ATOM 5822 O O . ASP A 1 735 ? -35.147 1.397 -28.662 1.00 74.19 735 ASP A O 1
ATOM 5826 N N . ALA A 1 736 ? -34.127 2.311 -26.876 1.00 76.94 736 ALA A N 1
ATOM 5827 C CA . ALA A 1 736 ? -34.829 1.516 -25.867 1.00 76.94 736 ALA A CA 1
ATOM 5828 C C . ALA A 1 736 ? -36.311 1.912 -25.692 1.00 76.94 736 ALA A C 1
ATOM 5830 O O . ALA A 1 736 ? -37.110 1.114 -25.196 1.00 76.94 736 ALA A O 1
ATOM 5831 N N . SER A 1 737 ? -36.706 3.110 -26.131 1.00 76.69 737 SER A N 1
ATOM 5832 C CA . SER A 1 737 ? -38.083 3.619 -26.055 1.00 76.69 737 SER A CA 1
ATOM 5833 C C . SER A 1 737 ? -38.979 3.189 -27.230 1.00 76.69 737 SER A C 1
ATOM 5835 O O . SER A 1 737 ? -40.184 3.459 -27.239 1.00 76.69 737 SER A O 1
ATOM 5837 N N . SER A 1 738 ? -38.426 2.468 -28.215 1.00 77.44 738 SER A N 1
ATOM 5838 C CA . SER A 1 738 ? -39.167 2.024 -29.399 1.00 77.44 738 SER A CA 1
ATOM 5839 C C . SER A 1 738 ? -40.402 1.179 -29.054 1.00 77.44 738 SER A C 1
ATOM 5841 O O . SER A 1 738 ? -40.347 0.207 -28.299 1.00 77.44 738 SER A O 1
ATOM 5843 N N . LYS A 1 739 ? -41.539 1.497 -29.686 1.00 67.19 739 LYS A N 1
ATOM 5844 C CA . LYS A 1 739 ? -42.821 0.790 -29.488 1.00 67.19 739 LYS A CA 1
ATOM 5845 C C . LYS A 1 739 ? -42.824 -0.651 -30.012 1.00 67.19 739 LYS A C 1
ATOM 5847 O O . LYS A 1 739 ? -43.729 -1.415 -29.679 1.00 67.19 739 LYS A O 1
ATOM 5852 N N . SER A 1 740 ? -41.866 -1.021 -30.862 1.00 69.50 740 SER A N 1
ATOM 5853 C CA . SER A 1 740 ? -41.773 -2.365 -31.437 1.00 69.50 740 SER A CA 1
ATOM 5854 C C . SER A 1 740 ? -40.344 -2.698 -31.851 1.00 69.50 740 SER A C 1
ATOM 5856 O O . SER A 1 740 ? -39.761 -2.009 -32.690 1.00 69.50 740 SER A O 1
ATOM 5858 N N . PHE A 1 741 ? -39.814 -3.803 -31.334 1.00 74.31 741 PHE A N 1
ATOM 5859 C CA . PHE A 1 741 ? -38.472 -4.279 -31.658 1.00 74.31 741 PHE A CA 1
ATOM 5860 C C . PHE A 1 741 ? -38.509 -5.370 -32.725 1.00 74.31 741 PHE A C 1
ATOM 5862 O O . PHE A 1 741 ? -39.317 -6.301 -32.664 1.00 74.31 741 PHE A O 1
ATOM 5869 N N . LYS A 1 742 ? -37.593 -5.284 -33.693 1.00 74.62 742 LYS A N 1
ATOM 5870 C CA . LYS A 1 742 ? -37.327 -6.384 -34.625 1.00 74.62 742 LYS A CA 1
ATOM 5871 C C . LYS A 1 742 ? -36.439 -7.402 -33.915 1.00 74.62 742 LYS A C 1
ATOM 5873 O O . LYS A 1 742 ? -35.397 -7.034 -33.375 1.00 74.62 742 LYS A O 1
ATOM 5878 N N . PHE A 1 743 ? -36.836 -8.672 -33.943 1.00 78.69 743 PHE A N 1
ATOM 5879 C CA . PHE A 1 743 ? -36.043 -9.758 -33.376 1.00 78.69 743 PHE A CA 1
ATOM 5880 C C . PHE A 1 743 ? -35.835 -10.900 -34.363 1.00 78.69 743 PHE A C 1
ATOM 5882 O O . PHE A 1 743 ? -36.756 -11.317 -35.068 1.00 78.69 743 PHE A O 1
ATOM 5889 N N . LEU A 1 744 ? -34.606 -11.407 -34.388 1.00 82.31 744 LEU A N 1
ATOM 5890 C CA . LEU A 1 744 ? -34.230 -12.624 -35.091 1.00 82.31 744 LEU A CA 1
ATOM 5891 C C . LEU A 1 744 ? -34.622 -13.829 -34.230 1.00 82.31 744 LEU A C 1
ATOM 5893 O O . LEU A 1 744 ? -34.442 -13.796 -33.012 1.00 82.31 744 LEU A O 1
ATOM 5897 N N . ARG A 1 745 ? -35.167 -14.880 -34.848 1.00 83.06 745 ARG A N 1
ATOM 5898 C CA . ARG A 1 745 ? -35.533 -16.133 -34.171 1.00 83.06 745 ARG A CA 1
ATOM 5899 C C . ARG A 1 745 ? -34.559 -17.228 -34.576 1.00 83.06 745 ARG A C 1
ATOM 5901 O O . ARG A 1 745 ? -34.353 -17.432 -35.770 1.00 83.06 745 ARG A O 1
ATOM 5908 N N . ILE A 1 746 ? -34.014 -17.936 -33.594 1.00 85.38 746 ILE A N 1
ATOM 5909 C CA . ILE A 1 746 ? -33.154 -19.105 -33.794 1.00 85.38 746 ILE A CA 1
ATOM 5910 C C . ILE A 1 746 ? -33.788 -20.268 -33.036 1.00 85.38 746 ILE A C 1
ATOM 5912 O O . ILE A 1 746 ? -34.073 -20.146 -31.844 1.00 85.38 746 ILE A O 1
ATOM 5916 N N . ASN A 1 747 ? -34.044 -21.373 -33.731 1.00 84.62 747 ASN A N 1
ATOM 5917 C CA . ASN A 1 747 ? -34.650 -22.566 -33.144 1.00 84.62 747 ASN A CA 1
ATOM 5918 C C . ASN A 1 747 ? -33.545 -23.538 -32.724 1.00 84.62 747 ASN A C 1
ATOM 5920 O O . ASN A 1 747 ? -32.644 -23.817 -33.517 1.00 84.62 747 ASN A O 1
ATOM 5924 N N . LEU A 1 748 ? -33.631 -24.071 -31.508 1.00 82.00 748 LEU A N 1
ATOM 5925 C CA . LEU A 1 748 ? -32.726 -25.119 -31.039 1.00 82.00 748 LEU A CA 1
ATOM 5926 C C . LEU A 1 748 ? -33.134 -26.508 -31.568 1.00 82.00 748 LEU A C 1
ATOM 5928 O O . LEU A 1 748 ? -34.294 -26.709 -31.945 1.00 82.00 748 LEU A O 1
ATOM 5932 N N . PRO A 1 749 ? -32.210 -27.490 -31.572 1.00 79.00 749 PRO A N 1
ATOM 5933 C CA . PRO A 1 749 ? -32.537 -28.885 -31.850 1.00 79.00 749 PRO A CA 1
ATOM 5934 C C . PRO A 1 749 ? -33.636 -29.429 -30.924 1.00 79.00 749 PRO A C 1
ATOM 5936 O O . PRO A 1 749 ? -33.714 -29.085 -29.741 1.00 79.00 749 PRO A O 1
ATOM 5939 N N . ALA A 1 750 ? -34.492 -30.299 -31.465 1.00 68.94 750 ALA A N 1
ATOM 5940 C CA . ALA A 1 750 ? -35.686 -30.786 -30.779 1.00 68.94 750 ALA A CA 1
ATOM 5941 C C . ALA A 1 750 ? -35.368 -31.456 -29.425 1.00 68.94 750 ALA A C 1
ATOM 5943 O O . ALA A 1 750 ? -34.555 -32.375 -29.346 1.00 68.94 750 ALA A O 1
ATOM 5944 N N . GLY A 1 751 ? -36.047 -31.009 -28.362 1.00 69.75 751 GLY A N 1
ATOM 5945 C CA . GLY A 1 751 ? -35.880 -31.521 -26.993 1.00 69.75 751 GLY A CA 1
ATOM 5946 C C . GLY A 1 751 ? -34.810 -30.813 -26.147 1.00 69.75 751 GLY A C 1
ATOM 5947 O O . GLY A 1 751 ? -34.669 -31.139 -24.965 1.00 69.75 751 GLY A O 1
ATOM 5948 N N . GLY A 1 752 ? -34.080 -29.843 -26.708 1.00 74.94 752 GLY A N 1
ATOM 5949 C CA . GLY A 1 752 ? -33.176 -28.972 -25.956 1.00 74.94 752 GLY A CA 1
ATOM 5950 C C . GLY A 1 752 ? -33.915 -27.850 -25.230 1.00 74.94 752 GLY A C 1
ATOM 5951 O O . GLY A 1 752 ? -34.470 -26.961 -25.868 1.00 74.94 752 GLY A O 1
ATOM 5952 N N . HIS A 1 753 ? -33.871 -27.854 -23.896 1.00 83.88 753 HIS A N 1
ATOM 5953 C CA . HIS A 1 753 ? -34.349 -26.742 -23.072 1.00 83.88 753 HIS A CA 1
ATOM 5954 C C . HIS A 1 753 ? -33.172 -25.803 -22.820 1.00 83.88 753 HIS A C 1
ATOM 5956 O O . HIS A 1 753 ? -32.167 -26.244 -22.256 1.00 83.88 753 HIS A O 1
ATOM 5962 N N . PRO A 1 754 ? -33.195 -24.548 -23.273 1.00 87.06 754 PRO A N 1
ATOM 5963 C CA . PRO A 1 754 ? -32.054 -23.675 -23.073 1.00 87.06 754 PRO A CA 1
ATOM 5964 C C . PRO A 1 754 ? -32.069 -22.978 -21.712 1.00 87.06 754 PRO A C 1
ATOM 5966 O O . PRO A 1 754 ? -33.116 -22.563 -21.214 1.00 87.06 754 PRO A O 1
ATOM 5969 N N . VAL A 1 755 ? -30.881 -22.829 -21.130 1.00 87.38 755 VAL A N 1
ATOM 5970 C CA . VAL A 1 755 ? -30.698 -22.348 -19.753 1.00 87.38 755 VAL A CA 1
ATOM 5971 C C . VAL A 1 755 ? -30.007 -20.988 -19.715 1.00 87.38 755 VAL A C 1
ATOM 5973 O O . VAL A 1 755 ? -30.462 -20.094 -19.011 1.00 87.38 755 VAL A O 1
ATOM 5976 N N . ALA A 1 756 ? -28.937 -20.812 -20.493 1.00 89.06 756 ALA A N 1
ATOM 5977 C CA . ALA A 1 756 ? -28.125 -19.598 -20.492 1.00 89.06 756 ALA A CA 1
ATOM 5978 C C . ALA A 1 756 ? -27.615 -19.259 -21.900 1.00 89.06 756 ALA A C 1
ATOM 5980 O O . ALA A 1 756 ? -27.532 -20.128 -22.774 1.00 89.06 756 ALA A O 1
ATOM 5981 N N . VAL A 1 757 ? -27.280 -17.988 -22.111 1.00 92.19 757 VAL A N 1
ATOM 5982 C CA . VAL A 1 757 ? -26.884 -17.411 -23.398 1.00 92.19 757 VAL A CA 1
ATOM 5983 C C . VAL A 1 757 ? -25.789 -16.383 -23.183 1.00 92.19 757 VAL A C 1
ATOM 5985 O O . VAL A 1 757 ? -25.867 -15.642 -22.214 1.00 92.19 757 VAL A O 1
ATOM 5988 N N . GLU A 1 758 ? -24.815 -16.330 -24.088 1.00 90.19 758 GLU A N 1
ATOM 5989 C CA . GLU A 1 758 ? -23.743 -15.338 -24.062 1.00 90.19 758 GLU A CA 1
ATOM 5990 C C . GLU A 1 758 ? -23.356 -14.920 -25.487 1.00 90.19 758 GLU A C 1
ATOM 5992 O O . GLU A 1 758 ? -23.334 -15.747 -26.405 1.00 90.19 758 GLU A O 1
ATOM 5997 N N . PHE A 1 759 ? -23.042 -13.641 -25.690 1.00 89.56 759 PHE A N 1
ATOM 5998 C CA . PHE A 1 759 ? -22.466 -13.170 -26.950 1.00 89.56 759 PHE A CA 1
ATOM 5999 C C . PHE A 1 759 ? -20.977 -13.516 -27.062 1.00 89.56 759 PHE A C 1
ATOM 6001 O O . PHE A 1 759 ? -20.242 -13.593 -26.079 1.00 89.56 759 PHE A O 1
ATOM 6008 N N . CYS A 1 760 ? -20.520 -13.686 -28.299 1.00 81.50 760 CYS A N 1
ATOM 6009 C CA . CYS A 1 760 ? -19.106 -13.607 -28.640 1.00 81.50 760 CYS A CA 1
ATOM 6010 C C . CYS A 1 760 ? -18.743 -12.154 -28.996 1.00 81.50 760 CYS A C 1
ATOM 6012 O O . CYS A 1 760 ? -19.623 -11.327 -29.227 1.00 81.50 760 CYS A O 1
ATOM 6014 N N . ASP A 1 761 ? -17.448 -11.831 -29.011 1.00 68.06 761 ASP A N 1
ATOM 6015 C CA . ASP A 1 761 ? -16.955 -10.459 -29.216 1.00 68.06 761 ASP A CA 1
ATOM 6016 C C . ASP A 1 761 ? -17.443 -9.828 -30.540 1.00 68.06 761 ASP A C 1
ATOM 6018 O O . ASP A 1 761 ? -17.723 -8.630 -30.611 1.00 68.06 761 ASP A O 1
ATOM 6022 N N . ASP A 1 762 ? -17.672 -10.652 -31.571 1.00 66.75 762 ASP A N 1
ATOM 6023 C CA . ASP A 1 762 ? -18.525 -10.280 -32.694 1.00 66.75 762 ASP A CA 1
ATOM 6024 C C . ASP A 1 762 ? -20.005 -10.286 -32.277 1.00 66.75 762 ASP A C 1
ATOM 6026 O O . ASP A 1 762 ? -20.621 -11.347 -32.183 1.00 66.75 762 ASP A O 1
ATOM 6030 N N . ALA A 1 763 ? -20.588 -9.088 -32.121 1.00 69.25 763 ALA A N 1
ATOM 6031 C CA . ALA A 1 763 ? -21.977 -8.797 -31.715 1.00 69.25 763 ALA A CA 1
ATOM 6032 C C . ALA A 1 763 ? -23.109 -9.448 -32.561 1.00 69.25 763 ALA A C 1
ATOM 6034 O O . ALA A 1 763 ? -24.287 -9.148 -32.372 1.00 69.25 763 ALA A O 1
ATOM 6035 N N . SER A 1 764 ? -22.768 -10.341 -33.493 1.00 76.19 764 SER A N 1
ATOM 6036 C CA . SER A 1 764 ? -23.666 -11.159 -34.314 1.00 76.19 764 SER A CA 1
ATOM 6037 C C . SER A 1 764 ? -23.570 -12.672 -34.047 1.00 76.19 764 SER A C 1
ATOM 6039 O O . SER A 1 764 ? -24.365 -13.424 -34.615 1.00 76.19 764 SER A O 1
ATOM 6041 N N . SER A 1 765 ? -22.642 -13.137 -33.199 1.00 86.25 765 SER A N 1
ATOM 6042 C CA . SER A 1 765 ? -22.500 -14.553 -32.823 1.00 86.25 765 SER A CA 1
ATOM 6043 C C . SER A 1 765 ? -22.887 -14.802 -31.362 1.00 86.25 765 SER A C 1
ATOM 6045 O O . SER A 1 765 ? -22.481 -14.065 -30.466 1.00 86.25 765 SER A O 1
ATOM 6047 N N . VAL A 1 766 ? -23.652 -15.869 -31.118 1.00 89.44 766 VAL A N 1
ATOM 6048 C CA . VAL A 1 766 ? -24.279 -16.176 -29.823 1.00 89.44 766 VAL A CA 1
ATOM 6049 C C . VAL A 1 766 ? -24.067 -17.644 -29.453 1.00 89.44 766 VAL A C 1
ATOM 6051 O O . VAL A 1 766 ? -24.421 -18.542 -30.221 1.00 89.44 766 VAL A O 1
ATOM 6054 N N . VAL A 1 767 ? -23.545 -17.884 -28.250 1.00 90.62 767 VAL A N 1
ATOM 6055 C CA . VAL A 1 767 ? -23.388 -19.214 -27.649 1.00 90.62 767 VAL A CA 1
ATOM 6056 C C . VAL A 1 767 ? -24.525 -19.476 -26.666 1.00 90.62 767 VAL A C 1
ATOM 6058 O O . VAL A 1 767 ? -24.877 -18.618 -25.862 1.00 90.62 767 VAL A O 1
ATOM 6061 N N . VAL A 1 768 ? -25.108 -20.673 -26.722 1.00 90.19 768 VAL A N 1
ATOM 6062 C CA . VAL A 1 768 ? -26.276 -21.064 -25.922 1.00 90.19 768 VAL A CA 1
ATOM 6063 C C . VAL A 1 768 ? -26.030 -22.404 -25.247 1.00 90.19 768 VAL A C 1
ATOM 6065 O O . VAL A 1 768 ? -25.709 -23.395 -25.906 1.00 90.19 768 VAL A O 1
ATOM 6068 N N . ALA A 1 769 ? -26.219 -22.439 -23.929 1.00 90.69 769 ALA A N 1
ATOM 6069 C CA . ALA A 1 769 ? -26.217 -23.659 -23.135 1.00 90.69 769 ALA A CA 1
ATOM 6070 C C . ALA A 1 769 ? -27.633 -24.250 -23.077 1.00 90.69 769 ALA A C 1
ATOM 6072 O O . ALA A 1 769 ? -28.596 -23.557 -22.738 1.00 90.69 769 ALA A O 1
ATOM 6073 N N . SER A 1 770 ? -27.760 -25.542 -23.375 1.00 88.44 770 SER A N 1
ATOM 6074 C CA . SER A 1 770 ? -29.031 -26.263 -23.372 1.00 88.44 770 SER A CA 1
ATOM 6075 C C . SER A 1 770 ? -28.939 -27.592 -22.634 1.00 88.44 770 SER A C 1
ATOM 6077 O O . SER A 1 770 ? -27.977 -28.343 -22.780 1.00 88.44 770 SER A O 1
ATOM 6079 N N . GLN A 1 771 ? -29.970 -27.891 -21.853 1.00 85.56 771 GLN A N 1
ATOM 6080 C CA . GLN A 1 771 ? -30.149 -29.136 -21.130 1.00 85.56 771 GLN A CA 1
ATOM 6081 C C . GLN A 1 771 ? -31.095 -30.063 -21.906 1.00 85.56 771 GLN A C 1
ATOM 6083 O O . GLN A 1 771 ? -32.185 -29.675 -22.331 1.00 85.56 771 GLN A O 1
ATOM 6088 N N . THR A 1 772 ? -30.671 -31.312 -22.076 1.00 80.56 772 THR A N 1
ATOM 6089 C CA . THR A 1 772 ? -31.463 -32.399 -22.666 1.00 80.56 772 THR A CA 1
ATOM 6090 C C . THR A 1 772 ? -31.547 -33.560 -21.675 1.00 80.56 772 THR A C 1
ATOM 6092 O O . THR A 1 772 ? -30.759 -33.638 -20.731 1.00 80.56 772 THR A O 1
ATOM 6095 N N . MET A 1 773 ? -32.446 -34.518 -21.913 1.00 71.62 773 MET A N 1
ATOM 6096 C CA . MET A 1 773 ? -32.522 -35.754 -21.113 1.00 71.62 773 MET A CA 1
ATOM 6097 C C . MET A 1 773 ? -31.235 -36.602 -21.158 1.00 71.62 773 MET A C 1
ATOM 6099 O O . MET A 1 773 ? -31.037 -37.459 -20.302 1.00 71.62 773 MET A O 1
ATOM 6103 N N . THR A 1 774 ? -30.353 -36.375 -22.137 1.00 67.44 774 THR A N 1
ATOM 6104 C CA . THR A 1 774 ? -29.076 -37.090 -22.309 1.00 67.44 774 THR A CA 1
ATOM 6105 C C . THR A 1 774 ? -27.855 -36.312 -21.797 1.00 67.44 774 THR A C 1
ATOM 6107 O O . THR A 1 774 ? -26.733 -36.805 -21.938 1.00 67.44 774 THR A O 1
ATOM 6110 N N . GLY A 1 775 ? -28.060 -35.135 -21.191 1.00 78.75 775 GLY A N 1
ATOM 6111 C CA . GLY A 1 775 ? -27.019 -34.260 -20.638 1.00 78.75 775 GLY A CA 1
ATOM 6112 C C . GLY A 1 775 ? -27.074 -32.829 -21.189 1.00 78.75 775 GLY A C 1
ATOM 6113 O O . GLY A 1 775 ? -27.973 -32.461 -21.952 1.00 78.75 775 GLY A O 1
ATOM 6114 N N . CYS A 1 776 ? -26.100 -32.002 -20.813 1.00 85.81 776 CYS A N 1
ATOM 6115 C CA . CYS A 1 776 ? -25.992 -30.626 -21.308 1.00 85.81 776 CYS A CA 1
ATOM 6116 C C . CYS A 1 776 ? -25.221 -30.536 -22.633 1.00 85.81 776 CYS A C 1
ATOM 6118 O O . CYS A 1 776 ? -24.305 -31.321 -22.885 1.00 85.81 776 CYS A O 1
ATOM 6120 N N . SER A 1 777 ? -25.571 -29.557 -23.467 1.00 88.81 777 SER A N 1
ATOM 6121 C CA . SER A 1 777 ? -24.901 -29.227 -24.728 1.00 88.81 777 SER A CA 1
ATOM 6122 C C . SER A 1 777 ? -24.684 -27.716 -24.871 1.00 88.81 777 SER A C 1
ATOM 6124 O O . SER A 1 777 ? -25.469 -26.926 -24.348 1.00 88.81 777 SER A O 1
ATOM 6126 N N . LEU A 1 778 ? -23.637 -27.320 -25.594 1.00 89.81 778 LEU A N 1
ATOM 6127 C CA . LEU A 1 778 ? -23.375 -25.944 -26.025 1.00 89.81 778 LEU A CA 1
ATOM 6128 C C . LEU A 1 778 ? -23.499 -25.856 -27.548 1.00 89.81 778 LEU A C 1
ATOM 6130 O O . LEU A 1 778 ? -22.925 -26.677 -28.264 1.00 89.81 778 LEU A O 1
ATOM 6134 N N . TYR A 1 779 ? -24.206 -24.835 -28.021 1.00 89.56 779 TYR A N 1
ATOM 6135 C CA . TYR A 1 779 ? -24.388 -24.522 -29.438 1.00 89.56 779 TYR A CA 1
ATOM 6136 C C . TYR A 1 779 ? -23.903 -23.101 -29.716 1.00 89.56 779 TYR A C 1
ATOM 6138 O O . TYR A 1 779 ? -24.144 -22.207 -28.906 1.00 89.56 779 TYR A O 1
ATOM 6146 N N . MET A 1 780 ? -23.261 -22.876 -30.861 1.00 89.00 780 MET A N 1
ATOM 6147 C CA . MET A 1 780 ? -22.861 -21.544 -31.324 1.00 89.00 780 MET A CA 1
ATOM 6148 C C . MET A 1 780 ? -23.540 -21.213 -32.647 1.00 89.00 780 MET A C 1
ATOM 6150 O O . MET A 1 780 ? -23.395 -21.955 -33.618 1.00 89.00 780 MET A O 1
ATOM 6154 N N . TYR A 1 781 ? -24.215 -20.070 -32.700 1.00 86.62 781 TYR A N 1
ATOM 6155 C CA . TYR A 1 781 ? -24.887 -19.542 -33.887 1.00 86.62 781 TYR A CA 1
ATOM 6156 C C . TYR A 1 781 ? -24.245 -18.228 -34.335 1.00 86.62 781 TYR A C 1
ATOM 6158 O O . TYR A 1 781 ? -23.748 -17.469 -33.506 1.00 86.62 781 TYR A O 1
ATOM 6166 N N . GLY A 1 782 ? -24.283 -17.912 -35.630 1.00 80.62 782 GLY A N 1
ATOM 6167 C CA . GLY A 1 782 ? -23.922 -16.572 -36.104 1.00 80.62 782 GLY A CA 1
ATOM 6168 C C . GLY A 1 782 ? -24.345 -16.284 -37.542 1.00 80.62 782 GLY A C 1
ATOM 6169 O O . GLY A 1 782 ? -24.795 -17.177 -38.256 1.00 80.62 782 GLY A O 1
ATOM 6170 N N . GLU A 1 783 ? -24.202 -15.026 -37.961 1.00 70.19 783 GLU A N 1
ATOM 6171 C CA . GLU A 1 783 ? -24.555 -14.575 -39.316 1.00 70.19 783 GLU A CA 1
ATOM 6172 C C . GLU A 1 783 ? -23.577 -15.130 -40.387 1.00 70.19 783 GLU A C 1
ATOM 6174 O O . GLU A 1 783 ? -22.358 -15.182 -40.180 1.00 70.19 783 GLU A O 1
ATOM 6179 N N . GLU A 1 784 ? -24.115 -15.548 -41.540 1.00 54.34 784 GLU A N 1
ATOM 6180 C CA . GLU A 1 784 ? -23.350 -16.025 -42.703 1.00 54.34 784 GLU A CA 1
ATOM 6181 C C . GLU A 1 784 ? -22.718 -14.847 -43.473 1.00 54.34 784 GLU A C 1
ATOM 6183 O O . GLU A 1 784 ? -23.363 -13.827 -43.723 1.00 54.34 784 GLU A O 1
ATOM 6188 N N . LYS A 1 785 ? -21.462 -14.992 -43.924 1.00 48.69 785 LYS A N 1
ATOM 6189 C CA . LYS A 1 785 ? -20.878 -14.076 -44.916 1.00 48.69 785 LYS A CA 1
ATOM 6190 C C . LYS A 1 785 ? -21.324 -14.484 -46.319 1.00 48.69 785 LYS A C 1
ATOM 6192 O O . LYS A 1 785 ? -20.743 -15.399 -46.900 1.00 48.69 785 LYS A O 1
ATOM 6197 N N . THR A 1 786 ? -22.283 -13.756 -46.886 1.00 39.91 786 THR A N 1
ATOM 6198 C CA . THR A 1 786 ? -22.697 -13.912 -48.289 1.00 39.91 786 THR A CA 1
ATOM 6199 C C . THR A 1 786 ? -21.488 -13.818 -49.222 1.00 39.91 786 THR A C 1
ATOM 6201 O O . THR A 1 786 ? -20.843 -12.768 -49.304 1.00 39.91 786 THR A O 1
ATOM 6204 N N . LYS A 1 787 ? -21.188 -14.895 -49.958 1.00 36.16 787 LYS A N 1
ATOM 6205 C CA . LYS A 1 787 ? -20.260 -14.823 -51.094 1.00 36.16 787 LYS A CA 1
ATOM 6206 C C . LYS A 1 787 ? -20.886 -13.947 -52.176 1.00 36.16 787 LYS A C 1
ATOM 6208 O O . LYS A 1 787 ? -22.030 -14.164 -52.561 1.00 36.16 787 LYS A O 1
ATOM 6213 N N . SER A 1 788 ? -20.134 -12.971 -52.670 1.00 34.94 788 SER A N 1
ATOM 6214 C CA . SER A 1 788 ? -20.557 -12.115 -53.775 1.00 34.94 788 SER A CA 1
ATOM 6215 C C . SER A 1 788 ? -20.658 -12.922 -55.073 1.00 34.94 788 SER A C 1
ATOM 6217 O O . SER A 1 788 ? -19.634 -13.304 -55.640 1.00 34.94 788 SER A O 1
ATOM 6219 N N . SER A 1 789 ? -21.879 -13.149 -55.552 1.00 32.34 789 SER A N 1
ATOM 6220 C CA . SER A 1 789 ? -22.163 -13.524 -56.939 1.00 32.34 789 SER A CA 1
ATOM 6221 C C . SER A 1 789 ? -23.021 -12.437 -57.579 1.00 32.34 789 SER A C 1
ATOM 6223 O O . SER A 1 789 ? -24.044 -12.055 -57.009 1.00 32.34 789 SER A O 1
ATOM 6225 N N . ASP A 1 790 ? -22.608 -11.952 -58.747 1.00 35.09 790 ASP A N 1
ATOM 6226 C CA . ASP A 1 790 ? -23.341 -10.948 -59.521 1.00 35.09 790 ASP A CA 1
ATOM 6227 C C . ASP A 1 790 ? -24.767 -11.401 -59.876 1.00 35.09 790 ASP A C 1
ATOM 6229 O O . ASP A 1 790 ? -24.992 -12.572 -60.182 1.00 35.09 790 ASP A O 1
ATOM 6233 N N . GLY A 1 791 ? -25.716 -10.455 -59.929 1.00 32.25 791 GLY A N 1
ATOM 6234 C CA . GLY A 1 791 ? -27.013 -10.677 -60.585 1.00 32.25 791 GLY A CA 1
ATOM 6235 C C . GLY A 1 791 ? -28.256 -10.177 -59.842 1.00 32.25 791 GLY A C 1
ATOM 6236 O O . GLY A 1 791 ? -28.872 -10.914 -59.088 1.00 32.25 791 GLY A O 1
ATOM 6237 N N . ALA A 1 792 ? -28.644 -8.934 -60.140 1.00 35.66 792 ALA A N 1
ATOM 6238 C CA . ALA A 1 792 ? -30.007 -8.377 -60.184 1.00 35.66 792 ALA A CA 1
ATOM 6239 C C . ALA A 1 792 ? -31.153 -8.936 -59.289 1.00 35.66 792 ALA A C 1
ATOM 6241 O O . ALA A 1 792 ? -31.649 -10.040 -59.476 1.00 35.66 792 ALA A O 1
ATOM 6242 N N . ASN A 1 793 ? -31.738 -8.025 -58.496 1.00 40.72 793 ASN A N 1
ATOM 6243 C CA . ASN A 1 793 ? -33.152 -7.975 -58.083 1.00 40.72 793 ASN A CA 1
ATOM 6244 C C . ASN A 1 793 ? -33.835 -9.265 -57.578 1.00 40.72 793 ASN A C 1
ATOM 6246 O O . ASN A 1 793 ? -34.625 -9.886 -58.288 1.00 40.72 793 ASN A O 1
ATOM 6250 N N . GLN A 1 794 ? -33.749 -9.501 -56.267 1.00 35.94 794 GLN A N 1
ATOM 6251 C CA . GLN A 1 794 ? -34.871 -10.049 -55.493 1.00 35.94 794 GLN A CA 1
ATOM 6252 C C . GLN A 1 794 ? -34.843 -9.524 -54.051 1.00 35.94 794 GLN A C 1
ATOM 6254 O O . GLN A 1 794 ? -33.776 -9.233 -53.514 1.00 35.94 794 GLN A O 1
ATOM 6259 N N . GLN A 1 795 ? -36.019 -9.366 -53.429 1.00 37.94 795 GLN A N 1
ATOM 6260 C CA . GLN A 1 795 ? -36.140 -8.917 -52.036 1.00 37.94 795 GLN A CA 1
ATOM 6261 C C . GLN A 1 795 ? -35.465 -9.925 -51.097 1.00 37.94 795 GLN A C 1
ATOM 6263 O O . GLN A 1 795 ? -36.002 -11.001 -50.826 1.00 37.94 795 GLN A O 1
ATOM 6268 N N . THR A 1 796 ? -34.286 -9.573 -50.594 1.00 34.31 796 THR A N 1
ATOM 6269 C CA . THR A 1 796 ? -33.504 -10.416 -49.694 1.00 34.31 796 THR A CA 1
ATOM 6270 C C . THR A 1 796 ? -34.194 -10.543 -48.338 1.00 34.31 796 THR A C 1
ATOM 6272 O O . THR A 1 796 ? -34.310 -9.583 -47.574 1.00 34.31 796 THR A O 1
ATOM 6275 N N . LYS A 1 797 ? -34.631 -11.767 -48.012 1.00 35.25 797 LYS A N 1
ATOM 6276 C CA . LYS A 1 797 ? -34.897 -12.162 -46.621 1.00 35.25 797 LYS A CA 1
ATOM 6277 C C . LYS A 1 797 ? -33.644 -11.866 -45.776 1.00 35.25 797 LYS A C 1
ATOM 6279 O O . LYS A 1 797 ? -32.537 -12.027 -46.294 1.00 35.25 797 LYS A O 1
ATOM 6284 N N . PRO A 1 798 ? -33.788 -11.470 -44.497 1.00 44.91 798 PRO A N 1
ATOM 6285 C CA . PRO A 1 798 ? -32.634 -11.343 -43.613 1.00 44.91 798 PRO A CA 1
ATOM 6286 C C . PRO A 1 798 ? -31.891 -12.690 -43.532 1.00 44.91 798 PRO A C 1
ATOM 6288 O O . PRO A 1 798 ? -32.559 -13.731 -43.555 1.00 44.91 798 PRO A O 1
ATOM 6291 N N . PRO A 1 799 ? -30.547 -12.687 -43.448 1.00 52.03 799 PRO A N 1
ATOM 6292 C CA . PRO A 1 799 ? -29.769 -13.917 -43.371 1.00 52.03 799 PRO A CA 1
ATOM 6293 C C . PRO A 1 799 ? -30.214 -14.739 -42.159 1.00 52.03 799 PRO A C 1
ATOM 6295 O O . PRO A 1 799 ? -30.365 -14.215 -41.052 1.00 52.03 799 PRO A O 1
ATOM 6298 N N . LEU A 1 800 ? -30.463 -16.028 -42.385 1.00 58.66 800 LEU A N 1
ATOM 6299 C CA . LEU A 1 800 ? -30.772 -16.963 -41.312 1.00 58.66 800 LEU A CA 1
ATOM 6300 C C . LEU A 1 800 ? -29.456 -17.325 -40.603 1.00 58.66 800 LEU A C 1
ATOM 6302 O O . LEU A 1 800 ? -28.486 -17.646 -41.287 1.00 58.66 800 LEU A O 1
ATOM 6306 N N . PRO A 1 801 ? -29.387 -17.259 -39.264 1.00 67.38 801 PRO A N 1
ATOM 6307 C CA . PRO A 1 801 ? -28.174 -17.605 -38.537 1.00 67.38 801 PRO A CA 1
ATOM 6308 C C . PRO A 1 801 ? -27.968 -19.121 -38.560 1.00 67.38 801 PRO A C 1
ATOM 6310 O O . PRO A 1 801 ? -28.869 -19.883 -38.204 1.00 67.38 801 PRO A O 1
ATOM 6313 N N . GLU A 1 802 ? -26.773 -19.551 -38.956 1.00 73.94 802 GLU A N 1
ATOM 6314 C CA . GLU A 1 802 ? -26.402 -20.965 -39.028 1.00 73.94 802 GLU A CA 1
ATOM 6315 C C . GLU A 1 802 ? -25.622 -21.392 -37.774 1.00 73.94 802 GLU A C 1
ATOM 6317 O O . GLU A 1 802 ? -24.963 -20.583 -37.109 1.00 73.94 802 GLU A O 1
ATOM 6322 N N . MET A 1 803 ? -25.714 -22.678 -37.430 1.00 81.31 803 MET A N 1
ATOM 6323 C CA . MET A 1 803 ? -24.979 -23.284 -36.324 1.00 81.31 803 MET A CA 1
ATOM 6324 C C . MET A 1 803 ? -23.517 -23.525 -36.732 1.00 81.31 803 MET A C 1
ATOM 6326 O O . MET A 1 803 ? -23.229 -24.381 -37.562 1.00 81.31 803 MET A O 1
ATOM 6330 N N . LYS A 1 804 ? -22.581 -22.781 -36.134 1.00 83.75 804 LYS A N 1
ATOM 6331 C CA . LYS A 1 804 ? -21.139 -22.857 -36.436 1.00 83.75 804 LYS A CA 1
ATOM 6332 C C . LYS A 1 804 ? -20.463 -24.075 -35.805 1.00 83.75 804 LYS A C 1
ATOM 6334 O O . LYS A 1 804 ? -19.536 -24.628 -36.391 1.00 83.75 804 LYS A O 1
ATOM 6339 N N . TRP A 1 805 ? -20.876 -24.457 -34.595 1.00 86.38 805 TRP A N 1
ATOM 6340 C CA . TRP A 1 805 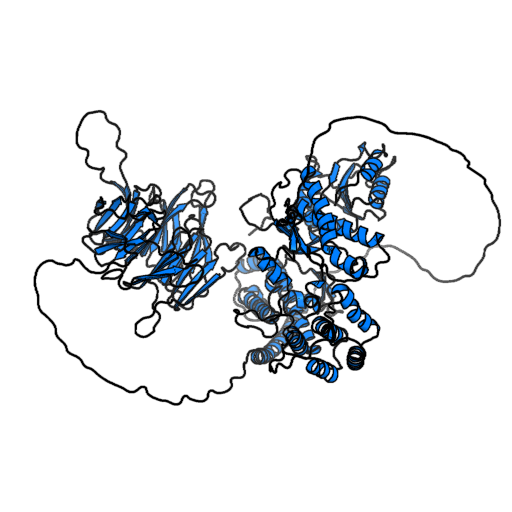? -20.398 -25.656 -33.903 1.00 86.38 805 TRP A CA 1
ATOM 6341 C C . TRP A 1 805 ? -21.365 -26.088 -32.792 1.00 86.38 805 TRP A C 1
ATOM 6343 O O . TRP A 1 805 ? -22.102 -25.270 -32.239 1.00 86.38 805 TRP A O 1
ATOM 6353 N N . GLU A 1 806 ? -21.311 -27.374 -32.437 1.00 86.56 806 GLU A N 1
ATOM 6354 C CA . GLU A 1 806 ? -22.035 -27.968 -31.309 1.00 86.56 806 GLU A CA 1
ATOM 6355 C C . GLU A 1 806 ? -21.111 -28.839 -30.441 1.00 86.56 806 GLU A C 1
ATOM 6357 O O . GLU A 1 806 ? -20.111 -29.397 -30.912 1.00 86.56 806 GLU A O 1
ATOM 6362 N N . ARG A 1 807 ? -21.426 -28.936 -29.146 1.00 87.31 807 ARG A N 1
ATOM 6363 C CA . ARG A 1 807 ? -20.729 -29.773 -28.158 1.00 87.31 807 ARG A CA 1
ATOM 6364 C C . ARG A 1 807 ? -21.744 -30.427 -27.235 1.00 87.31 807 ARG A C 1
ATOM 6366 O O . ARG A 1 807 ? -22.452 -29.722 -26.527 1.00 87.31 807 ARG A O 1
ATOM 6373 N N . HIS A 1 808 ? -21.782 -31.755 -27.200 1.00 85.25 808 HIS A N 1
ATOM 6374 C CA . HIS A 1 808 ? -22.665 -32.519 -26.312 1.00 85.25 808 HIS A CA 1
ATOM 6375 C C . HIS A 1 808 ? -21.927 -33.041 -25.073 1.00 85.25 808 HIS A C 1
ATOM 6377 O O . HIS A 1 808 ? -20.716 -33.249 -25.115 1.00 85.25 808 HIS A O 1
ATOM 6383 N N . LYS A 1 809 ? -22.681 -33.321 -24.001 1.00 80.88 809 LYS A N 1
ATOM 6384 C CA . LYS A 1 809 ? -22.213 -33.891 -22.719 1.00 80.88 809 LYS A CA 1
ATOM 6385 C C . LYS A 1 809 ? -21.131 -33.063 -22.020 1.00 80.88 809 LYS A C 1
ATOM 6387 O O . LYS A 1 809 ? -20.193 -33.594 -21.442 1.00 80.88 809 LYS A O 1
ATOM 6392 N N . ILE A 1 810 ? -21.298 -31.745 -22.036 1.00 80.25 810 ILE A N 1
ATOM 6393 C CA . ILE A 1 810 ? -20.318 -30.776 -21.515 1.00 80.25 810 ILE A CA 1
ATOM 6394 C C . ILE A 1 810 ? -20.107 -30.808 -19.988 1.00 80.25 810 ILE A C 1
ATOM 6396 O O . ILE A 1 810 ? -19.200 -30.144 -19.515 1.00 80.25 810 ILE A O 1
ATOM 6400 N N . HIS A 1 811 ? -20.937 -31.542 -19.237 1.00 82.75 811 HIS A N 1
ATOM 6401 C CA . HIS A 1 811 ? -20.859 -31.736 -17.774 1.00 82.75 811 HIS A CA 1
ATOM 6402 C C . HIS A 1 811 ? -21.392 -33.125 -17.369 1.00 82.75 811 HIS A C 1
ATOM 6404 O O . HIS A 1 811 ? -22.061 -33.286 -16.347 1.00 82.75 811 HIS A O 1
ATOM 6410 N N . ASP A 1 812 ? -21.189 -34.124 -18.237 1.00 78.25 812 ASP A N 1
ATOM 6411 C CA . ASP A 1 812 ? -21.781 -35.467 -18.156 1.00 78.25 812 ASP A CA 1
ATOM 6412 C C . ASP A 1 812 ? -23.302 -35.461 -17.901 1.00 78.25 812 ASP A C 1
ATOM 6414 O O . ASP A 1 812 ? -24.091 -35.342 -18.842 1.00 78.25 812 ASP A O 1
ATOM 6418 N N . LYS A 1 813 ? -23.715 -35.609 -16.634 1.00 70.81 813 LYS A N 1
ATOM 6419 C CA . LYS A 1 813 ? -25.116 -35.687 -16.185 1.00 70.81 813 LYS A CA 1
ATOM 6420 C C . LYS A 1 813 ? -25.636 -34.400 -15.535 1.00 70.81 813 LYS A C 1
ATOM 6422 O O . LYS A 1 813 ? -26.845 -34.281 -15.354 1.00 70.81 813 LYS A O 1
ATOM 6427 N N . ASN A 1 814 ? -24.756 -33.477 -15.157 1.00 80.38 814 ASN A N 1
ATOM 6428 C CA . ASN A 1 814 ? -25.113 -32.306 -14.357 1.00 80.38 814 ASN A CA 1
ATOM 6429 C C . ASN A 1 814 ? -25.638 -31.159 -15.235 1.00 80.38 814 ASN A C 1
ATOM 6431 O O . ASN A 1 814 ? -25.245 -31.016 -16.398 1.00 80.38 814 ASN A O 1
ATOM 6435 N N . GLY A 1 815 ? -26.532 -30.336 -14.677 1.00 81.62 815 GLY A N 1
ATOM 6436 C CA . GLY A 1 815 ? -27.031 -29.123 -15.329 1.00 81.62 815 GLY A CA 1
ATOM 6437 C C . GLY A 1 815 ? -25.942 -28.056 -15.498 1.00 81.62 815 GLY A C 1
ATOM 6438 O O . GLY A 1 815 ? -25.019 -27.985 -14.689 1.00 81.62 815 GLY A O 1
ATOM 6439 N N . VAL A 1 816 ? -26.064 -27.195 -16.513 1.00 88.00 816 VAL A N 1
ATOM 6440 C CA . VAL A 1 816 ? -25.355 -25.902 -16.534 1.00 88.00 816 VAL A CA 1
ATOM 6441 C C . VAL A 1 816 ? -26.160 -24.918 -15.692 1.00 88.00 816 VAL A C 1
ATOM 6443 O O . VAL A 1 816 ? -27.345 -24.740 -15.955 1.00 88.00 816 VAL A O 1
ATOM 6446 N N . LEU A 1 817 ? -25.527 -24.272 -14.713 1.00 86.69 817 LEU A N 1
ATOM 6447 C CA . LEU A 1 817 ? -26.153 -23.224 -13.899 1.00 86.69 817 LEU A CA 1
ATOM 6448 C C . LEU A 1 817 ? -25.956 -21.837 -14.507 1.00 86.69 817 LEU A C 1
ATOM 6450 O O . LEU A 1 817 ? -26.917 -21.091 -14.679 1.00 86.69 817 LEU A O 1
ATOM 6454 N N . THR A 1 818 ? -24.709 -21.495 -14.839 1.00 89.44 818 THR A N 1
ATOM 6455 C CA . THR A 1 818 ? -24.352 -20.198 -15.419 1.00 89.44 818 THR A CA 1
ATOM 6456 C C . THR A 1 818 ? -23.424 -20.364 -16.613 1.00 89.44 818 THR A C 1
ATOM 6458 O O . THR A 1 818 ? -22.595 -21.278 -16.673 1.00 89.44 818 THR A O 1
ATOM 6461 N N . LEU A 1 819 ? -23.589 -19.460 -17.573 1.00 91.94 819 LEU A N 1
ATOM 6462 C CA . LEU A 1 819 ? -22.677 -19.228 -18.680 1.00 91.94 819 LEU A CA 1
ATOM 6463 C C . LEU A 1 819 ? -22.189 -17.786 -18.524 1.00 91.94 819 LEU A C 1
ATOM 6465 O O . LEU A 1 819 ? -23.006 -16.902 -18.284 1.00 91.94 819 LEU A O 1
ATOM 6469 N N . SER A 1 820 ? -20.881 -17.566 -18.585 1.00 91.38 820 SER A N 1
ATOM 6470 C CA . SER A 1 820 ? -20.269 -16.238 -18.476 1.00 91.38 820 SER A CA 1
ATOM 6471 C C . SER A 1 820 ? -19.099 -16.175 -19.441 1.00 91.38 820 SER A C 1
ATOM 6473 O O . SER A 1 820 ? -18.284 -17.095 -19.472 1.00 91.38 820 SER A O 1
ATOM 6475 N N . GLY A 1 821 ? -19.019 -15.125 -20.245 1.00 88.44 821 GLY A N 1
ATOM 6476 C CA . GLY A 1 821 ? -18.004 -14.948 -21.264 1.00 88.44 821 GLY A CA 1
ATOM 6477 C C . GLY A 1 821 ? -17.455 -13.532 -21.298 1.00 88.44 821 GLY A C 1
ATOM 6478 O O . GLY A 1 821 ? -18.098 -12.570 -20.894 1.00 88.44 821 GLY A O 1
ATOM 6479 N N . THR A 1 822 ? -16.220 -13.412 -21.770 1.00 88.75 822 THR A N 1
ATOM 6480 C CA . THR A 1 822 ? -15.569 -12.117 -21.979 1.00 88.75 822 THR A CA 1
ATOM 6481 C C . THR A 1 822 ? -14.467 -12.221 -23.029 1.00 88.75 822 THR A C 1
ATOM 6483 O O . THR A 1 822 ? -14.008 -13.319 -23.354 1.00 88.75 822 THR A O 1
ATOM 6486 N N . ALA A 1 823 ? -14.014 -11.080 -23.545 1.00 88.06 823 ALA A N 1
ATOM 6487 C CA . ALA A 1 823 ? -12.788 -10.986 -24.325 1.00 88.06 823 ALA A CA 1
ATOM 6488 C C . ALA A 1 823 ? -11.559 -11.063 -23.400 1.00 88.06 823 ALA A C 1
ATOM 6490 O O . ALA A 1 823 ? -11.410 -10.279 -22.458 1.00 88.06 823 ALA A O 1
ATOM 6491 N N . ALA A 1 824 ? -10.657 -11.998 -23.686 1.00 85.00 824 ALA A N 1
ATOM 6492 C CA . ALA A 1 824 ? -9.397 -12.151 -22.978 1.00 85.00 824 ALA A CA 1
ATOM 6493 C C . ALA A 1 824 ? -8.456 -10.982 -23.315 1.00 85.00 824 ALA A C 1
ATOM 6495 O O . ALA A 1 824 ? -7.795 -10.976 -24.351 1.00 85.00 824 ALA A O 1
ATOM 6496 N N . THR A 1 825 ? -8.420 -9.970 -22.447 1.00 85.81 825 THR A N 1
ATOM 6497 C CA . THR A 1 825 ? -7.647 -8.725 -22.641 1.00 85.81 825 THR A CA 1
ATOM 6498 C C . THR A 1 825 ? -6.471 -8.593 -21.672 1.00 85.81 825 THR A C 1
ATOM 6500 O O . THR A 1 825 ? -5.687 -7.649 -21.763 1.00 85.81 825 THR A O 1
ATOM 6503 N N . TYR A 1 826 ? -6.319 -9.537 -20.741 1.00 83.75 826 TYR A N 1
ATOM 6504 C CA . TYR A 1 826 ? -5.255 -9.523 -19.747 1.00 83.75 826 TYR A CA 1
ATOM 6505 C C . TYR A 1 826 ? -3.911 -10.054 -20.281 1.00 83.75 826 TYR A C 1
ATOM 6507 O O . TYR A 1 826 ? -3.806 -11.164 -20.804 1.00 83.75 826 TYR A O 1
ATOM 6515 N N . GLY A 1 827 ? -2.842 -9.285 -20.061 1.00 77.56 827 GLY A N 1
ATOM 6516 C CA . GLY A 1 827 ? -1.463 -9.727 -20.274 1.00 77.56 827 GLY A CA 1
ATOM 6517 C C . GLY A 1 827 ? -1.096 -9.914 -21.749 1.00 77.56 827 GLY A C 1
ATOM 6518 O O . GLY A 1 827 ? -0.988 -8.944 -22.489 1.00 77.56 827 GLY A O 1
ATOM 6519 N N . THR A 1 828 ? -0.838 -11.162 -22.149 1.00 75.00 828 THR A N 1
ATOM 6520 C CA . THR A 1 828 ? -0.451 -11.538 -23.527 1.00 75.00 828 THR A CA 1
ATOM 6521 C C . THR A 1 828 ? -1.588 -12.187 -24.320 1.00 75.00 828 THR A C 1
ATOM 6523 O O . THR A 1 828 ? -1.345 -12.678 -25.418 1.00 75.00 828 THR A O 1
ATOM 6526 N N . ALA A 1 829 ? -2.810 -12.187 -23.777 1.00 77.62 829 ALA A N 1
ATOM 6527 C CA . ALA A 1 829 ? -3.990 -12.768 -24.406 1.00 77.62 829 ALA A CA 1
ATOM 6528 C C . ALA A 1 829 ? -4.275 -12.204 -25.813 1.00 77.62 829 ALA A C 1
ATOM 6530 O O . ALA A 1 829 ? -4.013 -11.039 -26.113 1.00 77.62 829 ALA A O 1
ATOM 6531 N N . ASP A 1 830 ? -4.852 -13.044 -26.671 1.00 75.94 830 ASP A N 1
ATOM 6532 C CA . ASP A 1 830 ? -5.108 -12.772 -28.091 1.00 75.94 830 ASP A CA 1
ATOM 6533 C C . ASP A 1 830 ? -6.388 -11.957 -28.377 1.00 75.94 830 ASP A C 1
ATOM 6535 O O . ASP A 1 830 ? -6.745 -11.754 -29.540 1.00 75.94 830 ASP A O 1
ATOM 6539 N N . GLY A 1 831 ? -7.111 -11.511 -27.343 1.00 80.12 831 GLY A N 1
ATOM 6540 C CA . GLY A 1 831 ? -8.431 -10.894 -27.490 1.00 80.12 831 GLY A CA 1
ATOM 6541 C C . GLY A 1 831 ? -9.553 -11.890 -27.808 1.00 80.12 831 GLY A C 1
ATOM 6542 O O . GLY A 1 831 ? -10.673 -11.469 -28.103 1.00 80.12 831 GLY A O 1
ATOM 6543 N N . SER A 1 832 ? -9.303 -13.206 -27.781 1.00 84.75 832 SER A N 1
ATOM 6544 C CA . SER A 1 832 ? -10.349 -14.200 -28.032 1.00 84.75 832 SER A CA 1
ATOM 6545 C C . SER A 1 832 ? -11.415 -14.195 -26.936 1.00 84.75 832 SER A C 1
ATOM 6547 O O . SER A 1 832 ? -11.155 -13.930 -25.762 1.00 84.75 832 SER A O 1
ATOM 6549 N N . THR A 1 833 ? -12.657 -14.504 -27.315 1.00 87.31 833 THR A N 1
ATOM 6550 C CA . THR A 1 833 ? -13.725 -14.702 -26.334 1.00 87.31 833 THR A CA 1
ATOM 6551 C C . THR A 1 833 ? -13.524 -16.031 -25.615 1.00 87.31 833 THR A C 1
ATOM 6553 O O . THR A 1 833 ? -13.559 -17.089 -26.251 1.00 87.31 833 THR A O 1
ATOM 6556 N N . ILE A 1 834 ? -13.393 -15.984 -24.293 1.00 90.62 834 ILE A N 1
ATOM 6557 C CA . ILE A 1 834 ? -13.443 -17.153 -23.412 1.00 90.62 834 ILE A CA 1
ATOM 6558 C C . ILE A 1 834 ? -14.830 -17.217 -22.789 1.00 90.62 834 ILE A C 1
ATOM 6560 O O . ILE A 1 834 ? -15.374 -16.194 -22.387 1.00 90.62 834 ILE A O 1
ATOM 6564 N N . ILE A 1 835 ? -15.393 -18.420 -22.706 1.00 91.31 835 ILE A N 1
ATOM 6565 C CA . ILE A 1 835 ? -16.702 -18.683 -22.106 1.00 91.31 835 ILE A CA 1
ATOM 6566 C C . ILE A 1 835 ? -16.543 -19.767 -21.041 1.00 91.31 835 ILE A C 1
ATOM 6568 O O . ILE A 1 835 ? -16.066 -20.859 -21.337 1.00 91.31 835 ILE A O 1
ATOM 6572 N N . ALA A 1 836 ? -16.959 -19.487 -19.812 1.00 92.44 836 ALA A N 1
ATOM 6573 C CA . ALA A 1 836 ? -17.026 -20.427 -18.705 1.00 92.44 836 ALA A CA 1
ATOM 6574 C C . ALA A 1 836 ? -18.445 -20.988 -18.592 1.00 92.44 836 ALA A C 1
ATOM 6576 O O . ALA A 1 836 ? -19.409 -20.241 -18.426 1.00 92.44 836 ALA A O 1
ATOM 6577 N N . SER A 1 837 ? -18.566 -22.313 -18.647 1.00 92.62 837 SER A N 1
ATOM 6578 C CA . SER A 1 837 ? -19.798 -23.030 -18.309 1.00 92.62 837 SER A CA 1
ATOM 6579 C C . SER A 1 837 ? -19.670 -23.629 -16.910 1.00 92.62 837 SER A C 1
ATOM 6581 O O . SER A 1 837 ? -18.817 -24.497 -16.704 1.00 92.62 837 SER A O 1
ATOM 6583 N N . CYS A 1 838 ? -20.513 -23.193 -15.977 1.00 91.56 838 CYS A N 1
ATOM 6584 C CA . CYS A 1 838 ? -20.540 -23.686 -14.602 1.00 91.56 838 CYS A CA 1
ATOM 6585 C C . CYS A 1 838 ? -21.521 -24.854 -14.452 1.00 91.56 838 CYS A C 1
ATOM 6587 O O . CYS A 1 838 ? -22.696 -24.722 -14.805 1.00 91.56 838 CYS A O 1
ATOM 6589 N N . SER A 1 839 ? -21.044 -25.982 -13.926 1.00 91.00 839 SER A N 1
ATOM 6590 C CA . SER A 1 839 ? -21.862 -27.149 -13.590 1.00 91.00 839 SER A CA 1
ATOM 6591 C C . SER A 1 839 ? -22.666 -26.934 -12.309 1.00 91.00 839 SER A C 1
ATOM 6593 O O . SER A 1 839 ? -22.250 -26.201 -11.417 1.00 91.00 839 SER A O 1
ATOM 6595 N N . GLU A 1 840 ? -23.761 -27.674 -12.163 1.00 85.19 840 GLU A N 1
ATOM 6596 C CA . GLU A 1 840 ? -24.418 -27.917 -10.875 1.00 85.19 840 GLU A CA 1
ATOM 6597 C C . GLU A 1 840 ? -23.542 -28.750 -9.912 1.00 85.19 840 GLU A C 1
ATOM 6599 O O . GLU A 1 840 ? -23.726 -28.695 -8.696 1.00 85.19 840 GLU A O 1
ATOM 6604 N N . GLY A 1 841 ? -22.582 -29.513 -10.452 1.00 87.00 841 GLY A N 1
ATOM 6605 C CA . GLY A 1 841 ? -21.567 -30.239 -9.684 1.00 87.00 841 GLY A CA 1
ATOM 6606 C C . GLY A 1 841 ? -20.448 -29.329 -9.170 1.00 87.00 841 GLY A C 1
ATOM 6607 O O . GLY A 1 841 ? -20.704 -28.226 -8.688 1.00 87.00 841 GLY A O 1
ATOM 6608 N N . THR A 1 842 ? -19.202 -29.799 -9.276 1.00 87.25 842 THR A N 1
ATOM 6609 C CA . THR A 1 842 ? -18.000 -29.016 -8.943 1.00 87.25 842 THR A CA 1
ATOM 6610 C C . THR A 1 842 ? -17.260 -28.496 -10.177 1.00 87.25 842 THR A C 1
ATOM 6612 O O . THR A 1 842 ? -16.420 -27.613 -10.047 1.00 87.25 842 THR A O 1
ATOM 6615 N N . ASP A 1 843 ? -17.581 -28.976 -11.379 1.00 90.50 843 ASP A N 1
ATOM 6616 C CA . ASP A 1 843 ? -16.825 -28.665 -12.596 1.00 90.50 843 ASP A CA 1
ATOM 6617 C C . ASP A 1 843 ? -17.161 -27.294 -13.211 1.00 90.50 843 ASP A C 1
ATOM 6619 O O . ASP A 1 843 ? -18.318 -26.870 -13.292 1.00 90.50 843 ASP A O 1
ATOM 6623 N N . ILE A 1 844 ? -16.135 -26.613 -13.720 1.00 92.81 844 ILE A N 1
ATOM 6624 C CA . ILE A 1 844 ? -16.237 -25.400 -14.534 1.00 92.81 844 ILE A CA 1
ATOM 6625 C C . ILE A 1 844 ? -15.320 -25.575 -15.744 1.00 92.81 844 ILE A C 1
ATOM 6627 O O . ILE A 1 844 ? -14.099 -25.638 -15.613 1.00 92.81 844 ILE A O 1
ATOM 6631 N N . ILE A 1 845 ? -15.907 -25.615 -16.941 1.00 92.75 845 ILE A N 1
ATOM 6632 C CA . ILE A 1 845 ? -15.156 -25.785 -18.194 1.00 92.75 845 ILE A CA 1
ATOM 6633 C C . ILE A 1 845 ? -15.085 -24.458 -18.946 1.00 92.75 845 ILE A C 1
ATOM 6635 O O . ILE A 1 845 ? -16.099 -23.770 -19.098 1.00 92.75 845 ILE A O 1
ATOM 6639 N N . LEU A 1 846 ? -13.886 -24.128 -19.431 1.00 92.75 846 LEU A N 1
ATOM 6640 C CA . LEU A 1 846 ? -13.607 -22.976 -20.282 1.00 92.75 846 LEU A CA 1
ATOM 6641 C C . LEU A 1 846 ? -13.584 -23.374 -21.757 1.00 92.75 846 LEU A C 1
ATOM 6643 O O . LEU A 1 846 ? -12.925 -24.342 -22.145 1.00 92.75 846 LEU A O 1
ATOM 6647 N N . TRP A 1 847 ? -14.236 -22.565 -22.583 1.00 91.25 847 TRP A N 1
ATOM 6648 C CA . TRP A 1 847 ? -14.404 -22.764 -24.016 1.00 91.25 847 TRP A CA 1
ATOM 6649 C C . TRP A 1 847 ? -13.906 -21.545 -24.790 1.00 91.25 847 TRP A C 1
ATOM 6651 O O . TRP A 1 847 ? -14.189 -20.408 -24.419 1.00 91.25 847 TRP A O 1
ATOM 6661 N N . HIS A 1 848 ? -13.231 -21.772 -25.914 1.00 88.75 848 HIS A N 1
ATOM 6662 C CA . HIS A 1 848 ? -12.892 -20.710 -26.860 1.00 88.75 848 HIS A CA 1
ATOM 6663 C C . HIS A 1 848 ? -14.111 -20.406 -27.745 1.00 88.75 848 HIS A C 1
ATOM 6665 O O . HIS A 1 848 ? -14.435 -21.192 -28.642 1.00 88.75 848 HIS A O 1
ATOM 6671 N N . GLY A 1 849 ? -14.750 -19.246 -27.572 1.00 84.00 849 GLY A N 1
ATOM 6672 C CA . GLY A 1 849 ? -16.061 -18.912 -28.151 1.00 84.00 849 GLY A CA 1
ATOM 6673 C C . GLY A 1 849 ? -16.185 -19.162 -29.660 1.00 84.00 849 GLY A C 1
ATOM 6674 O O . GLY A 1 849 ? -17.116 -19.826 -30.110 1.00 84.00 849 GLY A O 1
ATOM 6675 N N . LYS A 1 850 ? -15.202 -18.737 -30.466 1.00 83.81 850 LYS A N 1
ATOM 6676 C CA . LYS A 1 850 ? -15.264 -18.919 -31.935 1.00 83.81 850 LYS A CA 1
ATOM 6677 C C . LYS A 1 850 ? -15.033 -20.360 -32.421 1.00 83.81 850 LYS A C 1
ATOM 6679 O O . LYS A 1 850 ? -15.474 -20.687 -33.516 1.00 83.81 850 LYS A O 1
ATOM 6684 N N . SER A 1 851 ? -14.355 -21.219 -31.651 1.00 83.81 851 SER A N 1
ATOM 6685 C CA . SER A 1 851 ? -13.916 -22.557 -32.105 1.00 83.81 851 SER A CA 1
ATOM 6686 C C . SER A 1 851 ? -14.549 -23.726 -31.343 1.00 83.81 851 SER A C 1
ATOM 6688 O O . SER A 1 851 ? -14.394 -24.882 -31.746 1.00 83.81 851 SER A O 1
ATOM 6690 N N . GLY A 1 852 ? -15.216 -23.451 -30.218 1.00 82.06 852 GLY A N 1
ATOM 6691 C CA . GLY A 1 852 ? -15.825 -24.461 -29.357 1.00 82.06 852 GLY A CA 1
ATOM 6692 C C . GLY A 1 852 ? -14.825 -25.475 -28.800 1.00 82.06 852 GLY A C 1
ATOM 6693 O O . GLY A 1 852 ? -15.218 -26.587 -28.456 1.00 82.06 852 GLY A O 1
ATOM 6694 N N . LYS A 1 853 ? -13.523 -25.168 -28.787 1.00 86.94 853 LYS A N 1
ATOM 6695 C CA . LYS A 1 853 ? -12.505 -26.022 -28.159 1.00 86.94 853 LYS A CA 1
ATOM 6696 C C . LYS A 1 853 ? -12.510 -25.798 -26.650 1.00 86.94 853 LYS A C 1
ATOM 6698 O O . LYS A 1 853 ? -12.695 -24.665 -26.210 1.00 86.94 853 LYS A O 1
ATOM 6703 N N . ILE A 1 854 ? -12.280 -26.867 -25.887 1.00 90.06 854 ILE A N 1
ATOM 6704 C CA . ILE A 1 854 ? -12.002 -26.771 -24.451 1.00 90.06 854 ILE A CA 1
ATOM 6705 C C . ILE A 1 854 ? -10.608 -26.165 -24.285 1.00 90.06 854 ILE A C 1
ATOM 6707 O O . ILE A 1 854 ? -9.664 -26.577 -24.957 1.00 90.06 854 ILE A O 1
ATOM 6711 N N . VAL A 1 855 ? -10.522 -25.171 -23.409 1.00 89.12 855 VAL A N 1
ATOM 6712 C CA . VAL A 1 855 ? -9.338 -24.341 -23.152 1.00 89.12 855 VAL A CA 1
ATOM 6713 C C . VAL A 1 855 ? -8.774 -24.606 -21.754 1.00 89.12 855 VAL A C 1
ATOM 6715 O O . VAL A 1 855 ? -7.569 -24.541 -21.542 1.00 89.12 855 VAL A O 1
ATOM 6718 N N . GLY A 1 856 ? -9.639 -24.966 -20.808 1.00 85.25 856 GLY A N 1
ATOM 6719 C CA . GLY A 1 856 ? -9.273 -25.345 -19.450 1.00 85.25 856 GLY A CA 1
ATOM 6720 C C . GLY A 1 856 ? -10.446 -26.011 -18.737 1.00 85.25 856 GLY A C 1
ATOM 6721 O O . GLY A 1 856 ? -11.597 -25.856 -19.147 1.00 85.25 856 GLY A O 1
ATOM 6722 N N . ASN A 1 857 ? -10.150 -26.751 -17.673 1.00 90.44 857 ASN A N 1
ATOM 6723 C CA . ASN A 1 857 ? -11.142 -27.299 -16.752 1.00 90.44 857 ASN A CA 1
ATOM 6724 C C . ASN A 1 857 ? -10.707 -26.970 -15.318 1.00 90.44 857 ASN A C 1
ATOM 6726 O O . ASN A 1 857 ? -9.521 -27.054 -14.995 1.00 90.44 857 ASN A O 1
ATOM 6730 N N . VAL A 1 858 ? -11.666 -26.585 -14.486 1.00 90.94 858 VAL A N 1
ATOM 6731 C CA . VAL A 1 858 ? -11.496 -26.203 -13.090 1.00 90.94 858 VAL A CA 1
ATOM 6732 C C . VAL A 1 858 ? -12.488 -27.000 -12.254 1.00 90.94 858 VAL A C 1
ATOM 6734 O O . VAL A 1 858 ? -13.691 -26.778 -12.334 1.00 90.94 858 VAL A O 1
ATOM 6737 N N . ASP A 1 859 ? -11.981 -27.889 -11.406 1.00 87.88 859 ASP A N 1
ATOM 6738 C CA . ASP A 1 859 ? -12.783 -28.538 -10.369 1.00 87.88 859 ASP A CA 1
ATOM 6739 C C . ASP A 1 859 ? -12.769 -27.670 -9.103 1.00 87.88 859 ASP A C 1
ATOM 6741 O O . ASP A 1 859 ? -11.724 -27.481 -8.461 1.00 87.88 859 ASP A O 1
ATOM 6745 N N . THR A 1 860 ? -13.932 -27.136 -8.717 1.00 83.81 860 THR A N 1
ATOM 6746 C CA . THR A 1 860 ? -14.043 -26.278 -7.535 1.00 83.81 860 THR A CA 1
ATOM 6747 C C . THR A 1 860 ? -13.679 -27.009 -6.249 1.00 83.81 860 THR A C 1
ATOM 6749 O O . THR A 1 860 ? -13.267 -26.345 -5.294 1.00 83.81 860 THR A O 1
ATOM 6752 N N . ASN A 1 861 ? -13.761 -28.347 -6.185 1.00 82.50 861 ASN A N 1
ATOM 6753 C CA . ASN A 1 861 ? -13.590 -29.123 -4.951 1.00 82.50 861 ASN A CA 1
ATOM 6754 C C . ASN A 1 861 ? -14.454 -28.546 -3.802 1.00 82.50 861 ASN A C 1
ATOM 6756 O O . ASN A 1 861 ? -13.959 -28.290 -2.696 1.00 82.50 861 ASN A O 1
ATOM 6760 N N . GLN A 1 862 ? -15.709 -28.195 -4.093 1.00 76.69 862 GLN A N 1
ATOM 6761 C CA . GLN A 1 862 ? -16.703 -27.724 -3.118 1.00 76.69 862 GLN A CA 1
ATOM 6762 C C . GLN A 1 862 ? -17.882 -28.712 -3.061 1.00 76.69 862 GLN A C 1
ATOM 6764 O O . GLN A 1 862 ? -17.777 -29.847 -3.518 1.00 76.69 862 GLN A O 1
ATOM 6769 N N . LEU A 1 863 ? -18.987 -28.311 -2.430 1.00 81.44 863 LEU A N 1
ATOM 6770 C CA . LEU A 1 863 ? -20.273 -28.990 -2.594 1.00 81.44 863 LEU A CA 1
ATOM 6771 C C . LEU A 1 863 ? -20.883 -28.572 -3.949 1.00 81.44 863 LEU A C 1
ATOM 6773 O O . LEU A 1 863 ? -20.170 -28.255 -4.894 1.00 81.44 863 LEU A O 1
ATOM 6777 N N . LYS A 1 864 ? -22.212 -28.525 -4.031 1.00 87.19 864 LYS A N 1
ATOM 6778 C CA . LYS A 1 864 ? -22.955 -27.961 -5.158 1.00 87.19 864 LYS A CA 1
ATOM 6779 C C . LYS A 1 864 ? -22.503 -26.519 -5.445 1.00 87.19 864 LYS A C 1
ATOM 6781 O O . LYS A 1 864 ? -22.641 -25.668 -4.559 1.00 87.19 864 LYS A O 1
ATOM 6786 N N . ASN A 1 865 ? -21.998 -26.238 -6.647 1.00 89.62 865 ASN A N 1
ATOM 6787 C CA . ASN A 1 865 ? -21.775 -24.863 -7.100 1.00 89.62 865 ASN A CA 1
ATOM 6788 C C . ASN A 1 865 ? -23.122 -24.106 -7.137 1.00 89.62 865 ASN A C 1
ATOM 6790 O O . ASN A 1 865 ? -24.171 -24.693 -7.401 1.00 89.62 865 ASN A O 1
ATOM 6794 N N . THR A 1 866 ? -23.118 -22.805 -6.845 1.00 90.56 866 THR A N 1
ATOM 6795 C CA . THR A 1 866 ? -24.297 -21.928 -6.988 1.00 90.56 866 THR A CA 1
ATOM 6796 C C . THR A 1 866 ? -24.192 -21.055 -8.232 1.00 90.56 866 THR A C 1
ATOM 6798 O O . THR A 1 866 ? -25.205 -20.753 -8.857 1.00 90.56 866 THR A O 1
ATOM 6801 N N . MET A 1 867 ? -22.970 -20.646 -8.581 1.00 91.19 867 MET A N 1
ATOM 6802 C CA . MET A 1 867 ? -22.697 -19.579 -9.539 1.00 91.19 867 MET A CA 1
ATOM 6803 C C . MET A 1 867 ? -21.201 -19.561 -9.875 1.00 91.19 867 MET A C 1
ATOM 6805 O O . MET A 1 867 ? -20.372 -19.690 -8.974 1.00 91.19 867 MET A O 1
ATOM 6809 N N . ALA A 1 868 ? -20.839 -19.320 -11.135 1.00 93.75 868 ALA A N 1
ATOM 6810 C CA . ALA A 1 868 ? -19.496 -18.849 -11.478 1.00 93.75 868 ALA A CA 1
ATOM 6811 C C . ALA A 1 868 ? -19.529 -17.754 -12.551 1.00 93.75 868 ALA A C 1
ATOM 6813 O O . ALA A 1 868 ? -20.414 -17.748 -13.411 1.00 93.75 868 ALA A O 1
ATOM 6814 N N . ALA A 1 869 ? -18.542 -16.858 -12.494 1.00 94.12 869 ALA A N 1
ATOM 6815 C CA . ALA A 1 869 ? -18.347 -15.752 -13.430 1.00 94.12 869 ALA A CA 1
ATOM 6816 C C . ALA A 1 869 ? -16.861 -15.577 -13.787 1.00 94.12 869 ALA A C 1
ATOM 6818 O O . ALA A 1 869 ? -15.982 -15.970 -13.012 1.00 94.12 869 ALA A O 1
ATOM 6819 N N . ILE A 1 870 ? -16.593 -14.953 -14.936 1.00 94.00 870 ILE A N 1
ATOM 6820 C CA . ILE A 1 870 ? -15.260 -14.480 -15.339 1.00 94.00 870 ILE A CA 1
ATOM 6821 C C . ILE A 1 870 ? -15.147 -12.972 -15.043 1.00 94.00 870 ILE A C 1
ATOM 6823 O O . ILE A 1 870 ? -16.139 -12.245 -15.123 1.00 94.00 870 ILE A O 1
ATOM 6827 N N . SER A 1 871 ? -13.952 -12.483 -14.705 1.00 93.50 871 SER A N 1
ATOM 6828 C CA . SER A 1 871 ? -13.677 -11.047 -14.599 1.00 93.50 871 SER A CA 1
ATOM 6829 C C . SER A 1 871 ? -13.738 -10.360 -15.971 1.00 93.50 871 SER A C 1
ATOM 6831 O O . SER A 1 871 ? -13.306 -10.962 -16.953 1.00 93.50 871 SER A O 1
ATOM 6833 N N . PRO A 1 872 ? -14.191 -9.096 -16.083 1.00 90.38 872 PRO A N 1
ATOM 6834 C CA . PRO A 1 872 ? -14.290 -8.393 -17.366 1.00 90.38 872 PRO A CA 1
ATOM 6835 C C . PRO A 1 872 ? -13.022 -8.428 -18.235 1.00 90.38 872 PRO A C 1
ATOM 6837 O O . PRO A 1 872 ? -13.126 -8.563 -19.448 1.00 90.38 872 PRO A O 1
ATOM 6840 N N . ASN A 1 873 ? -11.824 -8.391 -17.644 1.00 89.19 873 ASN A N 1
ATOM 6841 C CA . ASN A 1 873 ? -10.553 -8.484 -18.380 1.00 89.19 873 ASN A CA 1
ATOM 6842 C C . ASN A 1 873 ? -10.117 -9.914 -18.793 1.00 89.19 873 ASN A C 1
ATOM 6844 O O . ASN A 1 873 ? -9.078 -10.085 -19.434 1.00 89.19 873 ASN A O 1
ATOM 6848 N N . GLY A 1 874 ? -10.856 -10.953 -18.397 1.00 88.88 874 GLY A N 1
ATOM 6849 C CA . GLY A 1 874 ? -10.507 -12.354 -18.651 1.00 88.88 874 GLY A CA 1
ATOM 6850 C C . GLY A 1 874 ? -9.348 -12.897 -17.804 1.00 88.88 874 GLY A C 1
ATOM 6851 O O . GLY A 1 874 ? -8.781 -13.928 -18.154 1.00 88.88 874 GLY A O 1
ATOM 6852 N N . ARG A 1 875 ? -8.957 -12.227 -16.713 1.00 91.06 875 ARG A N 1
ATOM 6853 C CA . ARG A 1 875 ? -7.884 -12.693 -15.814 1.00 91.06 875 ARG A CA 1
ATOM 6854 C C . ARG A 1 875 ? -8.345 -13.760 -14.828 1.00 91.06 875 ARG A C 1
ATOM 6856 O O . ARG A 1 875 ? -7.628 -14.729 -14.605 1.00 91.06 875 ARG A O 1
ATOM 6863 N N . PHE A 1 876 ? -9.502 -13.570 -14.201 1.00 93.31 876 PHE A N 1
ATOM 6864 C CA . PHE A 1 876 ? -9.933 -14.365 -13.054 1.00 93.31 876 PHE A CA 1
ATOM 6865 C C . PHE A 1 876 ? -11.268 -15.064 -13.300 1.00 93.31 876 PHE A C 1
ATOM 6867 O O . PHE A 1 876 ? -12.154 -14.535 -13.963 1.00 93.31 876 PHE A O 1
ATOM 6874 N N . ILE A 1 877 ? -11.433 -16.235 -12.692 1.00 94.25 877 ILE A N 1
ATOM 6875 C CA . ILE A 1 877 ? -12.704 -16.956 -12.582 1.00 94.25 877 ILE A CA 1
ATOM 6876 C C . ILE A 1 877 ? -13.033 -17.047 -11.103 1.00 94.25 877 ILE A C 1
ATOM 6878 O O . ILE A 1 877 ? -12.187 -17.493 -10.332 1.00 94.25 877 ILE A O 1
ATOM 6882 N N . ALA A 1 878 ? -14.245 -16.678 -10.703 1.00 94.44 878 ALA A N 1
ATOM 6883 C CA . ALA A 1 878 ? -14.719 -16.851 -9.334 1.00 94.44 878 ALA A CA 1
ATOM 6884 C C . ALA A 1 878 ? -15.919 -17.798 -9.302 1.00 94.44 878 ALA A C 1
ATOM 6886 O O . ALA A 1 878 ? -16.836 -17.657 -10.112 1.00 94.44 878 ALA A O 1
ATOM 6887 N N . ALA A 1 879 ? -15.924 -18.732 -8.348 1.00 94.44 879 ALA A N 1
ATOM 6888 C CA . ALA A 1 879 ? -17.027 -19.658 -8.120 1.00 94.44 879 ALA A CA 1
ATOM 6889 C C . ALA A 1 879 ? -17.550 -19.550 -6.686 1.00 94.44 879 ALA A C 1
ATOM 6891 O O . ALA A 1 879 ? -16.794 -19.664 -5.714 1.00 94.44 879 ALA A O 1
ATOM 6892 N N . ALA A 1 880 ? -18.862 -19.361 -6.578 1.00 93.06 880 ALA A N 1
ATOM 6893 C CA . ALA A 1 880 ? -19.620 -19.565 -5.359 1.00 93.06 880 ALA A CA 1
ATOM 6894 C C . ALA A 1 880 ? -20.218 -20.977 -5.360 1.00 93.06 880 ALA A C 1
ATOM 6896 O O . ALA A 1 880 ? -20.594 -21.533 -6.396 1.00 93.06 880 ALA A O 1
ATOM 6897 N N . ALA A 1 881 ? -20.326 -21.545 -4.166 1.00 90.94 881 ALA A N 1
ATOM 6898 C CA . ALA A 1 881 ? -20.920 -22.849 -3.923 1.00 90.94 881 ALA A CA 1
ATOM 6899 C C . ALA A 1 881 ? -21.778 -22.799 -2.657 1.00 90.94 881 ALA A C 1
ATOM 6901 O O . ALA A 1 881 ? -21.854 -21.776 -1.973 1.00 90.94 881 ALA A O 1
ATOM 6902 N N . PHE A 1 882 ? -22.383 -23.930 -2.292 1.00 90.31 882 PHE A N 1
ATOM 6903 C CA . PHE A 1 882 ? -23.091 -24.103 -1.022 1.00 90.31 882 PHE A CA 1
ATOM 6904 C C . PHE A 1 882 ? -22.131 -24.190 0.190 1.00 90.31 882 PHE A C 1
ATOM 6906 O O . PHE A 1 882 ? -22.206 -25.092 1.021 1.00 90.31 882 PHE A O 1
ATOM 6913 N N . THR A 1 883 ? -21.186 -23.253 0.266 1.00 90.00 883 THR A N 1
ATOM 6914 C CA . THR A 1 883 ? -20.143 -23.097 1.285 1.00 90.00 883 THR A CA 1
ATOM 6915 C C . THR A 1 883 ? -19.931 -21.612 1.579 1.00 90.00 883 THR A C 1
ATOM 6917 O O . THR A 1 883 ? -20.253 -20.766 0.746 1.00 90.00 883 THR A O 1
ATOM 6920 N N . ALA A 1 884 ? -19.353 -21.290 2.736 1.00 90.69 884 ALA A N 1
ATOM 6921 C CA . ALA A 1 884 ? -19.027 -19.912 3.110 1.00 90.69 884 ALA A CA 1
ATOM 6922 C C . ALA A 1 884 ? -17.968 -19.246 2.208 1.00 90.69 884 ALA A C 1
ATOM 6924 O O . ALA A 1 884 ? -17.953 -18.026 2.074 1.00 90.69 884 ALA A O 1
ATOM 6925 N N . ASP A 1 885 ? -17.095 -20.037 1.586 1.00 91.25 885 ASP A N 1
ATOM 6926 C CA . ASP A 1 885 ? -15.959 -19.508 0.836 1.00 91.25 885 ASP A CA 1
ATOM 6927 C C . ASP A 1 885 ? -16.247 -19.409 -0.665 1.00 91.25 885 ASP A C 1
ATOM 6929 O O . ASP A 1 885 ? -16.768 -20.351 -1.273 1.00 91.25 885 ASP A O 1
ATOM 6933 N N . VAL A 1 886 ? -15.800 -18.312 -1.278 1.00 93.69 886 VAL A N 1
ATOM 6934 C CA . VAL A 1 886 ? -15.670 -18.192 -2.740 1.00 93.69 886 VAL A CA 1
ATOM 6935 C C . VAL A 1 886 ? -14.250 -18.579 -3.124 1.00 93.69 886 VAL A C 1
ATOM 6937 O O . VAL A 1 886 ? -13.281 -18.098 -2.533 1.00 93.69 886 VAL A O 1
ATOM 6940 N N . LYS A 1 887 ? -14.103 -19.451 -4.120 1.00 92.62 887 LYS A N 1
ATOM 6941 C CA . LYS A 1 887 ? -12.793 -19.810 -4.678 1.00 92.62 887 LYS A CA 1
ATOM 6942 C C . LYS A 1 887 ? -12.565 -19.035 -5.970 1.00 92.62 887 LYS A C 1
ATOM 6944 O O . LYS A 1 887 ? -13.512 -18.788 -6.715 1.00 92.62 887 LYS A O 1
ATOM 6949 N N . VAL A 1 888 ? -11.316 -18.637 -6.211 1.00 93.81 888 VAL A N 1
ATOM 6950 C CA . VAL A 1 888 ? -10.940 -17.853 -7.392 1.00 93.81 888 VAL A CA 1
ATOM 6951 C C . VAL A 1 888 ? -9.669 -18.424 -8.024 1.00 93.81 888 VAL A C 1
ATOM 6953 O O . VAL A 1 888 ? -8.713 -18.793 -7.329 1.00 93.81 888 VAL A O 1
ATOM 6956 N N . TRP A 1 889 ? -9.673 -18.487 -9.351 1.00 93.06 889 TRP A N 1
ATOM 6957 C CA . TRP A 1 889 ? -8.596 -18.998 -10.193 1.00 93.06 889 TRP A CA 1
ATOM 6958 C C . TRP A 1 889 ? -8.116 -17.920 -11.159 1.00 93.06 889 TRP A C 1
ATOM 6960 O O . TRP A 1 889 ? -8.916 -17.099 -11.600 1.00 93.06 889 TRP A O 1
ATOM 6970 N N . GLU A 1 890 ? -6.832 -17.939 -11.503 1.00 92.06 890 GLU A N 1
ATOM 6971 C CA . GLU A 1 890 ? -6.256 -17.115 -12.565 1.00 92.06 890 GLU A CA 1
ATOM 6972 C C . GLU A 1 890 ? -6.139 -17.924 -13.858 1.00 92.06 890 GLU A C 1
ATOM 6974 O O . GLU A 1 890 ? -5.691 -19.073 -13.854 1.00 92.06 890 GLU A O 1
ATOM 6979 N N . ILE A 1 891 ? -6.534 -17.302 -14.966 1.00 90.88 891 ILE A N 1
ATOM 6980 C CA . ILE A 1 891 ? -6.308 -17.779 -16.325 1.00 90.88 891 ILE A CA 1
ATOM 6981 C C . ILE A 1 891 ? -4.932 -17.263 -16.759 1.00 90.88 891 ILE A C 1
ATOM 6983 O O . ILE A 1 891 ? -4.746 -16.066 -16.981 1.00 90.88 891 ILE A O 1
ATOM 6987 N N . VAL A 1 892 ? -3.954 -18.163 -16.867 1.00 88.44 892 VAL A N 1
ATOM 6988 C CA . VAL A 1 892 ? -2.583 -17.816 -17.258 1.00 88.44 892 VAL A CA 1
ATOM 6989 C C . VAL A 1 892 ? -2.431 -17.988 -18.765 1.00 88.44 892 VAL A C 1
ATOM 6991 O O . VAL A 1 892 ? -2.602 -19.086 -19.295 1.00 88.44 892 VAL A O 1
ATOM 6994 N N . TYR A 1 893 ? -2.064 -16.910 -19.454 1.00 87.12 893 TYR A N 1
ATOM 6995 C CA . TYR A 1 893 ? -1.857 -16.888 -20.903 1.00 87.12 893 TYR A CA 1
ATOM 6996 C C . TYR A 1 893 ? -0.395 -17.181 -21.273 1.00 87.12 893 TYR A C 1
ATOM 6998 O O . TYR A 1 893 ? 0.540 -16.767 -20.583 1.00 87.12 893 TYR A O 1
ATOM 7006 N N . ALA A 1 894 ? -0.191 -17.915 -22.364 1.00 82.50 894 ALA A N 1
ATOM 7007 C CA . ALA A 1 894 ? 1.103 -18.109 -23.004 1.00 82.50 894 ALA A CA 1
ATOM 7008 C C . ALA A 1 894 ? 1.434 -16.942 -23.952 1.00 82.50 894 ALA A C 1
ATOM 7010 O O . ALA A 1 894 ? 0.577 -16.148 -24.327 1.00 82.50 894 ALA A O 1
ATOM 7011 N N . LYS A 1 895 ? 2.699 -16.861 -24.391 1.00 77.31 895 LYS A N 1
ATOM 7012 C CA . LYS A 1 895 ? 3.192 -15.797 -25.292 1.00 77.31 895 LYS A CA 1
ATOM 7013 C C . LYS A 1 895 ? 2.530 -15.773 -26.678 1.00 77.31 895 LYS A C 1
ATOM 7015 O O . LYS A 1 895 ? 2.726 -14.809 -27.409 1.00 77.31 895 LYS A O 1
ATOM 7020 N N . ASP A 1 896 ? 1.821 -16.834 -27.052 1.00 74.56 896 ASP A N 1
ATOM 7021 C CA . ASP A 1 896 ? 1.023 -16.933 -28.278 1.00 74.56 896 ASP A CA 1
ATOM 7022 C C . ASP A 1 896 ? -0.442 -16.494 -28.078 1.00 74.56 896 ASP A C 1
ATOM 7024 O O . ASP A 1 896 ? -1.243 -16.595 -29.003 1.00 74.56 896 ASP A O 1
ATOM 7028 N N . GLY A 1 897 ? -0.790 -16.016 -26.877 1.00 69.88 897 GLY A N 1
ATOM 7029 C CA . GLY A 1 897 ? -2.127 -15.580 -26.483 1.00 69.88 897 GLY A CA 1
ATOM 7030 C C . GLY A 1 897 ? -3.087 -16.704 -26.101 1.00 69.88 897 GLY A C 1
ATOM 7031 O O . GLY A 1 897 ? -4.183 -16.417 -25.624 1.00 69.88 897 GLY A O 1
ATOM 7032 N N . SER A 1 898 ? -2.683 -17.972 -26.231 1.00 78.81 898 SER A N 1
ATOM 7033 C CA . SER A 1 898 ? -3.486 -19.108 -25.775 1.00 78.81 898 SER A CA 1
ATOM 7034 C C . SER A 1 898 ? -3.480 -19.231 -24.247 1.00 78.81 898 SER A C 1
ATOM 7036 O O . SER A 1 898 ? -2.526 -18.833 -23.578 1.00 78.81 898 SER A O 1
ATOM 7038 N N . VAL A 1 899 ? -4.531 -19.806 -23.658 1.00 83.25 899 VAL A N 1
ATOM 7039 C CA . VAL A 1 899 ? -4.510 -20.155 -22.227 1.00 83.25 899 VAL A CA 1
ATOM 7040 C C . VAL A 1 899 ? -3.586 -21.352 -22.024 1.00 83.25 899 VAL A C 1
ATOM 7042 O O . VAL A 1 899 ? -3.785 -22.416 -22.607 1.00 83.25 899 VAL A O 1
ATOM 7045 N N . LYS A 1 900 ? -2.589 -21.169 -21.160 1.00 83.38 900 LYS A N 1
ATOM 7046 C CA . LYS A 1 900 ? -1.595 -22.173 -20.782 1.00 83.38 900 LYS A CA 1
ATOM 7047 C C . LYS A 1 900 ? -2.106 -23.086 -19.674 1.00 83.38 900 LYS A C 1
ATOM 7049 O O . LYS A 1 900 ? -1.957 -24.301 -19.746 1.00 83.38 900 LYS A O 1
ATOM 7054 N N . GLU A 1 901 ? -2.646 -22.484 -18.620 1.00 85.38 901 GLU A N 1
ATOM 7055 C CA . GLU A 1 901 ? -3.119 -23.172 -17.422 1.00 85.38 901 GLU A CA 1
ATOM 7056 C C . GLU A 1 901 ? -4.111 -22.293 -16.655 1.00 85.38 901 GLU A C 1
ATOM 7058 O O . GLU A 1 901 ? -4.149 -21.074 -16.830 1.00 85.38 901 GLU A O 1
ATOM 7063 N N . VAL A 1 902 ? -4.909 -22.922 -15.793 1.00 88.62 902 VAL A N 1
ATOM 7064 C CA . VAL A 1 902 ? -5.835 -22.230 -14.894 1.00 88.62 902 VAL A CA 1
ATOM 7065 C C . VAL A 1 902 ? -5.490 -22.644 -13.471 1.00 88.62 902 VAL A C 1
ATOM 7067 O O . VAL A 1 9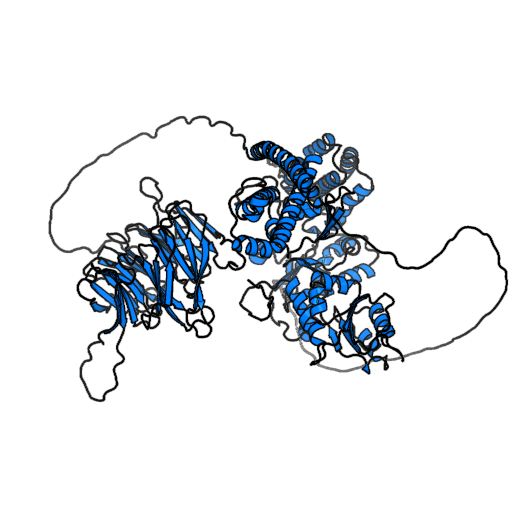02 ? -5.709 -23.790 -13.079 1.00 88.62 902 VAL A O 1
ATOM 7070 N N . SER A 1 903 ? -4.881 -21.736 -12.713 1.00 87.88 903 SER A N 1
ATOM 7071 C CA . SER A 1 903 ? -4.328 -22.023 -11.389 1.00 87.88 903 SER A CA 1
ATOM 7072 C C . SER A 1 903 ? -5.218 -21.440 -10.296 1.00 87.88 903 SER A C 1
ATOM 7074 O O . SER A 1 903 ? -5.805 -20.370 -10.443 1.00 87.88 903 SER A O 1
ATOM 7076 N N . ARG A 1 904 ? -5.364 -22.149 -9.172 1.00 88.69 904 ARG A N 1
ATOM 7077 C CA . ARG A 1 904 ? -6.099 -21.616 -8.018 1.00 88.69 904 ARG A CA 1
ATOM 7078 C C . ARG A 1 904 ? -5.211 -20.610 -7.294 1.00 88.69 904 ARG A C 1
ATOM 7080 O O . ARG A 1 904 ? -4.156 -21.000 -6.805 1.00 88.69 904 ARG A O 1
ATOM 7087 N N . VAL A 1 905 ? -5.665 -19.362 -7.188 1.00 87.94 905 VAL A N 1
ATOM 7088 C CA . VAL A 1 905 ? -4.849 -18.254 -6.662 1.00 87.94 905 VAL A CA 1
ATOM 7089 C C . VAL A 1 905 ? -5.321 -17.719 -5.315 1.00 87.94 905 VAL A C 1
ATOM 7091 O O . VAL A 1 905 ? -4.489 -17.366 -4.492 1.00 87.94 905 VAL A O 1
ATOM 7094 N N . MET A 1 906 ? -6.630 -17.684 -5.040 1.00 88.50 906 MET A N 1
ATOM 7095 C CA . MET A 1 906 ? -7.141 -17.119 -3.781 1.00 88.50 906 MET A CA 1
ATOM 7096 C C . MET A 1 906 ? -8.448 -17.781 -3.310 1.00 88.50 906 MET A C 1
ATOM 7098 O O . MET A 1 906 ? -9.095 -18.559 -4.023 1.00 88.50 906 MET A O 1
ATOM 7102 N N . GLN A 1 907 ? -8.824 -17.505 -2.060 1.00 90.00 907 GLN A N 1
ATOM 7103 C CA . GLN A 1 907 ? -10.056 -17.973 -1.422 1.00 90.00 907 GLN A CA 1
ATOM 7104 C C . GLN A 1 907 ? -10.615 -16.844 -0.555 1.00 90.00 907 GLN A C 1
ATOM 7106 O O . GLN A 1 907 ? -9.985 -16.463 0.428 1.00 90.00 907 GLN A O 1
ATOM 7111 N N . LEU A 1 908 ? -11.788 -16.322 -0.906 1.00 91.56 908 LEU A N 1
ATOM 7112 C CA . LEU A 1 908 ? -12.458 -15.276 -0.137 1.00 91.56 908 LEU A CA 1
ATOM 7113 C C . LEU A 1 908 ? -13.139 -15.940 1.065 1.00 91.56 908 LEU A C 1
ATOM 7115 O O . LEU A 1 908 ? -14.148 -16.629 0.900 1.00 91.56 908 LEU A O 1
ATOM 7119 N N . LYS A 1 909 ? -12.555 -15.779 2.256 1.00 89.31 909 LYS A N 1
ATOM 7120 C CA . LYS A 1 909 ? -13.046 -16.353 3.518 1.00 89.31 909 LYS A CA 1
ATOM 7121 C C . LYS A 1 909 ? -13.610 -15.256 4.405 1.00 89.31 909 LYS A C 1
ATOM 7123 O O . LYS A 1 909 ? -12.944 -14.253 4.638 1.00 89.31 909 LYS A O 1
ATOM 7128 N N . GLY A 1 910 ? -14.801 -15.466 4.958 1.00 85.38 910 GLY A N 1
ATOM 7129 C CA . GLY A 1 910 ? -15.340 -14.577 5.993 1.00 85.38 910 GLY A CA 1
ATOM 7130 C C . GLY A 1 910 ? -16.860 -14.534 6.099 1.00 85.38 910 GLY A C 1
ATOM 7131 O O . GLY A 1 910 ? -17.367 -14.108 7.138 1.00 85.38 910 GLY A O 1
ATOM 7132 N N . HIS A 1 911 ? -17.592 -14.980 5.073 1.00 91.88 911 HIS A N 1
ATOM 7133 C CA . HIS A 1 911 ? -19.029 -15.226 5.211 1.00 91.88 911 HIS A CA 1
ATOM 7134 C C . HIS A 1 911 ? -19.300 -16.329 6.247 1.00 91.88 911 HIS A C 1
ATOM 7136 O O . HIS A 1 911 ? -18.456 -17.185 6.507 1.00 91.88 911 HIS A O 1
ATOM 7142 N N . LYS A 1 912 ? -20.492 -16.315 6.847 1.00 90.94 912 LYS A N 1
ATOM 7143 C CA . LYS A 1 912 ? -20.925 -17.312 7.848 1.00 90.94 912 LYS A CA 1
ATOM 7144 C C . LYS A 1 912 ? -21.815 -18.414 7.259 1.00 90.94 912 LYS A C 1
ATOM 7146 O O . LYS A 1 912 ? -22.138 -19.371 7.956 1.00 90.94 912 LYS A O 1
ATOM 7151 N N . SER A 1 913 ? -22.238 -18.276 6.002 1.00 92.31 913 SER A N 1
ATOM 7152 C CA . SER A 1 913 ? -23.189 -19.168 5.329 1.00 92.31 913 SER A CA 1
ATOM 7153 C C . SER A 1 913 ? -22.962 -19.183 3.812 1.00 92.31 913 SER A C 1
ATOM 7155 O O . SER A 1 913 ? -22.143 -18.422 3.295 1.00 92.31 913 SER A O 1
ATOM 7157 N N . ALA A 1 914 ? -23.686 -20.049 3.102 1.00 92.00 914 ALA A N 1
ATOM 7158 C CA . ALA A 1 914 ? -23.563 -20.254 1.660 1.00 92.00 914 ALA A CA 1
ATOM 7159 C C . ALA A 1 914 ? -23.708 -18.952 0.850 1.00 92.00 914 ALA A C 1
ATOM 7161 O O . ALA A 1 914 ? -24.688 -18.217 1.011 1.00 92.00 914 ALA A O 1
ATOM 7162 N N . VAL A 1 915 ? -22.753 -18.708 -0.050 1.00 94.25 915 VAL A N 1
ATOM 7163 C CA . VAL A 1 915 ? -22.772 -17.578 -0.991 1.00 94.25 915 VAL A CA 1
ATOM 7164 C C . VAL A 1 915 ? -23.792 -17.862 -2.097 1.00 94.25 915 VAL A C 1
ATOM 7166 O O . VAL A 1 915 ? -23.690 -18.857 -2.820 1.00 94.25 915 VAL A O 1
ATOM 7169 N N . THR A 1 916 ? -24.814 -17.012 -2.207 1.00 92.56 916 THR A N 1
ATOM 7170 C CA . THR A 1 916 ? -25.916 -17.187 -3.166 1.00 92.56 916 THR A CA 1
ATOM 7171 C C . THR A 1 916 ? -25.522 -16.729 -4.559 1.00 92.56 916 THR A C 1
ATOM 7173 O O . THR A 1 916 ? -25.853 -17.400 -5.533 1.00 92.56 916 THR A O 1
ATOM 7176 N N . TRP A 1 917 ? -24.796 -15.613 -4.650 1.00 94.19 917 TRP A N 1
ATOM 7177 C CA . TRP A 1 917 ? -24.390 -15.005 -5.911 1.00 94.19 917 TRP A CA 1
ATOM 7178 C C . TRP A 1 917 ? -23.121 -14.159 -5.744 1.00 94.19 917 TRP A C 1
ATOM 7180 O O . TRP A 1 917 ? -22.795 -13.710 -4.641 1.00 94.19 917 TRP A O 1
ATOM 7190 N N . LEU A 1 918 ? -22.419 -13.917 -6.852 1.00 95.31 918 LEU A N 1
ATOM 7191 C CA . LEU A 1 918 ? -21.256 -13.032 -6.919 1.00 95.31 918 LEU A CA 1
ATOM 7192 C C . LEU A 1 918 ? -21.252 -12.222 -8.218 1.00 95.31 918 LEU A C 1
ATOM 7194 O O . LEU A 1 918 ? -21.936 -12.575 -9.173 1.00 95.31 918 LEU A O 1
ATOM 7198 N N . CYS A 1 919 ? -20.459 -11.162 -8.278 1.00 94.31 919 CYS A N 1
ATOM 7199 C CA . CYS A 1 919 ? -20.151 -10.447 -9.514 1.00 94.31 919 CYS A CA 1
ATOM 7200 C C . CYS A 1 919 ? -18.804 -9.726 -9.388 1.00 94.31 919 CYS A C 1
ATOM 7202 O O . CYS A 1 919 ? -18.416 -9.307 -8.298 1.00 94.31 919 CYS A O 1
ATOM 7204 N N . PHE A 1 920 ? -18.091 -9.575 -10.502 1.00 94.75 920 PHE A N 1
ATOM 7205 C CA . PHE A 1 920 ? -16.889 -8.743 -10.567 1.00 94.75 920 PHE A CA 1
ATOM 7206 C C . PHE A 1 920 ? -17.263 -7.272 -10.763 1.00 94.75 920 PHE A C 1
ATOM 7208 O O . PHE A 1 920 ? -18.272 -6.960 -11.396 1.00 94.75 920 PHE A O 1
ATOM 7215 N N . SER A 1 921 ? -16.426 -6.370 -10.260 1.00 93.00 921 SER A N 1
ATOM 7216 C CA . SER A 1 921 ? -16.461 -4.960 -10.648 1.00 93.00 921 SER A CA 1
ATOM 7217 C C . SER A 1 921 ? -15.966 -4.768 -12.095 1.00 93.00 921 SER A C 1
ATOM 7219 O O . SER A 1 921 ? -15.141 -5.560 -12.566 1.00 93.00 921 SER A O 1
ATOM 7221 N N . PRO A 1 922 ? -16.382 -3.697 -12.804 1.00 89.94 922 PRO A N 1
ATOM 7222 C CA . PRO A 1 922 ? -15.932 -3.421 -14.174 1.00 89.94 922 PRO A CA 1
ATOM 7223 C C . PRO A 1 922 ? -14.404 -3.334 -14.330 1.00 89.94 922 PRO A C 1
ATOM 7225 O O . PRO A 1 922 ? -13.852 -3.842 -15.304 1.00 89.94 922 PRO A O 1
ATOM 7228 N N . ASN A 1 923 ? -13.695 -2.779 -13.338 1.00 88.44 923 ASN A N 1
ATOM 7229 C CA . ASN A 1 923 ? -12.225 -2.710 -13.328 1.00 88.44 923 ASN A CA 1
ATOM 7230 C C . ASN A 1 923 ? -11.525 -4.066 -13.083 1.00 88.44 923 ASN A C 1
ATOM 7232 O O . ASN A 1 923 ? -10.305 -4.137 -13.181 1.00 88.44 923 ASN A O 1
ATOM 7236 N N . SER A 1 924 ? -12.261 -5.147 -12.791 1.00 90.19 924 SER A N 1
ATOM 7237 C CA . SER A 1 924 ? -11.719 -6.481 -12.466 1.00 90.19 924 SER A CA 1
ATOM 7238 C C . SER A 1 924 ? -10.829 -6.550 -11.208 1.00 90.19 924 SER A C 1
ATOM 7240 O O . SER A 1 924 ? -10.123 -7.541 -11.022 1.00 90.19 924 SER A O 1
ATOM 7242 N N . GLU A 1 925 ? -10.860 -5.535 -10.337 1.00 90.38 925 GLU A N 1
ATOM 7243 C CA . GLU A 1 925 ? -10.065 -5.479 -9.094 1.00 90.38 925 GLU A CA 1
ATOM 7244 C C . GLU A 1 925 ? -10.857 -5.860 -7.836 1.00 90.38 925 GLU A C 1
ATOM 7246 O O . GLU A 1 925 ? -10.266 -6.073 -6.775 1.00 90.38 925 GLU A O 1
ATOM 7251 N N . GLN A 1 926 ? -12.187 -5.944 -7.932 1.00 93.00 926 GLN A N 1
ATOM 7252 C CA . GLN A 1 926 ? -13.063 -6.262 -6.809 1.00 93.00 926 GLN A CA 1
ATOM 7253 C C . GLN A 1 926 ? -14.067 -7.362 -7.167 1.00 93.00 926 GLN A C 1
ATOM 7255 O O . GLN A 1 926 ? -14.478 -7.520 -8.320 1.00 93.00 926 GLN A O 1
ATOM 7260 N N . ILE A 1 927 ? -14.492 -8.109 -6.149 1.00 94.62 927 ILE A N 1
ATOM 7261 C CA . ILE A 1 927 ? -15.620 -9.045 -6.232 1.00 94.62 927 ILE A CA 1
ATOM 7262 C C . ILE A 1 927 ? -16.658 -8.625 -5.196 1.00 94.62 927 ILE A C 1
ATOM 7264 O O . ILE A 1 927 ? -16.320 -8.390 -4.038 1.00 94.62 927 ILE A O 1
ATOM 7268 N N . ILE A 1 928 ? -17.922 -8.563 -5.605 1.00 94.88 928 ILE A N 1
ATOM 7269 C CA . ILE A 1 928 ? -19.069 -8.366 -4.719 1.00 94.88 928 ILE A CA 1
ATOM 7270 C C . ILE A 1 928 ? -19.773 -9.713 -4.546 1.00 94.88 928 ILE A C 1
ATOM 7272 O O . ILE A 1 928 ? -20.050 -10.398 -5.529 1.00 94.88 928 ILE A O 1
ATOM 7276 N N . THR A 1 929 ? -20.053 -10.108 -3.306 1.00 94.94 929 THR A N 1
ATOM 7277 C CA . THR A 1 929 ? -20.681 -11.393 -2.955 1.00 94.94 929 THR A CA 1
ATOM 7278 C C . THR A 1 929 ? -21.890 -11.175 -2.052 1.00 94.94 929 THR A C 1
ATOM 7280 O O . THR A 1 929 ? -21.810 -10.399 -1.102 1.00 94.94 929 THR A O 1
ATOM 7283 N N . ALA A 1 930 ? -22.994 -11.885 -2.298 1.00 94.25 930 ALA A N 1
ATOM 7284 C CA . ALA A 1 930 ? -24.129 -11.974 -1.374 1.00 94.25 930 ALA A CA 1
ATOM 7285 C C . ALA A 1 930 ? -24.230 -13.386 -0.785 1.00 94.25 930 ALA A C 1
ATOM 7287 O O . ALA A 1 930 ? -23.965 -14.379 -1.465 1.00 94.25 930 ALA A O 1
ATOM 7288 N N . SER A 1 931 ? -24.620 -13.486 0.485 1.00 94.25 931 SER A N 1
ATOM 7289 C CA . SER A 1 931 ? -24.706 -14.758 1.206 1.00 94.25 931 SER A CA 1
ATOM 7290 C C . SER A 1 931 ? -25.991 -14.879 2.022 1.00 94.25 931 SER A C 1
ATOM 7292 O O . SER A 1 931 ? -26.607 -13.893 2.427 1.00 94.25 931 SER A O 1
ATOM 7294 N N . LYS A 1 932 ? -26.359 -16.128 2.335 1.00 91.44 932 LYS A N 1
ATOM 7295 C CA . LYS A 1 932 ? -27.401 -16.474 3.316 1.00 91.44 932 LYS A CA 1
ATOM 7296 C C . LYS A 1 932 ? -27.013 -16.157 4.771 1.00 91.44 932 LYS A C 1
ATOM 7298 O O . LYS A 1 932 ? -27.701 -16.593 5.686 1.00 91.44 932 LYS A O 1
ATOM 7303 N N . ASP A 1 933 ? -25.902 -15.454 5.001 1.00 89.62 933 ASP A N 1
ATOM 7304 C CA . ASP A 1 933 ? -25.551 -14.851 6.294 1.00 89.62 933 ASP A CA 1
ATOM 7305 C C . ASP A 1 933 ? -26.091 -13.422 6.471 1.00 89.62 933 ASP A C 1
ATOM 7307 O O . ASP A 1 933 ? -25.728 -12.743 7.432 1.00 89.62 933 ASP A O 1
ATOM 7311 N N . ASN A 1 934 ? -26.966 -12.991 5.557 1.00 90.88 934 ASN A N 1
ATOM 7312 C CA . ASN A 1 934 ? -27.602 -11.676 5.507 1.00 90.88 934 ASN A CA 1
ATOM 7313 C C . ASN A 1 934 ? -26.629 -10.520 5.213 1.00 90.88 934 ASN A C 1
ATOM 7315 O O . ASN A 1 934 ? -26.971 -9.368 5.480 1.00 90.88 934 ASN A O 1
ATOM 7319 N N . SER A 1 935 ? -25.445 -10.796 4.648 1.00 92.38 935 SER A N 1
ATOM 7320 C CA . SER A 1 935 ? -24.481 -9.765 4.241 1.00 92.38 935 SER A CA 1
ATOM 7321 C C . SER A 1 935 ? -24.162 -9.758 2.743 1.00 92.38 935 SER A C 1
ATOM 7323 O O . SER A 1 935 ? -24.086 -10.800 2.083 1.00 92.38 935 SER A O 1
ATOM 7325 N N . ILE A 1 936 ? -23.923 -8.550 2.229 1.00 93.94 936 ILE A N 1
ATOM 7326 C CA . ILE A 1 936 ? -23.136 -8.297 1.022 1.00 93.94 936 ILE A CA 1
ATOM 7327 C C . ILE A 1 936 ? -21.707 -7.975 1.465 1.00 93.94 936 ILE A C 1
ATOM 7329 O O . ILE A 1 936 ? -21.503 -7.212 2.413 1.00 93.94 936 ILE A O 1
ATOM 7333 N N . ARG A 1 937 ? -20.709 -8.516 0.768 1.00 94.12 937 ARG A N 1
ATOM 7334 C CA . ARG A 1 937 ? -19.298 -8.175 0.972 1.00 94.12 937 ARG A CA 1
ATOM 7335 C C . ARG A 1 937 ? -18.654 -7.719 -0.320 1.00 94.12 937 ARG A C 1
ATOM 7337 O O . ARG A 1 937 ? -18.926 -8.279 -1.378 1.00 94.12 937 ARG A O 1
ATOM 7344 N N . ILE A 1 938 ? -17.777 -6.729 -0.205 1.00 94.38 938 ILE A N 1
ATOM 7345 C CA . ILE A 1 938 ? -16.907 -6.268 -1.287 1.00 94.38 938 ILE A CA 1
ATOM 7346 C C . ILE A 1 938 ? -15.481 -6.676 -0.931 1.00 94.38 938 ILE A C 1
ATOM 7348 O O . ILE A 1 938 ? -14.986 -6.341 0.145 1.00 94.38 938 ILE A O 1
ATOM 7352 N N . TRP A 1 939 ? -14.829 -7.406 -1.826 1.00 92.62 939 TRP A N 1
ATOM 7353 C CA . TRP A 1 939 ? -13.489 -7.957 -1.652 1.00 92.62 939 TRP A CA 1
ATOM 7354 C C . TRP A 1 939 ? -12.512 -7.266 -2.588 1.00 92.62 939 TRP A C 1
ATOM 7356 O O . TRP A 1 939 ? -12.818 -7.120 -3.769 1.00 92.62 939 TRP A O 1
ATOM 7366 N N . ASN A 1 940 ? -11.329 -6.907 -2.091 1.00 90.00 940 ASN A N 1
ATOM 7367 C CA . ASN A 1 940 ? -10.212 -6.552 -2.958 1.00 90.00 940 ASN A CA 1
ATOM 7368 C C . ASN A 1 940 ? -9.518 -7.837 -3.428 1.00 90.00 940 ASN A C 1
ATOM 7370 O O . ASN A 1 940 ? -9.074 -8.635 -2.600 1.00 90.00 940 ASN A O 1
ATOM 7374 N N . ILE A 1 941 ? -9.425 -8.023 -4.745 1.00 88.38 941 ILE A N 1
ATOM 7375 C CA . ILE A 1 941 ? -8.705 -9.140 -5.373 1.00 88.38 941 ILE A CA 1
ATOM 7376 C C . ILE A 1 941 ? -7.417 -8.700 -6.080 1.00 88.38 941 ILE A C 1
ATOM 7378 O O . ILE A 1 941 ? -6.669 -9.548 -6.566 1.00 88.38 941 ILE A O 1
ATOM 7382 N N . ASN A 1 942 ? -7.107 -7.399 -6.094 1.00 83.94 942 ASN A N 1
ATOM 7383 C CA . ASN A 1 942 ? -5.802 -6.879 -6.498 1.00 83.94 942 ASN A CA 1
ATOM 7384 C C . ASN A 1 942 ? -4.796 -6.987 -5.330 1.00 83.94 942 ASN A C 1
ATOM 7386 O O . ASN A 1 942 ? -4.304 -5.992 -4.800 1.00 83.94 942 ASN A O 1
ATOM 7390 N N . VAL A 1 943 ? -4.549 -8.226 -4.891 1.00 75.50 943 VAL A N 1
ATOM 7391 C CA . VAL A 1 943 ? -3.586 -8.597 -3.838 1.00 75.50 943 VAL A CA 1
ATOM 7392 C C . VAL A 1 943 ? -2.427 -9.395 -4.428 1.00 75.50 943 VAL A C 1
ATOM 7394 O O . VAL A 1 943 ? -2.570 -10.038 -5.473 1.00 75.50 943 VAL A O 1
ATOM 7397 N N . ARG A 1 944 ? -1.273 -9.414 -3.751 1.00 65.00 944 ARG A N 1
ATOM 7398 C CA . ARG A 1 944 ? -0.127 -10.233 -4.180 1.00 65.00 944 ARG A CA 1
ATOM 7399 C C . ARG A 1 944 ? -0.311 -11.686 -3.730 1.00 65.00 944 ARG A C 1
ATOM 7401 O O . ARG A 1 944 ? 0.404 -12.176 -2.863 1.00 65.00 944 ARG A O 1
ATOM 7408 N N . TYR A 1 945 ? -1.248 -12.403 -4.351 1.00 65.00 945 TYR A N 1
ATOM 7409 C CA . TYR A 1 945 ? -1.522 -13.823 -4.059 1.00 65.00 945 TYR A CA 1
ATOM 7410 C C . TYR A 1 945 ? -0.303 -14.738 -4.286 1.00 65.00 945 TYR A C 1
ATOM 7412 O O . TYR A 1 945 ? -0.181 -15.774 -3.646 1.00 65.00 945 TYR A O 1
ATOM 7420 N N . HIS A 1 946 ? 0.655 -14.337 -5.130 1.00 59.34 946 HIS A N 1
ATOM 7421 C CA . HIS A 1 946 ? 1.949 -15.020 -5.280 1.00 59.34 946 HIS A CA 1
ATOM 7422 C C . HIS A 1 946 ? 2.909 -14.826 -4.080 1.00 59.34 946 HIS A C 1
ATOM 7424 O O . HIS A 1 946 ? 4.006 -15.381 -4.079 1.00 59.34 946 HIS A O 1
ATOM 7430 N N . MET A 1 947 ? 2.527 -14.019 -3.084 1.00 64.88 947 MET A N 1
ATOM 7431 C CA . MET A 1 947 ? 3.180 -13.864 -1.775 1.00 64.88 947 MET A CA 1
ATOM 7432 C C . MET A 1 947 ? 2.288 -14.378 -0.625 1.00 64.88 947 MET A C 1
ATOM 7434 O O . MET A 1 947 ? 2.514 -14.004 0.522 1.00 64.88 947 MET A O 1
ATOM 7438 N N . ASP A 1 948 ? 1.269 -15.196 -0.927 1.00 64.06 948 ASP A N 1
ATOM 7439 C CA . ASP A 1 948 ? 0.264 -15.695 0.028 1.00 64.06 948 ASP A CA 1
ATOM 7440 C C . ASP A 1 948 ? -0.474 -14.579 0.815 1.00 64.06 948 ASP A C 1
ATOM 7442 O O . ASP A 1 948 ? -0.913 -14.789 1.946 1.00 64.06 948 ASP A O 1
ATOM 7446 N N . GLU A 1 949 ? -0.641 -13.380 0.233 1.00 70.69 949 GLU A N 1
ATOM 7447 C CA . GLU A 1 949 ? -1.457 -12.319 0.845 1.00 70.69 949 GLU A CA 1
ATOM 7448 C C . GLU A 1 949 ? -2.952 -12.692 0.815 1.00 70.69 949 GLU A C 1
ATOM 7450 O O . GLU A 1 949 ? -3.544 -12.846 -0.257 1.00 70.69 949 GLU A O 1
ATOM 7455 N N . ASP A 1 950 ? -3.577 -12.805 1.994 1.00 72.25 950 ASP A N 1
ATOM 7456 C CA . ASP A 1 950 ? -5.011 -13.088 2.113 1.00 72.25 950 ASP A CA 1
ATOM 7457 C C . ASP A 1 950 ? -5.869 -11.930 1.539 1.00 72.25 950 ASP A C 1
ATOM 7459 O O . ASP A 1 950 ? -5.633 -10.755 1.853 1.00 72.25 950 ASP A O 1
ATOM 7463 N N . PRO A 1 951 ? -6.909 -12.228 0.731 1.00 77.44 951 PRO A N 1
ATOM 7464 C CA . PRO A 1 951 ? -7.767 -11.219 0.115 1.00 77.44 951 PRO A CA 1
ATOM 7465 C C . PRO A 1 951 ? -8.623 -10.493 1.162 1.00 77.44 951 PRO A C 1
ATOM 7467 O O . PRO A 1 951 ? -9.427 -11.096 1.877 1.00 77.44 951 PRO A O 1
ATOM 7470 N N . LYS A 1 952 ? -8.477 -9.167 1.231 1.00 79.19 952 LYS A N 1
ATOM 7471 C CA . LYS A 1 952 ? -9.123 -8.324 2.248 1.00 79.19 952 LYS A CA 1
ATOM 7472 C C . LYS A 1 952 ? -10.568 -7.994 1.867 1.00 79.19 952 LYS A C 1
ATOM 7474 O O . LYS A 1 952 ? -10.850 -7.574 0.742 1.00 79.19 952 LYS A O 1
ATOM 7479 N N . THR A 1 953 ? -11.491 -8.123 2.821 1.00 86.94 953 THR A N 1
ATOM 7480 C CA . THR A 1 953 ? -12.824 -7.514 2.700 1.00 86.94 953 THR A CA 1
ATOM 7481 C C . THR A 1 953 ? -12.679 -5.998 2.848 1.00 86.9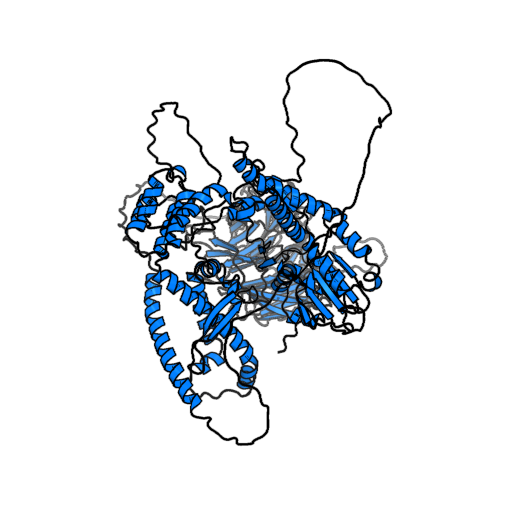4 953 THR A C 1
ATOM 7483 O O . THR A 1 953 ? -12.187 -5.534 3.870 1.00 86.94 953 THR A O 1
ATOM 7486 N N . LEU A 1 954 ? -13.099 -5.228 1.842 1.00 86.88 954 LEU A N 1
ATOM 7487 C CA . LEU A 1 954 ? -13.102 -3.762 1.882 1.00 86.88 954 LEU A CA 1
ATOM 7488 C C . LEU A 1 954 ? -14.291 -3.226 2.680 1.00 86.88 954 LEU A C 1
ATOM 7490 O O . LEU A 1 954 ? -14.138 -2.316 3.487 1.00 86.88 954 LEU A O 1
ATOM 7494 N N . LYS A 1 955 ? -15.487 -3.768 2.420 1.00 87.38 955 LYS A N 1
ATOM 7495 C CA . LYS A 1 955 ? -16.751 -3.323 3.025 1.00 87.38 955 LYS A CA 1
ATOM 7496 C C . LYS A 1 955 ? -17.682 -4.513 3.253 1.00 87.38 955 LYS A C 1
ATOM 7498 O O . LYS A 1 955 ? -17.699 -5.461 2.463 1.00 87.38 955 LYS A O 1
ATOM 7503 N N . VAL A 1 956 ? -18.462 -4.446 4.329 1.00 92.06 956 VAL A N 1
ATOM 7504 C CA . VAL A 1 956 ? -19.523 -5.403 4.673 1.00 92.06 956 VAL A CA 1
ATOM 7505 C C . VAL A 1 956 ? -20.801 -4.609 4.900 1.00 92.06 956 VAL A C 1
ATOM 7507 O O . VAL A 1 956 ? -20.819 -3.708 5.733 1.00 92.06 956 VAL A O 1
ATOM 7510 N N . PHE A 1 957 ? -21.866 -4.955 4.185 1.00 90.19 957 PHE A N 1
ATOM 7511 C CA . PHE A 1 957 ? -23.180 -4.338 4.343 1.00 90.19 957 PHE A CA 1
ATOM 7512 C C . PHE A 1 957 ? -24.209 -5.406 4.731 1.00 90.19 957 PHE A C 1
ATOM 7514 O O . PHE A 1 957 ? -24.186 -6.494 4.148 1.00 90.19 957 PHE A O 1
ATOM 7521 N N . PRO A 1 958 ? -25.128 -5.144 5.676 1.00 90.12 958 PRO A N 1
ATOM 7522 C CA . PRO A 1 958 ? -26.299 -5.995 5.852 1.00 90.12 958 PRO A CA 1
ATOM 7523 C C . PRO A 1 958 ? -27.204 -5.887 4.617 1.00 90.12 958 PRO A C 1
ATOM 7525 O O . PRO A 1 958 ? -27.286 -4.830 3.993 1.00 90.12 958 PRO A O 1
ATOM 7528 N N . ILE A 1 959 ? -27.904 -6.965 4.264 1.00 89.94 959 ILE A N 1
ATOM 7529 C CA . ILE A 1 959 ? -28.925 -6.922 3.211 1.00 89.94 959 ILE A CA 1
ATOM 7530 C C . ILE A 1 959 ? -30.126 -6.100 3.729 1.00 89.94 959 ILE A C 1
ATOM 7532 O O . ILE A 1 959 ? -30.721 -6.494 4.732 1.00 89.94 959 ILE A O 1
ATOM 7536 N N . PRO A 1 960 ? -30.504 -4.982 3.072 1.00 85.50 960 PRO A N 1
ATOM 7537 C CA . PRO A 1 960 ? -31.564 -4.082 3.543 1.00 85.50 960 PRO A CA 1
ATOM 7538 C C . PRO A 1 960 ? -32.989 -4.560 3.217 1.00 85.50 960 PRO A C 1
ATOM 7540 O O . PRO A 1 960 ? -33.955 -3.874 3.544 1.00 85.50 960 PRO A O 1
ATOM 7543 N N . LEU A 1 961 ? -33.142 -5.700 2.536 1.00 85.50 961 LEU A N 1
ATOM 7544 C CA . LEU A 1 961 ? -34.439 -6.237 2.137 1.00 85.50 961 LEU A CA 1
ATOM 7545 C C . LEU A 1 961 ? -35.018 -7.136 3.241 1.00 85.50 961 LEU A C 1
ATOM 7547 O O . LEU A 1 961 ? -34.407 -8.138 3.612 1.00 85.50 961 LEU A O 1
ATOM 7551 N N . HIS A 1 962 ? -36.218 -6.815 3.725 1.00 85.31 962 HIS A N 1
ATOM 7552 C CA . HIS A 1 962 ? -36.921 -7.564 4.771 1.00 85.31 962 HIS A CA 1
ATOM 7553 C C . HIS A 1 962 ? -38.331 -7.969 4.320 1.00 85.31 962 HIS A C 1
ATOM 7555 O O . HIS A 1 962 ? -39.006 -7.219 3.619 1.00 85.31 962 HIS A O 1
ATOM 7561 N N . ASP A 1 963 ? -38.795 -9.139 4.758 1.00 79.75 963 ASP A N 1
ATOM 7562 C CA . ASP A 1 963 ? -40.203 -9.538 4.661 1.00 79.75 963 ASP A CA 1
ATOM 7563 C C . ASP A 1 963 ? -41.079 -8.723 5.640 1.00 79.75 963 ASP A C 1
ATOM 7565 O O . ASP A 1 963 ? -40.601 -8.132 6.608 1.00 79.75 963 ASP A O 1
ATOM 7569 N N . SER A 1 964 ? -42.393 -8.773 5.431 1.00 73.31 964 SER A N 1
ATOM 7570 C CA . SER A 1 964 ? -43.462 -8.315 6.328 1.00 73.31 964 SER A CA 1
ATOM 7571 C C . SER A 1 964 ? -43.306 -8.735 7.801 1.00 73.31 964 SER A C 1
ATOM 7573 O O . SER A 1 964 ? -43.791 -8.038 8.691 1.00 73.31 964 SER A O 1
ATOM 7575 N N . ASN A 1 965 ? -42.602 -9.841 8.068 1.00 73.06 965 ASN A N 1
ATOM 7576 C CA . ASN A 1 965 ? -42.275 -10.336 9.409 1.00 73.06 965 ASN A CA 1
ATOM 7577 C C . ASN A 1 965 ? -40.937 -9.803 9.981 1.00 73.06 965 ASN A C 1
ATOM 7579 O O . ASN A 1 965 ? -40.508 -10.245 11.045 1.00 73.06 965 ASN A O 1
ATOM 7583 N N . GLY A 1 966 ? -40.244 -8.896 9.282 1.00 73.88 966 GLY A N 1
ATOM 7584 C CA . GLY A 1 966 ? -38.941 -8.327 9.666 1.00 73.88 966 GLY A CA 1
ATOM 7585 C C . GLY A 1 966 ? -37.719 -9.206 9.358 1.00 73.88 966 GLY A C 1
ATOM 7586 O O . GLY A 1 966 ? -36.582 -8.778 9.560 1.00 73.88 966 GLY A O 1
ATOM 7587 N N . VAL A 1 967 ? -37.921 -10.423 8.847 1.00 80.50 967 VAL A N 1
ATOM 7588 C CA . VAL A 1 967 ? -36.837 -11.351 8.490 1.00 80.50 967 VAL A CA 1
ATOM 7589 C C . VAL A 1 967 ? -36.122 -10.860 7.230 1.00 80.50 967 VAL A C 1
ATOM 7591 O O . VAL A 1 967 ? -36.770 -10.606 6.218 1.00 80.50 967 VAL A O 1
ATOM 7594 N N . THR A 1 968 ? -34.793 -10.745 7.283 1.00 83.50 968 THR A N 1
ATOM 7595 C CA . THR A 1 968 ? -33.968 -10.383 6.121 1.00 83.50 968 THR A CA 1
ATOM 7596 C C . THR A 1 968 ? -34.069 -11.442 5.024 1.00 83.50 968 THR A C 1
ATOM 7598 O O . THR A 1 968 ? -33.934 -12.640 5.284 1.00 83.50 968 THR A O 1
ATOM 7601 N N . LEU A 1 969 ? -34.290 -10.993 3.792 1.00 85.62 969 LEU A N 1
ATOM 7602 C CA . LEU A 1 969 ? -34.340 -11.825 2.593 1.00 85.62 969 LEU A CA 1
ATOM 7603 C C . LEU A 1 969 ? -32.945 -11.911 1.950 1.00 85.62 969 LEU A C 1
ATOM 7605 O O . LEU A 1 969 ? -32.075 -11.087 2.216 1.00 85.62 969 LEU A O 1
ATOM 7609 N N . HIS A 1 970 ? -32.702 -12.933 1.128 1.00 87.44 970 HIS A N 1
ATOM 7610 C CA . HIS A 1 970 ? -31.402 -13.157 0.483 1.00 87.44 970 HIS A CA 1
ATOM 7611 C C . HIS A 1 970 ? -31.469 -12.822 -1.004 1.00 87.44 970 HIS A C 1
ATOM 7613 O O . HIS A 1 970 ? -32.446 -13.162 -1.661 1.00 87.44 970 HIS A O 1
ATOM 7619 N N . TYR A 1 971 ? -30.425 -12.206 -1.556 1.00 92.06 971 TYR A N 1
ATOM 7620 C CA . TYR A 1 971 ? -30.396 -11.923 -2.990 1.00 92.06 971 TYR A CA 1
ATOM 7621 C C . TYR A 1 971 ? -30.088 -13.171 -3.818 1.00 92.06 971 TYR A C 1
ATOM 7623 O O . TYR A 1 971 ? -29.142 -13.909 -3.530 1.00 92.06 971 TYR A O 1
ATOM 7631 N N . ASP A 1 972 ? -30.877 -13.359 -4.873 1.00 89.31 972 ASP A N 1
ATOM 7632 C CA . ASP A 1 972 ? -30.791 -14.481 -5.810 1.00 89.31 972 ASP A CA 1
ATOM 7633 C C . ASP A 1 972 ? -29.881 -14.169 -7.004 1.00 89.31 972 ASP A C 1
ATOM 7635 O O . ASP A 1 972 ? -29.249 -15.072 -7.555 1.00 89.31 972 ASP A O 1
ATOM 7639 N N . ARG A 1 973 ? -29.816 -12.895 -7.414 1.00 91.25 973 ARG A N 1
ATOM 7640 C CA . ARG A 1 973 ? -28.949 -12.379 -8.484 1.00 91.25 973 ARG A CA 1
ATOM 7641 C C . ARG A 1 973 ? -28.375 -11.026 -8.080 1.00 91.25 973 ARG A C 1
ATOM 7643 O O . ARG A 1 973 ? -29.057 -10.233 -7.432 1.00 91.25 973 ARG A O 1
ATOM 7650 N N . LEU A 1 974 ? -27.150 -10.761 -8.527 1.00 94.50 974 LEU A N 1
ATOM 7651 C CA . LEU A 1 974 ? -26.487 -9.458 -8.491 1.00 94.50 974 LEU A CA 1
ATOM 7652 C C . LEU A 1 974 ? -25.920 -9.129 -9.875 1.00 94.50 974 LEU A C 1
ATOM 7654 O O . LEU A 1 974 ? -25.423 -10.022 -10.567 1.00 94.50 974 LEU A O 1
ATOM 7658 N N . SER A 1 975 ? -25.942 -7.851 -10.248 1.00 93.75 975 SER A N 1
ATOM 7659 C CA . SER A 1 975 ? -25.238 -7.328 -11.420 1.00 93.75 975 SER A CA 1
ATOM 7660 C C . SER A 1 975 ? -24.820 -5.876 -11.184 1.00 93.75 975 SER A C 1
ATOM 7662 O O . SER A 1 975 ? -25.630 -5.052 -10.754 1.00 93.75 975 SER A O 1
ATOM 7664 N N . VAL A 1 976 ? -23.550 -5.563 -11.440 1.00 94.12 976 VAL A N 1
ATOM 7665 C CA . VAL A 1 976 ? -22.969 -4.223 -11.253 1.00 94.12 976 VAL A CA 1
ATOM 7666 C C . VAL A 1 976 ? -23.071 -3.438 -12.557 1.00 94.12 976 VAL A C 1
ATOM 7668 O O . VAL A 1 976 ? -22.865 -3.997 -13.634 1.00 94.12 976 VAL A O 1
ATOM 7671 N N . SER A 1 977 ? -23.397 -2.153 -12.456 1.00 92.94 977 SER A N 1
ATOM 7672 C CA . SER A 1 977 ? -23.472 -1.235 -13.591 1.00 92.94 977 SER A CA 1
ATOM 7673 C C . SER A 1 977 ? -22.099 -1.022 -14.259 1.00 92.94 977 SER A C 1
ATOM 7675 O O . SER A 1 977 ? -21.066 -1.198 -13.608 1.00 92.94 977 SER A O 1
ATOM 7677 N N . PRO A 1 978 ? -22.034 -0.615 -15.543 1.00 87.94 978 PRO A N 1
ATOM 7678 C CA . PRO A 1 978 ? -20.762 -0.488 -16.271 1.00 87.94 978 PRO A CA 1
ATOM 7679 C C . PRO A 1 978 ? -19.783 0.535 -15.675 1.00 87.94 978 PRO A C 1
ATOM 7681 O O . PRO A 1 978 ? -18.576 0.413 -15.860 1.00 87.94 978 PRO A O 1
ATOM 7684 N N . ASP A 1 979 ? -20.298 1.532 -14.953 1.00 86.56 979 ASP A N 1
ATOM 7685 C CA . ASP A 1 979 ? -19.532 2.551 -14.229 1.00 86.56 979 ASP A CA 1
ATOM 7686 C C . ASP A 1 979 ? -19.065 2.093 -12.832 1.00 86.56 979 ASP A C 1
ATOM 7688 O O . ASP A 1 979 ? -18.254 2.766 -12.205 1.00 86.56 979 ASP A O 1
ATOM 7692 N N . GLY A 1 980 ? -19.551 0.947 -12.339 1.00 88.56 980 GLY A N 1
ATOM 7693 C CA . GLY A 1 980 ? -19.155 0.353 -11.059 1.00 88.56 980 GLY A CA 1
ATOM 7694 C C . GLY A 1 980 ? -19.877 0.900 -9.823 1.00 88.56 980 GLY A C 1
ATOM 7695 O O . GLY A 1 980 ? -19.648 0.387 -8.729 1.00 88.56 980 GLY A O 1
ATOM 7696 N N . ASN A 1 981 ? -20.751 1.900 -9.971 1.00 90.81 981 ASN A N 1
ATOM 7697 C CA . ASN A 1 981 ? -21.334 2.630 -8.838 1.00 90.81 981 ASN A CA 1
ATOM 7698 C C . ASN A 1 981 ? -22.653 2.037 -8.316 1.00 90.81 981 ASN A C 1
ATOM 7700 O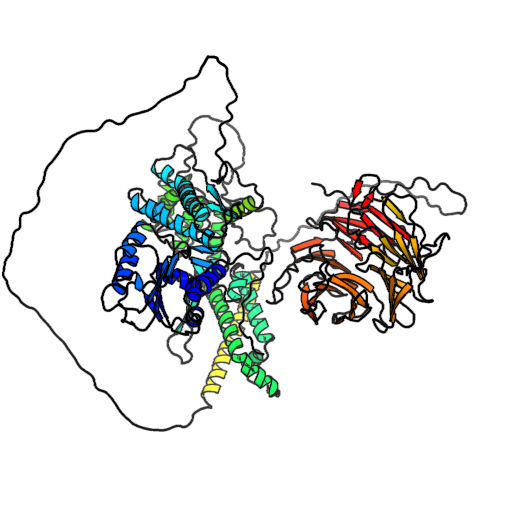 O . ASN A 1 981 ? -22.992 2.232 -7.144 1.00 90.81 981 ASN A O 1
ATOM 7704 N N . ILE A 1 982 ? -23.406 1.324 -9.162 1.00 92.81 982 ILE A N 1
ATOM 7705 C CA . ILE A 1 982 ? -24.750 0.819 -8.857 1.00 92.81 982 ILE A CA 1
ATOM 7706 C C . ILE A 1 982 ? -24.759 -0.713 -8.896 1.00 92.81 982 ILE A C 1
ATOM 7708 O O . ILE A 1 982 ? -24.373 -1.347 -9.876 1.00 92.81 982 ILE A O 1
ATOM 7712 N N . LEU A 1 983 ? -25.261 -1.318 -7.824 1.00 94.31 983 LEU A N 1
ATOM 7713 C CA . LEU A 1 983 ? -25.520 -2.746 -7.706 1.00 94.31 983 LEU A CA 1
ATOM 7714 C C . LEU A 1 983 ? -27.018 -2.994 -7.891 1.00 94.31 983 LEU A C 1
ATOM 7716 O O . LEU A 1 983 ? -27.821 -2.571 -7.061 1.00 94.31 983 LEU A O 1
ATOM 7720 N N . ALA A 1 984 ? -27.396 -3.696 -8.955 1.00 94.25 984 ALA A N 1
ATOM 7721 C CA . ALA A 1 984 ? -28.737 -4.248 -9.100 1.00 94.25 984 ALA A CA 1
ATOM 7722 C C . ALA A 1 984 ? -28.798 -5.612 -8.401 1.00 94.25 984 ALA A C 1
ATOM 7724 O O . ALA A 1 984 ? -27.965 -6.482 -8.668 1.00 94.25 984 ALA A O 1
ATOM 7725 N N . ALA A 1 985 ? -29.782 -5.800 -7.525 1.00 94.38 985 ALA A N 1
ATOM 7726 C CA . ALA A 1 985 ? -29.981 -7.016 -6.747 1.00 94.38 985 ALA A CA 1
ATOM 7727 C C . ALA A 1 985 ? -31.455 -7.450 -6.783 1.00 94.38 985 ALA A C 1
ATOM 7729 O O . ALA A 1 985 ? -32.352 -6.605 -6.771 1.00 94.38 985 ALA A O 1
ATOM 7730 N N . THR A 1 986 ? -31.724 -8.757 -6.833 1.00 93.31 986 THR A N 1
ATOM 7731 C CA . THR A 1 986 ? -33.100 -9.288 -6.923 1.00 93.31 986 THR A CA 1
ATOM 7732 C C . THR A 1 986 ? -33.399 -10.344 -5.873 1.00 93.31 986 THR A C 1
ATOM 7734 O O . THR A 1 986 ? -32.516 -11.122 -5.506 1.00 93.31 986 THR A O 1
ATOM 7737 N N . HIS A 1 987 ? -34.661 -10.421 -5.453 1.00 91.25 987 HIS A N 1
ATOM 7738 C CA . HIS A 1 987 ? -35.189 -11.529 -4.659 1.00 91.25 987 HIS A CA 1
ATOM 7739 C C . HIS A 1 987 ? -36.592 -11.905 -5.152 1.00 91.25 987 HIS A C 1
ATOM 7741 O O . HIS A 1 987 ? -37.520 -11.096 -5.073 1.00 91.25 987 HIS A O 1
ATOM 7747 N N . GLY A 1 988 ? -36.759 -13.114 -5.694 1.00 89.25 988 GLY A N 1
ATOM 7748 C CA . GLY A 1 988 ? -38.011 -13.514 -6.351 1.00 89.25 988 GLY A CA 1
ATOM 7749 C C . GLY A 1 988 ? -38.456 -12.503 -7.421 1.00 89.25 988 GLY A C 1
ATOM 7750 O O . GLY A 1 988 ? -37.801 -12.357 -8.451 1.00 89.25 988 GLY A O 1
ATOM 7751 N N . SER A 1 989 ? -39.555 -11.779 -7.176 1.00 90.12 989 SER A N 1
ATOM 7752 C CA . SER A 1 989 ? -40.122 -10.761 -8.086 1.00 90.12 989 SER A CA 1
ATOM 7753 C C . SER A 1 989 ? -39.705 -9.306 -7.799 1.00 90.12 989 SER A C 1
ATOM 7755 O O . SER A 1 989 ? -40.148 -8.399 -8.514 1.00 90.12 989 SER A O 1
ATOM 7757 N N . THR A 1 990 ? -38.892 -9.042 -6.768 1.00 91.50 990 THR A N 1
ATOM 7758 C CA . THR A 1 990 ? -38.431 -7.682 -6.430 1.00 91.50 990 THR A CA 1
ATOM 7759 C C . THR A 1 990 ? -37.068 -7.370 -7.044 1.00 91.50 990 THR A C 1
ATOM 7761 O O . THR A 1 990 ? -36.200 -8.238 -7.163 1.00 91.50 990 THR A O 1
ATOM 7764 N N . LEU A 1 991 ? -36.885 -6.104 -7.422 1.00 93.06 991 LEU A N 1
ATOM 7765 C CA . LEU A 1 991 ? -35.634 -5.549 -7.936 1.00 93.06 991 LEU A CA 1
ATOM 7766 C C . LEU A 1 991 ? -35.255 -4.324 -7.100 1.00 93.06 991 LEU A C 1
ATOM 7768 O O . LEU A 1 991 ? -36.084 -3.443 -6.873 1.00 93.06 991 LEU A O 1
ATOM 7772 N N . GLN A 1 992 ? -34.010 -4.271 -6.641 1.00 92.69 992 GLN A N 1
ATOM 7773 C CA . GLN A 1 992 ? -33.491 -3.206 -5.791 1.00 92.69 992 GLN A CA 1
ATOM 7774 C C . GLN A 1 992 ? -32.158 -2.698 -6.339 1.00 92.69 992 GLN A C 1
ATOM 7776 O O . GLN A 1 992 ? -31.308 -3.487 -6.757 1.00 92.69 992 GLN A O 1
ATOM 7781 N N . TRP A 1 993 ? -31.972 -1.380 -6.323 1.00 93.88 993 TRP A N 1
ATOM 7782 C CA . TRP A 1 993 ? -30.716 -0.736 -6.697 1.00 93.88 993 TRP A CA 1
ATOM 7783 C C . TRP A 1 993 ? -30.027 -0.219 -5.440 1.00 93.88 993 TRP A C 1
ATOM 7785 O O . TRP A 1 993 ? -30.647 0.464 -4.626 1.00 93.88 993 TRP A O 1
ATOM 7795 N N . LEU A 1 994 ? -28.744 -0.532 -5.284 1.00 92.94 994 LEU A N 1
ATOM 7796 C CA . LEU A 1 994 ? -27.921 -0.103 -4.159 1.00 92.94 994 LEU A CA 1
ATOM 7797 C C . LEU A 1 994 ? -26.693 0.656 -4.666 1.00 92.94 994 LEU A C 1
ATOM 7799 O O . LEU A 1 994 ? -26.121 0.310 -5.697 1.00 92.94 994 LEU A O 1
ATOM 7803 N N . CYS A 1 995 ? -26.248 1.661 -3.920 1.00 91.56 995 CYS A N 1
ATOM 7804 C CA . CYS A 1 995 ? -24.949 2.289 -4.136 1.00 91.56 995 CYS A CA 1
ATOM 7805 C C . CYS A 1 995 ? -23.840 1.335 -3.661 1.00 91.56 995 CYS A C 1
ATOM 7807 O O . CYS A 1 995 ? -23.807 0.968 -2.485 1.00 91.56 995 CYS A O 1
ATOM 7809 N N . VAL A 1 996 ? -22.917 0.959 -4.552 1.00 89.19 996 VAL A N 1
ATOM 7810 C CA . VAL A 1 996 ? -21.794 0.048 -4.247 1.00 89.19 996 VAL A CA 1
ATOM 7811 C C . VAL A 1 996 ? -20.900 0.614 -3.142 1.00 89.19 996 VAL A C 1
ATOM 7813 O O . VAL A 1 996 ? -20.436 -0.124 -2.275 1.00 89.19 996 VAL A O 1
ATOM 7816 N N . GLU A 1 997 ? -20.684 1.929 -3.125 1.00 86.62 997 GLU A N 1
ATOM 7817 C CA . GLU A 1 997 ? -19.780 2.555 -2.164 1.00 86.62 997 GLU A CA 1
ATOM 7818 C C . GLU A 1 997 ? -20.356 2.634 -0.741 1.00 86.62 997 GLU A C 1
ATOM 7820 O O . GLU A 1 997 ? -19.611 2.468 0.230 1.00 86.62 997 GLU A O 1
ATOM 7825 N N . THR A 1 998 ? -21.660 2.888 -0.602 1.00 84.81 998 THR A N 1
ATOM 7826 C CA . THR A 1 998 ? -22.297 3.177 0.699 1.00 84.81 998 THR A CA 1
ATOM 7827 C C . THR A 1 998 ? -23.218 2.072 1.209 1.00 84.81 998 THR A C 1
ATOM 7829 O O . THR A 1 998 ? -23.640 2.128 2.363 1.00 84.81 998 THR A O 1
ATOM 7832 N N . GLY A 1 999 ? -23.588 1.104 0.365 1.00 84.00 999 GLY A N 1
ATOM 7833 C CA . GLY A 1 999 ? -24.589 0.080 0.677 1.00 84.00 999 GLY A CA 1
ATOM 7834 C C . GLY A 1 999 ? -26.025 0.613 0.794 1.00 84.00 999 GLY A C 1
ATOM 7835 O O . GLY A 1 999 ? -26.940 -0.162 1.068 1.00 84.00 999 GLY A O 1
ATOM 7836 N N . LYS A 1 1000 ? -26.253 1.920 0.591 1.00 87.38 1000 LYS A N 1
ATOM 7837 C CA . LYS A 1 1000 ? -27.588 2.529 0.659 1.00 87.38 1000 LYS A CA 1
ATOM 7838 C C . LYS A 1 1000 ? -28.445 2.096 -0.526 1.00 87.38 1000 LYS A C 1
ATOM 7840 O O . LYS A 1 1000 ? -27.974 2.061 -1.662 1.00 87.38 1000 LYS A O 1
ATOM 7845 N N . VAL A 1 1001 ? -29.721 1.835 -0.254 1.00 90.81 1001 VAL A N 1
ATOM 7846 C CA . VAL A 1 1001 ? -30.754 1.635 -1.277 1.00 90.81 1001 VAL A CA 1
ATOM 7847 C C . VAL A 1 1001 ? -31.003 2.960 -1.998 1.00 90.81 1001 VAL A C 1
ATOM 7849 O O . VAL A 1 1001 ? -31.257 3.971 -1.347 1.00 90.81 1001 VAL A O 1
ATOM 7852 N N . LEU A 1 1002 ? -30.922 2.941 -3.328 1.00 88.44 1002 LEU A N 1
ATOM 7853 C CA . LEU A 1 1002 ? -31.234 4.070 -4.207 1.00 88.44 1002 LEU A CA 1
ATOM 7854 C C . LEU A 1 1002 ? -32.720 4.067 -4.584 1.00 88.44 1002 LEU A C 1
ATOM 7856 O O . LEU A 1 1002 ? -33.392 5.082 -4.443 1.00 88.44 1002 LEU A O 1
ATOM 7860 N N . ASP A 1 1003 ? -33.229 2.915 -5.030 1.00 89.38 1003 ASP A N 1
ATOM 7861 C CA . ASP A 1 1003 ? -34.639 2.714 -5.384 1.00 89.38 1003 ASP A CA 1
ATOM 7862 C C . ASP A 1 1003 ? -35.028 1.227 -5.234 1.00 89.38 1003 ASP A C 1
ATOM 7864 O O . ASP A 1 1003 ? -34.160 0.352 -5.130 1.00 89.38 1003 ASP A O 1
ATOM 7868 N N . THR A 1 1004 ? -36.324 0.912 -5.173 1.00 89.19 1004 THR A N 1
ATOM 7869 C CA . THR A 1 1004 ? -36.852 -0.455 -5.000 1.00 89.19 1004 THR A CA 1
ATOM 7870 C C . THR A 1 1004 ? -38.156 -0.662 -5.769 1.00 89.19 1004 THR A C 1
ATOM 7872 O O . THR A 1 1004 ? -39.219 -0.193 -5.369 1.00 89.19 1004 THR A O 1
ATOM 7875 N N . ALA A 1 1005 ? -38.090 -1.464 -6.831 1.00 89.06 1005 ALA A N 1
ATOM 7876 C CA . ALA A 1 1005 ? -39.252 -1.909 -7.587 1.00 89.06 1005 ALA A CA 1
ATOM 7877 C C . ALA A 1 1005 ? -39.837 -3.191 -6.963 1.00 89.06 1005 ALA A C 1
ATOM 7879 O O . ALA A 1 1005 ? -39.479 -4.321 -7.321 1.00 89.06 1005 ALA A O 1
ATOM 7880 N N . GLU A 1 1006 ? -40.768 -3.022 -6.021 1.00 82.38 1006 GLU A N 1
ATOM 7881 C CA . GLU A 1 1006 ? -41.619 -4.119 -5.552 1.00 82.38 1006 GLU A CA 1
ATOM 7882 C C . GLU A 1 1006 ? -42.491 -4.652 -6.701 1.00 82.38 1006 GLU A C 1
ATOM 7884 O O . GLU A 1 1006 ? -43.172 -3.882 -7.378 1.00 82.38 1006 GLU A O 1
ATOM 7889 N N . LYS A 1 1007 ? -42.499 -5.979 -6.908 1.00 83.25 1007 LYS A N 1
ATOM 7890 C CA . LYS A 1 1007 ? -43.196 -6.646 -8.029 1.00 83.25 1007 LYS A CA 1
ATOM 7891 C C . LYS A 1 1007 ? -42.804 -6.063 -9.391 1.00 83.25 1007 LYS A C 1
ATOM 7893 O O . LYS A 1 1007 ? -43.651 -5.702 -10.210 1.00 83.25 1007 LYS A O 1
ATOM 7898 N N . ALA A 1 1008 ? -41.497 -5.999 -9.639 1.00 84.94 1008 ALA A N 1
ATOM 7899 C CA . ALA A 1 1008 ? -40.935 -5.625 -10.932 1.00 84.94 1008 ALA A CA 1
ATOM 7900 C C . ALA A 1 1008 ? -41.516 -6.487 -12.076 1.00 84.94 1008 ALA A C 1
ATOM 7902 O O . ALA A 1 1008 ? -41.809 -5.964 -13.159 1.00 84.94 1008 ALA A O 1
ATOM 7903 N N . HIS A 1 1009 ? -41.755 -7.775 -11.795 1.00 88.06 1009 HIS A N 1
ATOM 7904 C CA . HIS A 1 1009 ? -42.464 -8.740 -12.642 1.00 88.06 1009 HIS A CA 1
ATOM 7905 C C . HIS A 1 1009 ? -43.635 -9.410 -11.897 1.00 88.06 1009 HIS A C 1
ATOM 7907 O O . HIS A 1 1009 ? -43.698 -9.384 -10.668 1.00 88.06 1009 HIS A O 1
ATOM 7913 N N . ASP A 1 1010 ? -44.548 -10.048 -12.644 1.00 85.00 1010 ASP A N 1
ATOM 7914 C CA . ASP A 1 1010 ? -45.671 -10.817 -12.067 1.00 85.00 1010 ASP A CA 1
ATOM 7915 C C . ASP A 1 1010 ? -45.239 -12.199 -11.514 1.00 85.00 1010 ASP A C 1
ATOM 7917 O O . ASP A 1 1010 ? -46.044 -12.912 -10.912 1.00 85.00 1010 ASP A O 1
ATOM 7921 N N . GLY A 1 1011 ? -43.977 -12.587 -11.721 1.00 87.38 1011 GLY A N 1
ATOM 7922 C CA . GLY A 1 1011 ? -43.355 -13.819 -11.235 1.00 87.38 1011 GLY A CA 1
ATOM 7923 C C . GLY A 1 1011 ? -41.854 -13.626 -11.003 1.00 87.38 1011 GLY A C 1
ATOM 7924 O O . GLY A 1 1011 ? -41.339 -12.515 -11.132 1.00 87.38 1011 GLY A O 1
ATOM 7925 N N . ASP A 1 1012 ? -41.145 -14.702 -10.667 1.00 89.25 1012 ASP A N 1
ATOM 7926 C CA . ASP A 1 1012 ? -39.736 -14.614 -10.269 1.00 89.25 1012 ASP A CA 1
ATOM 7927 C C . ASP A 1 1012 ? -38.815 -14.171 -11.416 1.00 89.25 1012 ASP A C 1
ATOM 7929 O O . ASP A 1 1012 ? -39.025 -14.522 -12.584 1.00 89.25 1012 ASP A O 1
ATOM 7933 N N . ILE A 1 1013 ? -37.793 -13.385 -11.076 1.00 93.31 1013 ILE A N 1
ATOM 7934 C CA . ILE A 1 1013 ? -36.759 -12.895 -11.987 1.00 93.31 1013 ILE A CA 1
ATOM 7935 C C . ILE A 1 1013 ? -35.698 -13.988 -12.145 1.00 93.31 1013 ILE A C 1
ATOM 7937 O O . ILE A 1 1013 ? -35.069 -14.425 -11.184 1.00 93.31 1013 ILE A O 1
ATOM 7941 N N . THR A 1 1014 ? -35.492 -14.442 -13.377 1.00 90.88 1014 THR A N 1
ATOM 7942 C CA . THR A 1 1014 ? -34.589 -15.555 -13.706 1.00 90.88 1014 THR A CA 1
ATOM 7943 C C . THR A 1 1014 ? -33.156 -15.080 -13.935 1.00 90.88 1014 THR A C 1
ATOM 7945 O O . THR A 1 1014 ? -32.197 -15.734 -13.506 1.00 90.88 1014 THR A O 1
ATOM 7948 N N . CYS A 1 1015 ? -33.013 -13.927 -14.594 1.00 90.44 1015 CYS A N 1
ATOM 7949 C CA . CYS A 1 1015 ? -31.750 -13.367 -15.057 1.00 90.44 1015 CYS A CA 1
ATOM 7950 C C . CYS A 1 1015 ? -31.825 -11.830 -15.128 1.00 90.44 1015 CYS A C 1
ATOM 7952 O O . CYS A 1 1015 ? -32.889 -11.263 -15.396 1.00 90.44 1015 CYS A O 1
ATOM 7954 N N . ILE A 1 1016 ? -30.686 -11.171 -14.905 1.00 94.50 1016 ILE A N 1
ATOM 7955 C CA . ILE A 1 1016 ? -30.498 -9.719 -15.006 1.00 94.50 1016 ILE A CA 1
ATOM 7956 C C . ILE A 1 1016 ? -29.174 -9.424 -15.725 1.00 94.50 1016 ILE A C 1
ATOM 7958 O O . ILE A 1 1016 ? -28.199 -10.148 -15.523 1.00 94.50 1016 ILE A O 1
ATOM 7962 N N . SER A 1 1017 ? -29.121 -8.374 -16.545 1.00 92.88 1017 SER A N 1
ATOM 7963 C CA . SER A 1 1017 ? -27.885 -7.931 -17.210 1.00 92.88 1017 SER A CA 1
ATOM 7964 C C . SER A 1 1017 ? -27.929 -6.432 -17.495 1.00 92.88 1017 SER A C 1
ATOM 7966 O O . SER A 1 1017 ? -28.951 -5.922 -17.957 1.00 92.88 1017 SER A O 1
ATOM 7968 N N . TRP A 1 1018 ? -26.832 -5.727 -17.228 1.00 93.31 1018 TRP A N 1
ATOM 7969 C CA . TRP A 1 1018 ? -26.652 -4.332 -17.630 1.00 93.31 1018 TRP A CA 1
ATOM 7970 C C . TRP A 1 1018 ? -26.172 -4.244 -19.082 1.00 93.31 1018 TRP A C 1
ATOM 7972 O O . TRP A 1 1018 ? -25.335 -5.034 -19.517 1.00 93.31 1018 TRP A O 1
ATOM 7982 N N . ALA A 1 1019 ? -26.655 -3.248 -19.822 1.00 90.25 1019 ALA A N 1
ATOM 7983 C CA . ALA A 1 1019 ? -26.077 -2.883 -21.109 1.00 90.25 1019 ALA A CA 1
ATOM 7984 C C . ALA A 1 1019 ? -24.646 -2.348 -20.892 1.00 90.25 1019 ALA A C 1
ATOM 7986 O O . ALA A 1 1019 ? -24.465 -1.482 -20.038 1.00 90.25 1019 ALA A O 1
ATOM 7987 N N . PRO A 1 1020 ? -23.627 -2.799 -21.651 1.00 86.00 1020 PRO A N 1
ATOM 7988 C CA . PRO A 1 1020 ? -22.229 -2.398 -21.435 1.00 86.00 1020 PRO A CA 1
ATOM 7989 C C . PRO A 1 1020 ? -21.926 -0.947 -21.847 1.00 86.00 1020 PRO A C 1
ATOM 7991 O O . PRO A 1 1020 ? -20.831 -0.446 -21.597 1.00 86.00 1020 PRO A O 1
ATOM 7994 N N . LYS A 1 1021 ? -22.874 -0.280 -22.511 1.00 85.44 1021 LYS A N 1
ATOM 7995 C CA . LYS A 1 1021 ? -22.813 1.118 -22.948 1.00 85.44 1021 LYS A CA 1
ATOM 7996 C C . LYS A 1 1021 ? -24.171 1.767 -22.716 1.00 85.44 1021 LYS A C 1
ATOM 7998 O O . LYS A 1 1021 ? -25.188 1.072 -22.690 1.00 85.44 1021 LYS A O 1
ATOM 8003 N N . ASN A 1 1022 ? -24.183 3.091 -22.605 1.00 84.12 1022 ASN A N 1
ATOM 8004 C CA . ASN A 1 1022 ? -25.424 3.854 -22.549 1.00 84.12 1022 ASN A CA 1
ATOM 8005 C C . ASN A 1 1022 ? -26.209 3.660 -23.852 1.00 84.12 1022 ASN A C 1
ATOM 8007 O O . ASN A 1 1022 ? -25.631 3.636 -24.940 1.00 84.12 1022 ASN A O 1
ATOM 8011 N N . ILE A 1 1023 ? -27.526 3.521 -23.731 1.00 82.69 1023 ILE A N 1
ATOM 8012 C CA . ILE A 1 1023 ? -28.446 3.387 -24.862 1.00 82.69 1023 ILE A CA 1
ATOM 8013 C C . ILE A 1 1023 ? -29.332 4.634 -24.884 1.00 82.69 1023 ILE A C 1
ATOM 8015 O O . ILE A 1 1023 ? -29.696 5.164 -23.830 1.00 82.69 1023 ILE A O 1
ATOM 8019 N N . SER A 1 1024 ? -29.687 5.109 -26.080 1.00 76.88 1024 SER A N 1
ATOM 8020 C CA . SER A 1 1024 ? -30.662 6.189 -26.217 1.00 76.88 1024 SER A CA 1
ATOM 8021 C C . SER A 1 1024 ? -32.017 5.736 -25.668 1.00 76.88 1024 SER A C 1
ATOM 8023 O O . SER A 1 1024 ? -32.573 4.713 -26.073 1.00 76.88 1024 SER A O 1
ATOM 8025 N N . THR A 1 1025 ? -32.550 6.533 -24.754 1.00 74.19 1025 THR A N 1
ATOM 8026 C CA . THR A 1 1025 ? -33.953 6.552 -24.340 1.00 74.19 1025 THR A CA 1
ATOM 8027 C C . THR A 1 1025 ? -34.585 7.835 -24.886 1.00 74.19 1025 THR A C 1
ATOM 8029 O O . THR A 1 1025 ? -33.868 8.736 -25.326 1.00 74.19 1025 THR A O 1
ATOM 8032 N N . GLY A 1 1026 ? -35.915 7.953 -24.853 1.00 63.38 1026 GLY A N 1
ATOM 8033 C CA . GLY A 1 1026 ? -36.601 9.160 -25.336 1.00 63.38 1026 GLY A CA 1
ATOM 8034 C C . GLY A 1 1026 ? -36.231 10.448 -24.581 1.00 63.38 1026 GLY A C 1
ATOM 8035 O O . GLY A 1 1026 ? -36.402 11.532 -25.133 1.00 63.38 1026 GLY A O 1
ATOM 8036 N N . ASP A 1 1027 ? -35.680 10.320 -23.368 1.00 60.88 1027 ASP A N 1
ATOM 8037 C CA . ASP A 1 1027 ? -35.322 11.429 -22.475 1.00 60.88 1027 ASP A CA 1
ATOM 8038 C C . ASP A 1 1027 ? -33.797 11.701 -22.407 1.00 60.88 1027 ASP A C 1
ATOM 8040 O O . ASP A 1 1027 ? -33.366 12.637 -21.733 1.00 60.88 1027 ASP A O 1
ATOM 8044 N N . GLY A 1 1028 ? -32.964 10.912 -23.105 1.00 72.06 1028 GLY A N 1
ATOM 8045 C CA . GLY A 1 1028 ? -31.497 11.058 -23.139 1.00 72.06 1028 GLY A CA 1
ATOM 8046 C C . GLY A 1 1028 ? -30.741 9.727 -23.268 1.00 72.06 1028 GLY A C 1
ATOM 8047 O O . GLY A 1 1028 ? -31.348 8.666 -23.404 1.00 72.06 1028 GLY A O 1
ATOM 8048 N N . GLU A 1 1029 ? -29.406 9.753 -23.203 1.00 78.19 1029 GLU A N 1
ATOM 8049 C CA . GLU A 1 1029 ? -28.599 8.528 -23.063 1.00 78.19 1029 GLU A CA 1
ATOM 8050 C C . GLU A 1 1029 ? -28.557 8.069 -21.600 1.00 78.19 1029 GLU A C 1
ATOM 8052 O O . GLU A 1 1029 ? -28.183 8.842 -20.718 1.00 78.19 1029 GLU A O 1
ATOM 8057 N N . ALA A 1 1030 ? -28.896 6.803 -21.341 1.00 80.38 1030 ALA A N 1
ATOM 8058 C CA . ALA A 1 1030 ? -28.919 6.239 -19.992 1.00 80.38 1030 ALA A CA 1
ATOM 8059 C C . ALA A 1 1030 ? -28.316 4.826 -19.935 1.00 80.38 1030 ALA A C 1
ATOM 8061 O O . ALA A 1 1030 ? -28.407 4.048 -20.890 1.00 80.38 1030 ALA A O 1
ATOM 8062 N N . SER A 1 1031 ? -27.740 4.475 -18.782 1.00 86.88 1031 SER A N 1
ATOM 8063 C CA . SER A 1 1031 ? -27.379 3.094 -18.447 1.00 86.88 1031 SER A CA 1
ATOM 8064 C C . SER A 1 1031 ? -28.651 2.264 -18.273 1.00 86.88 1031 SER A C 1
ATOM 8066 O O . SER A 1 1031 ? -29.511 2.609 -17.459 1.00 86.88 1031 SER A O 1
ATOM 8068 N N . LEU A 1 1032 ? -28.770 1.170 -19.029 1.00 90.31 1032 LEU A N 1
ATOM 8069 C CA . LEU A 1 1032 ? -29.979 0.347 -19.090 1.00 90.31 1032 LEU A CA 1
ATOM 8070 C C . LEU A 1 1032 ? -29.754 -1.024 -18.437 1.00 90.31 1032 LEU A C 1
ATOM 8072 O O . LEU A 1 1032 ? -28.771 -1.703 -18.731 1.00 90.31 1032 LEU A O 1
ATOM 8076 N N . LEU A 1 1033 ? -30.689 -1.457 -17.596 1.00 93.06 1033 LEU A N 1
ATOM 8077 C CA . LEU A 1 1033 ? -30.737 -2.788 -16.991 1.00 93.06 1033 LEU A CA 1
ATOM 8078 C C . LEU A 1 1033 ? -31.872 -3.598 -17.625 1.00 93.06 1033 LEU A C 1
ATOM 8080 O O . LEU A 1 1033 ? -33.016 -3.150 -17.644 1.00 93.06 1033 LEU A O 1
ATOM 8084 N N . ALA A 1 1034 ? -31.586 -4.807 -18.102 1.00 92.88 1034 ALA A N 1
ATOM 8085 C CA . ALA A 1 1034 ? -32.602 -5.746 -18.567 1.00 92.88 1034 ALA A CA 1
ATOM 8086 C C . ALA A 1 1034 ? -32.881 -6.826 -17.511 1.00 92.88 1034 ALA A C 1
ATOM 8088 O O . ALA A 1 1034 ? -31.949 -7.389 -16.931 1.00 92.88 1034 ALA A O 1
ATOM 8089 N N . THR A 1 1035 ? -34.159 -7.152 -17.295 1.00 93.88 1035 THR A N 1
ATOM 8090 C CA . THR A 1 1035 ? -34.604 -8.229 -16.393 1.00 93.88 1035 THR A CA 1
ATOM 8091 C C . THR A 1 1035 ? -35.529 -9.208 -17.110 1.00 93.88 1035 THR A C 1
ATOM 8093 O O . THR A 1 1035 ? -36.473 -8.795 -17.784 1.00 93.88 1035 THR A O 1
ATOM 8096 N N . ALA A 1 1036 ? -35.274 -10.508 -16.963 1.00 92.88 1036 ALA A N 1
ATOM 8097 C CA . ALA A 1 1036 ? -36.107 -11.589 -17.492 1.00 92.88 1036 ALA A CA 1
ATOM 8098 C C . ALA A 1 1036 ? -36.851 -12.313 -16.369 1.00 92.88 1036 ALA A C 1
ATOM 8100 O O . ALA A 1 1036 ? -36.342 -12.425 -15.255 1.00 92.88 1036 ALA A O 1
ATOM 8101 N N . SER A 1 1037 ? -38.038 -12.841 -16.667 1.00 92.81 1037 SER A N 1
ATOM 8102 C CA . SER A 1 1037 ? -38.869 -13.527 -15.678 1.00 92.81 1037 SER A CA 1
ATOM 8103 C C . SER A 1 1037 ? -39.617 -14.733 -16.251 1.00 92.81 1037 SER A C 1
ATOM 8105 O O . SER A 1 1037 ? -39.808 -14.894 -17.463 1.00 92.81 1037 SER A O 1
ATOM 8107 N N . VAL A 1 1038 ? -40.098 -15.567 -15.328 1.00 90.69 1038 VAL A N 1
ATOM 8108 C CA . VAL A 1 1038 ? -41.103 -16.610 -15.564 1.00 90.69 1038 VAL A CA 1
ATOM 8109 C C . VAL A 1 1038 ? -42.416 -16.029 -16.124 1.00 90.69 1038 VAL A C 1
ATOM 8111 O O . VAL A 1 1038 ? -43.145 -16.735 -16.817 1.00 90.69 1038 VAL A O 1
ATOM 8114 N N . ASP A 1 1039 ? -42.696 -14.731 -15.928 1.00 89.12 1039 ASP A N 1
ATOM 8115 C CA . ASP A 1 1039 ? -43.901 -14.050 -16.438 1.00 89.12 1039 ASP A CA 1
ATOM 8116 C C . ASP A 1 1039 ? -43.948 -13.823 -17.967 1.00 89.12 1039 ASP A C 1
ATOM 8118 O O . ASP A 1 1039 ? -44.874 -13.180 -18.472 1.00 89.12 1039 ASP A O 1
ATOM 8122 N N . LYS A 1 1040 ? -42.988 -14.402 -18.706 1.00 90.12 1040 LYS A N 1
ATOM 8123 C CA . LYS A 1 1040 ? -42.854 -14.372 -20.177 1.00 90.12 1040 LYS A CA 1
ATOM 8124 C C . LYS A 1 1040 ? -42.535 -12.988 -20.753 1.00 90.12 1040 LYS A C 1
ATOM 8126 O O . LYS A 1 1040 ? -42.740 -12.751 -21.945 1.00 90.12 1040 LYS A O 1
ATOM 8131 N N . LYS A 1 1041 ? -42.041 -12.063 -19.925 1.00 89.75 1041 LYS A N 1
ATOM 8132 C CA . LYS A 1 1041 ? -41.644 -10.712 -20.336 1.00 89.75 1041 LYS A CA 1
ATOM 8133 C C . LYS A 1 1041 ? -40.165 -10.485 -20.047 1.00 89.75 1041 LYS A C 1
ATOM 8135 O O . LYS A 1 1041 ? -39.597 -11.051 -19.113 1.00 89.75 1041 LYS A O 1
ATOM 8140 N N . VAL A 1 1042 ? -39.568 -9.583 -20.820 1.00 91.31 1042 VAL A N 1
ATOM 8141 C CA . VAL A 1 1042 ? -38.288 -8.956 -20.476 1.00 91.31 1042 VAL A CA 1
ATOM 8142 C C . VAL A 1 1042 ? -38.540 -7.464 -20.325 1.00 91.31 1042 VAL A C 1
ATOM 8144 O O . VAL A 1 1042 ? -39.132 -6.850 -21.214 1.00 91.31 1042 VAL A O 1
ATOM 8147 N N . LYS A 1 1043 ? -38.140 -6.886 -19.196 1.00 91.56 1043 LYS A N 1
ATOM 8148 C CA . LYS A 1 1043 ? -38.282 -5.453 -18.919 1.00 91.56 1043 LYS A CA 1
ATOM 8149 C C . LYS A 1 1043 ? -36.946 -4.738 -19.022 1.00 91.56 1043 LYS A C 1
ATOM 8151 O O . LYS A 1 1043 ? -35.900 -5.343 -18.800 1.00 91.56 1043 LYS A O 1
ATOM 8156 N N . LEU A 1 1044 ? -37.015 -3.460 -19.372 1.00 91.19 1044 LEU A N 1
ATOM 8157 C CA . LEU A 1 1044 ? -35.882 -2.564 -19.547 1.00 91.19 1044 LEU A CA 1
ATOM 8158 C C . LEU A 1 1044 ? -36.033 -1.398 -18.571 1.00 91.19 1044 LEU A C 1
ATOM 8160 O O . LEU A 1 1044 ? -37.050 -0.705 -18.592 1.00 91.19 1044 LEU A O 1
ATOM 8164 N N . TRP A 1 1045 ? -35.022 -1.191 -17.734 1.00 90.75 1045 TRP A N 1
ATOM 8165 C CA . TRP A 1 1045 ? -35.040 -0.236 -16.634 1.00 90.75 1045 TRP A CA 1
ATOM 8166 C C . TRP A 1 1045 ? -33.916 0.784 -16.780 1.00 90.75 1045 TRP A C 1
ATOM 8168 O O . TRP A 1 1045 ? -32.774 0.405 -17.047 1.00 90.75 1045 TRP A O 1
ATOM 8178 N N . ALA A 1 1046 ? -34.216 2.062 -16.571 1.00 89.62 1046 ALA A N 1
ATOM 8179 C CA . ALA A 1 1046 ? -33.195 3.100 -16.475 1.00 89.62 1046 ALA A CA 1
ATOM 8180 C C . ALA A 1 1046 ? -32.468 3.010 -15.123 1.00 89.62 1046 ALA A C 1
ATOM 8182 O O . ALA A 1 1046 ? -33.079 2.691 -14.101 1.00 89.62 1046 ALA A O 1
ATOM 8183 N N . ALA A 1 1047 ? -31.168 3.307 -15.103 1.00 87.50 1047 ALA A N 1
ATOM 8184 C CA . ALA A 1 1047 ? -30.434 3.466 -13.852 1.00 87.50 1047 ALA A CA 1
ATOM 8185 C C . ALA A 1 1047 ? -31.001 4.635 -13.017 1.00 87.50 1047 ALA A C 1
ATOM 8187 O O . ALA A 1 1047 ? -31.242 5.711 -13.574 1.00 87.50 1047 ALA A O 1
ATOM 8188 N N . PRO A 1 1048 ? -31.181 4.473 -11.691 1.00 86.62 1048 PRO A N 1
ATOM 8189 C CA . PRO A 1 1048 ? -31.536 5.592 -10.826 1.00 86.62 1048 PRO A CA 1
ATOM 8190 C C . PRO A 1 1048 ? -30.383 6.611 -10.758 1.00 86.62 1048 PRO A C 1
ATOM 8192 O O . PRO A 1 1048 ? -29.214 6.211 -10.774 1.00 86.62 1048 PRO A O 1
ATOM 8195 N N . PRO A 1 1049 ? -30.673 7.919 -10.640 1.00 77.94 1049 PRO A N 1
ATOM 8196 C CA . PRO A 1 1049 ? -29.638 8.925 -10.445 1.00 77.94 1049 PRO A CA 1
ATOM 8197 C C . PRO A 1 1049 ? -28.951 8.727 -9.089 1.00 77.94 1049 PRO A C 1
ATOM 8199 O O . PRO A 1 1049 ? -29.607 8.550 -8.061 1.00 77.94 1049 PRO A O 1
ATOM 8202 N N . LEU A 1 1050 ? -27.621 8.804 -9.076 1.00 74.62 1050 LEU A N 1
ATOM 8203 C CA . LEU A 1 1050 ? -26.855 8.881 -7.835 1.00 74.62 1050 LEU A CA 1
ATOM 8204 C C . LEU A 1 1050 ? -27.128 10.242 -7.180 1.00 74.62 1050 LEU A C 1
ATOM 8206 O O . LEU A 1 1050 ? -26.888 11.284 -7.789 1.00 74.62 1050 LEU A O 1
ATOM 8210 N N . SER A 1 1051 ? -27.633 10.240 -5.945 1.00 54.62 1051 SER A N 1
ATOM 8211 C CA . SER A 1 1051 ? -27.759 11.464 -5.151 1.00 54.62 1051 SER A CA 1
ATOM 8212 C C . SER A 1 1051 ? -26.363 11.980 -4.792 1.00 54.62 1051 SER A C 1
ATOM 8214 O O . SER A 1 1051 ? -25.647 11.296 -4.056 1.00 54.62 1051 SER A O 1
ATOM 8216 N N . SER A 1 1052 ? -26.007 13.154 -5.318 1.00 34.09 1052 SER A N 1
ATOM 8217 C CA . SER A 1 1052 ? -24.766 13.892 -5.029 1.00 34.09 1052 SER A CA 1
ATOM 8218 C C . SER A 1 1052 ? -24.629 14.276 -3.559 1.00 34.09 1052 SER A C 1
ATOM 8220 O O . SER A 1 1052 ? -25.635 14.823 -3.045 1.00 34.09 1052 SER A O 1
#